Protein AF-0000000065870108 (afdb_homodimer)

Sequence (856 aa):
MSDVLSQYKGCSVRDLPTPNFVINEEKFDKNCTTMLNNVEKLSQECGVPIKFRAHVKTHKTAKGTLKQLGHGLPLAKRTTRAILVSTLKEAEELLNYQDRQCSDYIDDITYSLPCCVPEFIPLLSNLSRRVNNFQVFVDNIEHLENLKNFGRPASGKKWSVFIKVDMGTKRAGLAFDSPEFLSLLKKLTSSEIKEVIEPYGFYAHAGHSYSSTSINDTQNLLMEEVKAVNSAAKVLCSVDPQFDPSKLTLSVGATPTSNSLKLDNKSTLVKFITTQLVSTLEIHCGNYCMYDLQQVATGCVQDHELSGFVLGTVLSSYPSRGELLSNTGVMCLTREASSIKGFGICADLEHVLKSESFSREWYVARVSQEHGILRPIRNWNETTPLKLGSKIAVLPQHACITMGQFPYYFVVNSEGIVNDVWLPFQKWMSDVLSQYKGCSVRDLPTPNFVINEEKFDKNCTTMLNNVEKLSQECGVPIKFRAHVKTHKTAKGTLKQLGHGLPLAKRTTRAILVSTLKEAEELLNYQDRQCSDYIDDITYSLPCCVPEFIPLLSNLSRRVNNFQVFVDNIEHLENLKNFGRPASGKKWSVFIKVDMGTKRAGLAFDSPEFLSLLKKLTSSEIKEVIEPYGFYAHAGHSYSSTSINDTQNLLMEEVKAVNSAAKVLCSVDPQFDPSKLTLSVGATPTSNSLKLDNKSTLVKFITTQLVSTLEIHCGNYCMYDLQQVATGCVQDHELSGFVLGTVLSSYPSRGELLSNTGVMCLTREASSIKGFGICADLEHVLKSESFSREWYVARVSQEHGILRPIRNWNETTPLKLGSKIAVLPQHACITMGQFPYYFVVNSEGIVNDVWLPFQKW

Secondary structure (DSSP, 8-state):
---HHHHHTT-BGGGS-SSEEEEEHHHHHHHHHHHHHHHHHHHHHHTS-EEEEEE-TTT-BHHHHHHHTTTT-TT-S----EEEESSHHHHHHHHHHHHHTT-----EEEE-S---STTTHHHHHHHHTTSSEEEEEE-SHHHHHHHHHH-S-TTSSPEEEEEEE-SS--SSSB-TTSHHHHHHHHHHTSHHHHTTEEEEEEEE--GGGGG--SHHHHHHHHHHHHHHHHHHHHHHHHH-TT--GGG-EEEE--HHHHHGGG-S--HHHHHHHHHT--SEEEEEESGGGT--HHHHHTTSS-GGG--EEEEEEEEEEETTTTEEEES--HHHH-S---SSSSSEEEE-HHHHTSSS-----EEEEEE-SS-EEEEESS-GGGSPPPPTT-EEEEEES-HHHHHTT-S-EEEE-TTSBEEEEEPB----/---HHHHHTT-BGGGS-SSEEEEEHHHHHHHHHHHHHHHHHHHHHHTS-EEEEEE-TTT-BHHHHHHHTTTT-TT-S----EEEESSHHHHHHHHHHHHHTT-----EEEE-S---STTTHHHHHHHHTTSSEEEEEE-SHHHHHHHHHH-S-TTSSPEEEEEEE-SS--SSSB-TTSHHHHHHHHHHTSHHHHTTEEEEEEEE--GGGGG--SHHHHHHHHHHHHHHHHHHHHHHHHH-TT--GGG-EEEE--HHHHHGGG-S--HHHHHHHHHT--SEEEEEESGGGT--HHHHHTTSS-GGG--EEEEEEEEEEETTTTEEEES--HHHH-S---SSSSSEEEE-HHHHTSSS-----EEEEEE-SS-EEEEESS-GGGSPPPPTT-EEEEEES-HHHHHTT-S-EEEE-TTSBEEEEEPB----

InterPro domains:
  IPR001608 Alanine racemase, N-terminal [PF01168] (35-223)
  IPR026956 D-serine dehydratase-like domain [PF14031] (309-412)
  IPR026956 D-serine dehydratase-like domain [SM01119] (307-413)
  IPR029066 PLP-binding barrel [G3DSA:3.20.20.10] (25-289)
  IPR029066 PLP-binding barrel [SSF51419] (33-257)
  IPR042208 D-serine dehydratase-like domain superfamily [G3DSA:2.40.37.20] (16-422)
  IPR051466 D-amino acid metabolism enzyme [PTHR28004] (9-422)

Foldseek 3Di:
DPDPCVVAFQHFLQPDDPFAKAFAVVLLLVLLQVLQVLQVVLCVLLVHHAAEAEEALQQQFLVSVCSNQPHPRPNRPHGDQHYEYADLLSLVVNLVVCVVVVHRSHAHYEHDDQDLDPVCVLVQLVSCLSHPYYEYEHAALVSLVSQLVVAAGPNPAAHEYEAEDELDPPPDHYHLPDPRLLVSLLSCPDPSSVRRYDYAFYEYEDPCLLQAQALVSLCVVQVSLQVRRQSSLVSSCVSPVVDQSQNYEREYEELSNSLSSPDPDPPVVSVCCNPPRRYHYYYYYYCSSADFVSSVNNVSDDQLSGRMWTKKFFAADDLVVQKTKIQCACLQQNDDDHPDAAQWFKDDPLRSLDSDDDDGFKHFHHHDDGMTIIHTPDDSVVDDDDDGGGMITTGGRGSSVNSLSHQWYFYAYSSSGGNDITGRSHDD/DPDPCVVAFQHFLQPDDPFAKAFAVVLLLVLLQVLQVLQVVLCVLLVHHAAEEEEALQQQFLVSVCSNQPHPRPNRPHGDQHYEYADLLSLVVNLVVCVVVVHRSHAHYEHDDQDLDPVCVLVQLVSCLSHNYYEYEHAALVSLVSQLVVAAGPNPAAHEYEAEDELDPPPDHYHLPDPRLLVSLLSCPDPSSVRRYDYAFYEYEDPCLLQAQALVSLCVVQVSLQVRRQSSLVSSCVSPVPDQSQNYEREYEELSNSLSSVDPDPPVVSVCCNPPRRYHYYYYYYCSSADFVSSVNNVSDDQLSGRMWTKKFFAADDLVVQKTKIQCACLQQNDDDHPDAAQWFKDDPLRSLDSDDDDGFKHFHHHDDGMTIIHTPDDSVVDDDDDGGGMITTGGRGSSVNSLSHQWYFYAYSSSGGNDITGRSHDD

Nearest PDB structures (foldseek):
  4pb3-assembly1_B  TM=8.904E-01  e=1.081E-33  Delftia sp. HT23
  3wqc-assembly1_A  TM=8.928E-01  e=7.148E-33  Delftia sp. HT23
  3wqg-assembly1_A  TM=8.873E-01  e=5.988E-33  Delftia sp. HT23
  3awn-assembly1_A  TM=9.025E-01  e=2.068E-32  Gallus gallus
  3llx-assembly1_A-2  TM=8.933E-01  e=5.630E-30  Idiomarina loihiensis L2TR

Solvent-accessible surface area (backbone atoms only — not comparable to full-atom values): 42953 Å² total; per-residue (Å²): 128,83,53,69,44,77,75,42,55,70,36,46,64,89,72,53,75,67,58,40,40,38,31,37,45,62,43,25,51,48,34,24,30,50,52,42,36,35,44,50,50,50,17,61,74,42,72,45,81,50,48,60,32,42,26,44,63,32,70,35,27,61,71,58,45,40,39,58,27,28,50,96,38,90,82,30,80,48,70,45,36,36,36,32,30,72,43,69,47,44,54,52,51,44,51,51,49,32,57,75,64,73,50,83,66,65,39,32,43,33,42,70,54,44,45,45,30,78,87,40,42,65,57,52,20,58,53,33,55,75,32,84,37,47,33,41,26,38,60,45,60,63,29,54,49,45,45,47,73,71,42,52,33,73,52,68,46,55,42,29,28,30,37,36,35,23,86,74,60,76,81,58,49,32,37,67,85,35,70,70,36,51,53,37,48,53,51,54,68,30,73,74,36,49,72,27,38,41,79,37,28,30,34,29,58,60,68,63,39,61,73,26,66,32,41,66,53,17,37,53,49,40,49,50,34,49,50,48,32,43,50,35,53,51,51,48,35,68,76,36,73,86,56,64,52,68,68,27,38,35,35,26,37,29,40,56,28,50,50,30,54,72,50,84,82,47,62,69,58,39,48,42,57,62,72,65,51,65,45,36,44,27,43,29,38,38,47,57,40,32,41,29,43,30,46,30,46,16,51,65,40,57,75,41,58,35,11,46,33,37,37,26,36,30,41,43,69,38,75,96,75,39,34,35,33,28,51,47,5,34,60,52,34,40,80,46,66,50,88,50,73,45,33,19,40,32,31,54,62,77,44,58,54,35,84,42,86,70,73,72,49,34,22,29,67,43,65,45,66,56,32,15,35,32,31,52,70,59,57,55,92,80,46,84,79,79,56,72,51,38,71,38,29,29,37,31,22,38,43,44,66,23,50,67,44,48,82,47,32,44,27,19,44,76,86,34,32,25,74,44,61,48,59,45,55,71,64,112,129,83,53,69,44,78,75,41,52,69,35,45,64,89,72,53,77,67,59,38,42,39,32,36,45,61,44,25,50,49,33,25,30,50,54,43,37,33,46,50,50,50,18,61,76,44,72,45,80,50,46,59,31,41,25,43,64,30,70,35,27,62,71,60,45,41,39,57,28,28,49,96,38,89,81,30,79,48,68,46,37,35,34,32,31,71,45,70,47,43,53,53,51,44,51,52,48,32,57,75,64,72,50,82,64,66,40,32,42,32,42,70,54,45,45,46,31,78,85,40,42,64,58,52,19,59,54,34,55,75,31,84,38,48,34,40,28,37,62,44,60,62,29,55,50,45,45,47,73,71,43,53,35,74,53,68,46,55,44,29,28,31,36,37,35,23,84,74,61,75,80,57,50,32,38,68,86,35,70,68,35,51,52,36,49,53,51,56,69,30,73,74,36,48,71,27,39,41,80,37,29,28,34,29,57,60,69,63,40,61,73,28,66,33,42,68,54,18,36,52,50,38,49,51,36,50,50,47,33,45,50,35,52,50,51,48,36,68,75,36,73,83,56,64,52,70,68,26,37,35,36,26,38,30,39,56,27,49,51,29,53,72,50,84,83,47,61,70,59,38,50,42,56,64,70,63,51,63,46,36,44,25,44,31,37,38,46,56,41,32,41,30,43,30,45,30,45,16,52,65,42,57,77,39,58,34,10,46,31,35,36,27,35,30,40,42,70,37,75,96,75,42,36,34,33,28,50,48,5,34,60,52,33,38,81,46,65,49,88,51,75,43,34,20,39,34,31,53,61,76,45,59,54,35,83,42,86,69,72,72,49,34,24,28,67,44,65,46,65,57,33,16,34,31,32,51,70,57,56,57,92,79,44,83,77,80,55,73,49,38,69,38,29,30,38,28,21,38,42,43,67,23,50,70,44,48,83,46,31,44,27,20,44,76,84,35,31,27,75,46,59,49,59,44,54,72,64,113

Radius of gyration: 28.3 Å; Cα contacts (8 Å, |Δi|>4): 2004; chains: 2; bounding box: 58×86×63 Å

GO terms:
  GO:0008721 D-serine ammonia-lyase activity (F, IDA)
  GO:0036088 D-serine catabolic process (P, IMP)

Structure (mmCIF, N/CA/C/O backbone):
data_AF-0000000065870108-model_v1
#
loop_
_entity.id
_entity.type
_entity.pdbx_description
1 polymer 'D-serine dehydratase'
#
loop_
_atom_site.group_PDB
_atom_site.id
_atom_site.type_symbol
_atom_site.label_atom_id
_atom_site.label_alt_id
_atom_site.label_comp_id
_atom_site.label_asym_id
_atom_site.label_entity_id
_atom_site.label_seq_id
_atom_site.pdbx_PDB_ins_code
_atom_site.Cartn_x
_atom_site.Cartn_y
_atom_site.Cartn_z
_atom_site.occupancy
_atom_site.B_iso_or_equiv
_atom_site.auth_seq_id
_atom_site.auth_comp_id
_atom_site.auth_asym_id
_atom_site.auth_atom_id
_atom_site.pdbx_PDB_model_num
ATOM 1 N N . MET A 1 1 ? 3.217 14.766 -21.344 1 40.41 1 MET A N 1
ATOM 2 C CA . MET A 1 1 ? 3.924 14.227 -20.188 1 40.41 1 MET A CA 1
ATOM 3 C C . MET A 1 1 ? 5.328 13.773 -20.562 1 40.41 1 MET A C 1
ATOM 5 O O . MET A 1 1 ? 5.492 12.891 -21.422 1 40.41 1 MET A O 1
ATOM 9 N N . SER A 1 2 ? 6.266 14.633 -20.422 1 56.5 2 SER A N 1
ATOM 10 C CA . SER A 1 2 ? 7.633 14.25 -20.75 1 56.5 2 SER A CA 1
ATOM 11 C C . SER A 1 2 ? 7.969 12.875 -20.172 1 56.5 2 SER A C 1
ATOM 13 O O . SER A 1 2 ? 7.473 12.5 -19.109 1 56.5 2 SER A O 1
ATOM 15 N N . ASP A 1 3 ? 8.531 12.047 -20.938 1 86.31 3 ASP A N 1
ATOM 16 C CA . ASP A 1 3 ? 8.977 10.68 -20.703 1 86.31 3 ASP A CA 1
ATOM 17 C C . ASP A 1 3 ? 10.008 10.617 -19.578 1 86.31 3 ASP A C 1
ATOM 19 O O . ASP A 1 3 ? 11.039 11.289 -19.641 1 86.31 3 ASP A O 1
ATOM 23 N N . VAL A 1 4 ? 9.547 10.242 -18.266 1 93 4 VAL A N 1
ATOM 24 C CA . VAL A 1 4 ? 10.398 10.094 -17.094 1 93 4 VAL A CA 1
ATOM 25 C C . VAL A 1 4 ? 11.797 9.648 -17.516 1 93 4 VAL A C 1
ATOM 27 O O . VAL A 1 4 ? 12.797 10.148 -17.016 1 93 4 VAL A O 1
ATOM 30 N N . LEU A 1 5 ? 11.867 8.789 -18.5 1 94.75 5 LEU A N 1
ATOM 31 C CA . LEU A 1 5 ? 13.172 8.312 -18.938 1 94.75 5 LEU A CA 1
ATOM 32 C C . LEU A 1 5 ? 13.969 9.43 -19.609 1 94.75 5 LEU A C 1
ATOM 34 O O . LEU A 1 5 ? 15.172 9.57 -19.375 1 94.75 5 LEU A O 1
ATOM 38 N N . SER A 1 6 ? 13.312 10.195 -20.438 1 95.38 6 SER A N 1
ATOM 39 C CA . SER A 1 6 ? 14 11.281 -21.125 1 95.38 6 SER A CA 1
ATOM 40 C C . SER A 1 6 ? 14.555 12.305 -20.141 1 95.38 6 SER A C 1
ATOM 42 O O . SER A 1 6 ? 15.602 12.906 -20.391 1 95.38 6 SER A O 1
ATOM 44 N N . GLN A 1 7 ? 13.922 12.414 -19.094 1 94.94 7 GLN A N 1
ATOM 45 C CA . GLN A 1 7 ? 14.305 13.414 -18.094 1 94.94 7 GLN A CA 1
ATOM 46 C C . GLN A 1 7 ? 15.477 12.922 -17.234 1 94.94 7 GLN A C 1
ATOM 48 O O . GLN A 1 7 ? 16.312 13.719 -16.812 1 94.94 7 GLN A O 1
ATOM 53 N N . TYR A 1 8 ? 15.57 11.625 -17.031 1 97.12 8 TYR A N 1
ATOM 54 C CA . TYR A 1 8 ? 16.484 11.188 -15.977 1 97.12 8 TYR A CA 1
ATOM 55 C C . TYR A 1 8 ? 17.547 10.25 -16.531 1 97.12 8 TYR A C 1
ATOM 57 O O . TYR A 1 8 ? 18.469 9.852 -15.82 1 97.12 8 TYR A O 1
ATOM 65 N N . LYS A 1 9 ? 17.453 9.828 -17.797 1 96.94 9 LYS A N 1
ATOM 66 C CA . LYS A 1 9 ? 18.469 8.953 -18.375 1 96.94 9 LYS A CA 1
ATOM 67 C C . LYS A 1 9 ? 19.859 9.555 -18.203 1 96.94 9 LYS A C 1
ATOM 69 O O . LYS A 1 9 ? 20.078 10.734 -18.484 1 96.94 9 LYS A O 1
ATOM 74 N N . GLY A 1 10 ? 20.766 8.797 -17.766 1 97.69 10 GLY A N 1
ATOM 75 C CA . GLY A 1 10 ? 22.141 9.25 -17.609 1 97.69 10 GLY A CA 1
ATOM 76 C C . GLY A 1 10 ? 22.406 9.891 -16.25 1 97.69 10 GLY A C 1
ATOM 77 O O . GLY A 1 10 ? 23.547 10.125 -15.883 1 97.69 10 GLY A O 1
ATOM 78 N N . CYS A 1 11 ? 21.359 10.094 -15.492 1 97.62 11 CYS A N 1
ATOM 79 C CA . CYS A 1 11 ? 21.516 10.68 -14.164 1 97.62 11 CYS A CA 1
ATOM 80 C C . CYS A 1 11 ? 22.016 9.641 -13.164 1 97.62 11 CYS A C 1
ATOM 82 O O . CYS A 1 11 ? 21.75 8.445 -13.32 1 97.62 11 CYS A O 1
ATOM 84 N N . SER A 1 12 ? 22.75 10.125 -12.219 1 97.81 12 SER A N 1
ATOM 85 C CA . SER A 1 12 ? 23.172 9.273 -11.109 1 97.81 12 SER A CA 1
ATOM 86 C C . SER A 1 12 ? 22.031 9.008 -10.141 1 97.81 12 SER A C 1
ATOM 88 O O . SER A 1 12 ? 21.172 9.875 -9.93 1 97.81 12 SER A O 1
ATOM 90 N N . VAL A 1 13 ? 22.031 7.828 -9.539 1 97.75 13 VAL A N 1
ATOM 91 C CA . VAL A 1 13 ? 21.047 7.469 -8.523 1 97.75 13 VAL A CA 1
ATOM 92 C C . VAL A 1 13 ? 21.047 8.516 -7.41 1 97.75 13 VAL A C 1
ATOM 94 O O . VAL A 1 13 ? 20.016 8.805 -6.816 1 97.75 13 VAL A O 1
ATOM 97 N N . ARG A 1 14 ? 22.125 9.258 -7.125 1 96.25 14 ARG A N 1
ATOM 98 C CA . ARG A 1 14 ? 22.266 10.258 -6.074 1 96.25 14 ARG A CA 1
ATOM 99 C C . ARG A 1 14 ? 21.469 11.508 -6.391 1 96.25 14 ARG A C 1
ATOM 101 O O . ARG A 1 14 ? 21.203 12.32 -5.504 1 96.25 14 ARG A O 1
ATOM 108 N N . ASP A 1 15 ? 21.109 11.609 -7.645 1 96.56 15 ASP A N 1
ATOM 109 C CA . ASP A 1 15 ? 20.469 12.844 -8.086 1 96.56 15 ASP A CA 1
ATOM 110 C C . ASP A 1 15 ? 18.969 12.617 -8.344 1 96.56 15 ASP A C 1
ATOM 112 O O . ASP A 1 15 ? 18.266 13.531 -8.758 1 96.56 15 ASP A O 1
ATOM 116 N N . LEU A 1 16 ? 18.531 11.43 -8.125 1 97.62 16 LEU A N 1
ATOM 117 C CA . LEU A 1 16 ? 17.125 11.109 -8.375 1 97.62 16 LEU A CA 1
ATOM 118 C C . LEU A 1 16 ? 16.234 11.688 -7.281 1 97.62 16 LEU A C 1
ATOM 120 O O . LEU A 1 16 ? 16.672 11.852 -6.141 1 97.62 16 LEU A O 1
ATOM 124 N N . PRO A 1 17 ? 14.992 11.992 -7.602 1 96.31 17 PRO A N 1
ATOM 125 C CA . PRO A 1 17 ? 14.047 12.414 -6.562 1 96.31 17 PRO A CA 1
ATOM 126 C C . PRO A 1 17 ? 13.719 11.297 -5.574 1 96.31 17 PRO A C 1
ATOM 128 O O . PRO A 1 17 ? 13.867 10.117 -5.902 1 96.31 17 PRO A O 1
ATOM 131 N N . THR A 1 18 ? 13.336 11.617 -4.387 1 97.44 18 THR A N 1
ATOM 132 C CA . THR A 1 18 ? 12.945 10.656 -3.365 1 97.44 18 THR A CA 1
ATOM 133 C C . THR A 1 18 ? 11.555 10.969 -2.824 1 97.44 18 THR A C 1
ATOM 135 O O . THR A 1 18 ? 11.117 12.125 -2.852 1 97.44 18 THR A O 1
ATOM 138 N N . PRO A 1 19 ? 10.836 10.023 -2.336 1 97.56 19 PRO A N 1
ATOM 139 C CA . PRO A 1 19 ? 11.219 8.609 -2.42 1 97.56 19 PRO A CA 1
ATOM 140 C C . PRO A 1 19 ? 10.953 8.008 -3.797 1 97.56 19 PRO A C 1
ATOM 142 O O . PRO A 1 19 ? 10.055 8.469 -4.512 1 97.56 19 PRO A O 1
ATOM 145 N N . ASN A 1 20 ? 11.703 7.086 -4.184 1 97.94 20 ASN A N 1
ATOM 146 C CA . ASN A 1 20 ? 11.508 6.336 -5.422 1 97.94 20 ASN A CA 1
ATOM 147 C C . ASN A 1 20 ? 12.023 4.906 -5.293 1 97.94 20 ASN A C 1
ATOM 149 O O . ASN A 1 20 ? 12.703 4.57 -4.32 1 97.94 20 ASN A O 1
ATOM 153 N N . PHE A 1 21 ? 11.641 4.078 -6.188 1 98.5 21 PHE A N 1
ATOM 154 C CA . PHE A 1 21 ? 12.109 2.701 -6.223 1 98.5 21 PHE A CA 1
ATOM 155 C C . PHE A 1 21 ? 13.164 2.518 -7.309 1 98.5 21 PHE A C 1
ATOM 157 O O . PHE A 1 21 ? 12.977 2.963 -8.445 1 98.5 21 PHE A O 1
ATOM 164 N N . VAL A 1 22 ? 14.258 1.862 -6.961 1 98.81 22 VAL A N 1
ATOM 165 C CA . VAL A 1 22 ? 15.383 1.683 -7.871 1 98.81 22 VAL A CA 1
ATOM 166 C C . VAL A 1 22 ? 15.672 0.194 -8.047 1 98.81 22 VAL A C 1
ATOM 168 O O . VAL A 1 22 ? 15.664 -0.568 -7.082 1 98.81 22 VAL A O 1
ATOM 171 N N . ILE A 1 23 ? 15.883 -0.216 -9.273 1 98.75 23 ILE A N 1
ATOM 172 C CA . ILE A 1 23 ? 16.266 -1.584 -9.609 1 98.75 23 ILE A CA 1
ATOM 173 C C . ILE A 1 23 ? 17.688 -1.603 -10.156 1 98.75 23 ILE A C 1
ATOM 175 O O . ILE A 1 23 ? 18.016 -0.872 -11.094 1 98.75 23 ILE A O 1
ATOM 179 N N . ASN A 1 24 ? 18.547 -2.336 -9.523 1 98.5 24 ASN A N 1
ATOM 180 C CA . ASN A 1 24 ? 19.859 -2.652 -10.109 1 98.5 24 ASN A CA 1
ATOM 181 C C . ASN A 1 24 ? 19.734 -3.697 -11.219 1 98.5 24 ASN A C 1
ATOM 183 O O . ASN A 1 24 ? 19.5 -4.875 -10.938 1 98.5 24 ASN A O 1
ATOM 187 N N . GLU A 1 25 ? 19.969 -3.297 -12.398 1 98.12 25 GLU A N 1
ATOM 188 C CA . GLU A 1 25 ? 19.672 -4.148 -13.547 1 98.12 25 GLU A CA 1
ATOM 189 C C . GLU A 1 25 ? 20.562 -5.391 -13.547 1 98.12 25 GLU A C 1
ATOM 191 O O . GLU A 1 25 ? 20.109 -6.488 -13.859 1 98.12 25 GLU A O 1
ATOM 196 N N . GLU A 1 26 ? 21.797 -5.266 -13.297 1 97.62 26 GLU A N 1
ATOM 197 C CA . GLU A 1 26 ? 22.734 -6.395 -13.312 1 97.62 26 GLU A CA 1
ATOM 198 C C . GLU A 1 26 ? 22.312 -7.465 -12.312 1 97.62 26 GLU A C 1
ATOM 200 O O . GLU A 1 26 ? 22.344 -8.656 -12.617 1 97.62 26 GLU A O 1
ATOM 205 N N . LYS A 1 27 ? 22 -7.039 -11.117 1 98.06 27 LYS A N 1
ATOM 206 C CA . LYS A 1 27 ? 21.531 -7.984 -10.102 1 98.06 27 LYS A CA 1
ATOM 207 C C . LYS A 1 27 ? 20.25 -8.672 -10.531 1 98.06 27 LYS A C 1
ATOM 209 O O . LYS A 1 27 ? 20.078 -9.883 -10.336 1 98.06 27 LYS A O 1
ATOM 214 N N . PHE A 1 28 ? 19.312 -7.883 -11.078 1 98.56 28 PHE A N 1
ATOM 215 C CA . PHE A 1 28 ? 18.062 -8.43 -11.586 1 98.56 28 PHE A CA 1
ATOM 216 C C . PHE A 1 28 ? 18.328 -9.508 -12.625 1 98.56 28 PHE A C 1
ATOM 218 O O . PHE A 1 28 ? 17.766 -10.609 -12.539 1 98.56 28 PHE A O 1
ATOM 225 N N . ASP A 1 29 ? 19.172 -9.195 -13.57 1 98.5 29 ASP A N 1
ATOM 226 C CA . ASP A 1 29 ? 19.516 -10.117 -14.641 1 98.5 29 ASP A CA 1
ATOM 227 C C . ASP A 1 29 ? 20.172 -11.383 -14.086 1 98.5 29 ASP A C 1
ATOM 229 O O . ASP A 1 29 ? 19.844 -12.492 -14.516 1 98.5 29 ASP A O 1
ATOM 233 N N . LYS A 1 30 ? 21.047 -11.18 -13.188 1 97.88 30 LYS A N 1
ATOM 234 C CA . LYS A 1 30 ? 21.75 -12.305 -12.578 1 97.88 30 LYS A CA 1
ATOM 235 C C . LYS A 1 30 ? 20.781 -13.234 -11.859 1 97.88 30 LYS A C 1
ATOM 237 O O . LYS A 1 30 ? 20.875 -14.453 -11.977 1 97.88 30 LYS A O 1
ATOM 242 N N . ASN A 1 31 ? 19.875 -12.656 -11.109 1 98.19 31 ASN A N 1
ATOM 243 C CA . ASN A 1 31 ? 18.875 -13.445 -10.398 1 98.19 31 ASN A CA 1
ATOM 244 C C . ASN A 1 31 ? 18 -14.25 -11.359 1 98.19 31 ASN A C 1
ATOM 246 O O . ASN A 1 31 ? 17.75 -15.438 -11.133 1 98.19 31 ASN A O 1
ATOM 250 N N . CYS A 1 32 ? 17.547 -13.656 -12.438 1 98.69 32 CYS A N 1
ATOM 251 C CA . CYS A 1 32 ? 16.75 -14.344 -13.445 1 98.69 32 CYS A CA 1
ATOM 252 C C . CYS A 1 32 ? 17.547 -15.484 -14.078 1 98.69 32 CYS A C 1
ATOM 254 O O . CYS A 1 32 ? 17.047 -16.594 -14.195 1 98.69 32 CYS A O 1
ATOM 256 N N . THR A 1 33 ? 18.766 -15.18 -14.461 1 98.62 33 THR A N 1
ATOM 257 C CA . THR A 1 33 ? 19.625 -16.172 -15.094 1 98.62 33 THR A CA 1
ATOM 258 C C . THR A 1 33 ? 19.859 -17.359 -14.172 1 98.62 33 THR A C 1
ATOM 260 O O . THR A 1 33 ? 19.75 -18.516 -14.609 1 98.62 33 THR A O 1
ATOM 263 N N . THR A 1 34 ? 20.125 -17.047 -12.945 1 97.69 34 THR A N 1
ATOM 264 C CA . THR A 1 34 ? 20.406 -18.094 -11.961 1 97.69 34 THR A CA 1
ATOM 265 C C . THR A 1 34 ? 19.203 -19.031 -11.82 1 97.69 34 THR A C 1
ATOM 267 O O . THR A 1 34 ? 19.359 -20.25 -11.805 1 97.69 34 THR A O 1
ATOM 270 N N . MET A 1 35 ? 18 -18.531 -11.727 1 98.12 35 MET A N 1
ATOM 271 C CA . MET A 1 35 ? 16.812 -19.344 -11.562 1 98.12 35 MET A CA 1
ATOM 272 C C . MET A 1 35 ? 16.594 -20.234 -12.789 1 98.12 35 MET A C 1
ATOM 274 O O . MET A 1 35 ? 16.359 -21.438 -12.656 1 98.12 35 MET A O 1
ATOM 278 N N . LEU A 1 36 ? 16.688 -19.641 -13.953 1 98.5 36 LEU A N 1
ATOM 279 C CA . LEU A 1 36 ? 16.516 -20.391 -15.188 1 98.5 36 LEU A CA 1
ATOM 280 C C . LEU A 1 36 ? 17.547 -21.516 -15.281 1 98.5 36 LEU A C 1
ATOM 282 O O . LEU A 1 36 ? 17.203 -22.641 -15.641 1 98.5 36 LEU A O 1
ATOM 286 N N . ASN A 1 37 ? 18.797 -21.188 -14.93 1 98.44 37 ASN A N 1
ATOM 287 C CA . ASN A 1 37 ? 19.875 -22.172 -15.008 1 98.44 37 ASN A CA 1
ATOM 288 C C . ASN A 1 37 ? 19.703 -23.266 -13.969 1 98.44 37 ASN A C 1
ATOM 290 O O . ASN A 1 37 ? 20.062 -24.422 -14.219 1 98.44 37 ASN A O 1
ATOM 294 N N . ASN A 1 38 ? 19.234 -22.906 -12.766 1 97.31 38 ASN A N 1
ATOM 295 C CA . ASN A 1 38 ? 18.969 -23.906 -11.734 1 97.31 38 ASN A CA 1
ATOM 296 C C . ASN A 1 38 ? 17.906 -24.906 -12.18 1 97.31 38 ASN A C 1
ATOM 298 O O . ASN A 1 38 ? 18.047 -26.109 -11.93 1 97.31 38 ASN A O 1
ATOM 302 N N . VAL A 1 39 ? 16.844 -24.484 -12.797 1 98 39 VAL A N 1
ATOM 303 C CA . VAL A 1 39 ? 15.797 -25.359 -13.289 1 98 39 VAL A CA 1
ATOM 304 C C . VAL A 1 39 ? 16.344 -26.25 -14.391 1 98 39 VAL A C 1
ATOM 306 O O . VAL A 1 39 ? 16.062 -27.453 -14.43 1 98 39 VAL A O 1
ATOM 309 N N . GLU A 1 40 ? 17.141 -25.656 -15.281 1 97.75 40 GLU A N 1
ATOM 310 C CA . GLU A 1 40 ? 17.766 -26.438 -16.344 1 97.75 40 GLU A CA 1
ATOM 311 C C . GLU A 1 40 ? 18.672 -27.516 -15.766 1 97.75 40 GLU A C 1
ATOM 313 O O . GLU A 1 40 ? 18.641 -28.672 -16.234 1 97.75 40 GLU A O 1
ATOM 318 N N . LYS A 1 41 ? 19.469 -27.156 -14.82 1 97.12 41 LYS A N 1
ATOM 319 C CA . LYS A 1 41 ? 20.359 -28.125 -14.18 1 97.12 41 LYS A CA 1
ATOM 320 C C . LYS A 1 41 ? 19.578 -29.266 -13.555 1 97.12 41 LYS A C 1
ATOM 322 O O . LYS A 1 41 ? 19.953 -30.438 -13.688 1 97.12 41 LYS A O 1
ATOM 327 N N . LEU A 1 42 ? 18.5 -28.938 -12.852 1 96.88 42 LEU A N 1
ATOM 328 C CA . LEU A 1 42 ? 17.656 -29.969 -12.273 1 96.88 42 LEU A CA 1
ATOM 329 C C . LEU A 1 42 ? 17.109 -30.891 -13.352 1 96.88 42 LEU A C 1
ATOM 331 O O . LEU A 1 42 ? 17.062 -32.125 -13.18 1 96.88 42 LEU A O 1
ATOM 335 N N . SER A 1 43 ? 16.625 -30.344 -14.398 1 97.38 43 SER A N 1
ATOM 336 C CA . SER A 1 43 ? 16.109 -31.109 -15.531 1 97.38 43 SER A CA 1
ATOM 337 C C . SER A 1 43 ? 17.156 -32.094 -16.047 1 97.38 43 SER A C 1
ATOM 339 O O . SER A 1 43 ? 16.859 -33.25 -16.281 1 97.38 43 SER A O 1
ATOM 341 N N . GLN A 1 44 ? 18.406 -31.641 -16.203 1 96.75 44 GLN A N 1
ATOM 342 C CA . GLN A 1 44 ? 19.5 -32.469 -16.672 1 96.75 44 GLN A CA 1
ATOM 343 C C . GLN A 1 44 ? 19.828 -33.594 -15.688 1 96.75 44 GLN A C 1
ATOM 345 O O . GLN A 1 44 ? 20 -34.75 -16.078 1 96.75 44 GLN A O 1
ATOM 350 N N . GLU A 1 45 ? 19.859 -33.219 -14.484 1 96.56 45 GLU A N 1
ATOM 351 C CA . GLU A 1 45 ? 20.172 -34.188 -13.438 1 96.56 45 GLU A CA 1
ATOM 352 C C . GLU A 1 45 ? 19.125 -35.281 -13.367 1 96.56 45 GLU A C 1
ATOM 354 O O . GLU A 1 45 ? 19.438 -36.438 -13.102 1 96.56 45 GLU A O 1
ATOM 359 N N . CYS A 1 46 ? 17.891 -34.969 -13.602 1 96.69 46 CYS A N 1
ATOM 360 C CA . CYS A 1 46 ? 16.766 -35.906 -13.523 1 96.69 46 CYS A CA 1
ATOM 361 C C . CYS A 1 46 ? 16.625 -36.688 -14.828 1 96.69 46 CYS A C 1
ATOM 363 O O . CYS A 1 46 ? 15.969 -37.719 -14.859 1 96.69 46 CYS A O 1
ATOM 365 N N . GLY A 1 47 ? 17.062 -36.156 -15.922 1 96.44 47 GLY A N 1
ATOM 366 C CA . GLY A 1 47 ? 16.922 -36.781 -17.234 1 96.44 47 GLY A CA 1
ATOM 367 C C . GLY A 1 47 ? 15.531 -36.656 -17.797 1 96.44 47 GLY A C 1
ATOM 368 O O . GLY A 1 47 ? 15.133 -37.469 -18.656 1 96.44 47 GLY A O 1
ATOM 369 N N . VAL A 1 48 ? 14.766 -35.812 -17.234 1 95.75 48 VAL A N 1
ATOM 370 C CA . VAL A 1 48 ? 13.414 -35.562 -17.703 1 95.75 48 VAL A CA 1
ATOM 371 C C . VAL A 1 48 ? 13.188 -34.062 -17.797 1 95.75 48 VAL A C 1
ATOM 373 O O . VAL A 1 48 ? 13.828 -33.281 -17.078 1 95.75 48 VAL A O 1
ATOM 376 N N . PRO A 1 49 ? 12.352 -33.625 -18.656 1 95.12 49 PRO A N 1
ATOM 377 C CA . PRO A 1 49 ? 12.086 -32.188 -18.75 1 95.12 49 PRO A CA 1
ATOM 378 C C . PRO A 1 49 ? 11.398 -31.625 -17.516 1 95.12 49 PRO A C 1
ATOM 380 O O . PRO A 1 49 ? 10.453 -32.25 -17 1 95.12 49 PRO A O 1
ATOM 383 N N . ILE A 1 50 ? 11.859 -30.594 -17.016 1 97.62 50 ILE A N 1
ATOM 384 C CA . ILE A 1 50 ? 11.25 -29.812 -15.938 1 97.62 50 ILE A CA 1
ATOM 385 C C . ILE A 1 50 ? 10.93 -28.406 -16.422 1 97.62 50 ILE A C 1
ATOM 387 O O . ILE A 1 50 ? 11.797 -27.719 -16.969 1 97.62 50 ILE A O 1
ATOM 391 N N . LYS A 1 51 ? 9.688 -27.969 -16.281 1 98.19 51 LYS A N 1
ATOM 392 C CA . LYS A 1 51 ? 9.227 -26.688 -16.781 1 98.19 51 LYS A CA 1
ATOM 393 C C . LYS A 1 51 ? 9.469 -25.578 -15.75 1 98.19 51 LYS A C 1
ATOM 395 O O . LYS A 1 51 ? 9.672 -25.859 -14.57 1 98.19 51 LYS A O 1
ATOM 400 N N . PHE A 1 52 ? 9.516 -24.359 -16.281 1 98.5 52 PHE A N 1
ATOM 401 C CA . PHE A 1 52 ? 9.562 -23.172 -15.438 1 98.5 52 PHE A CA 1
ATOM 402 C C . PHE A 1 52 ? 8.484 -22.188 -15.836 1 98.5 52 PHE A C 1
ATOM 404 O O . PHE A 1 52 ? 8.281 -21.922 -17.016 1 98.5 52 PHE A O 1
ATOM 411 N N . ARG A 1 53 ? 7.773 -21.75 -14.914 1 98.62 53 ARG A N 1
ATOM 412 C CA . ARG A 1 53 ? 6.766 -20.703 -15.117 1 98.62 53 ARG A CA 1
ATOM 413 C C . ARG A 1 53 ? 7.047 -19.5 -14.242 1 98.62 53 ARG A C 1
ATOM 415 O O . ARG A 1 53 ? 6.992 -19.578 -13.016 1 98.62 53 ARG A O 1
ATOM 422 N N . ALA A 1 54 ? 7.316 -18.359 -14.836 1 98.62 54 ALA A N 1
ATOM 423 C CA . ALA A 1 54 ? 7.668 -17.141 -14.117 1 98.62 54 ALA A CA 1
ATOM 424 C C . ALA A 1 54 ? 6.422 -16.438 -13.602 1 98.62 54 ALA A C 1
ATOM 426 O O . ALA A 1 54 ? 5.531 -16.078 -14.383 1 98.62 54 ALA A O 1
ATOM 427 N N . HIS A 1 55 ? 6.297 -16.281 -12.289 1 98.38 55 HIS A N 1
ATOM 428 C CA . HIS A 1 55 ? 5.246 -15.43 -11.727 1 98.38 55 HIS A CA 1
ATOM 429 C C . HIS A 1 55 ? 5.625 -13.961 -11.797 1 98.38 55 HIS A C 1
ATOM 431 O O . HIS A 1 55 ? 6.621 -13.539 -11.203 1 98.38 55 HIS A O 1
ATOM 437 N N . VAL A 1 56 ? 4.867 -13.133 -12.438 1 98.06 56 VAL A N 1
ATOM 438 C CA . VAL A 1 56 ? 5.281 -11.773 -12.766 1 98.06 56 VAL A CA 1
ATOM 439 C C . VAL A 1 56 ? 4.699 -10.789 -11.758 1 98.06 56 VAL A C 1
ATOM 441 O O . VAL A 1 56 ? 4.77 -9.57 -11.945 1 98.06 56 VAL A O 1
ATOM 444 N N . LYS A 1 57 ? 4.223 -11.242 -10.648 1 96.31 57 LYS A N 1
ATOM 445 C CA . LYS A 1 57 ? 3.43 -10.492 -9.68 1 96.31 57 LYS A CA 1
ATOM 446 C C . LYS A 1 57 ? 4.285 -9.461 -8.953 1 96.31 57 LYS A C 1
ATOM 448 O O . LYS A 1 57 ? 3.758 -8.57 -8.289 1 96.31 57 LYS A O 1
ATOM 453 N N . THR A 1 58 ? 5.629 -9.594 -9.008 1 97.5 58 THR A N 1
ATOM 454 C CA . THR A 1 58 ? 6.488 -8.742 -8.188 1 97.5 58 THR A CA 1
ATOM 455 C C . THR A 1 58 ? 6.637 -7.359 -8.82 1 97.5 58 THR A C 1
ATOM 457 O O . THR A 1 58 ? 6.145 -6.367 -8.281 1 97.5 58 THR A O 1
ATOM 460 N N . HIS A 1 59 ? 7.172 -7.34 -10.023 1 98.06 59 HIS A N 1
ATOM 461 C CA . HIS A 1 59 ? 7.457 -6.059 -10.656 1 98.06 59 HIS A CA 1
ATOM 462 C C . HIS A 1 59 ? 6.328 -5.637 -11.586 1 98.06 59 HIS A C 1
ATOM 464 O O . HIS A 1 59 ? 6.141 -4.445 -11.844 1 98.06 59 HIS A O 1
ATOM 470 N N . LYS A 1 60 ? 5.633 -6.598 -12.164 1 97.88 60 LYS A N 1
ATOM 471 C CA . LYS A 1 60 ? 4.48 -6.363 -13.031 1 97.88 60 LYS A CA 1
ATOM 472 C C . LYS A 1 60 ? 4.848 -5.465 -14.203 1 97.88 60 LYS A C 1
ATOM 474 O O . LYS A 1 60 ? 4.105 -4.543 -14.547 1 97.88 60 LYS A O 1
ATOM 479 N N . THR A 1 61 ? 5.98 -5.637 -14.812 1 98.12 61 THR A N 1
ATOM 480 C CA . THR A 1 61 ? 6.434 -4.832 -15.938 1 98.12 61 THR A CA 1
ATOM 481 C C . THR A 1 61 ? 6.727 -5.715 -17.156 1 98.12 61 THR A C 1
ATOM 483 O O . THR A 1 61 ? 7.082 -6.887 -17 1 98.12 61 THR A O 1
ATOM 486 N N . ALA A 1 62 ? 6.586 -5.18 -18.312 1 97.94 62 ALA A N 1
ATOM 487 C CA . ALA A 1 62 ? 6.883 -5.914 -19.547 1 97.94 62 ALA A CA 1
ATOM 488 C C . ALA A 1 62 ? 8.375 -6.223 -19.641 1 97.94 62 ALA A C 1
ATOM 490 O O . ALA A 1 62 ? 8.758 -7.363 -19.922 1 97.94 62 ALA A O 1
ATOM 491 N N . LYS A 1 63 ? 9.219 -5.262 -19.359 1 97.5 63 LYS A N 1
ATOM 492 C CA . LYS A 1 63 ? 10.656 -5.414 -19.516 1 97.5 63 LYS A CA 1
ATOM 493 C C . LYS A 1 63 ? 11.219 -6.414 -18.516 1 97.5 63 LYS A C 1
ATOM 495 O O . LYS A 1 63 ? 12.086 -7.223 -18.844 1 97.5 63 LYS A O 1
ATOM 500 N N . GLY A 1 64 ? 10.695 -6.336 -17.281 1 98.38 64 GLY A N 1
ATOM 501 C CA . GLY A 1 64 ? 11.086 -7.332 -16.297 1 98.38 64 GLY A CA 1
ATOM 502 C C . GLY A 1 64 ? 10.648 -8.734 -16.672 1 98.38 64 GLY A C 1
ATOM 503 O O . GLY A 1 64 ? 11.383 -9.703 -16.453 1 98.38 64 GLY A O 1
ATOM 504 N N . THR A 1 65 ? 9.477 -8.859 -17.219 1 98.69 65 THR A N 1
ATOM 505 C CA . THR A 1 65 ? 8.945 -10.156 -17.641 1 98.69 65 THR A CA 1
ATOM 506 C C . THR A 1 65 ? 9.82 -10.773 -18.719 1 98.69 65 THR A C 1
ATOM 508 O O . THR A 1 65 ? 10.125 -11.961 -18.672 1 98.69 65 THR A O 1
ATOM 511 N N . LEU A 1 66 ? 10.258 -9.969 -19.703 1 98 66 LEU A N 1
ATOM 512 C CA . LEU A 1 66 ? 11.133 -10.445 -20.75 1 98 66 LEU A CA 1
ATOM 513 C C . LEU A 1 66 ? 12.391 -11.086 -20.172 1 98 66 LEU A C 1
ATOM 515 O O . LEU A 1 66 ? 12.805 -12.164 -20.609 1 98 66 LEU A O 1
ATOM 519 N N . LYS A 1 67 ? 12.93 -10.461 -19.203 1 98.25 67 LYS A N 1
ATOM 520 C CA . LYS A 1 67 ? 14.141 -10.977 -18.562 1 98.25 67 LYS A CA 1
ATOM 521 C C . LYS A 1 67 ? 13.852 -12.25 -17.781 1 98.25 67 LYS A C 1
ATOM 523 O O . LYS A 1 67 ? 14.641 -13.195 -17.797 1 98.25 67 LYS A O 1
ATOM 528 N N . GLN A 1 68 ? 12.719 -12.289 -17.062 1 98.75 68 GLN A N 1
ATOM 529 C CA . GLN A 1 68 ? 12.344 -13.5 -16.344 1 98.75 68 GLN A CA 1
ATOM 530 C C . GLN A 1 68 ? 12.227 -14.695 -17.281 1 98.75 68 GLN A C 1
ATOM 532 O O . GLN A 1 68 ? 12.5 -15.836 -16.891 1 98.75 68 GLN A O 1
ATOM 537 N N . LEU A 1 69 ? 11.867 -14.406 -18.516 1 98.69 69 LEU A N 1
ATOM 538 C CA . LEU A 1 69 ? 11.633 -15.461 -19.5 1 98.69 69 LEU A CA 1
ATOM 539 C C . LEU A 1 69 ? 12.922 -15.836 -20.203 1 98.69 69 LEU A C 1
ATOM 541 O O . LEU A 1 69 ? 12.938 -16.766 -21.031 1 98.69 69 LEU A O 1
ATOM 545 N N . GLY A 1 70 ? 13.992 -15.148 -19.969 1 98.44 70 GLY A N 1
ATOM 546 C CA . GLY A 1 70 ? 15.312 -15.492 -20.469 1 98.44 70 GLY A CA 1
ATOM 547 C C . GLY A 1 70 ? 15.734 -14.656 -21.656 1 98.44 70 GLY A C 1
ATOM 548 O O . GLY A 1 70 ? 16.844 -14.805 -22.156 1 98.44 70 GLY A O 1
ATOM 549 N N . HIS A 1 71 ? 14.859 -13.742 -22.062 1 97 71 HIS A N 1
ATOM 550 C CA . HIS A 1 71 ? 15.195 -12.914 -23.219 1 97 71 HIS A CA 1
ATOM 551 C C . HIS A 1 71 ? 16.188 -11.828 -22.844 1 97 71 HIS A C 1
ATOM 553 O O . HIS A 1 71 ? 16.062 -11.203 -21.797 1 97 71 HIS A O 1
ATOM 559 N N . GLY A 1 72 ? 17.141 -11.625 -23.656 1 95.19 72 GLY A N 1
ATOM 560 C CA . GLY A 1 72 ? 18.156 -10.602 -23.438 1 95.19 72 GLY A CA 1
ATOM 561 C C . GLY A 1 72 ? 19.172 -10.984 -22.391 1 95.19 72 GLY A C 1
ATOM 562 O O . GLY A 1 72 ? 19.922 -10.141 -21.891 1 95.19 72 GLY A O 1
ATOM 563 N N . LEU A 1 73 ? 19.172 -12.25 -21.969 1 98.19 73 LEU A N 1
ATOM 564 C CA . LEU A 1 73 ? 20.109 -12.75 -20.984 1 98.19 73 LEU A CA 1
ATOM 565 C C . LEU A 1 73 ? 21.047 -13.781 -21.594 1 98.19 73 LEU A C 1
ATOM 567 O O . LEU A 1 73 ? 20.734 -14.977 -21.656 1 98.19 73 LEU A O 1
ATOM 571 N N . PRO A 1 74 ? 22.203 -13.414 -21.984 1 97.31 74 PRO A N 1
ATOM 572 C CA . PRO A 1 74 ? 23.109 -14.273 -22.766 1 97.31 74 PRO A CA 1
ATOM 573 C C . PRO A 1 74 ? 23.531 -15.523 -22 1 97.31 74 PRO A C 1
ATOM 575 O O . PRO A 1 74 ? 23.844 -16.547 -22.609 1 97.31 74 PRO A O 1
ATOM 578 N N . LEU A 1 75 ? 23.516 -15.453 -20.688 1 97.69 75 LEU A N 1
ATOM 579 C CA . LEU A 1 75 ? 24.016 -16.562 -19.891 1 97.69 75 LEU A CA 1
ATOM 580 C C . LEU A 1 75 ? 22.891 -17.516 -19.5 1 97.69 75 LEU A C 1
ATOM 582 O O . LEU A 1 75 ? 23.141 -18.531 -18.844 1 97.69 75 LEU A O 1
ATOM 586 N N . ALA A 1 76 ? 21.672 -17.188 -19.797 1 98.06 76 ALA A N 1
ATOM 587 C CA . ALA A 1 76 ? 20.562 -18.078 -19.531 1 98.06 76 ALA A CA 1
ATOM 588 C C . ALA A 1 76 ? 20.609 -19.312 -20.422 1 98.06 76 ALA A C 1
ATOM 590 O O . ALA A 1 76 ? 20.766 -19.188 -21.641 1 98.06 76 ALA A O 1
ATOM 591 N N . LYS A 1 77 ? 20.438 -20.469 -19.875 1 97.69 77 LYS A N 1
ATOM 592 C CA . LYS A 1 77 ? 20.562 -21.719 -20.609 1 97.69 77 LYS A CA 1
ATOM 593 C C . LYS A 1 77 ? 19.203 -22.203 -21.109 1 97.69 77 LYS A C 1
ATOM 595 O O . LYS A 1 77 ? 19.109 -23.281 -21.719 1 97.69 77 LYS A O 1
ATOM 600 N N . ARG A 1 78 ? 18.203 -21.469 -20.812 1 96.69 78 ARG A N 1
ATOM 601 C CA . ARG A 1 78 ? 16.859 -21.766 -21.297 1 96.69 78 ARG A CA 1
ATOM 602 C C . ARG A 1 78 ? 16.016 -20.5 -21.391 1 96.69 78 ARG A C 1
ATOM 604 O O . ARG A 1 78 ? 16.328 -19.5 -20.766 1 96.69 78 ARG A O 1
ATOM 611 N N . THR A 1 79 ? 14.961 -20.516 -22.125 1 97.12 79 THR A N 1
ATOM 612 C CA . THR A 1 79 ? 13.875 -19.531 -22.141 1 97.12 79 THR A CA 1
ATOM 613 C C . THR A 1 79 ? 12.539 -20.219 -21.875 1 97.12 79 THR A C 1
ATOM 615 O O . THR A 1 79 ? 12.43 -21.438 -21.938 1 97.12 79 THR A O 1
ATOM 618 N N . THR A 1 80 ? 11.672 -19.562 -21.469 1 98 80 THR A N 1
ATOM 619 C CA . THR A 1 80 ? 10.297 -20.031 -21.297 1 98 80 THR A CA 1
ATOM 620 C C . THR A 1 80 ? 9.312 -19 -21.844 1 98 80 THR A C 1
ATOM 622 O O . THR A 1 80 ? 9.688 -17.859 -22.109 1 98 80 THR A O 1
ATOM 625 N N . ARG A 1 81 ? 8.133 -19.406 -22.141 1 98.25 81 ARG A N 1
ATOM 626 C CA . ARG A 1 81 ? 7.07 -18.531 -22.625 1 98.25 81 ARG A CA 1
ATOM 627 C C . ARG A 1 81 ? 5.867 -18.562 -21.688 1 98.25 81 ARG A C 1
ATOM 629 O O . ARG A 1 81 ? 4.789 -18.078 -22.047 1 98.25 81 ARG A O 1
ATOM 636 N N . ALA A 1 82 ? 6.055 -19.25 -20.531 1 98.69 82 ALA A N 1
ATOM 637 C CA . ALA A 1 82 ? 4.969 -19.469 -19.594 1 98.69 82 ALA A CA 1
ATOM 638 C C . ALA A 1 82 ? 5.047 -18.484 -18.422 1 98.69 82 ALA A C 1
ATOM 640 O O . ALA A 1 82 ? 6.102 -18.328 -17.797 1 98.69 82 ALA A O 1
ATOM 641 N N . ILE A 1 83 ? 3.932 -17.812 -18.156 1 98.81 83 ILE A N 1
ATOM 642 C CA . ILE A 1 83 ? 3.904 -16.891 -17.016 1 98.81 83 ILE A CA 1
ATOM 643 C C . ILE A 1 83 ? 2.707 -17.203 -16.125 1 98.81 83 ILE A C 1
ATOM 645 O O . ILE A 1 83 ? 1.735 -17.812 -16.578 1 98.81 83 ILE A O 1
ATOM 649 N N . LEU A 1 84 ? 2.906 -16.953 -14.93 1 98.38 84 LEU A N 1
ATOM 650 C CA . LEU A 1 84 ? 1.846 -16.906 -13.93 1 98.38 84 LEU A CA 1
ATOM 651 C C . LEU A 1 84 ? 1.496 -15.461 -13.57 1 98.38 84 LEU A C 1
ATOM 653 O O . LEU A 1 84 ? 2.387 -14.633 -13.398 1 98.38 84 LEU A O 1
ATOM 657 N N . VAL A 1 85 ? 0.179 -15.109 -13.562 1 97.69 85 VAL A N 1
ATOM 658 C CA . VAL A 1 85 ? -0.267 -13.766 -13.211 1 97.69 85 VAL A CA 1
ATOM 659 C C . VAL A 1 85 ? -1.234 -13.844 -12.031 1 97.69 85 VAL A C 1
ATOM 661 O O . VAL A 1 85 ? -1.913 -14.852 -11.836 1 97.69 85 VAL A O 1
ATOM 664 N N . SER A 1 86 ? -1.265 -12.727 -11.281 1 95.56 86 SER A N 1
ATOM 665 C CA . SER A 1 86 ? -2.139 -12.664 -10.109 1 95.56 86 SER A CA 1
ATOM 666 C C . SER A 1 86 ? -3.338 -11.758 -10.375 1 95.56 86 SER A C 1
ATOM 668 O O . SER A 1 86 ? -4.312 -11.773 -9.617 1 95.56 86 SER A O 1
ATOM 670 N N . THR A 1 87 ? -3.273 -10.914 -11.375 1 96.06 87 THR A N 1
ATOM 671 C CA . THR A 1 87 ? -4.391 -10.078 -11.789 1 96.06 87 THR A CA 1
ATOM 672 C C . THR A 1 87 ? -4.613 -10.18 -13.297 1 96.06 87 THR A C 1
ATOM 674 O O . THR A 1 87 ? -3.678 -10.445 -14.055 1 96.06 87 THR A O 1
ATOM 677 N N . LEU A 1 88 ? -5.844 -9.93 -13.734 1 96.38 88 LEU A N 1
ATOM 678 C CA . LEU A 1 88 ? -6.16 -9.953 -15.156 1 96.38 88 LEU A CA 1
ATOM 679 C C . LEU A 1 88 ? -5.457 -8.805 -15.883 1 96.38 88 LEU A C 1
ATOM 681 O O . LEU A 1 88 ? -5.07 -8.953 -17.047 1 96.38 88 LEU A O 1
ATOM 685 N N . LYS A 1 89 ? -5.246 -7.746 -15.195 1 95.88 89 LYS A N 1
ATOM 686 C CA . LYS A 1 89 ? -4.566 -6.59 -15.773 1 95.88 89 LYS A CA 1
ATOM 687 C C . LYS A 1 89 ? -3.143 -6.941 -16.188 1 95.88 89 LYS A C 1
ATOM 689 O O . LYS A 1 89 ? -2.67 -6.5 -17.234 1 95.88 89 LYS A O 1
ATOM 694 N N . GLU A 1 90 ? -2.443 -7.73 -15.375 1 97.38 90 GLU A N 1
ATOM 695 C CA . GLU A 1 90 ? -1.101 -8.18 -15.734 1 97.38 90 GLU A CA 1
ATOM 696 C C . GLU A 1 90 ? -1.103 -8.898 -17.078 1 97.38 90 GLU A C 1
ATOM 698 O O . GLU A 1 90 ? -0.289 -8.602 -17.953 1 97.38 90 GLU A O 1
ATOM 703 N N . ALA A 1 91 ? -2.047 -9.828 -17.203 1 97.75 91 ALA A N 1
ATOM 704 C CA . ALA A 1 91 ? -2.133 -10.617 -18.438 1 97.75 91 ALA A CA 1
ATOM 705 C C . ALA A 1 91 ? -2.471 -9.734 -19.625 1 97.75 91 ALA A C 1
ATOM 707 O O . ALA A 1 91 ? -1.78 -9.766 -20.656 1 97.75 91 ALA A O 1
ATOM 708 N N . GLU A 1 92 ? -3.5 -8.898 -19.469 1 97.31 92 GLU A N 1
ATOM 709 C CA . GLU A 1 92 ? -3.975 -8.055 -20.547 1 97.31 92 GLU A CA 1
ATOM 710 C C . GLU A 1 92 ? -2.885 -7.09 -21.016 1 97.31 92 GLU A C 1
ATOM 712 O O . GLU A 1 92 ? -2.637 -6.957 -22.219 1 97.31 92 GLU A O 1
ATOM 717 N N . GLU A 1 93 ? -2.227 -6.473 -20.062 1 97.5 93 GLU A N 1
ATOM 718 C CA . GLU A 1 93 ? -1.253 -5.438 -20.391 1 97.5 93 GLU A CA 1
ATOM 719 C C . GLU A 1 93 ? 0.022 -6.043 -20.969 1 97.5 93 GLU A C 1
ATOM 721 O O . GLU A 1 93 ? 0.656 -5.453 -21.844 1 97.5 93 GLU A O 1
ATOM 726 N N . LEU A 1 94 ? 0.407 -7.207 -20.453 1 97.94 94 LEU A N 1
ATOM 727 C CA . LEU A 1 94 ? 1.574 -7.883 -21.016 1 97.94 94 LEU A CA 1
ATOM 728 C C . LEU A 1 94 ? 1.314 -8.312 -22.453 1 97.94 94 LEU A C 1
ATOM 730 O O . LEU A 1 94 ? 2.18 -8.164 -23.312 1 97.94 94 LEU A O 1
ATOM 734 N N . LEU A 1 95 ? 0.121 -8.836 -22.734 1 97.94 95 LEU A N 1
ATOM 735 C CA . LEU A 1 95 ? -0.237 -9.25 -24.078 1 97.94 95 LEU A CA 1
ATOM 736 C C . LEU A 1 95 ? -0.358 -8.039 -25 1 97.94 95 LEU A C 1
ATOM 738 O O . LEU A 1 95 ? 0.085 -8.086 -26.156 1 97.94 95 LEU A O 1
ATOM 742 N N . ASN A 1 96 ? -0.989 -6.922 -24.484 1 97.44 96 ASN A N 1
ATOM 743 C CA . ASN A 1 96 ? -1.029 -5.691 -25.266 1 97.44 96 ASN A CA 1
ATOM 744 C C . ASN A 1 96 ? 0.373 -5.219 -25.641 1 97.44 96 ASN A C 1
ATOM 746 O O . ASN A 1 96 ? 0.602 -4.773 -26.766 1 97.44 96 ASN A O 1
ATOM 750 N N . TYR A 1 97 ? 1.214 -5.305 -24.703 1 97 97 TYR A N 1
ATOM 751 C CA . TYR A 1 97 ? 2.586 -4.871 -24.938 1 97 97 TYR A CA 1
ATOM 752 C C . TYR A 1 97 ? 3.248 -5.711 -26.031 1 97 97 TYR A C 1
ATOM 754 O O . TYR A 1 97 ? 3.871 -5.172 -26.938 1 97 97 TYR A O 1
ATOM 762 N N . GLN A 1 98 ? 3.201 -7.047 -25.906 1 95.94 98 GLN A N 1
ATOM 763 C CA . GLN A 1 98 ? 3.861 -7.895 -26.906 1 95.94 98 GLN A CA 1
ATOM 764 C C . GLN A 1 98 ? 3.24 -7.707 -28.281 1 95.94 98 GLN A C 1
ATOM 766 O O . GLN A 1 98 ? 3.939 -7.773 -29.297 1 95.94 98 GLN A O 1
ATOM 771 N N . ASP A 1 99 ? 1.91 -7.43 -28.312 1 96.25 99 ASP A N 1
ATOM 772 C CA . ASP A 1 99 ? 1.256 -7.137 -29.594 1 96.25 99 ASP A CA 1
ATOM 773 C C . ASP A 1 99 ? 1.82 -5.863 -30.219 1 96.25 99 ASP A C 1
ATOM 775 O O . ASP A 1 99 ? 2.105 -5.832 -31.422 1 96.25 99 ASP A O 1
ATOM 779 N N . ARG A 1 100 ? 1.988 -4.859 -29.375 1 95.88 100 ARG A N 1
ATOM 780 C CA . ARG A 1 100 ? 2.514 -3.586 -29.844 1 95.88 100 ARG A CA 1
ATOM 781 C C . ARG A 1 100 ? 3.947 -3.734 -30.344 1 95.88 100 ARG A C 1
ATOM 783 O O . ARG A 1 100 ? 4.371 -3.018 -31.25 1 95.88 100 ARG A O 1
ATOM 790 N N . GLN A 1 101 ? 4.621 -4.645 -29.766 1 94.56 101 GLN A N 1
ATOM 791 C CA . GLN A 1 101 ? 6.016 -4.867 -30.125 1 94.56 101 GLN A CA 1
ATOM 792 C C . GLN A 1 101 ? 6.133 -5.859 -31.281 1 94.56 101 GLN A C 1
ATOM 794 O O . GLN A 1 101 ? 7.234 -6.172 -31.734 1 94.56 101 GLN A O 1
ATOM 799 N N . CYS A 1 102 ? 5.078 -6.359 -31.734 1 94.88 102 CYS A N 1
ATOM 800 C CA . CYS A 1 102 ? 5.051 -7.391 -32.781 1 94.88 102 CYS A CA 1
ATOM 801 C C . CYS A 1 102 ? 5.934 -8.57 -32.375 1 94.88 102 CYS A C 1
ATOM 803 O O . CYS A 1 102 ? 6.73 -9.047 -33.188 1 94.88 102 CYS A O 1
ATOM 805 N N . SER A 1 103 ? 5.848 -8.891 -31.172 1 91.88 103 SER A N 1
ATOM 806 C CA . SER A 1 103 ? 6.586 -10.023 -30.609 1 91.88 103 SER A CA 1
ATOM 807 C C . SER A 1 103 ? 5.637 -11.078 -30.062 1 91.88 103 SER A C 1
ATOM 809 O O . SER A 1 103 ? 4.43 -10.852 -29.969 1 91.88 103 SER A O 1
ATOM 811 N N . ASP A 1 104 ? 6.18 -12.289 -29.844 1 92.31 104 ASP A N 1
ATOM 812 C CA . ASP A 1 104 ? 5.406 -13.398 -29.297 1 92.31 104 ASP A CA 1
ATOM 813 C C . ASP A 1 104 ? 6.227 -14.195 -28.297 1 92.31 104 ASP A C 1
ATOM 815 O O . ASP A 1 104 ? 6.551 -15.359 -28.531 1 92.31 104 ASP A O 1
ATOM 819 N N . TYR A 1 105 ? 6.418 -13.531 -27.172 1 94.62 105 TYR A N 1
ATOM 820 C CA . TYR A 1 105 ? 7.293 -14.172 -26.203 1 94.62 105 TYR A CA 1
ATOM 821 C C . TYR A 1 105 ? 6.488 -14.797 -25.078 1 94.62 105 TYR A C 1
ATOM 823 O O . TYR A 1 105 ? 7.016 -15.594 -24.297 1 94.62 105 TYR A O 1
ATOM 831 N N . ILE A 1 106 ? 5.207 -14.492 -24.922 1 98.06 106 ILE A N 1
ATOM 832 C CA . ILE A 1 106 ? 4.293 -15.133 -23.984 1 98.06 106 ILE A CA 1
ATOM 833 C C . ILE A 1 106 ? 3.209 -15.891 -24.734 1 98.06 106 ILE A C 1
ATOM 835 O O . ILE A 1 106 ? 2.496 -15.312 -25.562 1 98.06 106 ILE A O 1
ATOM 839 N N . ASP A 1 107 ? 3.059 -17.125 -24.531 1 97.12 107 ASP A N 1
ATOM 840 C CA . ASP A 1 107 ? 2.004 -17.859 -25.219 1 97.12 107 ASP A CA 1
ATOM 841 C C . ASP A 1 107 ? 1.302 -18.828 -24.281 1 97.12 107 ASP A C 1
ATOM 843 O O . ASP A 1 107 ? 0.42 -19.578 -24.688 1 97.12 107 ASP A O 1
ATOM 847 N N . ASP A 1 108 ? 1.722 -18.891 -23.031 1 98.44 108 ASP A N 1
ATOM 848 C CA . ASP A 1 108 ? 1.178 -19.734 -21.969 1 98.44 108 ASP A CA 1
ATOM 849 C C . ASP A 1 108 ? 0.976 -18.938 -20.688 1 98.44 108 ASP A C 1
ATOM 851 O O . ASP A 1 108 ? 1.945 -18.547 -20.031 1 98.44 108 ASP A O 1
ATOM 855 N N . ILE A 1 109 ? -0.28 -18.688 -20.281 1 98.69 109 ILE A N 1
ATOM 856 C CA . ILE A 1 109 ? -0.582 -17.875 -19.109 1 98.69 109 ILE A CA 1
ATOM 857 C C . ILE A 1 109 ? -1.452 -18.656 -18.141 1 98.69 109 ILE A C 1
ATOM 859 O O . ILE A 1 109 ? -2.4 -19.328 -18.547 1 98.69 109 ILE A O 1
ATOM 863 N N . THR A 1 110 ? -1.062 -18.688 -16.938 1 98.44 110 THR A N 1
ATOM 864 C CA . THR A 1 110 ? -1.897 -19.203 -15.859 1 98.44 110 THR A CA 1
ATOM 865 C C . THR A 1 110 ? -2.359 -18.078 -14.938 1 98.44 110 THR A C 1
ATOM 867 O O . THR A 1 110 ? -1.549 -17.266 -14.492 1 98.44 110 THR A O 1
ATOM 870 N N . TYR A 1 111 ? -3.623 -17.922 -14.758 1 97.62 111 TYR A N 1
ATOM 871 C CA . TYR A 1 111 ? -4.16 -17 -13.766 1 97.62 111 TYR A CA 1
ATOM 872 C C . TYR A 1 111 ? -4.316 -17.688 -12.406 1 97.62 111 TYR A C 1
ATOM 874 O O . TYR A 1 111 ? -5.105 -18.625 -12.266 1 97.62 111 TYR A O 1
ATOM 882 N N . SER A 1 112 ? -3.699 -17.141 -11.367 1 94.5 112 SER A N 1
ATOM 883 C CA . SER A 1 112 ? -3.4 -17.922 -10.18 1 94.5 112 SER A CA 1
ATOM 884 C C . SER A 1 112 ? -4.5 -17.781 -9.133 1 94.5 112 SER A C 1
ATOM 886 O O . SER A 1 112 ? -4.438 -18.406 -8.07 1 94.5 112 SER A O 1
ATOM 888 N N . LEU A 1 113 ? -5.512 -16.969 -9.273 1 95.06 113 LEU A N 1
ATOM 889 C CA . LEU A 1 113 ? -6.613 -16.844 -8.328 1 95.06 113 LEU A CA 1
ATOM 890 C C . LEU A 1 113 ? -7.773 -17.75 -8.727 1 95.06 113 LEU A C 1
ATOM 892 O O . LEU A 1 113 ? -8.188 -17.75 -9.891 1 95.06 113 LEU A O 1
ATOM 896 N N . PRO A 1 114 ? -8.273 -18.531 -7.801 1 96.19 114 PRO A N 1
ATOM 897 C CA . PRO A 1 114 ? -9.453 -19.344 -8.133 1 96.19 114 PRO A CA 1
ATOM 898 C C . PRO A 1 114 ? -10.719 -18.5 -8.25 1 96.19 114 PRO A C 1
ATOM 900 O O . PRO A 1 114 ? -11.586 -18.547 -7.371 1 96.19 114 PRO A O 1
ATOM 903 N N . CYS A 1 115 ? -10.914 -17.859 -9.383 1 95 115 CYS A N 1
ATOM 904 C CA . CYS A 1 115 ? -11.969 -16.859 -9.492 1 95 115 CYS A CA 1
ATOM 905 C C . CYS A 1 115 ? -12.969 -17.234 -10.57 1 95 115 CYS A C 1
ATOM 907 O O . CYS A 1 115 ? -13.414 -16.375 -11.344 1 95 115 CYS A O 1
ATOM 909 N N . CYS A 1 116 ? -13.25 -18.547 -10.672 1 98.12 116 CYS A N 1
ATOM 910 C CA . CYS A 1 116 ? -14.227 -18.984 -11.664 1 98.12 116 CYS A CA 1
ATOM 911 C C . CYS A 1 116 ? -15.648 -18.688 -11.195 1 98.12 116 CYS A C 1
ATOM 913 O O . CYS A 1 116 ? -16.453 -19.609 -11.023 1 98.12 116 CYS A O 1
ATOM 915 N N . VAL A 1 117 ? -15.961 -17.438 -11.023 1 98 117 VAL A N 1
ATOM 916 C CA . VAL A 1 117 ? -17.266 -16.922 -10.664 1 98 117 VAL A CA 1
ATOM 917 C C . VAL A 1 117 ? -17.797 -16.016 -11.781 1 98 117 VAL A C 1
ATOM 919 O O . VAL A 1 117 ? -17.031 -15.594 -12.656 1 98 117 VAL A O 1
ATOM 922 N N . PRO A 1 118 ? -19.062 -15.742 -11.828 1 97 118 PRO A N 1
ATOM 923 C CA . PRO A 1 118 ? -19.703 -15.07 -12.969 1 97 118 PRO A CA 1
ATOM 924 C C . PRO A 1 118 ? -19.047 -13.75 -13.328 1 97 118 PRO A C 1
ATOM 926 O O . PRO A 1 118 ? -18.938 -13.406 -14.508 1 97 118 PRO A O 1
ATOM 929 N N . GLU A 1 119 ? -18.547 -13.016 -12.43 1 96.38 119 GLU A N 1
ATOM 930 C CA . GLU A 1 119 ? -17.938 -11.719 -12.672 1 96.38 119 GLU A CA 1
ATOM 931 C C . GLU A 1 119 ? -16.703 -11.844 -13.555 1 96.38 119 GLU A C 1
ATOM 933 O O . GLU A 1 119 ? -16.453 -11 -14.414 1 96.38 119 GLU A O 1
ATOM 938 N N . PHE A 1 120 ? -15.969 -12.93 -13.414 1 97.69 120 PHE A N 1
ATOM 939 C CA . PHE A 1 120 ? -14.633 -12.977 -14 1 97.69 120 PHE A CA 1
ATOM 940 C C . PHE A 1 120 ? -14.609 -13.922 -15.195 1 97.69 120 PHE A C 1
ATOM 942 O O . PHE A 1 120 ? -13.75 -13.797 -16.078 1 97.69 120 PHE A O 1
ATOM 949 N N . ILE A 1 121 ? -15.547 -14.844 -15.305 1 98.38 121 ILE A N 1
ATOM 950 C CA . ILE A 1 121 ? -15.508 -15.898 -16.312 1 98.38 121 ILE A CA 1
ATOM 951 C C . ILE A 1 121 ? -15.484 -15.289 -17.703 1 98.38 121 ILE A C 1
ATOM 953 O O . ILE A 1 121 ? -14.703 -15.703 -18.562 1 98.38 121 ILE A O 1
ATOM 957 N N . PRO A 1 122 ? -16.344 -14.234 -18.016 1 98 122 PRO A N 1
ATOM 958 C CA . PRO A 1 122 ? -16.281 -13.648 -19.359 1 98 122 PRO A CA 1
ATOM 959 C C . PRO A 1 122 ? -14.906 -13.062 -19.672 1 98 122 PRO A C 1
ATOM 961 O O . PRO A 1 122 ? -14.445 -13.141 -20.812 1 98 122 PRO A O 1
ATOM 964 N N . LEU A 1 123 ? -14.266 -12.453 -18.688 1 97.38 123 LEU A N 1
ATOM 965 C CA . LEU A 1 123 ? -12.945 -11.867 -18.875 1 97.38 123 LEU A CA 1
ATOM 966 C C . LEU A 1 123 ? -11.898 -12.945 -19.109 1 97.38 123 LEU A C 1
ATOM 968 O O . LEU A 1 123 ? -11.039 -12.805 -19.984 1 97.38 123 LEU A O 1
ATOM 972 N N . LEU A 1 124 ? -12.023 -14.008 -18.344 1 98.19 124 LEU A N 1
ATOM 973 C CA . LEU A 1 124 ? -11.141 -15.148 -18.531 1 98.19 124 LEU A CA 1
ATOM 974 C C . LEU A 1 124 ? -11.312 -15.75 -19.922 1 98.19 124 LEU A C 1
ATOM 976 O O . LEU A 1 124 ? -10.328 -16.078 -20.594 1 98.19 124 LEU A O 1
ATOM 980 N N . SER A 1 125 ? -12.547 -15.898 -20.297 1 98.19 125 SER A N 1
ATOM 981 C CA . SER A 1 125 ? -12.883 -16.422 -21.609 1 98.19 125 SER A CA 1
ATOM 982 C C . SER A 1 125 ? -12.227 -15.609 -22.719 1 98.19 125 SER A C 1
ATOM 984 O O . SER A 1 125 ? -11.602 -16.172 -23.625 1 98.19 125 SER A O 1
ATOM 986 N N . ASN A 1 126 ? -12.305 -14.336 -22.609 1 97.31 126 ASN A N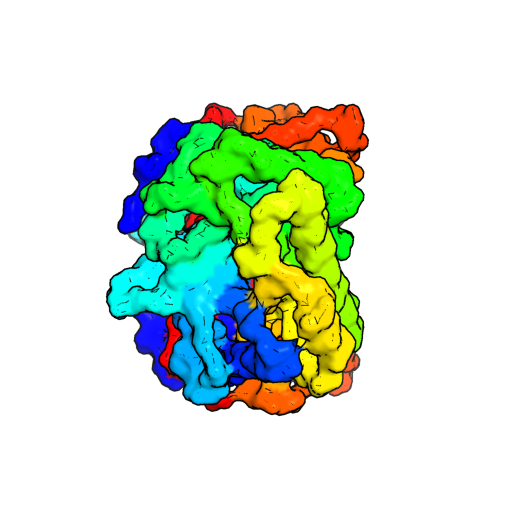 1
ATOM 987 C CA . ASN A 1 126 ? -11.742 -13.453 -23.625 1 97.31 126 ASN A CA 1
ATOM 988 C C . ASN A 1 126 ? -10.227 -13.57 -23.688 1 97.31 126 ASN A C 1
ATOM 990 O O . ASN A 1 126 ? -9.648 -13.555 -24.781 1 97.31 126 ASN A O 1
ATOM 994 N N . LEU A 1 127 ? -9.578 -13.688 -22.562 1 97.06 127 LEU A N 1
ATOM 995 C CA . LEU A 1 127 ? -8.125 -13.797 -22.5 1 97.06 127 LEU A CA 1
ATOM 996 C C . LEU A 1 127 ? -7.648 -15.102 -23.141 1 97.06 127 LEU A C 1
ATOM 998 O O . LEU A 1 127 ? -6.551 -15.164 -23.688 1 97.06 127 LEU A O 1
ATOM 1002 N N . SER A 1 128 ? -8.469 -16.125 -23.062 1 97.06 128 SER A N 1
ATOM 1003 C CA . SER A 1 128 ? -8.094 -17.453 -23.547 1 97.06 128 SER A CA 1
ATOM 1004 C C . SER A 1 128 ? -7.848 -17.438 -25.047 1 97.06 128 SER A C 1
ATOM 1006 O O . SER A 1 128 ? -7.125 -18.297 -25.578 1 97.06 128 SER A O 1
ATOM 1008 N N . ARG A 1 129 ? -8.383 -16.516 -25.797 1 96.62 129 ARG A N 1
ATOM 1009 C CA . ARG A 1 129 ? -8.242 -16.484 -27.25 1 96.62 129 ARG A CA 1
ATOM 1010 C C . ARG A 1 129 ? -6.91 -15.859 -27.656 1 96.62 129 ARG A C 1
ATOM 1012 O O . ARG A 1 129 ? -6.5 -15.961 -28.812 1 96.62 129 ARG A O 1
ATOM 1019 N N . ARG A 1 130 ? -6.234 -15.281 -26.703 1 96.56 130 ARG A N 1
ATOM 1020 C CA . ARG A 1 130 ? -5.082 -14.453 -27.062 1 96.56 130 ARG A CA 1
ATOM 1021 C C . ARG A 1 130 ? -3.781 -15.242 -26.906 1 96.56 130 ARG A C 1
ATOM 1023 O O . ARG A 1 130 ? -2.721 -14.773 -27.328 1 96.56 130 ARG A O 1
ATOM 1030 N N . VAL A 1 131 ? -3.824 -16.406 -26.297 1 97.44 131 VAL A N 1
ATOM 1031 C CA . VAL A 1 131 ? -2.625 -17.219 -26.094 1 97.44 131 VAL A CA 1
ATOM 1032 C C . VAL A 1 131 ? -2.91 -18.672 -26.469 1 97.44 131 VAL A C 1
ATOM 1034 O O . VAL A 1 131 ? -4.07 -19.094 -26.531 1 97.44 131 VAL A O 1
ATOM 1037 N N . ASN A 1 132 ? -1.878 -19.422 -26.734 1 96.75 132 ASN A N 1
ATOM 1038 C CA . ASN A 1 132 ? -2.029 -20.828 -27.062 1 96.75 132 ASN A CA 1
ATOM 1039 C C . ASN A 1 132 ? -2.576 -21.641 -25.891 1 96.75 132 ASN A C 1
ATOM 1041 O O . ASN A 1 132 ? -3.379 -22.547 -26.078 1 96.75 132 ASN A O 1
ATOM 1045 N N . ASN A 1 133 ? -2.088 -21.297 -24.734 1 97.06 133 ASN A N 1
ATOM 1046 C CA . ASN A 1 133 ? -2.512 -21.969 -23.516 1 97.06 133 ASN A CA 1
ATOM 1047 C C . ASN A 1 133 ? -2.912 -20.969 -22.422 1 97.06 133 ASN A C 1
ATOM 1049 O O . ASN A 1 133 ? -2.182 -20.016 -22.156 1 97.06 133 ASN A O 1
ATOM 1053 N N . PHE A 1 134 ? -4.066 -21.141 -21.891 1 98.25 134 PHE A N 1
ATOM 1054 C CA . PHE A 1 134 ? -4.57 -20.328 -20.797 1 98.25 134 PHE A CA 1
ATOM 1055 C C . PHE A 1 134 ? -5.215 -21.203 -19.719 1 98.25 134 PHE A C 1
ATOM 1057 O O . PHE A 1 134 ? -6.211 -21.875 -19.984 1 98.25 134 PHE A O 1
ATOM 1064 N N . GLN A 1 135 ? -4.629 -21.234 -18.562 1 98.5 135 GLN A N 1
ATOM 1065 C CA . GLN A 1 135 ? -5.156 -22.062 -17.484 1 98.5 135 GLN A CA 1
ATOM 1066 C C . GLN A 1 135 ? -5.805 -21.203 -16.391 1 98.5 135 GLN A C 1
ATOM 1068 O O . GLN A 1 135 ? -5.309 -20.125 -16.078 1 98.5 135 GLN A O 1
ATOM 1073 N N . VAL A 1 136 ? -6.887 -21.688 -15.805 1 98.38 136 VAL A N 1
ATOM 1074 C CA . VAL A 1 136 ? -7.547 -21.047 -14.672 1 98.38 136 VAL A CA 1
ATOM 1075 C C . VAL A 1 136 ? -7.512 -21.984 -13.461 1 98.38 136 VAL A C 1
ATOM 1077 O O . VAL A 1 136 ? -7.418 -23.203 -13.617 1 98.38 136 VAL A O 1
ATOM 1080 N N . PHE A 1 137 ? -7.562 -21.438 -12.289 1 98.06 137 PHE A N 1
ATOM 1081 C CA . PHE A 1 137 ? -7.516 -22.219 -11.055 1 98.06 137 PHE A CA 1
ATOM 1082 C C . PHE A 1 137 ? -8.922 -22.562 -10.586 1 98.06 137 PHE A C 1
ATOM 1084 O O . PHE A 1 137 ? -9.828 -21.734 -10.656 1 98.06 137 PHE A O 1
ATOM 1091 N N . VAL A 1 138 ? -9.07 -23.781 -10.086 1 97.88 138 VAL A N 1
ATOM 1092 C CA . VAL A 1 138 ? -10.305 -24.25 -9.469 1 97.88 138 VAL A CA 1
ATOM 1093 C C . VAL A 1 138 ? -9.992 -24.938 -8.148 1 97.88 138 VAL A C 1
ATOM 1095 O O . VAL A 1 138 ? -9.008 -25.672 -8.039 1 97.88 138 VAL A O 1
ATOM 1098 N N . ASP A 1 139 ? -10.805 -24.641 -7.125 1 97.69 139 ASP A N 1
ATOM 1099 C CA . ASP A 1 139 ? -10.664 -25.375 -5.871 1 97.69 139 ASP A CA 1
ATOM 1100 C C . ASP A 1 139 ? -12.016 -25.562 -5.184 1 97.69 139 ASP A C 1
ATOM 1102 O O . ASP A 1 139 ? -12.078 -25.734 -3.965 1 97.69 139 ASP A O 1
ATOM 1106 N N . ASN A 1 140 ? -13.07 -25.422 -5.98 1 97.62 140 ASN A N 1
ATOM 1107 C CA . ASN A 1 140 ? -14.445 -25.578 -5.516 1 97.62 140 ASN A CA 1
ATOM 1108 C C . ASN A 1 140 ? -15.336 -26.172 -6.598 1 97.62 140 ASN A C 1
ATOM 1110 O O . ASN A 1 140 ? -15.203 -25.844 -7.777 1 97.62 140 ASN A O 1
ATOM 1114 N N . ILE A 1 141 ? -16.328 -27.016 -6.184 1 97.81 141 ILE A N 1
ATOM 1115 C CA . ILE A 1 141 ? -17.219 -27.656 -7.129 1 97.81 141 ILE A CA 1
ATOM 1116 C C . ILE A 1 141 ? -18.016 -26.609 -7.891 1 97.81 141 ILE A C 1
ATOM 1118 O O . ILE A 1 141 ? -18.297 -26.766 -9.086 1 97.81 141 ILE A O 1
ATOM 1122 N N . GLU A 1 142 ? -18.344 -25.516 -7.23 1 97.88 142 GLU A N 1
ATOM 1123 C CA . GLU A 1 142 ? -19.109 -24.453 -7.867 1 97.88 142 GLU A CA 1
ATOM 1124 C C . GLU A 1 142 ? -18.312 -23.812 -9.008 1 97.88 142 GLU A C 1
ATOM 1126 O O . GLU A 1 142 ? -18.906 -23.344 -9.992 1 97.88 142 GLU A O 1
ATOM 1131 N N . HIS A 1 143 ? -17.016 -23.781 -8.93 1 98.56 143 HIS A N 1
ATOM 1132 C CA . HIS A 1 143 ? -16.188 -23.281 -10.031 1 98.56 143 HIS A CA 1
ATOM 1133 C C . HIS A 1 143 ? -16.438 -24.109 -11.297 1 98.56 143 HIS A C 1
ATOM 1135 O O . HIS A 1 143 ? -16.609 -23.547 -12.383 1 98.56 143 HIS A O 1
ATOM 1141 N N . LEU A 1 144 ? -16.438 -25.438 -11.125 1 98.62 144 LEU A N 1
ATOM 1142 C CA . LEU A 1 144 ? -16.672 -26.328 -12.25 1 98.62 144 LEU A CA 1
ATOM 1143 C C . LEU A 1 144 ? -18.062 -26.125 -12.836 1 98.62 144 LEU A C 1
ATOM 1145 O O . LEU A 1 144 ? -18.219 -26.062 -14.055 1 98.62 144 LEU A O 1
ATOM 1149 N N . GLU A 1 145 ? -19.016 -26 -11.953 1 98.38 145 GLU A N 1
ATOM 1150 C CA . GLU A 1 145 ? -20.391 -25.797 -12.391 1 98.38 145 GLU A CA 1
ATOM 1151 C C . GLU A 1 145 ? -20.531 -24.484 -13.156 1 98.38 145 GLU A C 1
ATOM 1153 O O . GLU A 1 145 ? -21.219 -24.422 -14.18 1 98.38 145 GLU A O 1
ATOM 1158 N N . ASN A 1 146 ? -19.906 -23.453 -12.625 1 98.56 146 ASN A N 1
ATOM 1159 C CA . ASN A 1 146 ? -19.953 -22.156 -13.281 1 98.56 146 ASN A CA 1
ATOM 1160 C C . ASN A 1 146 ? -19.344 -22.203 -14.68 1 98.56 146 ASN A C 1
ATOM 1162 O O . ASN A 1 146 ? -19.906 -21.641 -15.625 1 98.56 146 ASN A O 1
ATOM 1166 N N . LEU A 1 147 ? -18.219 -22.891 -14.828 1 98.62 147 LEU A N 1
ATOM 1167 C CA . LEU A 1 147 ? -17.578 -23.031 -16.125 1 98.62 147 LEU A CA 1
ATOM 1168 C C . LEU A 1 147 ? -18.453 -23.844 -17.078 1 98.62 147 LEU A C 1
ATOM 1170 O O . LEU A 1 147 ? -18.578 -23.484 -18.25 1 98.62 147 LEU A O 1
ATOM 1174 N N . LYS A 1 148 ? -19.016 -24.922 -16.547 1 98.44 148 LYS A N 1
ATOM 1175 C CA . LYS A 1 148 ? -19.922 -25.719 -17.359 1 98.44 148 LYS A CA 1
ATOM 1176 C C . LYS A 1 148 ? -21.094 -24.891 -17.875 1 98.44 148 LYS A C 1
ATOM 1178 O O . LYS A 1 148 ? -21.406 -24.922 -19.062 1 98.44 148 LYS A O 1
ATOM 1183 N N . ASN A 1 149 ? -21.672 -24.172 -16.953 1 98.25 149 ASN A N 1
ATOM 1184 C CA . ASN A 1 149 ? -22.828 -23.359 -17.312 1 98.25 149 ASN A CA 1
ATOM 1185 C C . ASN A 1 149 ? -22.469 -22.297 -18.344 1 98.25 149 ASN A C 1
ATOM 1187 O O . ASN A 1 149 ? -23.297 -21.938 -19.188 1 98.25 149 ASN A O 1
ATOM 1191 N N . PHE A 1 150 ? -21.297 -21.703 -18.281 1 97.94 150 PHE A N 1
ATOM 1192 C CA . PHE A 1 150 ? -20.828 -20.703 -19.234 1 97.94 150 PHE A CA 1
ATOM 1193 C C . PHE A 1 150 ? -20.594 -21.344 -20.594 1 97.94 150 PHE A C 1
ATOM 1195 O O . PHE A 1 150 ? -20.844 -20.734 -21.641 1 97.94 150 PHE A O 1
ATOM 1202 N N . GLY A 1 151 ? -20.062 -22.562 -20.641 1 98.25 151 GLY A N 1
ATOM 1203 C CA . GLY A 1 151 ? -19.688 -23.25 -21.859 1 98.25 151 GLY A CA 1
ATOM 1204 C C . GLY A 1 151 ? -18.219 -23.062 -22.219 1 98.25 151 GLY A C 1
ATOM 1205 O O . GLY A 1 151 ? -17.422 -22.641 -21.375 1 98.25 151 GLY A O 1
ATOM 1206 N N . ARG A 1 152 ? -17.828 -23.469 -23.344 1 97.69 152 ARG A N 1
ATOM 1207 C CA . ARG A 1 152 ? -16.438 -23.328 -23.781 1 97.69 152 ARG A CA 1
ATOM 1208 C C . ARG A 1 152 ? -16.047 -21.859 -23.859 1 97.69 152 ARG A C 1
ATOM 1210 O O . ARG A 1 152 ? -16.859 -21.016 -24.219 1 97.69 152 ARG A O 1
ATOM 1217 N N . PRO A 1 153 ? -14.82 -21.547 -23.531 1 97.88 153 PRO A N 1
ATOM 1218 C CA . PRO A 1 153 ? -14.367 -20.156 -23.656 1 97.88 153 PRO A CA 1
ATOM 1219 C C . PRO A 1 153 ? -14.234 -19.719 -25.109 1 97.88 153 PRO A C 1
ATOM 1221 O O . PRO A 1 153 ? -14.383 -20.531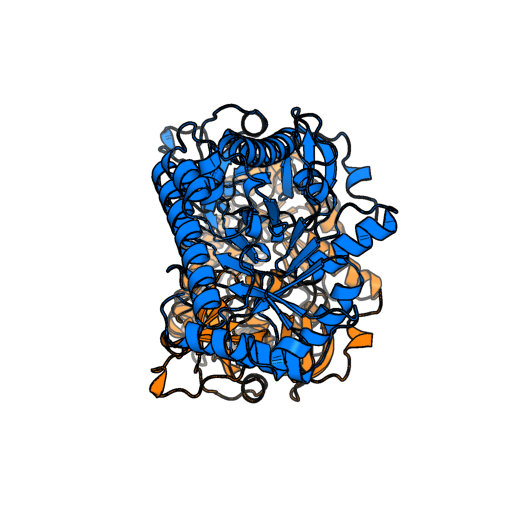 -26.031 1 97.88 153 PRO A O 1
ATOM 1224 N N . ALA A 1 154 ? -13.953 -18.438 -25.281 1 96.62 154 ALA A N 1
ATOM 1225 C CA . ALA A 1 154 ? -13.922 -17.812 -26.594 1 96.62 154 ALA A CA 1
ATOM 1226 C C . ALA A 1 154 ? -12.859 -18.438 -27.484 1 96.62 154 ALA A C 1
ATOM 1228 O O . ALA A 1 154 ? -12.961 -18.375 -28.719 1 96.62 154 ALA A O 1
ATOM 1229 N N . SER A 1 155 ? -11.867 -19.078 -26.922 1 96.38 155 SER A N 1
ATOM 1230 C CA . SER A 1 155 ? -10.82 -19.734 -27.703 1 96.38 155 SER A CA 1
ATOM 1231 C C . SER A 1 155 ? -11.383 -20.922 -28.484 1 96.38 155 SER A C 1
ATOM 1233 O O . SER A 1 155 ? -10.75 -21.391 -29.438 1 96.38 155 SER A O 1
ATOM 1235 N N . GLY A 1 156 ? -12.492 -21.469 -28.047 1 96.69 156 GLY A N 1
ATOM 1236 C CA . GLY A 1 156 ? -13.07 -22.672 -28.641 1 96.69 156 GLY A CA 1
ATOM 1237 C C . GLY A 1 156 ? -12.539 -23.953 -28.031 1 96.69 156 GLY A C 1
ATOM 1238 O O . GLY A 1 156 ? -13.148 -25.016 -28.188 1 96.69 156 GLY A O 1
ATOM 1239 N N . LYS A 1 157 ? -11.523 -23.859 -27.344 1 97.5 157 LYS A N 1
ATOM 1240 C CA . LYS A 1 157 ? -10.961 -25.016 -26.641 1 97.5 157 LYS A CA 1
ATOM 1241 C C . LYS A 1 157 ? -11.703 -25.281 -25.328 1 97.5 157 LYS A C 1
ATOM 1243 O O . LYS A 1 157 ? -12.625 -24.547 -24.969 1 97.5 157 LYS A O 1
ATOM 1248 N N . LYS A 1 158 ? -11.398 -26.328 -24.75 1 98.25 158 LYS A N 1
ATOM 1249 C CA . LYS A 1 158 ? -11.891 -26.562 -23.391 1 98.25 158 LYS A CA 1
ATOM 1250 C C . LYS A 1 158 ? -11.156 -25.688 -22.391 1 98.25 158 LYS A C 1
ATOM 1252 O O . LYS A 1 158 ? -10.016 -25.281 -22.609 1 98.25 158 LYS A O 1
ATOM 1257 N N . TRP A 1 159 ? -11.891 -25.344 -21.312 1 98.56 159 TRP A N 1
ATOM 1258 C CA . TRP A 1 159 ? -11.195 -24.703 -20.188 1 98.56 159 TRP A CA 1
ATOM 1259 C C . TRP A 1 159 ? -10.055 -25.594 -19.688 1 98.56 159 TRP A C 1
ATOM 1261 O O . TRP A 1 159 ? -10.258 -26.781 -19.422 1 98.56 159 TRP A O 1
ATOM 1271 N N . SER A 1 160 ? -8.875 -25.094 -19.688 1 98.44 160 SER A N 1
ATOM 1272 C CA . SER A 1 160 ? -7.73 -25.75 -19.062 1 98.44 160 SER A CA 1
ATOM 1273 C C . SER A 1 160 ? -7.617 -25.375 -17.594 1 98.44 160 SER A C 1
ATOM 1275 O O . SER A 1 160 ? -7.512 -24.203 -17.25 1 98.44 160 SER A O 1
ATOM 1277 N N . VAL A 1 161 ? -7.594 -26.359 -16.672 1 98.25 161 VAL A N 1
ATOM 1278 C CA . VAL A 1 161 ? -7.75 -25.984 -15.266 1 98.25 161 VAL A CA 1
ATOM 1279 C C . VAL A 1 161 ? -6.594 -26.562 -14.445 1 98.25 161 VAL A C 1
ATOM 1281 O O . VAL A 1 161 ? -6.18 -27.703 -14.656 1 98.25 161 VAL A O 1
ATOM 1284 N N . PHE A 1 162 ? -5.98 -25.703 -13.609 1 98.19 162 PHE A N 1
ATOM 1285 C CA . PHE A 1 162 ? -5.168 -26.141 -12.484 1 98.19 162 PHE A CA 1
ATOM 1286 C C . PHE A 1 162 ? -6.027 -26.344 -11.234 1 98.19 162 PHE A C 1
ATOM 1288 O O . PHE A 1 162 ? -6.863 -25.5 -10.914 1 98.19 162 PHE A O 1
ATOM 1295 N N . ILE A 1 163 ? -5.855 -27.422 -10.609 1 97.88 163 ILE A N 1
ATOM 1296 C CA . ILE A 1 163 ? -6.477 -27.625 -9.305 1 97.88 163 ILE A CA 1
ATOM 1297 C C . ILE A 1 163 ? -5.492 -27.234 -8.203 1 97.88 163 ILE A C 1
ATOM 1299 O O . ILE A 1 163 ? -4.363 -27.734 -8.172 1 97.88 163 ILE A O 1
ATOM 1303 N N . LYS A 1 164 ? -5.934 -26.344 -7.375 1 96.75 164 LYS A N 1
ATOM 1304 C CA . LYS A 1 164 ? -5.074 -25.875 -6.293 1 96.75 164 LYS A CA 1
ATOM 1305 C C . LYS A 1 164 ? -5.078 -26.844 -5.121 1 96.75 164 LYS A C 1
ATOM 1307 O O . LYS A 1 164 ? -6.137 -27.188 -4.598 1 96.75 164 LYS A O 1
ATOM 1312 N N . VAL A 1 165 ? -3.883 -27.234 -4.719 1 96.19 165 VAL A N 1
ATOM 1313 C CA . VAL A 1 165 ? -3.703 -28.188 -3.627 1 96.19 165 VAL A CA 1
ATOM 1314 C C . VAL A 1 165 ? -3.176 -27.469 -2.391 1 96.19 165 VAL A C 1
ATOM 1316 O O . VAL A 1 165 ? -2.195 -26.719 -2.473 1 96.19 165 VAL A O 1
ATOM 1319 N N . ASP A 1 166 ? -3.908 -27.609 -1.314 1 93.44 166 ASP A N 1
ATOM 1320 C CA . ASP A 1 166 ? -3.451 -27.047 -0.045 1 93.44 166 ASP A CA 1
ATOM 1321 C C . ASP A 1 166 ? -2.51 -28.016 0.671 1 93.44 166 ASP A C 1
ATOM 1323 O O . ASP A 1 166 ? -2.91 -29.125 1.032 1 93.44 166 ASP A O 1
ATOM 1327 N N . MET A 1 167 ? -1.373 -27.594 0.897 1 86.62 167 MET A N 1
ATOM 1328 C CA . MET A 1 167 ? -0.423 -28.469 1.563 1 86.62 167 MET A CA 1
ATOM 1329 C C . MET A 1 167 ? -0.136 -28 2.982 1 86.62 167 MET A C 1
ATOM 1331 O O . MET A 1 167 ? 0.974 -28.172 3.488 1 86.62 167 MET A O 1
ATOM 1335 N N . GLY A 1 168 ? -1.11 -27.281 3.49 1 82.94 168 GLY A N 1
ATOM 1336 C CA . GLY A 1 168 ? -0.999 -26.938 4.898 1 82.94 168 GLY A CA 1
ATOM 1337 C C . GLY A 1 168 ? -1.036 -25.438 5.156 1 82.94 168 GLY A C 1
ATOM 1338 O O . GLY A 1 168 ? -1.329 -25 6.273 1 82.94 168 GLY A O 1
ATOM 1339 N N . THR A 1 169 ? -0.755 -24.609 4.199 1 79.19 169 THR A N 1
ATOM 1340 C CA . THR A 1 169 ? -0.716 -23.156 4.387 1 79.19 169 THR A CA 1
ATOM 1341 C C . THR A 1 169 ? -2.123 -22.609 4.586 1 79.19 169 THR A C 1
ATOM 1343 O O . THR A 1 169 ? -2.293 -21.516 5.156 1 79.19 169 THR A O 1
ATOM 1346 N N . LYS A 1 170 ? -3.131 -23.203 4.094 1 78.06 170 LYS A N 1
ATOM 1347 C CA . LYS A 1 170 ? -4.535 -22.812 4.215 1 78.06 170 LYS A CA 1
ATOM 1348 C C . LYS A 1 170 ? -4.785 -21.453 3.596 1 78.06 170 LYS A C 1
ATOM 1350 O O . LYS A 1 170 ? -5.566 -20.656 4.125 1 78.06 170 LYS A O 1
ATOM 1355 N N . ARG A 1 171 ? -3.984 -21.078 2.629 1 79.06 171 ARG A N 1
ATOM 1356 C CA . ARG A 1 171 ? -4.211 -19.859 1.851 1 79.06 171 ARG A CA 1
ATOM 1357 C C . ARG A 1 171 ? -5.32 -20.062 0.827 1 79.06 171 ARG A C 1
ATOM 1359 O O . ARG A 1 171 ? -6.191 -19.203 0.668 1 79.06 171 ARG A O 1
ATOM 1366 N N . ALA A 1 172 ? -5.207 -21.047 0.072 1 83.38 172 ALA A N 1
ATOM 1367 C CA . ALA A 1 172 ? -6.207 -21.469 -0.908 1 83.38 172 ALA A CA 1
ATOM 1368 C C . ALA A 1 172 ? -6.008 -22.922 -1.308 1 83.38 172 ALA A C 1
ATOM 1370 O O . ALA A 1 172 ? -4.918 -23.484 -1.132 1 83.38 172 ALA A O 1
ATOM 1371 N N . GLY A 1 173 ? -7.117 -23.469 -1.749 1 92.62 173 GLY A N 1
ATOM 1372 C CA . GLY A 1 173 ? -7.023 -24.844 -2.23 1 92.62 173 GLY A CA 1
ATOM 1373 C C . GLY A 1 173 ? -7.551 -25.859 -1.238 1 92.62 173 GLY A C 1
ATOM 1374 O O . GLY A 1 173 ? -8.078 -25.5 -0.187 1 92.62 173 GLY A O 1
ATOM 1375 N N . LEU A 1 174 ? -7.469 -27.156 -1.648 1 94.12 174 LEU A N 1
ATOM 1376 C CA . LEU A 1 174 ? -7.961 -28.281 -0.859 1 94.12 174 LEU A CA 1
ATOM 1377 C C . LEU A 1 174 ? -6.844 -29.281 -0.588 1 94.12 174 LEU A C 1
ATOM 1379 O O . LEU A 1 174 ? -5.977 -29.5 -1.437 1 94.12 174 LEU A O 1
ATOM 1383 N N . ALA A 1 175 ? -6.918 -29.891 0.574 1 93.69 175 ALA A N 1
ATOM 1384 C CA . ALA A 1 175 ? -5.984 -30.969 0.847 1 93.69 175 ALA A CA 1
ATOM 1385 C C . ALA A 1 175 ? -6.281 -32.188 -0.033 1 93.69 175 ALA A C 1
ATOM 1387 O O . ALA A 1 175 ? -7.445 -32.562 -0.225 1 93.69 175 ALA A O 1
ATOM 1388 N N . PHE A 1 176 ? -5.207 -32.812 -0.513 1 93.69 176 PHE A N 1
ATOM 1389 C CA . PHE A 1 176 ? -5.383 -33.875 -1.505 1 93.69 176 PHE A CA 1
ATOM 1390 C C . PHE A 1 176 ? -6.078 -35.094 -0.89 1 93.69 176 PHE A C 1
ATOM 1392 O O . PHE A 1 176 ? -6.57 -35.969 -1.609 1 93.69 176 PHE A O 1
ATOM 1399 N N . ASP A 1 177 ? -6.043 -35.156 0.44 1 93.38 177 ASP A N 1
ATOM 1400 C CA . ASP A 1 177 ? -6.648 -36.312 1.115 1 93.38 177 ASP A CA 1
ATOM 1401 C C . ASP A 1 177 ? -7.984 -35.938 1.747 1 93.38 177 ASP A C 1
ATOM 1403 O O . ASP A 1 177 ? -8.531 -36.688 2.553 1 93.38 177 ASP A O 1
ATOM 1407 N N . SER A 1 178 ? -8.523 -34.781 1.424 1 94.81 178 SER A N 1
ATOM 1408 C CA . SER A 1 178 ? -9.781 -34.344 2.008 1 94.81 178 SER A CA 1
ATOM 1409 C C . SER A 1 178 ? -10.977 -34.875 1.212 1 94.81 178 SER A C 1
ATOM 1411 O O . SER A 1 178 ? -10.859 -35.125 0.011 1 94.81 178 SER A O 1
ATOM 1413 N N . PRO A 1 179 ? -12.156 -35.031 1.884 1 95.62 179 PRO A N 1
ATOM 1414 C CA . PRO A 1 179 ? -13.375 -35.406 1.166 1 95.62 179 PRO A CA 1
ATOM 1415 C C . PRO A 1 179 ? -13.773 -34.406 0.105 1 95.62 179 PRO A C 1
ATOM 1417 O O . PRO A 1 179 ? -14.297 -34.75 -0.95 1 95.62 179 PRO A O 1
ATOM 1420 N N . GLU A 1 180 ? -13.539 -33.125 0.413 1 95.38 180 GLU A N 1
ATOM 1421 C CA . GLU A 1 180 ? -13.867 -32.062 -0.538 1 95.38 180 GLU A CA 1
ATOM 1422 C C . GLU A 1 180 ? -13.055 -32.219 -1.82 1 95.38 180 GLU A C 1
ATOM 1424 O O . GLU A 1 180 ? -13.57 -31.984 -2.918 1 95.38 180 GLU A O 1
ATOM 1429 N N . PHE A 1 181 ? -11.836 -32.594 -1.651 1 97 181 PHE A N 1
ATOM 1430 C CA . PHE A 1 181 ? -10.953 -32.781 -2.795 1 97 181 PHE A CA 1
ATOM 1431 C C . PHE A 1 181 ? -11.438 -33.938 -3.664 1 97 181 PHE A C 1
ATOM 1433 O O . PHE A 1 181 ? -11.516 -33.812 -4.887 1 97 181 PHE A O 1
ATOM 1440 N N . LEU A 1 182 ? -11.789 -35.031 -3.037 1 97.38 182 LEU A N 1
ATOM 1441 C CA . LEU A 1 182 ? -12.297 -36.188 -3.754 1 97.38 182 LEU A CA 1
ATOM 1442 C C . LEU A 1 182 ? -13.578 -35.844 -4.504 1 97.38 182 LEU A C 1
ATOM 1444 O O . LEU A 1 182 ? -13.742 -36.219 -5.664 1 97.38 182 LEU A O 1
ATOM 1448 N N . SER A 1 183 ? -14.461 -35.125 -3.822 1 97.5 183 SER A N 1
ATOM 1449 C CA . SER A 1 183 ? -15.711 -34.719 -4.453 1 97.5 183 SER A CA 1
ATOM 1450 C C . SER A 1 183 ? -15.453 -33.844 -5.668 1 97.5 183 SER A C 1
ATOM 1452 O O . SER A 1 183 ? -16.141 -33.938 -6.684 1 97.5 183 SER A O 1
ATOM 1454 N N . LEU A 1 184 ? -14.492 -32.938 -5.516 1 97.94 184 LEU A N 1
ATOM 1455 C CA . LEU A 1 184 ? -14.125 -32.062 -6.617 1 97.94 184 LEU A CA 1
ATOM 1456 C C . LEU A 1 184 ? -13.617 -32.844 -7.812 1 97.94 184 LEU A C 1
ATOM 1458 O O . LEU A 1 184 ? -14.023 -32.594 -8.953 1 97.94 184 LEU A O 1
ATOM 1462 N N . LEU A 1 185 ? -12.742 -33.812 -7.578 1 98.19 185 LEU A N 1
ATOM 1463 C CA . LEU A 1 185 ? -12.164 -34.625 -8.656 1 98.19 185 LEU A CA 1
ATOM 1464 C C . LEU A 1 185 ? -13.234 -35.5 -9.32 1 98.19 185 LEU A C 1
ATOM 1466 O O . LEU A 1 185 ? -13.219 -35.688 -10.539 1 98.19 185 LEU A O 1
ATOM 1470 N N . LYS A 1 186 ? -14.164 -36.062 -8.516 1 98 186 LYS A N 1
ATOM 1471 C CA . LYS A 1 186 ? -15.273 -36.812 -9.078 1 98 186 LYS A CA 1
ATOM 1472 C C . LYS A 1 186 ? -16.109 -35.969 -10.023 1 98 186 LYS A C 1
ATOM 1474 O O . LYS A 1 186 ? -16.484 -36.406 -11.109 1 98 186 LYS A O 1
ATOM 1479 N N . LYS A 1 187 ? -16.391 -34.781 -9.57 1 98.19 187 LYS A N 1
ATOM 1480 C CA . LYS A 1 187 ? -17.141 -33.844 -10.43 1 98.19 187 LYS A CA 1
ATOM 1481 C C . LYS A 1 187 ? -16.344 -33.5 -11.688 1 98.19 187 LYS A C 1
ATOM 1483 O O . LYS A 1 187 ? -16.906 -33.469 -12.781 1 98.19 187 LYS A O 1
ATOM 1488 N N . LEU A 1 188 ? -15.07 -33.281 -11.531 1 97.94 188 LEU A N 1
ATOM 1489 C CA . LEU A 1 188 ? -14.18 -32.906 -12.633 1 97.94 188 LEU A CA 1
ATOM 1490 C C . LEU A 1 188 ? -14.195 -33.969 -13.711 1 97.94 188 LEU A C 1
ATOM 1492 O O . LEU A 1 188 ? -14.086 -33.688 -14.898 1 97.94 188 LEU A O 1
ATOM 1496 N N . THR A 1 189 ? -14.383 -35.25 -13.32 1 97 189 THR A N 1
ATOM 1497 C CA . THR A 1 189 ? -14.281 -36.375 -14.25 1 97 189 THR A CA 1
ATOM 1498 C C . THR A 1 189 ? -15.664 -36.781 -14.758 1 97 189 THR A C 1
ATOM 1500 O O . THR A 1 189 ? -15.797 -37.75 -15.484 1 97 189 THR A O 1
ATOM 1503 N N . SER A 1 190 ? -16.656 -36.062 -14.359 1 97.06 190 SER A N 1
ATOM 1504 C CA . SER A 1 190 ? -17.984 -36.344 -14.867 1 97.06 190 SER A CA 1
ATOM 1505 C C . SER A 1 190 ? -18.109 -36 -16.344 1 97.06 190 SER A C 1
ATOM 1507 O O . SER A 1 190 ? -17.406 -35.125 -16.828 1 97.06 190 SER A O 1
ATOM 1509 N N . SER A 1 191 ? -19.016 -36.625 -17.109 1 96.38 191 SER A N 1
ATOM 1510 C CA . SER A 1 191 ? -19.156 -36.469 -18.547 1 96.38 191 SER A CA 1
ATOM 1511 C C . SER A 1 191 ? -19.531 -35.062 -18.922 1 96.38 191 SER A C 1
ATOM 1513 O O . SER A 1 191 ? -19.016 -34.5 -19.906 1 96.38 191 SER A O 1
ATOM 1515 N N . GLU A 1 192 ? -20.375 -34.469 -18.156 1 97 192 GLU A N 1
ATOM 1516 C CA . GLU A 1 192 ? -20.828 -33.125 -18.469 1 97 192 GLU A CA 1
ATOM 1517 C C . GLU A 1 192 ? -19.688 -32.125 -18.344 1 97 192 GLU A C 1
ATOM 1519 O O . GLU A 1 192 ? -19.578 -31.188 -19.156 1 97 192 GLU A O 1
ATOM 1524 N N . ILE A 1 193 ? -18.891 -32.281 -17.328 1 97.88 193 ILE A N 1
ATOM 1525 C CA . ILE A 1 193 ? -17.781 -31.359 -17.094 1 97.88 193 ILE A CA 1
ATOM 1526 C C . ILE A 1 193 ? -16.688 -31.594 -18.141 1 97.88 193 ILE A C 1
ATOM 1528 O O . ILE A 1 193 ? -16.125 -30.625 -18.688 1 97.88 193 ILE A O 1
ATOM 1532 N N . LYS A 1 194 ? -16.422 -32.812 -18.484 1 96.62 194 LYS A N 1
ATOM 1533 C CA . LYS A 1 194 ? -15.375 -33.188 -19.438 1 96.62 194 LYS A CA 1
ATOM 1534 C C . LYS A 1 194 ? -15.648 -32.594 -20.812 1 96.62 194 LYS A C 1
ATOM 1536 O O . LYS A 1 194 ? -14.734 -32.469 -21.625 1 96.62 194 LYS A O 1
ATOM 1541 N N . GLU A 1 195 ? -16.844 -32.219 -21.062 1 97.12 195 GLU A N 1
ATOM 1542 C CA . GLU A 1 195 ? -17.219 -31.641 -22.359 1 97.12 195 GLU A CA 1
ATOM 1543 C C . GLU A 1 195 ? -16.609 -30.25 -22.531 1 97.12 195 GLU A C 1
ATOM 1545 O O . GLU A 1 195 ? -16.312 -29.828 -23.641 1 97.12 195 GLU A O 1
ATOM 1550 N N . VAL A 1 196 ? -16.391 -29.562 -21.359 1 98 196 VAL A N 1
ATOM 1551 C CA . VAL A 1 196 ? -15.992 -28.156 -21.484 1 98 196 VAL A CA 1
ATOM 1552 C C . VAL A 1 196 ? -14.695 -27.906 -20.734 1 98 196 VAL A C 1
ATOM 1554 O O . VAL A 1 196 ? -14.07 -26.859 -20.875 1 98 196 VAL A O 1
ATOM 1557 N N . ILE A 1 197 ? -14.25 -28.844 -19.922 1 98.19 197 ILE A N 1
ATOM 1558 C CA . ILE A 1 197 ? -13.086 -28.641 -19.078 1 98.19 197 ILE A CA 1
ATOM 1559 C C . ILE A 1 197 ? -12.086 -29.766 -19.281 1 98.19 197 ILE A C 1
ATOM 1561 O O . ILE A 1 197 ? -12.477 -30.938 -19.422 1 98.19 197 ILE A O 1
ATOM 1565 N N . GLU A 1 198 ? -10.875 -29.5 -19.359 1 97 198 GLU A N 1
ATOM 1566 C CA . GLU A 1 198 ? -9.766 -30.453 -19.359 1 97 198 GLU A CA 1
ATOM 1567 C C . GLU A 1 198 ? -8.789 -30.156 -18.234 1 97 198 GLU A C 1
ATOM 1569 O O . GLU A 1 198 ? -8.305 -29.016 -18.094 1 97 198 GLU A O 1
ATOM 1574 N N . PRO A 1 199 ? -8.516 -31.125 -17.391 1 97.38 199 PRO A N 1
ATOM 1575 C CA . PRO A 1 199 ? -7.516 -30.906 -16.344 1 97.38 199 PRO A CA 1
ATOM 1576 C C . PRO A 1 199 ? -6.113 -30.672 -16.906 1 97.38 199 PRO A C 1
ATOM 1578 O O . PRO A 1 199 ? -5.641 -31.469 -17.719 1 97.38 199 PRO A O 1
ATOM 1581 N N . TYR A 1 200 ? -5.492 -29.609 -16.516 1 97.81 200 TYR A N 1
ATOM 1582 C CA . TYR A 1 200 ? -4.125 -29.297 -16.922 1 97.81 200 TYR A CA 1
ATOM 1583 C C . TYR A 1 200 ? -3.123 -29.812 -15.906 1 97.81 200 TYR A C 1
ATOM 1585 O O . TYR A 1 200 ? -2.037 -30.281 -16.266 1 97.81 200 TYR A O 1
ATOM 1593 N N . GLY A 1 201 ? -3.527 -29.656 -14.633 1 98.25 201 GLY A N 1
ATOM 1594 C CA . GLY A 1 201 ? -2.605 -30.156 -13.625 1 98.25 201 GLY A CA 1
ATOM 1595 C C . GLY A 1 201 ? -2.977 -29.734 -12.219 1 98.25 201 GLY A C 1
ATOM 1596 O O . GLY A 1 201 ? -4.129 -29.375 -11.953 1 98.25 201 GLY A O 1
ATOM 1597 N N . PHE A 1 202 ? -2.008 -29.938 -11.289 1 98.25 202 PHE A N 1
ATOM 1598 C CA . PHE A 1 202 ? -2.15 -29.594 -9.883 1 98.25 202 PHE A CA 1
ATOM 1599 C C . PHE A 1 202 ? -1.105 -28.562 -9.477 1 98.25 202 PHE A C 1
ATOM 1601 O O . PHE A 1 202 ? 0.011 -28.562 -10 1 98.25 202 PHE A O 1
ATOM 1608 N N . TYR A 1 203 ? -1.505 -27.672 -8.625 1 97.75 203 TYR A N 1
ATOM 1609 C CA . TYR A 1 203 ? -0.675 -26.547 -8.219 1 97.75 203 TYR A CA 1
ATOM 1610 C C . TYR A 1 203 ? -0.57 -26.453 -6.699 1 97.75 203 TYR A C 1
ATOM 1612 O O . TYR A 1 203 ? -1.585 -26.453 -6 1 97.75 203 TYR A O 1
ATOM 1620 N N . ALA A 1 204 ? 0.616 -26.422 -6.258 1 95.88 204 ALA A N 1
ATOM 1621 C CA . ALA A 1 204 ? 0.854 -26.234 -4.828 1 95.88 204 ALA A CA 1
ATOM 1622 C C . ALA A 1 204 ? 1.83 -25.094 -4.578 1 95.88 204 ALA A C 1
ATOM 1624 O O . ALA A 1 204 ? 2.768 -24.875 -5.352 1 95.88 204 ALA A O 1
ATOM 1625 N N . HIS A 1 205 ? 1.571 -24.344 -3.57 1 91.81 205 HIS A N 1
ATOM 1626 C CA . HIS A 1 205 ? 2.395 -23.219 -3.117 1 91.81 205 HIS A CA 1
ATOM 1627 C C . HIS A 1 205 ? 2.598 -23.266 -1.605 1 91.81 205 HIS A C 1
ATOM 1629 O O . HIS A 1 205 ? 1.631 -23.203 -0.843 1 91.81 205 HIS A O 1
ATOM 1635 N N . ALA A 1 206 ? 3.848 -23.375 -1.21 1 85.5 206 ALA A N 1
ATOM 1636 C CA . ALA A 1 206 ? 4.148 -23.406 0.219 1 85.5 206 ALA A CA 1
ATOM 1637 C C . ALA A 1 206 ? 4.359 -22 0.777 1 85.5 206 ALA A C 1
ATOM 1639 O O . ALA A 1 206 ? 5.492 -21.609 1.077 1 85.5 206 ALA A O 1
ATOM 1640 N N . GLY A 1 207 ? 3.324 -21.344 1.063 1 82.56 207 GLY A N 1
ATOM 1641 C CA . GLY A 1 207 ? 3.4 -20 1.593 1 82.56 207 GLY A CA 1
ATOM 1642 C C . GLY A 1 207 ? 4.141 -19.906 2.914 1 82.56 207 GLY A C 1
ATOM 1643 O O . GLY A 1 207 ? 4.773 -18.906 3.217 1 82.56 207 GLY A O 1
ATOM 1644 N N . HIS A 1 208 ? 4.137 -20.969 3.729 1 82.62 208 HIS A N 1
ATOM 1645 C CA . HIS A 1 208 ? 4.781 -21 5.039 1 82.62 208 HIS A CA 1
ATOM 1646 C C . HIS A 1 208 ? 6.297 -21.109 4.902 1 82.62 208 HIS A C 1
ATOM 1648 O O . HIS A 1 208 ? 7.023 -20.953 5.891 1 82.62 208 HIS A O 1
ATOM 1654 N N . SER A 1 209 ? 6.695 -21.281 3.695 1 83.69 209 SER A N 1
ATOM 1655 C CA . SER A 1 209 ? 8.133 -21.359 3.465 1 83.69 209 SER A CA 1
ATOM 1656 C C . SER A 1 209 ? 8.812 -20.031 3.758 1 83.69 209 SER A C 1
ATOM 1658 O O . SER A 1 209 ? 10.031 -19.969 3.941 1 83.69 209 SER A O 1
ATOM 1660 N N . TYR A 1 210 ? 8.102 -19.031 3.83 1 83.75 210 TYR A N 1
ATOM 1661 C CA . TYR A 1 210 ? 8.641 -17.703 4.129 1 83.75 210 TYR A CA 1
ATOM 1662 C C . TYR A 1 210 ? 9.133 -17.625 5.57 1 83.75 210 TYR A C 1
ATOM 1664 O O . TYR A 1 210 ? 9.891 -16.719 5.93 1 83.75 210 TYR A O 1
ATOM 1672 N N . SER A 1 211 ? 8.734 -18.516 6.355 1 83.88 211 SER A N 1
ATOM 1673 C CA . SER A 1 211 ? 9.141 -18.531 7.758 1 83.88 211 SER A CA 1
ATOM 1674 C C . SER A 1 211 ? 10.32 -19.469 7.973 1 83.88 211 SER A C 1
ATOM 1676 O O . SER A 1 211 ? 10.797 -19.625 9.102 1 83.88 211 SER A O 1
ATOM 1678 N N . SER A 1 212 ? 10.758 -20.062 6.855 1 86.25 212 SER A N 1
ATOM 1679 C CA . SER A 1 212 ? 11.922 -20.938 6.961 1 86.25 212 SER A CA 1
ATOM 1680 C C . SER A 1 212 ? 13.164 -20.156 7.367 1 86.25 212 SER A C 1
ATOM 1682 O O . SER A 1 212 ? 13.219 -18.938 7.199 1 86.25 212 SER A O 1
ATOM 1684 N N . THR A 1 213 ? 14.156 -20.938 7.922 1 87.12 213 THR A N 1
ATOM 1685 C CA . THR A 1 213 ? 15.336 -20.234 8.406 1 87.12 213 THR A CA 1
ATOM 1686 C C . THR A 1 213 ? 16.609 -20.812 7.781 1 87.12 213 THR A C 1
ATOM 1688 O O . THR A 1 213 ? 17.703 -20.312 8.031 1 87.12 213 THR A O 1
ATOM 1691 N N . SER A 1 214 ? 16.375 -21.859 6.988 1 88.62 214 SER A N 1
ATOM 1692 C CA . SER A 1 214 ? 17.547 -22.422 6.328 1 88.62 214 SER A CA 1
ATOM 1693 C C . SER A 1 214 ? 17.188 -22.953 4.941 1 88.62 214 SER A C 1
ATOM 1695 O O . SER A 1 214 ? 16.031 -23.266 4.664 1 88.62 214 SER A O 1
ATOM 1697 N N . ILE A 1 215 ? 18.203 -23.078 4.18 1 87.31 215 ILE A N 1
ATOM 1698 C CA . ILE A 1 215 ? 18.016 -23.578 2.818 1 87.31 215 ILE A CA 1
ATOM 1699 C C . ILE A 1 215 ? 17.578 -25.031 2.854 1 87.31 215 ILE A C 1
ATOM 1701 O O . ILE A 1 215 ? 16.797 -25.484 2.002 1 87.31 215 ILE A O 1
ATOM 1705 N N . ASN A 1 216 ? 18 -25.797 3.828 1 88.38 216 ASN A N 1
ATOM 1706 C CA . ASN A 1 216 ? 17.578 -27.188 3.973 1 88.38 216 ASN A CA 1
ATOM 1707 C C . ASN A 1 216 ? 16.094 -27.297 4.297 1 88.38 216 ASN A C 1
ATOM 1709 O O . ASN A 1 216 ? 15.398 -28.172 3.787 1 88.38 216 ASN A O 1
ATOM 1713 N N . ASP A 1 217 ? 15.688 -26.344 5.117 1 90.06 217 ASP A N 1
ATOM 1714 C CA . ASP A 1 217 ? 14.266 -26.281 5.43 1 90.06 217 ASP A CA 1
ATOM 1715 C C . ASP A 1 217 ? 13.438 -26.016 4.172 1 90.06 217 ASP A C 1
ATOM 1717 O O . ASP A 1 217 ? 12.398 -26.641 3.971 1 90.06 217 ASP A O 1
ATOM 1721 N N . THR A 1 218 ? 13.922 -25.156 3.371 1 90.81 218 THR A N 1
ATOM 1722 C CA . THR A 1 218 ? 13.18 -24.797 2.17 1 90.81 218 THR A CA 1
ATOM 1723 C C . THR A 1 218 ? 13.195 -25.938 1.155 1 90.81 218 THR A C 1
ATOM 1725 O O . THR A 1 218 ? 12.227 -26.141 0.42 1 90.81 218 THR A O 1
ATOM 1728 N N . GLN A 1 219 ? 14.242 -26.703 1.108 1 90.88 219 GLN A N 1
ATOM 1729 C CA . GLN A 1 219 ? 14.297 -27.875 0.23 1 90.88 219 GLN A CA 1
ATOM 1730 C C . GLN A 1 219 ? 13.273 -28.922 0.65 1 90.88 219 GLN A C 1
ATOM 1732 O O . GLN A 1 219 ? 12.617 -29.531 -0.197 1 90.88 219 GLN A O 1
ATOM 1737 N N . ASN A 1 220 ? 13.219 -29.141 1.948 1 92.06 220 ASN A N 1
ATOM 1738 C CA . ASN A 1 220 ? 12.227 -30.078 2.467 1 92.06 220 ASN A CA 1
ATOM 1739 C C . ASN A 1 220 ? 10.805 -29.641 2.107 1 92.06 220 ASN A C 1
ATOM 1741 O O . ASN A 1 220 ? 9.961 -30.484 1.781 1 92.06 220 ASN A O 1
ATOM 1745 N N . LEU A 1 221 ? 10.625 -28.391 2.184 1 92.25 221 LEU A N 1
ATOM 1746 C CA . LEU A 1 221 ? 9.305 -27.875 1.849 1 92.25 221 LEU A CA 1
ATOM 1747 C C . LEU A 1 221 ? 9.016 -28.047 0.361 1 92.25 221 LEU A C 1
ATOM 1749 O O . LEU A 1 221 ? 7.883 -28.312 -0.028 1 92.25 221 LEU A O 1
ATOM 1753 N N . LEU A 1 222 ? 10.016 -27.812 -0.466 1 94 222 LEU A N 1
ATOM 1754 C CA . LEU A 1 222 ? 9.852 -28.078 -1.89 1 94 222 LEU A CA 1
ATOM 1755 C C . LEU A 1 222 ? 9.477 -29.547 -2.127 1 94 222 LEU A C 1
ATOM 1757 O O . LEU A 1 222 ? 8.57 -29.844 -2.912 1 94 222 LEU A O 1
ATOM 1761 N N . MET A 1 223 ? 10.156 -30.438 -1.435 1 94.12 223 MET A N 1
ATOM 1762 C CA . MET A 1 223 ? 9.867 -31.859 -1.534 1 94.12 223 MET A CA 1
ATOM 1763 C C . MET A 1 223 ? 8.422 -32.156 -1.138 1 94.12 223 MET A C 1
ATOM 1765 O O . MET A 1 223 ? 7.746 -32.938 -1.795 1 94.12 223 MET A O 1
ATOM 1769 N N . GLU A 1 224 ? 8.016 -31.516 -0.097 1 94.12 224 GLU A N 1
ATOM 1770 C CA . GLU A 1 224 ? 6.637 -31.703 0.36 1 94.12 224 GLU A CA 1
ATOM 1771 C C . GLU A 1 224 ? 5.641 -31.219 -0.688 1 94.12 224 GLU A C 1
ATOM 1773 O O . GLU A 1 224 ? 4.59 -31.828 -0.886 1 94.12 224 GLU A O 1
ATOM 1778 N N . GLU A 1 225 ? 5.969 -30.109 -1.311 1 95.25 225 GLU A N 1
ATOM 1779 C CA . GLU A 1 225 ? 5.129 -29.625 -2.396 1 95.25 225 GLU A CA 1
ATOM 1780 C C . GLU A 1 225 ? 5.02 -30.641 -3.523 1 95.25 225 GLU A C 1
ATOM 1782 O O . GLU A 1 225 ? 3.924 -30.922 -4.008 1 95.25 225 GLU A O 1
ATOM 1787 N N . VAL A 1 226 ? 6.129 -31.172 -3.904 1 96.62 226 VAL A N 1
ATOM 1788 C CA . VAL A 1 226 ? 6.184 -32.125 -5.004 1 96.62 226 VAL A CA 1
ATOM 1789 C C . VAL A 1 226 ? 5.371 -33.375 -4.648 1 96.62 226 VAL A C 1
ATOM 1791 O O . VAL A 1 226 ? 4.586 -33.844 -5.461 1 96.62 226 VAL A O 1
ATOM 1794 N N . LYS A 1 227 ? 5.555 -33.844 -3.438 1 96.56 227 LYS A N 1
ATOM 1795 C CA . LYS A 1 227 ? 4.824 -35 -2.99 1 96.56 227 LYS A CA 1
ATOM 1796 C C . LYS A 1 227 ? 3.32 -34.75 -2.984 1 96.56 227 LYS A C 1
ATOM 1798 O O . LYS A 1 227 ? 2.537 -35.625 -3.363 1 96.56 227 LYS A O 1
ATOM 1803 N N . ALA A 1 228 ? 2.941 -33.594 -2.561 1 96.12 228 ALA A N 1
ATOM 1804 C CA . ALA A 1 228 ? 1.523 -33.25 -2.455 1 96.12 228 ALA A CA 1
ATOM 1805 C C . ALA A 1 228 ? 0.853 -33.25 -3.826 1 96.12 228 ALA A C 1
ATOM 1807 O O . ALA A 1 228 ? -0.21 -33.875 -3.998 1 96.12 228 ALA A O 1
ATOM 1808 N N . VAL A 1 229 ? 1.443 -32.625 -4.766 1 97.62 229 VAL A N 1
ATOM 1809 C CA . VAL A 1 229 ? 0.832 -32.562 -6.09 1 97.62 229 VAL A CA 1
ATOM 1810 C C . VAL A 1 229 ? 0.901 -33.906 -6.762 1 97.62 229 VAL A C 1
ATOM 1812 O O . VAL A 1 229 ? 0.004 -34.281 -7.52 1 97.62 229 VAL A O 1
ATOM 1815 N N . ASN A 1 230 ? 2 -34.625 -6.512 1 97.88 230 ASN A N 1
ATOM 1816 C CA . ASN A 1 230 ? 2.084 -35.969 -7.031 1 97.88 230 ASN A CA 1
ATOM 1817 C C . ASN A 1 230 ? 0.973 -36.875 -6.477 1 97.88 230 ASN A C 1
ATOM 1819 O O . ASN A 1 230 ? 0.364 -37.656 -7.211 1 97.88 230 ASN A O 1
ATOM 1823 N N . SER A 1 231 ? 0.738 -36.781 -5.203 1 97.44 231 SER A N 1
ATOM 1824 C CA . SER A 1 231 ? -0.351 -37.531 -4.578 1 97.44 231 SER A CA 1
ATOM 1825 C C . SER A 1 231 ? -1.702 -37.125 -5.156 1 97.44 231 SER A C 1
ATOM 1827 O O . SER A 1 231 ? -2.566 -37.969 -5.387 1 97.44 231 SER A O 1
ATOM 1829 N N . ALA A 1 232 ? -1.866 -35.875 -5.348 1 97.75 232 ALA A N 1
ATOM 1830 C CA . ALA A 1 232 ? -3.1 -35.375 -5.957 1 97.75 232 ALA A CA 1
ATOM 1831 C C . ALA A 1 232 ? -3.322 -36 -7.332 1 97.75 232 ALA A C 1
ATOM 1833 O O . ALA A 1 232 ? -4.438 -36.406 -7.66 1 97.75 232 ALA A O 1
ATOM 1834 N N . ALA A 1 233 ? -2.275 -36.031 -8.125 1 97.81 233 ALA A N 1
ATOM 1835 C CA . ALA A 1 233 ? -2.357 -36.656 -9.445 1 97.81 233 ALA A CA 1
ATOM 1836 C C . ALA A 1 233 ? -2.764 -38.125 -9.344 1 97.81 233 ALA A C 1
ATOM 1838 O O . ALA A 1 233 ? -3.582 -38.625 -10.133 1 97.81 233 ALA A O 1
ATOM 1839 N N . LYS A 1 234 ? -2.232 -38.812 -8.367 1 97.31 234 LYS A N 1
ATOM 1840 C CA . LYS A 1 234 ? -2.564 -40.219 -8.164 1 97.31 234 LYS A CA 1
ATOM 1841 C C . LYS A 1 234 ? -4.031 -40.375 -7.777 1 97.31 234 LYS A C 1
ATOM 1843 O O . LYS A 1 234 ? -4.68 -41.344 -8.195 1 97.31 234 LYS A O 1
ATOM 1848 N N . VAL A 1 235 ? -4.52 -39.5 -6.949 1 97.44 235 VAL A N 1
ATOM 1849 C CA . VAL A 1 235 ? -5.93 -39.531 -6.582 1 97.44 235 VAL A CA 1
ATOM 1850 C C . VAL A 1 235 ? -6.797 -39.375 -7.828 1 97.44 235 VAL A C 1
ATOM 1852 O O . VAL A 1 235 ? -7.797 -40.094 -7.992 1 97.44 235 VAL A O 1
ATOM 1855 N N . LEU A 1 236 ? -6.449 -38.438 -8.68 1 97.62 236 LEU A N 1
ATOM 1856 C CA . LEU A 1 236 ? -7.191 -38.25 -9.922 1 97.62 236 LEU A CA 1
ATOM 1857 C C . LEU A 1 236 ? -7.223 -39.531 -10.742 1 97.62 236 LEU A C 1
ATOM 1859 O O . LEU A 1 236 ? -8.266 -39.938 -11.273 1 97.62 236 LEU A O 1
ATOM 1863 N N . CYS A 1 237 ? -6.082 -40.219 -10.852 1 96.12 237 CYS A N 1
ATOM 1864 C CA . CYS A 1 237 ? -5.98 -41.469 -11.609 1 96.12 237 CYS A CA 1
ATOM 1865 C C . CYS A 1 237 ? -6.84 -42.562 -10.984 1 96.12 237 CYS A C 1
ATOM 1867 O O . CYS A 1 237 ? -7.34 -43.438 -11.688 1 96.12 237 CYS A O 1
ATOM 1869 N N . SER A 1 238 ? -6.992 -42.469 -9.711 1 96.19 238 SER A N 1
ATOM 1870 C CA . SER A 1 238 ? -7.848 -43.438 -9.023 1 96.19 238 SER A CA 1
ATOM 1871 C C . SER A 1 238 ? -9.32 -43.188 -9.32 1 96.19 238 SER A C 1
ATOM 1873 O O . SER A 1 238 ? -10.117 -44.125 -9.43 1 96.19 238 SER A O 1
ATOM 1875 N N . VAL A 1 239 ? -9.727 -41.969 -9.391 1 96.38 239 VAL A N 1
ATOM 1876 C CA . VAL A 1 239 ? -11.102 -41.562 -9.656 1 96.38 239 VAL A CA 1
ATOM 1877 C C . VAL A 1 239 ? -11.438 -41.812 -11.125 1 96.38 239 VAL A C 1
ATOM 1879 O O . VAL A 1 239 ? -12.555 -42.219 -11.453 1 96.38 239 VAL A O 1
ATOM 1882 N N . ASP A 1 240 ? -10.492 -41.562 -11.969 1 95.81 240 ASP A N 1
ATOM 1883 C CA . ASP A 1 240 ? -10.609 -41.781 -13.406 1 95.81 240 ASP A CA 1
ATOM 1884 C C . ASP A 1 240 ? -9.461 -42.656 -13.922 1 95.81 240 ASP A C 1
ATOM 1886 O O . ASP A 1 240 ? -8.484 -42.125 -14.461 1 95.81 240 ASP A O 1
ATOM 1890 N N . PRO A 1 241 ? -9.617 -43.906 -13.992 1 93.38 241 PRO A N 1
ATOM 1891 C CA . PRO A 1 241 ? -8.531 -44.844 -14.344 1 93.38 241 PRO A CA 1
ATOM 1892 C C . PRO A 1 241 ? -8.078 -44.688 -15.797 1 93.38 241 PRO A C 1
ATOM 1894 O O . PRO A 1 241 ? -6.992 -45.156 -16.156 1 93.38 241 PRO A O 1
ATOM 1897 N N . GLN A 1 242 ? -8.891 -44.094 -16.609 1 93 242 GLN A N 1
ATOM 1898 C CA . GLN A 1 242 ? -8.547 -43.969 -18.016 1 93 242 GLN A CA 1
ATOM 1899 C C . GLN A 1 242 ? -7.734 -42.688 -18.266 1 93 242 GLN A C 1
ATOM 1901 O O . GLN A 1 242 ? -7.219 -42.469 -19.359 1 93 242 GLN A O 1
ATOM 1906 N N . PHE A 1 243 ? -7.609 -41.906 -17.203 1 93.25 243 PHE A N 1
ATOM 1907 C CA . PHE A 1 243 ? -6.871 -40.656 -17.375 1 93.25 243 PHE A CA 1
ATOM 1908 C C . PHE A 1 243 ? -5.379 -40.938 -17.531 1 93.25 243 PHE A C 1
ATOM 1910 O O . PHE A 1 243 ? -4.809 -41.75 -16.781 1 93.25 243 PHE A O 1
ATOM 1917 N N . ASP A 1 244 ? -4.73 -40.312 -18.5 1 94.56 244 ASP A N 1
ATOM 1918 C CA . ASP A 1 244 ? -3.289 -40.375 -18.703 1 94.56 244 ASP A CA 1
ATOM 1919 C C . ASP A 1 244 ? -2.559 -39.344 -17.875 1 94.56 244 ASP A C 1
ATOM 1921 O O . ASP A 1 244 ? -2.547 -38.156 -18.219 1 94.56 244 ASP A O 1
ATOM 1925 N N . PRO A 1 245 ? -1.887 -39.719 -16.844 1 94.12 245 PRO A N 1
ATOM 1926 C CA . PRO A 1 245 ? -1.243 -38.75 -15.938 1 94.12 245 PRO A CA 1
ATOM 1927 C C . PRO A 1 245 ? -0.1 -38 -16.594 1 94.12 245 PRO A C 1
ATOM 1929 O O . PRO A 1 245 ? 0.3 -36.938 -16.125 1 94.12 245 PRO A O 1
ATOM 1932 N N . SER A 1 246 ? 0.462 -38.5 -17.625 1 93.19 246 SER A N 1
ATOM 1933 C CA . SER A 1 246 ? 1.575 -37.844 -18.297 1 93.19 246 SER A CA 1
ATOM 1934 C C . SER A 1 246 ? 1.137 -36.531 -18.922 1 93.19 246 SER A C 1
ATOM 1936 O O . SER A 1 246 ? 1.973 -35.719 -19.297 1 93.19 246 SER A O 1
ATOM 1938 N N . LYS A 1 247 ? -0.126 -36.344 -19.016 1 94.19 247 LYS A N 1
ATOM 1939 C CA . LYS A 1 247 ? -0.68 -35.125 -19.609 1 94.19 247 LYS A CA 1
ATOM 1940 C C . LYS A 1 247 ? -0.789 -34 -18.578 1 94.19 247 LYS A C 1
ATOM 1942 O O . LYS A 1 247 ? -1.056 -32.844 -18.922 1 94.19 247 LYS A O 1
ATOM 1947 N N . LEU A 1 248 ? -0.502 -34.344 -17.344 1 97.56 248 LEU A N 1
ATOM 1948 C CA . LEU A 1 248 ? -0.651 -33.375 -16.266 1 97.56 248 LEU A CA 1
ATOM 1949 C C . LEU A 1 248 ? 0.651 -32.594 -16.031 1 97.56 248 LEU A C 1
ATOM 1951 O O . LEU A 1 248 ? 1.736 -33.125 -16.297 1 97.56 248 LEU A O 1
ATOM 1955 N N . THR A 1 249 ? 0.505 -31.422 -15.641 1 98.38 249 THR A N 1
ATOM 1956 C CA . THR A 1 249 ? 1.603 -30.609 -15.117 1 98.38 249 THR A CA 1
ATOM 1957 C C . THR A 1 249 ? 1.479 -30.438 -13.602 1 98.38 249 THR A C 1
ATOM 1959 O O . THR A 1 249 ? 0.438 -30 -13.109 1 98.38 249 THR A O 1
ATOM 1962 N N . LEU A 1 250 ? 2.457 -30.844 -12.898 1 98.44 250 LEU A N 1
ATOM 1963 C CA . LEU A 1 250 ? 2.525 -30.641 -11.453 1 98.44 250 LEU A CA 1
ATOM 1964 C C . LEU A 1 250 ? 3.385 -29.422 -11.117 1 98.44 250 LEU A C 1
ATOM 1966 O O . LEU A 1 250 ? 4.617 -29.5 -11.141 1 98.44 250 LEU A O 1
ATOM 1970 N N . SER A 1 251 ? 2.73 -28.328 -10.805 1 98.38 251 SER A N 1
ATOM 1971 C CA . SER A 1 251 ? 3.41 -27.062 -10.609 1 98.38 251 SER A CA 1
ATOM 1972 C C . SER A 1 251 ? 3.637 -26.781 -9.125 1 98.38 251 SER A C 1
ATOM 1974 O O . SER A 1 251 ? 2.689 -26.766 -8.336 1 98.38 251 SER A O 1
ATOM 1976 N N . VAL A 1 252 ? 4.891 -26.578 -8.781 1 97.38 252 VAL A N 1
ATOM 1977 C CA . VAL A 1 252 ? 5.254 -26.344 -7.391 1 97.38 252 VAL A CA 1
ATOM 1978 C C . VAL A 1 252 ? 6.219 -25.156 -7.305 1 97.38 252 VAL A C 1
ATOM 1980 O O . VAL A 1 252 ? 6.879 -24.812 -8.289 1 97.38 252 VAL A O 1
ATOM 1983 N N . GLY A 1 253 ? 6.094 -24.516 -6.168 1 93.31 253 GLY A N 1
ATOM 1984 C CA . GLY A 1 253 ? 7.141 -23.531 -5.965 1 93.31 253 GLY A CA 1
ATOM 1985 C C . GLY A 1 253 ? 6.656 -22.281 -5.234 1 93.31 253 GLY A C 1
ATOM 1986 O O . GLY A 1 253 ? 5.457 -22 -5.223 1 93.31 253 GLY A O 1
ATOM 1987 N N . ALA A 1 254 ? 7.477 -21.625 -4.598 1 89.31 254 ALA A N 1
ATOM 1988 C CA . ALA A 1 254 ? 7.602 -20.297 -4.02 1 89.31 254 ALA A CA 1
ATOM 1989 C C . ALA A 1 254 ? 9.039 -19.781 -4.109 1 89.31 254 ALA A C 1
ATOM 1991 O O . ALA A 1 254 ? 9.969 -20.562 -4.355 1 89.31 254 ALA A O 1
ATOM 1992 N N . THR A 1 255 ? 9.195 -18.531 -3.986 1 90.38 255 THR A N 1
ATOM 1993 C CA . THR A 1 255 ? 10.57 -18.047 -4.109 1 90.38 255 THR A CA 1
ATOM 1994 C C . THR A 1 255 ? 11.484 -18.734 -3.102 1 90.38 255 THR A C 1
ATOM 1996 O O . THR A 1 255 ? 12.531 -19.266 -3.469 1 90.38 255 THR A O 1
ATOM 1999 N N . PRO A 1 256 ? 11.086 -18.891 -1.842 1 87.5 256 PRO A N 1
ATOM 2000 C CA . PRO A 1 256 ? 11.984 -19.562 -0.906 1 87.5 256 PRO A CA 1
ATOM 2001 C C . PRO A 1 256 ? 12.266 -21.016 -1.304 1 87.5 256 PRO A C 1
ATOM 2003 O O . PRO A 1 256 ? 13.422 -21.438 -1.336 1 87.5 256 PRO A O 1
ATOM 2006 N N . THR A 1 257 ? 11.273 -21.797 -1.67 1 87.56 257 THR A N 1
ATOM 2007 C CA . THR A 1 257 ? 11.469 -23.203 -1.978 1 87.56 257 THR A CA 1
ATOM 2008 C C . THR A 1 257 ? 12.211 -23.375 -3.301 1 87.56 257 THR A C 1
ATOM 2010 O O . THR A 1 257 ? 13.07 -24.25 -3.43 1 87.56 257 THR A O 1
ATOM 2013 N N . SER A 1 258 ? 11.961 -22.5 -4.188 1 88.5 258 SER A N 1
ATOM 2014 C CA . SER A 1 258 ? 12.625 -22.562 -5.48 1 88.5 258 SER A CA 1
ATOM 2015 C C . SER A 1 258 ? 14.102 -22.188 -5.359 1 88.5 258 SER A C 1
ATOM 2017 O O . SER A 1 258 ? 14.938 -22.688 -6.125 1 88.5 258 SER A O 1
ATOM 2019 N N . ASN A 1 259 ? 14.383 -21.375 -4.418 1 90.19 259 ASN A N 1
ATOM 2020 C CA . ASN A 1 259 ? 15.773 -21 -4.184 1 90.19 259 ASN A CA 1
ATOM 2021 C C . ASN A 1 259 ? 16.594 -22.188 -3.695 1 90.19 259 ASN A C 1
ATOM 2023 O O . ASN A 1 259 ? 17.828 -22.188 -3.779 1 90.19 259 ASN A O 1
ATOM 2027 N N . SER A 1 260 ? 15.977 -23.219 -3.174 1 89.12 260 SER A N 1
ATOM 2028 C CA . SER A 1 260 ? 16.688 -24.406 -2.707 1 89.12 260 SER A CA 1
ATOM 2029 C C . SER A 1 260 ? 17.328 -25.172 -3.867 1 89.12 260 SER A C 1
ATOM 2031 O O . SER A 1 260 ? 18.188 -26.016 -3.658 1 89.12 260 SER A O 1
ATOM 2033 N N . LEU A 1 261 ? 16.969 -24.859 -5.074 1 90.06 261 LEU A N 1
ATOM 2034 C CA . LEU A 1 261 ? 17.547 -25.484 -6.258 1 90.06 261 LEU A CA 1
ATOM 2035 C C . LEU A 1 261 ? 19.016 -25.094 -6.426 1 90.06 261 LEU A C 1
ATOM 2037 O O . LEU A 1 261 ? 19.734 -25.703 -7.219 1 90.06 261 LEU A O 1
ATOM 2041 N N . LYS A 1 262 ? 19.406 -24.094 -5.66 1 88.75 262 LYS A N 1
ATOM 2042 C CA . LYS A 1 262 ? 20.797 -23.656 -5.691 1 88.75 262 LYS A CA 1
ATOM 2043 C C . LYS A 1 262 ? 21.703 -24.672 -5.02 1 88.75 262 LYS A C 1
ATOM 2045 O O . LYS A 1 262 ? 22.922 -24.656 -5.219 1 88.75 262 LYS A O 1
ATOM 2050 N N . LEU A 1 263 ? 21.125 -25.547 -4.195 1 86.75 263 LEU A N 1
ATOM 2051 C CA . LEU A 1 263 ? 21.922 -26.531 -3.461 1 86.75 263 LEU A CA 1
ATOM 2052 C C . LEU A 1 263 ? 22.547 -27.531 -4.414 1 86.75 263 LEU A C 1
ATOM 2054 O O . LEU A 1 263 ? 21.922 -27.953 -5.387 1 86.75 263 LEU A O 1
ATOM 2058 N N . ASP A 1 264 ? 23.656 -27.906 -4.031 1 81.5 264 ASP A N 1
ATOM 2059 C CA . ASP A 1 264 ? 24.375 -28.875 -4.84 1 81.5 264 ASP A CA 1
ATOM 2060 C C . ASP A 1 264 ? 23.797 -30.281 -4.66 1 81.5 264 ASP A C 1
ATOM 2062 O O . ASP A 1 264 ? 23.609 -31.016 -5.637 1 81.5 264 ASP A O 1
ATOM 2066 N N . ASN A 1 265 ? 23.531 -30.625 -3.445 1 83.12 265 ASN A N 1
ATOM 2067 C CA . ASN A 1 265 ? 22.984 -31.938 -3.184 1 83.12 265 ASN A CA 1
ATOM 2068 C C . ASN A 1 265 ? 21.453 -31.938 -3.248 1 83.12 265 ASN A C 1
ATOM 2070 O O . ASN A 1 265 ? 20.797 -31.5 -2.309 1 83.12 265 ASN A O 1
ATOM 2074 N N . LYS A 1 266 ? 20.922 -32.438 -4.293 1 86.94 266 LYS A N 1
ATOM 2075 C CA . LYS A 1 266 ? 19.484 -32.594 -4.496 1 86.94 266 LYS A CA 1
ATOM 2076 C C . LYS A 1 266 ? 19.109 -34.031 -4.77 1 86.94 266 LYS A C 1
ATOM 2078 O O . LYS A 1 266 ? 18.156 -34.312 -5.516 1 86.94 266 LYS A O 1
ATOM 2083 N N . SER A 1 267 ? 19.875 -34.938 -4.164 1 90.06 267 SER A N 1
ATOM 2084 C CA . SER A 1 267 ? 19.75 -36.344 -4.484 1 90.06 267 SER A CA 1
ATOM 2085 C C . SER A 1 267 ? 18.359 -36.875 -4.18 1 90.06 267 SER A C 1
ATOM 2087 O O . SER A 1 267 ? 17.781 -37.594 -4.98 1 90.06 267 SER A O 1
ATOM 2089 N N . THR A 1 268 ? 17.859 -36.469 -3.045 1 92.19 268 THR A N 1
ATOM 2090 C CA . THR A 1 268 ? 16.531 -36.938 -2.646 1 92.19 268 THR A CA 1
ATOM 2091 C C . THR A 1 268 ? 15.469 -36.438 -3.604 1 92.19 268 THR A C 1
ATOM 2093 O O . THR A 1 268 ? 14.562 -37.188 -3.994 1 92.19 268 THR A O 1
ATOM 2096 N N . LEU A 1 269 ? 15.555 -35.188 -3.955 1 93.94 269 LEU A N 1
ATOM 2097 C CA . LEU A 1 269 ? 14.609 -34.562 -4.891 1 93.94 269 LEU A CA 1
ATOM 2098 C C . LEU A 1 269 ? 14.719 -35.219 -6.266 1 93.94 269 LEU A C 1
ATOM 2100 O O . LEU A 1 269 ? 13.703 -35.594 -6.867 1 93.94 269 LEU A O 1
ATOM 2104 N N . VAL A 1 270 ? 15.953 -35.406 -6.738 1 95.69 270 VAL A N 1
ATOM 2105 C CA . VAL A 1 270 ? 16.219 -36 -8.039 1 95.69 270 VAL A CA 1
ATOM 2106 C C . VAL A 1 270 ? 15.672 -37.438 -8.07 1 95.69 270 VAL A C 1
ATOM 2108 O O . VAL A 1 270 ? 15 -37.844 -9.023 1 95.69 270 VAL A O 1
ATOM 2111 N N . LYS A 1 271 ? 15.953 -38.125 -6.996 1 95.81 271 LYS A N 1
ATOM 2112 C CA . LYS A 1 271 ? 15.469 -39.5 -6.906 1 95.81 271 LYS A CA 1
ATOM 2113 C C . LYS A 1 271 ? 13.945 -39.562 -6.957 1 95.81 271 LYS A C 1
ATOM 2115 O O . LYS A 1 271 ? 13.375 -40.406 -7.645 1 95.81 271 LYS A O 1
ATOM 2120 N N . PHE A 1 272 ? 13.344 -38.719 -6.234 1 96.06 272 PHE A N 1
ATOM 2121 C CA . PHE A 1 272 ? 11.883 -38.719 -6.215 1 96.06 272 PHE A CA 1
ATOM 2122 C C . PHE A 1 272 ? 11.32 -38.406 -7.594 1 96.06 272 PHE A C 1
ATOM 2124 O O . PHE A 1 272 ? 10.391 -39.062 -8.062 1 96.06 272 PHE A O 1
ATOM 2131 N N . ILE A 1 273 ? 11.859 -37.375 -8.266 1 95.31 273 ILE A N 1
ATOM 2132 C CA . ILE A 1 273 ? 11.391 -36.938 -9.578 1 95.31 273 ILE A CA 1
ATOM 2133 C C . ILE A 1 273 ? 11.547 -38.062 -10.594 1 95.31 273 ILE A C 1
ATOM 2135 O O . ILE A 1 273 ? 10.664 -38.312 -11.414 1 95.31 273 ILE A O 1
ATOM 2139 N N . THR A 1 274 ? 12.609 -38.875 -10.453 1 95.75 274 THR A N 1
ATOM 2140 C CA . THR A 1 274 ? 12.938 -39.844 -11.469 1 95.75 274 THR A CA 1
ATOM 2141 C C . THR A 1 274 ? 12.203 -41.156 -11.203 1 95.75 274 THR A C 1
ATOM 2143 O O . THR A 1 274 ? 11.906 -41.906 -12.133 1 95.75 274 THR A O 1
ATOM 2146 N N . THR A 1 275 ? 11.781 -41.375 -9.914 1 95.88 275 THR A N 1
ATOM 2147 C CA . THR A 1 275 ? 11.281 -42.688 -9.609 1 95.88 275 THR A CA 1
ATOM 2148 C C . THR A 1 275 ? 9.805 -42.656 -9.227 1 95.88 275 THR A C 1
ATOM 2150 O O . THR A 1 275 ? 9.094 -43.656 -9.359 1 95.88 275 THR A O 1
ATOM 2153 N N . GLN A 1 276 ? 9.383 -41.562 -8.773 1 95.25 276 GLN A N 1
ATOM 2154 C CA . GLN A 1 276 ? 8.062 -41.562 -8.156 1 95.25 276 GLN A CA 1
ATOM 2155 C C . GLN A 1 276 ? 7.113 -40.625 -8.883 1 95.25 276 GLN A C 1
ATOM 2157 O O . GLN A 1 276 ? 5.895 -40.812 -8.852 1 95.25 276 GLN A O 1
ATOM 2162 N N . LEU A 1 277 ? 7.621 -39.625 -9.508 1 96.12 277 LEU A N 1
ATOM 2163 C CA . LEU A 1 277 ? 6.785 -38.625 -10.133 1 96.12 277 LEU A CA 1
ATOM 2164 C C . LEU A 1 277 ? 6.02 -39.188 -11.32 1 96.12 277 LEU A C 1
ATOM 2166 O O . LEU A 1 277 ? 6.609 -39.844 -12.188 1 96.12 277 LEU A O 1
ATOM 2170 N N . VAL A 1 278 ? 4.719 -38.906 -11.414 1 95.38 278 VAL A N 1
ATOM 2171 C CA . VAL A 1 278 ? 3.883 -39.562 -12.406 1 95.38 278 VAL A CA 1
ATOM 2172 C C . VAL A 1 278 ? 3.607 -38.625 -13.57 1 95.38 278 VAL A C 1
ATOM 2174 O O . VAL A 1 278 ? 3.055 -39.031 -14.594 1 95.38 278 VAL A O 1
ATOM 2177 N N . SER A 1 279 ? 3.914 -37.344 -13.414 1 96.62 279 SER A N 1
ATOM 2178 C CA . SER A 1 279 ? 3.609 -36.312 -14.391 1 96.62 279 SER A CA 1
ATOM 2179 C C . SER A 1 279 ? 4.789 -35.344 -14.57 1 96.62 279 SER A C 1
ATOM 2181 O O . SER A 1 279 ? 5.852 -35.562 -13.977 1 96.62 279 SER A O 1
ATOM 2183 N N . THR A 1 280 ? 4.637 -34.312 -15.414 1 97.12 280 THR A N 1
ATOM 2184 C CA . THR A 1 280 ? 5.676 -33.344 -15.648 1 97.12 280 THR A CA 1
ATOM 2185 C C . THR A 1 280 ? 5.734 -32.312 -14.508 1 97.12 280 THR A C 1
ATOM 2187 O O . THR A 1 280 ? 4.699 -31.812 -14.07 1 97.12 280 THR A O 1
ATOM 2190 N N . LEU A 1 281 ? 6.938 -32.094 -14.047 1 98.12 281 LEU A N 1
ATOM 2191 C CA . LEU A 1 281 ? 7.133 -31.141 -12.969 1 98.12 281 LEU A CA 1
ATOM 2192 C C . LEU A 1 281 ? 7.344 -29.734 -13.531 1 98.12 281 LEU A C 1
ATOM 2194 O O . LEU A 1 281 ? 8.039 -29.562 -14.531 1 98.12 281 LEU A O 1
ATOM 2198 N N . GLU A 1 282 ? 6.758 -28.766 -12.938 1 98.56 282 GLU A N 1
ATOM 2199 C CA . GLU A 1 282 ? 6.961 -27.344 -13.227 1 98.56 282 GLU A CA 1
ATOM 2200 C C . GLU A 1 282 ? 7.32 -26.578 -11.961 1 98.56 282 GLU A C 1
ATOM 2202 O O . GLU A 1 282 ? 6.672 -26.734 -10.922 1 98.56 282 GLU A O 1
ATOM 2207 N N . ILE A 1 283 ? 8.375 -25.781 -12.055 1 98.12 283 ILE A N 1
ATOM 2208 C CA . ILE A 1 283 ? 8.773 -24.891 -10.969 1 98.12 283 ILE A CA 1
ATOM 2209 C C . ILE A 1 283 ? 8.258 -23.484 -11.242 1 98.12 283 ILE A C 1
ATOM 2211 O O . ILE A 1 283 ? 8.359 -22.984 -12.367 1 98.12 283 ILE A O 1
ATOM 2215 N N . HIS A 1 284 ? 7.641 -22.922 -10.242 1 98 284 HIS A N 1
ATOM 2216 C CA . HIS A 1 284 ? 7.211 -21.531 -10.383 1 98 284 HIS A CA 1
ATOM 2217 C C . HIS A 1 284 ? 7.711 -20.688 -9.227 1 98 284 HIS A C 1
ATOM 2219 O O . HIS A 1 284 ? 7.918 -21.188 -8.117 1 98 284 HIS A O 1
ATOM 2225 N N . CYS A 1 285 ? 7.973 -19.453 -9.445 1 96.81 285 CYS A N 1
ATOM 2226 C CA . CYS A 1 285 ? 8.281 -18.469 -8.414 1 96.81 285 CYS A CA 1
ATOM 2227 C C . CYS A 1 285 ? 8.227 -17.062 -8.977 1 96.81 285 CYS A C 1
ATOM 2229 O O . CYS A 1 285 ? 8.281 -16.859 -10.188 1 96.81 285 CYS A O 1
ATOM 2231 N N . GLY A 1 286 ? 8.078 -16.078 -8.062 1 96.19 286 GLY A N 1
ATOM 2232 C CA . GLY A 1 286 ? 7.848 -14.719 -8.523 1 96.19 286 GLY A CA 1
ATOM 2233 C C . GLY A 1 286 ? 8.875 -13.734 -8.016 1 96.19 286 GLY A C 1
ATOM 2234 O O . GLY A 1 286 ? 9.516 -13.031 -8.797 1 96.19 286 GLY A O 1
ATOM 2235 N N . ASN A 1 287 ? 9.227 -13.711 -6.781 1 97.69 287 ASN A N 1
ATOM 2236 C CA . ASN A 1 287 ? 10.031 -12.68 -6.129 1 97.69 287 ASN A CA 1
ATOM 2237 C C . ASN A 1 287 ? 11.523 -12.906 -6.367 1 97.69 287 ASN A C 1
ATOM 2239 O O . ASN A 1 287 ? 12.352 -12.062 -6.004 1 97.69 287 ASN A O 1
ATOM 2243 N N . TYR A 1 288 ? 11.938 -13.953 -7.07 1 97.94 288 TYR A N 1
ATOM 2244 C CA . TYR A 1 288 ? 13.328 -14.383 -7.215 1 97.94 288 TYR A CA 1
ATOM 2245 C C . TYR A 1 288 ? 14.133 -13.352 -7.988 1 97.94 288 TYR A C 1
ATOM 2247 O O . TYR A 1 288 ? 15.359 -13.305 -7.871 1 97.94 288 TYR A O 1
ATOM 2255 N N . CYS A 1 289 ? 13.461 -12.578 -8.844 1 98.5 289 CYS A N 1
ATOM 2256 C CA . CYS A 1 289 ? 14.164 -11.602 -9.672 1 98.5 289 CYS A CA 1
ATOM 2257 C C . CYS A 1 289 ? 14.57 -10.383 -8.844 1 98.5 289 CYS A C 1
ATOM 2259 O O . CYS A 1 289 ? 15.508 -9.664 -9.211 1 98.5 289 CYS A O 1
ATOM 2261 N N . MET A 1 290 ? 13.914 -10.172 -7.754 1 98.44 290 MET A N 1
ATOM 2262 C CA . MET A 1 290 ? 14.102 -8.977 -6.941 1 98.44 290 MET A CA 1
ATOM 2263 C C . MET A 1 290 ? 14.734 -9.328 -5.598 1 98.44 290 MET A C 1
ATOM 2265 O O . MET A 1 290 ? 15.719 -8.703 -5.188 1 98.44 290 MET A O 1
ATOM 2269 N N . TYR A 1 291 ? 14.203 -10.344 -5 1 98.06 291 TYR A N 1
ATOM 2270 C CA . TYR A 1 291 ? 14.469 -10.703 -3.613 1 98.06 291 TYR A CA 1
ATOM 2271 C C . TYR A 1 291 ? 14.156 -9.547 -2.674 1 98.06 291 TYR A C 1
ATOM 2273 O O . TYR A 1 291 ? 13.773 -8.469 -3.119 1 98.06 291 TYR A O 1
ATOM 2281 N N . ASP A 1 292 ? 14.156 -9.75 -1.434 1 98.12 292 ASP A N 1
ATOM 2282 C CA . ASP A 1 292 ? 13.875 -8.789 -0.375 1 98.12 292 ASP A CA 1
ATOM 2283 C C . ASP A 1 292 ? 14.297 -9.328 0.988 1 98.12 292 ASP A C 1
ATOM 2285 O O . ASP A 1 292 ? 14.938 -10.383 1.072 1 98.12 292 ASP A O 1
ATOM 2289 N N . LEU A 1 293 ? 13.977 -8.641 2.035 1 97.62 293 LEU A N 1
ATOM 2290 C CA . LEU A 1 293 ? 14.453 -9.031 3.357 1 97.62 293 LEU A CA 1
ATOM 2291 C C . LEU A 1 293 ? 13.734 -10.281 3.846 1 97.62 293 LEU A C 1
ATOM 2293 O O . LEU A 1 293 ? 14.305 -11.07 4.609 1 97.62 293 LEU A O 1
ATOM 2297 N N . GLN A 1 294 ? 12.516 -10.492 3.455 1 96.75 294 GLN A N 1
ATOM 2298 C CA . GLN A 1 294 ? 11.844 -11.75 3.777 1 96.75 294 GLN A CA 1
ATOM 2299 C C . GLN A 1 294 ? 12.602 -12.938 3.201 1 96.75 294 GLN A C 1
ATOM 2301 O O . GLN A 1 294 ? 12.719 -13.984 3.852 1 96.75 294 GLN A O 1
ATOM 2306 N N . GLN A 1 295 ? 13.062 -12.789 1.974 1 96.56 295 GLN A N 1
ATOM 2307 C CA . GLN A 1 295 ? 13.859 -13.844 1.355 1 96.56 295 GLN A CA 1
ATOM 2308 C C . GLN A 1 295 ? 15.195 -14.016 2.072 1 96.56 295 GLN A C 1
ATOM 2310 O O . GLN A 1 295 ? 15.656 -15.148 2.266 1 96.56 295 GLN A O 1
ATOM 2315 N N . VAL A 1 296 ? 15.82 -12.898 2.441 1 96.06 296 VAL A N 1
ATOM 2316 C CA . VAL A 1 296 ? 17.078 -12.961 3.195 1 96.06 296 VAL A CA 1
ATOM 2317 C C . VAL A 1 296 ? 16.844 -13.711 4.508 1 96.06 296 VAL A C 1
ATOM 2319 O O . VAL A 1 296 ? 17.672 -14.531 4.914 1 96.06 296 VAL A O 1
ATOM 2322 N N . ALA A 1 297 ? 15.758 -13.461 5.125 1 95.06 297 ALA A N 1
ATOM 2323 C CA . ALA A 1 297 ? 15.43 -14.047 6.422 1 95.06 297 ALA A CA 1
ATOM 2324 C C . ALA A 1 297 ? 15.32 -15.562 6.324 1 95.06 297 ALA A C 1
ATOM 2326 O O . ALA A 1 297 ? 15.453 -16.266 7.332 1 95.06 297 ALA A O 1
ATOM 2327 N N . THR A 1 298 ? 15.016 -16.109 5.141 1 93.19 298 THR A N 1
ATOM 2328 C CA . THR A 1 298 ? 14.891 -17.547 4.961 1 93.19 298 THR A CA 1
ATOM 2329 C C . THR A 1 298 ? 16.25 -18.219 5.012 1 93.19 298 THR A C 1
ATOM 2331 O O . THR A 1 298 ? 16.344 -19.438 5.145 1 93.19 298 THR A O 1
ATOM 2334 N N . GLY A 1 299 ? 17.328 -17.391 4.844 1 90.81 299 GLY A N 1
ATOM 2335 C CA . GLY A 1 299 ? 18.672 -17.938 4.82 1 90.81 299 GLY A CA 1
ATOM 2336 C C . GLY A 1 299 ? 19.094 -18.422 3.447 1 90.81 299 GLY A C 1
ATOM 2337 O O . GLY A 1 299 ? 20.219 -18.891 3.27 1 90.81 299 GLY A O 1
ATOM 2338 N N . CYS A 1 300 ? 18.281 -18.25 2.428 1 91.31 300 CYS A N 1
ATOM 2339 C CA . CYS A 1 300 ? 18.562 -18.781 1.093 1 91.31 300 CYS A CA 1
ATOM 2340 C C . CYS A 1 300 ? 19.203 -17.703 0.214 1 91.31 300 CYS A C 1
ATOM 2342 O O . CYS A 1 300 ? 19.766 -18 -0.842 1 91.31 300 CYS A O 1
ATOM 2344 N N . VAL A 1 301 ? 19.078 -16.469 0.633 1 93.94 301 VAL A N 1
ATOM 2345 C CA . VAL A 1 301 ? 19.484 -15.305 -0.159 1 93.94 301 VAL A CA 1
ATOM 2346 C C . VAL A 1 301 ? 20.344 -14.367 0.692 1 93.94 301 VAL A C 1
ATOM 2348 O O . VAL A 1 301 ? 20.094 -14.203 1.887 1 93.94 301 VAL A O 1
ATOM 2351 N N . GLN A 1 302 ? 21.328 -13.82 0.106 1 94.19 302 GLN A N 1
ATOM 2352 C CA . GLN A 1 302 ? 22.125 -12.789 0.775 1 94.19 302 GLN A CA 1
ATOM 2353 C C . GLN A 1 302 ? 21.625 -11.391 0.417 1 94.19 302 GLN A C 1
ATOM 2355 O O . GLN A 1 302 ? 21.031 -11.195 -0.645 1 94.19 302 GLN A O 1
ATOM 2360 N N . ASP A 1 303 ? 21.906 -10.43 1.307 1 94.19 303 ASP A N 1
ATOM 2361 C CA . ASP A 1 303 ? 21.359 -9.086 1.131 1 94.19 303 ASP A CA 1
ATOM 2362 C C . ASP A 1 303 ? 21.875 -8.445 -0.15 1 94.19 303 ASP A C 1
ATOM 2364 O O . ASP A 1 303 ? 21.172 -7.68 -0.803 1 94.19 303 ASP A O 1
ATOM 2368 N N . HIS A 1 304 ? 23.15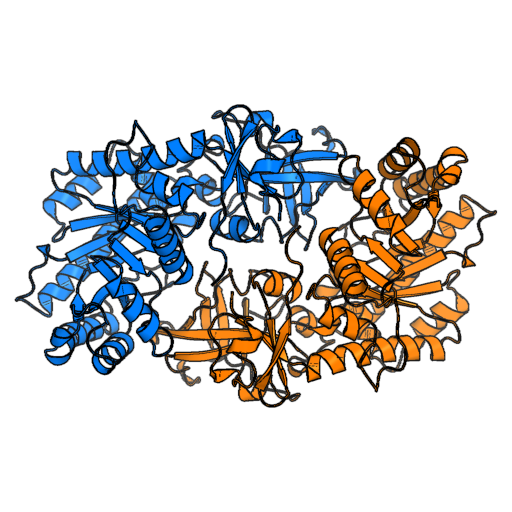6 -8.82 -0.567 1 95.31 304 HIS A N 1
ATOM 2369 C CA . HIS A 1 304 ? 23.734 -8.172 -1.737 1 95.31 304 HIS A CA 1
ATOM 2370 C C . HIS A 1 304 ? 23.141 -8.727 -3.027 1 95.31 304 HIS A C 1
ATOM 2372 O O . HIS A 1 304 ? 23.438 -8.227 -4.117 1 95.31 304 HIS A O 1
ATOM 2378 N N . GLU A 1 305 ? 22.281 -9.75 -2.926 1 96.5 305 GLU A N 1
ATOM 2379 C CA . GLU A 1 305 ? 21.578 -10.297 -4.082 1 96.5 305 GLU A CA 1
ATOM 2380 C C . GLU A 1 305 ? 20.297 -9.531 -4.359 1 96.5 305 GLU A C 1
ATOM 2382 O O . GLU A 1 305 ? 19.688 -9.695 -5.418 1 96.5 305 GLU A O 1
ATOM 2387 N N . LEU A 1 306 ? 19.859 -8.703 -3.4 1 97.94 306 LEU A N 1
ATOM 2388 C CA . LEU A 1 306 ? 18.656 -7.898 -3.619 1 97.94 306 LEU A CA 1
ATOM 2389 C C . LEU A 1 306 ? 18.844 -6.934 -4.781 1 97.94 306 LEU A C 1
ATOM 2391 O O . LEU A 1 306 ? 19.828 -6.184 -4.816 1 97.94 306 LEU A O 1
ATOM 2395 N N . SER A 1 307 ? 17.922 -6.953 -5.699 1 98.25 307 SER A N 1
ATOM 2396 C CA . SER A 1 307 ? 18.094 -6.137 -6.895 1 98.25 307 SER A CA 1
ATOM 2397 C C . SER A 1 307 ? 17.312 -4.832 -6.797 1 98.25 307 SER A C 1
ATOM 2399 O O . SER A 1 307 ? 17.438 -3.963 -7.664 1 98.25 307 SER A O 1
ATOM 2401 N N . GLY A 1 308 ? 16.516 -4.668 -5.816 1 98.19 308 GLY A N 1
ATOM 2402 C CA . GLY A 1 308 ? 15.703 -3.467 -5.695 1 98.19 308 GLY A CA 1
ATOM 2403 C C . GLY A 1 308 ? 15.766 -2.844 -4.312 1 98.19 308 GLY A C 1
ATOM 2404 O O . GLY A 1 308 ? 15.961 -3.545 -3.318 1 98.19 308 GLY A O 1
ATOM 2405 N N . PHE A 1 309 ? 15.594 -1.542 -4.227 1 98.62 309 PHE A N 1
ATOM 2406 C CA . PHE A 1 309 ? 15.531 -0.832 -2.953 1 98.62 309 PHE A CA 1
ATOM 2407 C C . PHE A 1 309 ? 14.758 0.472 -3.1 1 98.62 309 PHE A C 1
ATOM 2409 O O . PHE A 1 309 ? 14.539 0.949 -4.215 1 98.62 309 PHE A O 1
ATOM 2416 N N . VAL A 1 310 ? 14.281 1.027 -2.014 1 98.75 310 VAL A N 1
ATOM 2417 C CA . VAL A 1 310 ? 13.656 2.344 -1.956 1 98.75 310 VAL A CA 1
ATOM 2418 C C . VAL A 1 310 ? 14.711 3.408 -1.673 1 98.75 310 VAL A C 1
ATOM 2420 O O . VAL A 1 310 ? 15.5 3.277 -0.731 1 98.75 310 VAL A O 1
ATOM 2423 N N . LEU A 1 311 ? 14.766 4.348 -2.547 1 98.75 311 LEU A N 1
ATOM 2424 C CA . LEU A 1 311 ? 15.609 5.52 -2.316 1 98.75 311 LEU A CA 1
ATOM 2425 C C . LEU A 1 311 ? 14.883 6.551 -1.459 1 98.75 311 LEU A C 1
ATOM 2427 O O . LEU A 1 311 ? 13.773 6.965 -1.785 1 98.75 311 LEU A O 1
ATOM 2431 N N . GLY A 1 312 ? 15.453 6.914 -0.316 1 98 312 GLY A N 1
ATOM 2432 C CA . GLY A 1 312 ? 14.867 7.902 0.576 1 98 312 GLY A CA 1
ATOM 2433 C C . GLY A 1 312 ? 15.836 9 0.973 1 98 312 GLY A C 1
ATOM 2434 O O . GLY A 1 312 ? 17 8.969 0.585 1 98 312 GLY A O 1
ATOM 2435 N N . THR A 1 313 ? 15.359 9.977 1.721 1 98.25 313 THR A N 1
ATOM 2436 C CA . THR A 1 313 ? 16.172 11.086 2.205 1 98.25 313 THR A CA 1
ATOM 2437 C C . THR A 1 313 ? 15.984 11.281 3.707 1 98.25 313 THR A C 1
ATOM 2439 O O . THR A 1 313 ? 14.859 11.203 4.215 1 98.25 313 THR A O 1
ATOM 2442 N N . VAL A 1 314 ? 17.078 11.508 4.41 1 98.19 314 VAL A N 1
ATOM 2443 C CA . VAL A 1 314 ? 17.031 11.859 5.824 1 98.19 314 VAL A CA 1
ATOM 2444 C C . VAL A 1 314 ? 16.562 13.297 5.988 1 98.19 314 VAL A C 1
ATOM 2446 O O . VAL A 1 314 ? 17.141 14.219 5.406 1 98.19 314 VAL A O 1
ATOM 2449 N N . LEU A 1 315 ? 15.516 13.508 6.777 1 98.25 315 LEU A N 1
ATOM 2450 C CA . LEU A 1 315 ? 14.867 14.82 6.812 1 98.25 315 LEU A CA 1
ATOM 2451 C C . LEU A 1 315 ? 15.148 15.531 8.133 1 98.25 315 LEU A C 1
ATOM 2453 O O . LEU A 1 315 ? 15.141 16.766 8.195 1 98.25 315 LEU A O 1
ATOM 2457 N N . SER A 1 316 ? 15.281 14.82 9.18 1 98.06 316 SER A N 1
ATOM 2458 C CA . SER A 1 316 ? 15.516 15.406 10.5 1 98.06 316 SER A CA 1
ATOM 2459 C C . SER A 1 316 ? 16.25 14.43 11.414 1 98.06 316 SER A C 1
ATOM 2461 O O . SER A 1 316 ? 16.531 13.297 11.016 1 98.06 316 SER A O 1
ATOM 2463 N N . SER A 1 317 ? 16.703 14.914 12.57 1 96.81 317 SER A N 1
ATOM 2464 C CA . SER A 1 317 ? 17.484 14.133 13.531 1 96.81 317 SER A CA 1
ATOM 2465 C C . SER A 1 317 ? 17.078 14.461 14.961 1 96.81 317 SER A C 1
ATOM 2467 O O . SER A 1 317 ? 16.828 15.625 15.289 1 96.81 317 SER A O 1
ATOM 2469 N N . TYR A 1 318 ? 16.922 13.461 15.75 1 95.5 318 TYR A N 1
ATOM 2470 C CA . TYR A 1 318 ? 16.594 13.57 17.156 1 95.5 318 TYR A CA 1
ATOM 2471 C C . TYR A 1 318 ? 17.594 12.812 18.031 1 95.5 318 TYR A C 1
ATOM 2473 O O . TYR A 1 318 ? 17.281 11.742 18.547 1 95.5 318 TYR A O 1
ATOM 2481 N N . PRO A 1 319 ? 18.672 13.438 18.297 1 93.62 319 PRO A N 1
ATOM 2482 C CA . PRO A 1 319 ? 19.766 12.758 19.016 1 93.62 319 PRO A CA 1
ATOM 2483 C C . PRO A 1 319 ? 19.344 12.281 20.406 1 93.62 319 PRO A C 1
ATOM 2485 O O . PRO A 1 319 ? 19.734 11.188 20.828 1 93.62 319 PRO A O 1
ATOM 2488 N N . SER A 1 320 ? 18.547 13.039 21.109 1 91.31 320 SER A N 1
ATOM 2489 C CA . SER A 1 320 ? 18.125 12.672 22.453 1 91.31 320 SER A CA 1
ATOM 2490 C C . SER A 1 320 ? 17.344 11.375 22.469 1 91.31 320 SER A C 1
ATOM 2492 O O . SER A 1 320 ? 17.344 10.641 23.453 1 91.31 320 SER A O 1
ATOM 2494 N N . ARG A 1 321 ? 16.75 11.055 21.312 1 91.88 321 ARG A N 1
ATOM 2495 C CA . ARG A 1 321 ? 15.969 9.836 21.188 1 91.88 321 ARG A CA 1
ATOM 2496 C C . ARG A 1 321 ? 16.75 8.766 20.406 1 91.88 321 ARG A C 1
ATOM 2498 O O . ARG A 1 321 ? 16.359 7.598 20.391 1 91.88 321 ARG A O 1
ATOM 2505 N N . GLY A 1 322 ? 17.844 9.195 19.828 1 94.56 322 GLY A N 1
ATOM 2506 C CA . GLY A 1 322 ? 18.594 8.289 18.969 1 94.56 322 GLY A CA 1
ATOM 2507 C C . GLY A 1 322 ? 17.844 7.902 17.703 1 94.56 322 GLY A C 1
ATOM 2508 O O . GLY A 1 322 ? 17.812 6.73 17.328 1 94.56 322 GLY A O 1
ATOM 2509 N N . GLU A 1 323 ? 17.188 8.844 17.078 1 96.62 323 GLU A N 1
ATOM 2510 C CA . GLU A 1 323 ? 16.328 8.562 15.93 1 96.62 323 GLU A CA 1
ATOM 2511 C C . GLU A 1 323 ? 16.562 9.578 14.805 1 96.62 323 GLU A C 1
ATOM 2513 O O . GLU A 1 323 ? 17 10.695 15.055 1 96.62 323 GLU A O 1
ATOM 2518 N N . LEU A 1 324 ? 16.391 9.172 13.617 1 97.5 324 LEU A N 1
ATOM 2519 C CA . LEU A 1 324 ? 16.344 10.039 12.445 1 97.5 324 LEU A CA 1
ATOM 2520 C C . LEU A 1 324 ? 14.969 9.953 11.773 1 97.5 324 LEU A C 1
ATOM 2522 O O . LEU A 1 324 ? 14.25 8.969 11.945 1 97.5 324 LEU A O 1
ATOM 2526 N N . LEU A 1 325 ? 14.609 10.992 11.102 1 97.88 325 LEU A N 1
ATOM 2527 C CA . LEU A 1 325 ? 13.375 11.031 10.312 1 97.88 325 LEU A CA 1
ATOM 2528 C C . LEU A 1 325 ? 13.688 10.977 8.82 1 97.88 325 LEU A C 1
ATOM 2530 O O . LEU A 1 325 ? 14.578 11.68 8.336 1 97.88 325 LEU A O 1
ATOM 2534 N N . SER A 1 326 ? 13.047 10.086 8.094 1 97.94 326 SER A N 1
ATOM 2535 C CA . SER A 1 326 ? 13.188 9.984 6.645 1 97.94 326 SER A CA 1
ATOM 2536 C C . SER A 1 326 ? 11.836 10.078 5.945 1 97.94 326 SER A C 1
ATOM 2538 O O . SER A 1 326 ? 10.789 9.969 6.594 1 97.94 326 SER A O 1
ATOM 2540 N N . ASN A 1 327 ? 11.844 10.352 4.645 1 97.88 327 ASN A N 1
ATOM 2541 C CA . ASN A 1 327 ? 10.594 10.414 3.887 1 97.88 327 ASN A CA 1
ATOM 2542 C C . ASN A 1 327 ? 10.156 9.039 3.406 1 97.88 327 ASN A C 1
ATOM 2544 O O . ASN A 1 327 ? 9.523 8.914 2.357 1 97.88 327 ASN A O 1
ATOM 2548 N N . THR A 1 328 ? 10.508 8.016 4.125 1 97.31 328 THR A N 1
ATOM 2549 C CA . THR A 1 328 ? 10.156 6.645 3.785 1 97.31 328 THR A CA 1
ATOM 2550 C C . THR A 1 328 ? 9.141 6.082 4.777 1 97.31 328 THR A C 1
ATOM 2552 O O . THR A 1 328 ? 9.508 5.387 5.727 1 97.31 328 THR A O 1
ATOM 2555 N N . GLY A 1 329 ? 7.883 6.383 4.559 1 96.94 329 GLY A N 1
ATOM 2556 C CA . GLY A 1 329 ? 6.793 5.871 5.379 1 96.94 329 GLY A CA 1
ATOM 2557 C C . GLY A 1 329 ? 6.129 4.645 4.789 1 96.94 329 GLY A C 1
ATOM 2558 O O . GLY A 1 329 ? 6.699 3.977 3.926 1 96.94 329 GLY A O 1
ATOM 2559 N N . VAL A 1 330 ? 4.957 4.305 5.281 1 97.19 330 VAL A N 1
ATOM 2560 C CA . VAL A 1 330 ? 4.242 3.094 4.898 1 97.19 330 VAL A CA 1
ATOM 2561 C C . VAL A 1 330 ? 3.811 3.189 3.436 1 97.19 330 VAL A C 1
ATOM 2563 O O . VAL A 1 330 ? 3.723 2.176 2.738 1 97.19 330 VAL A O 1
ATOM 2566 N N . MET A 1 331 ? 3.654 4.383 2.904 1 96.69 331 MET A N 1
ATOM 2567 C CA . MET A 1 331 ? 3.242 4.57 1.517 1 96.69 331 MET A CA 1
ATOM 2568 C C . MET A 1 331 ? 4.398 4.285 0.562 1 96.69 331 MET A C 1
ATOM 2570 O O . MET A 1 331 ? 4.211 4.266 -0.655 1 96.69 331 MET A O 1
ATOM 2574 N N . CYS A 1 332 ? 5.605 3.959 1.159 1 96.44 332 CYS A N 1
ATOM 2575 C CA . CYS A 1 332 ? 6.738 3.594 0.32 1 96.44 332 CYS A CA 1
ATOM 2576 C C . CYS A 1 332 ? 7.301 2.234 0.722 1 96.44 332 CYS A C 1
ATOM 2578 O O . CYS A 1 332 ? 7.855 1.518 -0.111 1 96.44 332 CYS A O 1
ATOM 2580 N N . LEU A 1 333 ? 7.188 1.882 1.98 1 97.62 333 LEU A N 1
ATOM 2581 C CA . LEU A 1 333 ? 7.848 0.678 2.473 1 97.62 333 LEU A CA 1
ATOM 2582 C C . LEU A 1 333 ? 6.828 -0.397 2.828 1 97.62 333 LEU A C 1
ATOM 2584 O O . LEU A 1 333 ? 7.176 -1.574 2.943 1 97.62 333 LEU A O 1
ATOM 2588 N N . THR A 1 334 ? 5.594 0.012 3.105 1 96.56 334 THR A N 1
ATOM 2589 C CA . THR A 1 334 ? 4.52 -0.88 3.527 1 96.56 334 THR A CA 1
ATOM 2590 C C . THR A 1 334 ? 4.766 -1.394 4.945 1 96.56 334 THR A C 1
ATOM 2592 O O . THR A 1 334 ? 5.625 -0.87 5.656 1 96.56 334 THR A O 1
ATOM 2595 N N . ARG A 1 335 ? 3.967 -2.344 5.441 1 97 335 ARG A N 1
ATOM 2596 C CA . ARG A 1 335 ? 4.07 -2.803 6.82 1 97 335 ARG A CA 1
ATOM 2597 C C . ARG A 1 335 ? 4.426 -4.285 6.879 1 97 335 ARG A C 1
ATOM 2599 O O . ARG A 1 335 ? 4.145 -4.957 7.875 1 97 335 ARG A O 1
ATOM 2606 N N . GLU A 1 336 ? 4.973 -4.77 5.762 1 95.12 336 GLU A N 1
ATOM 2607 C CA . GLU A 1 336 ? 5.422 -6.16 5.758 1 95.12 336 GLU A CA 1
ATOM 2608 C C . GLU A 1 336 ? 6.574 -6.367 6.734 1 95.12 336 GLU A C 1
ATOM 2610 O O . GLU A 1 336 ? 7.359 -5.453 6.984 1 95.12 336 GLU A O 1
ATOM 2615 N N . ALA A 1 337 ? 6.652 -7.559 7.266 1 91.94 337 ALA A N 1
ATOM 2616 C CA . ALA A 1 337 ? 7.672 -7.855 8.266 1 91.94 337 ALA A CA 1
ATOM 2617 C C . ALA A 1 337 ? 8.305 -9.219 8.016 1 91.94 337 ALA A C 1
ATOM 2619 O O . ALA A 1 337 ? 7.793 -10.016 7.219 1 91.94 337 ALA A O 1
ATOM 2620 N N . SER A 1 338 ? 9.375 -9.469 8.516 1 93.88 338 SER A N 1
ATOM 2621 C CA . SER A 1 338 ? 10.07 -10.75 8.609 1 93.88 338 SER A CA 1
ATOM 2622 C C . SER A 1 338 ? 10.805 -10.883 9.945 1 93.88 338 SER A C 1
ATOM 2624 O O . SER A 1 338 ? 10.508 -10.148 10.891 1 93.88 338 SER A O 1
ATOM 2626 N N . SER A 1 339 ? 11.664 -11.938 10.062 1 93.94 339 SER A N 1
ATOM 2627 C CA . SER A 1 339 ? 12.461 -12.078 11.273 1 93.94 339 SER A CA 1
ATOM 2628 C C . SER A 1 339 ? 13.516 -10.984 11.367 1 93.94 339 SER A C 1
ATOM 2630 O O . SER A 1 339 ? 14.102 -10.773 12.43 1 93.94 339 SER A O 1
ATOM 2632 N N . ILE A 1 340 ? 13.773 -10.32 10.273 1 94.69 340 ILE A N 1
ATOM 2633 C CA . ILE A 1 340 ? 14.672 -9.172 10.289 1 94.69 340 ILE A CA 1
ATOM 2634 C C . ILE A 1 340 ? 13.93 -7.941 10.812 1 94.69 340 ILE A C 1
ATOM 2636 O O . ILE A 1 340 ? 12.883 -7.566 10.289 1 94.69 340 ILE A O 1
ATOM 2640 N N . LYS A 1 341 ? 14.484 -7.359 11.75 1 95 341 LYS A N 1
ATOM 2641 C CA . LYS A 1 341 ? 13.852 -6.285 12.508 1 95 341 LYS A CA 1
ATOM 2642 C C . LYS A 1 341 ? 13.586 -5.07 11.617 1 95 341 LYS A C 1
ATOM 2644 O O . LYS A 1 341 ? 14.422 -4.699 10.797 1 95 341 LYS A O 1
ATOM 2649 N N . GLY A 1 342 ? 12.359 -4.414 11.898 1 97.12 342 GLY A N 1
ATOM 2650 C CA . GLY A 1 342 ? 12.055 -3.145 11.266 1 97.12 342 GLY A CA 1
ATOM 2651 C C . GLY A 1 342 ? 11.25 -3.297 9.984 1 97.12 342 GLY A C 1
ATOM 2652 O O . GLY A 1 342 ? 10.883 -4.41 9.609 1 97.12 342 GLY A O 1
ATOM 2653 N N . PHE A 1 343 ? 10.977 -2.201 9.328 1 98.19 343 PHE A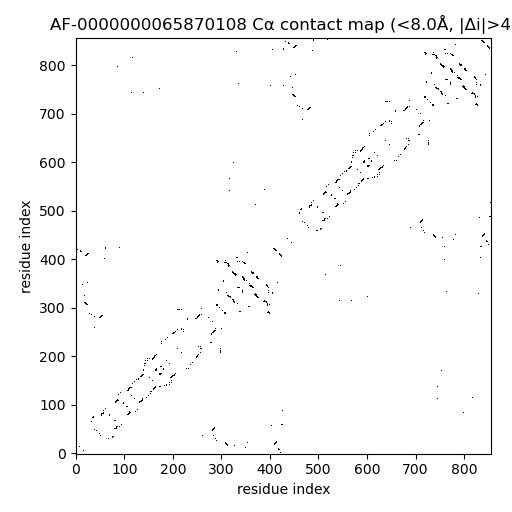 N 1
ATOM 2654 C CA . PHE A 1 343 ? 10.18 -2.166 8.109 1 98.19 343 PHE A CA 1
ATOM 2655 C C . PHE A 1 343 ? 11.07 -2.016 6.887 1 98.19 343 PHE A C 1
ATOM 2657 O O . PHE A 1 343 ? 10.57 -1.884 5.766 1 98.19 343 PHE A O 1
ATOM 2664 N N . GLY A 1 344 ? 12.375 -2.045 7.086 1 98.06 344 GLY A N 1
ATOM 2665 C CA . GLY A 1 344 ? 13.43 -1.963 6.09 1 98.06 344 GLY A CA 1
ATOM 2666 C C . GLY A 1 344 ? 14.805 -1.763 6.691 1 98.06 344 GLY A C 1
ATOM 2667 O O . GLY A 1 344 ? 14.93 -1.287 7.824 1 98.06 344 GLY A O 1
ATOM 2668 N N . ILE A 1 345 ? 15.828 -2.121 5.988 1 97.88 345 ILE A N 1
ATOM 2669 C CA . ILE A 1 345 ? 17.219 -1.94 6.406 1 97.88 345 ILE A CA 1
ATOM 2670 C C . ILE A 1 345 ? 17.891 -0.9 5.516 1 97.88 345 ILE A C 1
ATOM 2672 O O . ILE A 1 345 ? 17.75 -0.944 4.289 1 97.88 345 ILE A O 1
ATOM 2676 N N . CYS A 1 346 ? 18.562 -0.002 6.156 1 96.44 346 CYS A N 1
ATOM 2677 C CA . CYS A 1 346 ? 19.234 1.052 5.41 1 96.44 346 CYS A CA 1
ATOM 2678 C C . CYS A 1 346 ? 20.656 0.627 5.035 1 96.44 346 CYS A C 1
ATOM 2680 O O . CYS A 1 346 ? 21.375 0.047 5.855 1 96.44 346 CYS A O 1
ATOM 2682 N N . ALA A 1 347 ? 20.984 0.88 3.803 1 94.31 347 ALA A N 1
ATOM 2683 C CA . ALA A 1 347 ? 22.344 0.636 3.297 1 94.31 347 ALA A CA 1
ATOM 2684 C C . ALA A 1 347 ? 22.875 1.866 2.578 1 94.31 347 ALA A C 1
ATOM 2686 O O . ALA A 1 347 ? 22.109 2.699 2.088 1 94.31 347 ALA A O 1
ATOM 2687 N N . ASP A 1 348 ? 24.203 1.934 2.594 1 93.25 348 ASP A N 1
ATOM 2688 C CA . ASP A 1 348 ? 24.875 2.979 1.824 1 93.25 348 ASP A CA 1
ATOM 2689 C C . ASP A 1 348 ? 24.656 2.779 0.325 1 93.25 348 ASP A C 1
ATOM 2691 O O . ASP A 1 348 ? 24.703 1.653 -0.172 1 93.25 348 ASP A O 1
ATOM 2695 N N . LEU A 1 349 ? 24.469 3.85 -0.404 1 92.44 349 LEU A N 1
ATOM 2696 C CA . LEU A 1 349 ? 24.141 3.795 -1.823 1 92.44 349 LEU A CA 1
ATOM 2697 C C . LEU A 1 349 ? 25.281 3.166 -2.623 1 92.44 349 LEU A C 1
ATOM 2699 O O . LEU A 1 349 ? 25.031 2.428 -3.58 1 92.44 349 LEU A O 1
ATOM 2703 N N . GLU A 1 350 ? 26.484 3.428 -2.184 1 89.75 350 GLU A N 1
ATOM 2704 C CA . GLU A 1 350 ? 27.641 2.881 -2.898 1 89.75 350 GLU A CA 1
ATOM 2705 C C . GLU A 1 350 ? 27.766 1.379 -2.664 1 89.75 350 GLU A C 1
ATOM 2707 O O . GLU A 1 350 ? 28.172 0.637 -3.566 1 89.75 350 GLU A O 1
ATOM 2712 N N . HIS A 1 351 ? 27.359 0.996 -1.533 1 92.5 351 HIS A N 1
ATOM 2713 C CA . HIS A 1 351 ? 27.531 -0.404 -1.159 1 92.5 351 HIS A CA 1
ATOM 2714 C C . HIS A 1 351 ? 26.406 -1.263 -1.736 1 92.5 351 HIS A C 1
ATOM 2716 O O . HIS A 1 351 ? 26.656 -2.371 -2.219 1 92.5 351 HIS A O 1
ATOM 2722 N N . VAL A 1 352 ? 25.234 -0.731 -1.731 1 94 352 VAL A N 1
ATOM 2723 C CA . VAL A 1 352 ? 24.062 -1.525 -2.121 1 94 352 VAL A CA 1
ATOM 2724 C C . VAL A 1 352 ? 24.125 -1.833 -3.615 1 94 352 VAL A C 1
ATOM 2726 O O . VAL A 1 352 ? 23.562 -2.822 -4.074 1 94 352 VAL A O 1
ATOM 2729 N N . LEU A 1 353 ? 24.828 -1.035 -4.371 1 94.25 353 LEU A N 1
ATOM 2730 C CA . LEU A 1 353 ? 24.906 -1.201 -5.82 1 94.25 353 LEU A CA 1
ATOM 2731 C C . LEU A 1 353 ? 25.922 -2.283 -6.184 1 94.25 353 LEU A C 1
ATOM 2733 O O . LEU A 1 353 ? 25.938 -2.77 -7.316 1 94.25 353 LEU A O 1
ATOM 2737 N N . LYS A 1 354 ? 26.75 -2.635 -5.234 1 91.88 354 LYS A N 1
ATOM 2738 C CA . LYS A 1 354 ? 27.766 -3.656 -5.465 1 91.88 354 LYS A CA 1
ATOM 2739 C C . LYS A 1 354 ? 27.266 -5.035 -5.059 1 91.88 354 LYS A C 1
ATOM 2741 O O . LYS A 1 354 ? 26.328 -5.152 -4.262 1 91.88 354 LYS A O 1
ATOM 2746 N N . SER A 1 355 ? 27.75 -6.008 -5.668 1 90.38 355 SER A N 1
ATOM 2747 C CA . SER A 1 355 ? 27.391 -7.387 -5.363 1 90.38 355 SER A CA 1
ATOM 2748 C C . SER A 1 355 ? 28.297 -7.977 -4.289 1 90.38 355 SER A C 1
ATOM 2750 O O . SER A 1 355 ? 28.859 -9.055 -4.473 1 90.38 355 SER A O 1
ATOM 2752 N N . GLU A 1 356 ? 28.453 -7.215 -3.26 1 92.31 356 GLU A N 1
ATOM 2753 C CA . GLU A 1 356 ? 29.25 -7.629 -2.117 1 92.31 356 GLU A CA 1
ATOM 2754 C C . GLU A 1 356 ? 28.547 -7.32 -0.8 1 92.31 356 GLU A C 1
ATOM 2756 O O . GLU A 1 356 ? 27.656 -6.48 -0.754 1 92.31 356 GLU A O 1
ATOM 2761 N N . SER A 1 357 ? 28.969 -8.016 0.156 1 90.69 357 SER A N 1
ATOM 2762 C CA . SER A 1 357 ? 28.375 -7.809 1.477 1 90.69 357 SER A CA 1
ATOM 2763 C C . SER A 1 357 ? 28.609 -6.387 1.971 1 90.69 357 SER A C 1
ATOM 2765 O O . SER A 1 357 ? 29.641 -5.785 1.672 1 90.69 357 SER A O 1
ATOM 2767 N N . PHE A 1 358 ? 27.656 -5.863 2.656 1 90.31 358 PHE A N 1
ATOM 2768 C CA . PHE A 1 358 ? 27.781 -4.531 3.234 1 90.31 358 PHE A CA 1
ATOM 2769 C C . PHE A 1 358 ? 27.203 -4.492 4.641 1 90.31 358 PHE A C 1
ATOM 2771 O O . PHE A 1 358 ? 26.516 -5.43 5.059 1 90.31 358 PHE A O 1
ATOM 2778 N N . SER A 1 359 ? 27.516 -3.398 5.305 1 86.06 359 SER A N 1
ATOM 2779 C CA . SER A 1 359 ? 27.047 -3.229 6.676 1 86.06 359 SER A CA 1
ATOM 2780 C C . SER A 1 359 ? 25.609 -2.727 6.719 1 86.06 359 SER A C 1
ATOM 2782 O O . SER A 1 359 ? 25.219 -1.87 5.918 1 86.06 359 SER A O 1
ATOM 2784 N N . ARG A 1 360 ? 24.906 -3.33 7.668 1 88.88 360 ARG A N 1
ATOM 2785 C CA . ARG A 1 360 ? 23.562 -2.865 8.023 1 88.88 360 ARG A CA 1
ATOM 2786 C C . ARG A 1 360 ? 23.609 -1.984 9.273 1 88.88 360 ARG A C 1
ATOM 2788 O O . ARG A 1 360 ? 23.781 -2.482 10.383 1 88.88 360 ARG A O 1
ATOM 2795 N N . GLU A 1 361 ? 23.469 -0.686 9.133 1 89.81 361 GLU A N 1
ATOM 2796 C CA . GLU A 1 361 ? 23.719 0.175 10.281 1 89.81 361 GLU A CA 1
ATOM 2797 C C . GLU A 1 361 ? 22.406 0.763 10.812 1 89.81 361 GLU A C 1
ATOM 2799 O O . GLU A 1 361 ? 22.297 1.073 12 1 89.81 361 GLU A O 1
ATOM 2804 N N . TRP A 1 362 ? 21.516 1.014 9.992 1 96.56 362 TRP A N 1
ATOM 2805 C CA . TRP A 1 362 ? 20.234 1.616 10.367 1 96.56 362 TRP A CA 1
ATOM 2806 C C . TRP A 1 362 ? 19.062 0.756 9.906 1 96.56 362 TRP A C 1
ATOM 2808 O O . TRP A 1 362 ? 19.203 -0.037 8.969 1 96.56 362 TRP A O 1
ATOM 2818 N N . TYR A 1 363 ? 17.969 0.74 10.562 1 97.56 363 TYR A N 1
ATOM 2819 C CA . TYR A 1 363 ? 16.703 0.139 10.117 1 97.56 363 TYR A CA 1
ATOM 2820 C C . TYR A 1 363 ? 15.539 1.083 10.352 1 97.56 363 TYR A C 1
ATOM 2822 O O . TYR A 1 363 ? 15.641 2.025 11.141 1 97.56 363 TYR A O 1
ATOM 2830 N N . VAL A 1 364 ? 14.523 0.943 9.617 1 98.25 364 VAL A N 1
ATOM 2831 C CA . VAL A 1 364 ? 13.297 1.72 9.805 1 98.25 364 VAL A CA 1
ATOM 2832 C C . VAL A 1 364 ? 12.477 1.119 10.945 1 98.25 364 VAL A C 1
ATOM 2834 O O . VAL A 1 364 ? 11.82 0.09 10.766 1 98.25 364 VAL A O 1
ATOM 2837 N N . ALA A 1 365 ? 12.398 1.801 12.023 1 97.44 365 ALA A N 1
ATOM 2838 C CA . ALA A 1 365 ? 11.828 1.266 13.258 1 97.44 365 ALA A CA 1
ATOM 2839 C C . ALA A 1 365 ? 10.312 1.448 13.289 1 97.44 365 ALA A C 1
ATOM 2841 O O . ALA A 1 365 ? 9.594 0.617 13.844 1 97.44 365 ALA A O 1
ATOM 2842 N N . ARG A 1 366 ? 9.875 2.533 12.805 1 96.5 366 ARG A N 1
ATOM 2843 C CA . ARG A 1 366 ? 8.453 2.875 12.766 1 96.5 366 ARG A CA 1
ATOM 2844 C C . ARG A 1 366 ? 8.102 3.58 11.461 1 96.5 366 ARG A C 1
ATOM 2846 O O . ARG A 1 366 ? 8.945 4.238 10.852 1 96.5 366 ARG A O 1
ATOM 2853 N N . VAL A 1 367 ? 6.891 3.365 11.109 1 96.25 367 VAL A N 1
ATOM 2854 C CA . VAL A 1 367 ? 6.434 4.031 9.898 1 96.25 367 VAL A CA 1
ATOM 2855 C C . VAL A 1 367 ? 5.109 4.746 10.164 1 96.25 367 VAL A C 1
ATOM 2857 O O . VAL A 1 367 ? 4.258 4.23 10.891 1 96.25 367 VAL A O 1
ATOM 2860 N N . SER A 1 368 ? 4.977 5.977 9.719 1 95 368 SER A N 1
ATOM 2861 C CA . SER A 1 368 ? 3.73 6.703 9.5 1 95 368 SER A CA 1
ATOM 2862 C C . SER A 1 368 ? 3.365 6.73 8.016 1 95 368 SER A C 1
ATOM 2864 O O . SER A 1 368 ? 3.883 5.934 7.227 1 95 368 SER A O 1
ATOM 2866 N N . GLN A 1 369 ? 2.445 7.523 7.648 1 95.12 369 GLN A N 1
ATOM 2867 C CA . GLN A 1 369 ? 1.961 7.492 6.273 1 95.12 369 GLN A CA 1
ATOM 2868 C C . GLN A 1 369 ? 3.068 7.871 5.293 1 95.12 369 GLN A C 1
ATOM 2870 O O . GLN A 1 369 ? 3.389 7.102 4.387 1 95.12 369 GLN A O 1
ATOM 2875 N N . GLU A 1 370 ? 3.791 9.078 5.543 1 96.31 370 GLU A N 1
ATOM 2876 C CA . GLU A 1 370 ? 4.773 9.547 4.57 1 96.31 370 GLU A CA 1
ATOM 2877 C C . GLU A 1 370 ? 6.188 9.461 5.129 1 96.31 370 GLU A C 1
ATOM 2879 O O . GLU A 1 370 ? 7.164 9.578 4.383 1 96.31 370 GLU A O 1
ATOM 2884 N N . HIS A 1 371 ? 6.355 9.266 6.391 1 96.56 371 HIS A N 1
ATOM 2885 C CA . HIS A 1 371 ? 7.707 9.305 6.934 1 96.56 371 HIS A CA 1
ATOM 2886 C C . HIS A 1 371 ? 8.008 8.062 7.77 1 96.56 371 HIS A C 1
ATOM 2888 O O . HIS A 1 371 ? 7.086 7.391 8.234 1 96.56 371 HIS A O 1
ATOM 2894 N N . GLY A 1 372 ? 9.273 7.75 7.832 1 97.19 372 GLY A N 1
ATOM 2895 C CA . GLY A 1 372 ? 9.805 6.672 8.648 1 97.19 372 GLY A CA 1
ATOM 2896 C C . GLY A 1 372 ? 10.781 7.148 9.703 1 97.19 372 GLY A C 1
ATOM 2897 O O . GLY A 1 372 ? 11.445 8.172 9.523 1 97.19 372 GLY A O 1
ATOM 2898 N N . ILE A 1 373 ? 10.82 6.473 10.828 1 97.81 373 ILE A N 1
ATOM 2899 C CA . ILE A 1 373 ? 11.789 6.719 11.891 1 97.81 373 ILE A CA 1
ATOM 2900 C C . ILE A 1 373 ? 12.906 5.672 11.828 1 97.81 373 ILE A C 1
ATOM 2902 O O . ILE A 1 373 ? 12.641 4.469 11.891 1 97.81 373 ILE A O 1
ATOM 2906 N N . LEU A 1 374 ? 14.109 6.141 11.672 1 97.69 374 LEU A N 1
ATOM 2907 C CA . LEU A 1 374 ? 15.273 5.27 11.625 1 97.69 374 LEU A CA 1
ATOM 2908 C C . LEU A 1 374 ? 15.93 5.156 12.992 1 97.69 374 LEU A C 1
ATOM 2910 O O . LEU A 1 374 ? 16.016 6.141 13.734 1 97.69 374 LEU A O 1
ATOM 2914 N N . ARG A 1 375 ? 16.406 4.016 13.297 1 97.5 375 ARG A N 1
ATOM 2915 C CA . ARG A 1 375 ? 17.234 3.752 14.469 1 97.5 375 ARG A CA 1
ATOM 2916 C C . ARG A 1 375 ? 18.484 2.961 14.086 1 97.5 375 ARG A C 1
ATOM 2918 O O . ARG A 1 375 ? 18.453 2.148 13.164 1 97.5 375 ARG A O 1
ATOM 2925 N N . PRO A 1 376 ? 19.531 3.256 14.773 1 96.44 376 PRO A N 1
ATOM 2926 C CA . PRO A 1 376 ? 20.719 2.439 14.516 1 96.44 376 PRO A CA 1
ATOM 2927 C C . PRO A 1 376 ? 20.594 1.021 15.07 1 96.44 376 PRO A C 1
ATOM 2929 O O . PRO A 1 376 ? 19.906 0.805 16.078 1 96.44 376 PRO A O 1
ATOM 2932 N N . ILE A 1 377 ? 21.172 0.141 14.305 1 93.25 377 ILE A N 1
ATOM 2933 C CA . ILE A 1 377 ? 21.219 -1.232 14.797 1 93.25 377 ILE A CA 1
ATOM 2934 C C . ILE A 1 377 ? 22.062 -1.301 16.062 1 93.25 377 ILE A C 1
ATOM 2936 O O . ILE A 1 377 ? 21.688 -1.967 17.031 1 93.25 377 ILE A O 1
ATOM 2940 N N . ARG A 1 378 ? 23.219 -0.59 16.062 1 90.88 378 ARG A N 1
ATOM 2941 C CA . ARG A 1 378 ? 24.031 -0.437 17.266 1 90.88 378 ARG A CA 1
ATOM 2942 C C . ARG A 1 378 ? 23.578 0.752 18.094 1 90.88 378 ARG A C 1
ATOM 2944 O O . ARG A 1 378 ? 22.625 1.439 17.734 1 90.88 378 ARG A O 1
ATOM 2951 N N . ASN A 1 379 ? 24.219 1.021 19.156 1 91.81 379 ASN A N 1
ATOM 2952 C CA . ASN A 1 379 ? 23.875 2.162 20 1 91.81 379 ASN A CA 1
ATOM 2953 C C . ASN A 1 379 ? 24.125 3.484 19.281 1 91.81 379 ASN A C 1
ATOM 2955 O O . ASN A 1 379 ? 25.078 3.605 18.516 1 91.81 379 ASN A O 1
ATOM 2959 N N . TRP A 1 380 ? 23.266 4.457 19.594 1 92.12 380 TRP A N 1
ATOM 2960 C CA . TRP A 1 380 ? 23.344 5.773 18.969 1 92.12 380 TRP A CA 1
ATOM 2961 C C . TRP A 1 380 ? 24.75 6.363 19.141 1 92.12 380 TRP A C 1
ATOM 2963 O O . TRP A 1 380 ? 25.312 6.91 18.188 1 92.12 380 TRP A O 1
ATOM 2973 N N . ASN A 1 381 ? 25.312 6.172 20.312 1 91.19 381 ASN A N 1
ATOM 2974 C CA . ASN A 1 381 ? 26.609 6.777 20.641 1 91.19 381 ASN A CA 1
ATOM 2975 C C . ASN A 1 381 ? 27.734 6.117 19.859 1 91.19 381 ASN A C 1
ATOM 2977 O O . ASN A 1 381 ? 28.844 6.672 19.766 1 91.19 381 ASN A O 1
ATOM 2981 N N . GLU A 1 382 ? 27.469 4.996 19.328 1 91.19 382 GLU A N 1
ATOM 2982 C CA . GLU A 1 382 ? 28.484 4.238 18.594 1 91.19 382 GLU A CA 1
ATOM 2983 C C . GLU A 1 382 ? 28.297 4.367 17.094 1 91.19 382 GLU A C 1
ATOM 2985 O O . GLU A 1 382 ? 29.016 3.748 16.312 1 91.19 382 GLU A O 1
ATOM 2990 N N . THR A 1 383 ? 27.312 5.102 16.734 1 91.12 383 THR A N 1
ATOM 2991 C CA . THR A 1 383 ? 26.953 5.203 15.328 1 91.12 383 THR A CA 1
ATOM 2992 C C . THR A 1 383 ? 27.062 6.645 14.844 1 91.12 383 THR A C 1
ATOM 2994 O O . THR A 1 383 ? 26.719 7.578 15.562 1 91.12 383 THR A O 1
ATOM 2997 N N . THR A 1 384 ? 27.688 6.809 13.727 1 89.12 384 THR A N 1
ATOM 2998 C CA . THR A 1 384 ? 27.688 8.125 13.109 1 89.12 384 THR A CA 1
ATOM 2999 C C . THR A 1 384 ? 26.328 8.422 12.461 1 89.12 384 THR A C 1
ATOM 3001 O O . THR A 1 384 ? 25.906 7.699 11.555 1 89.12 384 THR A O 1
ATOM 3004 N N . PRO A 1 385 ? 25.672 9.461 12.961 1 89.81 385 PRO A N 1
ATOM 3005 C CA . PRO A 1 385 ? 24.375 9.742 12.352 1 89.81 385 PRO A CA 1
ATOM 3006 C C . PRO A 1 385 ? 24.5 10.172 10.891 1 89.81 385 PRO A C 1
ATOM 3008 O O . PRO A 1 385 ? 25.484 10.812 10.508 1 89.81 385 PRO A O 1
ATOM 3011 N N . LEU A 1 386 ? 23.5 9.828 10.18 1 93.25 386 LEU A N 1
ATOM 3012 C CA . LEU A 1 386 ? 23.406 10.289 8.797 1 93.25 386 LEU A CA 1
ATOM 3013 C C . LEU A 1 386 ? 23.094 11.773 8.734 1 93.25 386 LEU A C 1
ATOM 3015 O O . LEU A 1 386 ? 22.312 12.281 9.547 1 93.25 386 LEU A O 1
ATOM 3019 N N . LYS A 1 387 ? 23.672 12.422 7.816 1 94.69 387 LYS A N 1
ATOM 3020 C CA . LYS A 1 387 ? 23.469 13.859 7.676 1 94.69 387 LYS A CA 1
ATOM 3021 C C . LYS A 1 387 ? 22.078 14.164 7.109 1 94.69 387 LYS A C 1
ATOM 3023 O O . LYS A 1 387 ? 21.578 13.422 6.266 1 94.69 387 LYS A O 1
ATOM 3028 N N . LEU A 1 388 ? 21.469 15.305 7.562 1 97.38 388 LEU A N 1
ATOM 3029 C CA . LEU A 1 388 ? 20.234 15.766 6.949 1 97.38 388 LEU A CA 1
ATOM 3030 C C . LEU A 1 388 ? 20.422 16 5.453 1 97.38 388 LEU A C 1
ATOM 3032 O O . LEU A 1 388 ? 21.422 16.594 5.035 1 97.38 388 LEU A O 1
ATOM 3036 N N . GLY A 1 389 ? 19.453 15.445 4.68 1 97.44 389 GLY A N 1
ATOM 3037 C CA . GLY A 1 389 ? 19.531 15.617 3.238 1 97.44 389 GLY A CA 1
ATOM 3038 C C . GLY A 1 389 ? 20.219 14.469 2.533 1 97.44 389 GLY A C 1
ATOM 3039 O O . GLY A 1 389 ? 20.141 14.336 1.311 1 97.44 389 GLY A O 1
ATOM 3040 N N . SER A 1 390 ? 20.906 13.656 3.324 1 96.12 390 SER A N 1
ATOM 3041 C CA . SER A 1 390 ? 21.562 12.516 2.689 1 96.12 390 SER A CA 1
ATOM 3042 C C . SER A 1 390 ? 20.547 11.5 2.189 1 96.12 390 SER A C 1
ATOM 3044 O O . SER A 1 390 ? 19.484 11.336 2.785 1 96.12 390 SER A O 1
ATOM 3046 N N . LYS A 1 391 ? 20.953 10.891 1.102 1 97 391 LYS A N 1
ATOM 3047 C CA . LYS A 1 391 ? 20.109 9.828 0.545 1 97 391 LYS A CA 1
ATOM 3048 C C . LYS A 1 391 ? 20.516 8.461 1.093 1 97 391 LYS A C 1
ATOM 3050 O O . LYS A 1 391 ? 21.688 8.227 1.375 1 97 391 LYS A O 1
ATOM 3055 N N . ILE A 1 392 ? 19.516 7.641 1.234 1 96.5 392 ILE A N 1
ATOM 3056 C CA . ILE A 1 392 ? 19.75 6.301 1.761 1 96.5 392 ILE A CA 1
ATOM 3057 C C . ILE A 1 392 ? 19.016 5.277 0.9 1 96.5 392 ILE A C 1
ATOM 3059 O O . ILE A 1 392 ? 17.984 5.582 0.308 1 96.5 392 ILE A O 1
ATOM 3063 N N . ALA A 1 393 ? 19.594 4.094 0.77 1 97.94 393 ALA A N 1
ATOM 3064 C CA . ALA A 1 393 ? 18.906 2.939 0.189 1 97.94 393 ALA A CA 1
ATOM 3065 C C . ALA A 1 393 ? 18.234 2.104 1.269 1 97.94 393 ALA A C 1
ATOM 3067 O O . ALA A 1 393 ? 18.891 1.636 2.203 1 97.94 393 ALA A O 1
ATOM 3068 N N . VAL A 1 394 ? 16.953 1.956 1.167 1 98.44 394 VAL A N 1
ATOM 3069 C CA . VAL A 1 394 ? 16.219 1.141 2.127 1 98.44 394 VAL A CA 1
ATOM 3070 C C . VAL A 1 394 ? 15.812 -0.177 1.478 1 98.44 394 VAL A C 1
ATOM 3072 O O . VAL A 1 394 ? 14.984 -0.192 0.562 1 98.44 394 VAL A O 1
ATOM 3075 N N . LEU A 1 395 ? 16.406 -1.298 1.952 1 98.5 395 LEU A N 1
ATOM 3076 C CA . LEU A 1 395 ? 16.016 -2.635 1.521 1 98.5 395 LEU A CA 1
ATOM 3077 C C . LEU A 1 395 ? 14.648 -3 2.074 1 98.5 395 LEU A C 1
ATOM 3079 O O . LEU A 1 395 ? 14.438 -2.992 3.291 1 98.5 395 LEU A O 1
ATOM 3083 N N . PRO A 1 396 ? 13.75 -3.289 1.221 1 98.5 396 PRO A N 1
ATOM 3084 C CA . PRO A 1 396 ? 12.383 -3.514 1.71 1 98.5 396 PRO A CA 1
ATOM 3085 C C . PRO A 1 396 ? 12.195 -4.906 2.309 1 98.5 396 PRO A C 1
ATOM 3087 O O . PRO A 1 396 ? 12.898 -5.844 1.933 1 98.5 396 PRO A O 1
ATOM 3090 N N . GLN A 1 397 ? 11.211 -5.035 3.232 1 98.12 397 GLN A N 1
ATOM 3091 C CA . GLN A 1 397 ? 10.828 -6.324 3.799 1 98.12 397 GLN A CA 1
ATOM 3092 C C . GLN A 1 397 ? 10.188 -7.223 2.744 1 98.12 397 GLN A C 1
ATOM 3094 O O . GLN A 1 397 ? 10.445 -8.43 2.713 1 98.12 397 GLN A O 1
ATOM 3099 N N . HIS A 1 398 ? 9.422 -6.652 1.894 1 98.06 398 HIS A N 1
ATOM 3100 C CA . HIS A 1 398 ? 8.703 -7.383 0.856 1 98.06 398 HIS A CA 1
ATOM 3101 C C . HIS A 1 398 ? 8.633 -6.574 -0.436 1 98.06 398 HIS A C 1
ATOM 3103 O O . HIS A 1 398 ? 7.785 -5.688 -0.57 1 98.06 398 HIS A O 1
ATOM 3109 N N . ALA A 1 399 ? 9.328 -6.992 -1.39 1 98.12 399 ALA A N 1
ATOM 3110 C CA . ALA A 1 399 ? 9.508 -6.234 -2.627 1 98.12 399 ALA A CA 1
ATOM 3111 C C . ALA A 1 399 ? 8.195 -6.129 -3.396 1 98.12 399 ALA A C 1
ATOM 3113 O O . ALA A 1 399 ? 7.848 -5.059 -3.906 1 98.12 399 ALA A O 1
ATOM 3114 N N . CYS A 1 400 ? 7.414 -7.234 -3.465 1 97.12 400 CYS A N 1
ATOM 3115 C CA . CYS A 1 400 ? 6.191 -7.262 -4.262 1 97.12 400 CYS A CA 1
ATOM 3116 C C . CYS A 1 400 ? 5.223 -6.176 -3.814 1 97.12 400 CYS A C 1
ATOM 3118 O O . CYS A 1 400 ? 4.621 -5.492 -4.645 1 97.12 400 CYS A O 1
ATOM 3120 N N . ILE A 1 401 ? 5.043 -6.035 -2.514 1 97.44 401 ILE A N 1
ATOM 3121 C CA . ILE A 1 401 ? 4.078 -5.09 -1.964 1 97.44 401 ILE A CA 1
ATOM 3122 C C . ILE A 1 401 ? 4.637 -3.672 -2.051 1 97.44 401 ILE A C 1
ATOM 3124 O O . ILE A 1 401 ? 3.926 -2.738 -2.43 1 97.44 401 ILE A O 1
ATOM 3128 N N . THR A 1 402 ? 5.922 -3.521 -1.74 1 97.94 402 THR A N 1
ATOM 3129 C CA . THR A 1 402 ? 6.582 -2.223 -1.777 1 97.94 402 THR A CA 1
ATOM 3130 C C . THR A 1 402 ? 6.547 -1.636 -3.186 1 97.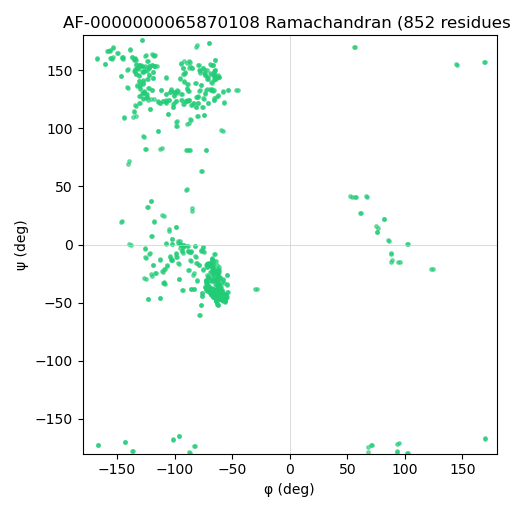94 402 THR A C 1
ATOM 3132 O O . THR A 1 402 ? 6.23 -0.458 -3.365 1 97.94 402 THR A O 1
ATOM 3135 N N . MET A 1 403 ? 6.848 -2.422 -4.18 1 97.69 403 MET A N 1
ATOM 3136 C CA . MET A 1 403 ? 6.902 -1.944 -5.559 1 97.69 403 MET A CA 1
ATOM 3137 C C . MET A 1 403 ? 5.535 -1.448 -6.016 1 97.69 403 MET A C 1
ATOM 3139 O O . MET A 1 403 ? 5.441 -0.549 -6.855 1 97.69 403 MET A O 1
ATOM 3143 N N . GLY A 1 404 ? 4.457 -1.996 -5.426 1 95.94 404 GLY A N 1
ATOM 3144 C CA . GLY A 1 404 ? 3.109 -1.556 -5.746 1 95.94 404 GLY A CA 1
ATOM 3145 C C . GLY A 1 404 ? 2.836 -0.122 -5.336 1 95.94 404 GLY A C 1
ATOM 3146 O O . GLY A 1 404 ? 1.84 0.471 -5.754 1 95.94 404 GLY A O 1
ATOM 3147 N N . GLN A 1 405 ? 3.762 0.504 -4.598 1 96.38 405 GLN A N 1
ATOM 3148 C CA . GLN A 1 405 ? 3.566 1.854 -4.078 1 96.38 405 GLN A CA 1
ATOM 3149 C C . GLN A 1 405 ? 4.137 2.898 -5.031 1 96.38 405 GLN A C 1
ATOM 3151 O O . GLN A 1 405 ? 4.012 4.102 -4.793 1 96.38 405 GLN A O 1
ATOM 3156 N N . PHE A 1 406 ? 4.75 2.52 -6.145 1 96.44 406 PHE A N 1
ATOM 3157 C CA . PHE A 1 406 ? 5.43 3.451 -7.035 1 96.44 406 PHE A CA 1
ATOM 3158 C C . PHE A 1 406 ? 4.863 3.359 -8.445 1 96.44 406 PHE A C 1
ATOM 3160 O O . PHE A 1 406 ? 4.562 2.266 -8.93 1 96.44 406 PHE A O 1
ATOM 3167 N N . PRO A 1 407 ? 4.75 4.496 -9.133 1 94.19 407 PRO A N 1
ATOM 3168 C CA . PRO A 1 407 ? 4.184 4.496 -10.477 1 94.19 407 PRO A CA 1
ATOM 3169 C C . PRO A 1 407 ? 5.176 4.023 -11.539 1 94.19 407 PRO A C 1
ATOM 3171 O O . PRO A 1 407 ? 4.785 3.711 -12.664 1 94.19 407 PRO A O 1
ATOM 3174 N N . TYR A 1 408 ? 6.426 4.027 -11.211 1 96.44 408 TYR A N 1
ATOM 3175 C CA . TYR A 1 408 ? 7.5 3.576 -12.086 1 96.44 408 TYR A CA 1
ATOM 3176 C C . TYR A 1 408 ? 8.742 3.205 -11.281 1 96.44 408 TYR A C 1
ATOM 3178 O O . TYR A 1 408 ? 8.828 3.512 -10.086 1 96.44 408 TYR A O 1
ATOM 3186 N N . TYR A 1 409 ? 9.68 2.543 -11.883 1 98.19 409 TYR A N 1
ATOM 3187 C CA . TYR A 1 409 ? 10.938 2.143 -11.266 1 98.19 409 TYR A CA 1
ATOM 3188 C C . TYR A 1 409 ? 12.125 2.664 -12.062 1 98.19 409 TYR A C 1
ATOM 3190 O O . TYR A 1 409 ? 12.211 2.447 -13.273 1 98.19 409 TYR A O 1
ATOM 3198 N N . PHE A 1 410 ? 13.016 3.338 -11.43 1 98.69 410 PHE A N 1
ATOM 3199 C CA . PHE A 1 410 ? 14.281 3.646 -12.086 1 98.69 410 PHE A CA 1
ATOM 3200 C C . PHE A 1 410 ? 15.156 2.404 -12.18 1 98.69 410 PHE A C 1
ATOM 3202 O O . PHE A 1 410 ? 15.328 1.679 -11.203 1 98.69 410 PHE A O 1
ATOM 3209 N N . VAL A 1 411 ? 15.656 2.121 -13.352 1 98.69 411 VAL A N 1
ATOM 3210 C CA . VAL A 1 411 ? 16.594 1.029 -13.562 1 98.69 411 VAL A CA 1
ATOM 3211 C C . VAL A 1 411 ? 18 1.592 -13.75 1 98.69 411 VAL A C 1
ATOM 3213 O O . VAL A 1 411 ? 18.234 2.434 -14.625 1 98.69 411 VAL A O 1
ATOM 3216 N N . VAL A 1 412 ? 18.922 1.119 -12.914 1 98.5 412 VAL A N 1
ATOM 3217 C CA . VAL A 1 412 ? 20.266 1.672 -12.969 1 98.5 412 VAL A CA 1
ATOM 3218 C C . VAL A 1 412 ? 21.266 0.569 -13.305 1 98.5 412 VAL A C 1
ATOM 3220 O O . VAL A 1 412 ? 21.016 -0.609 -13.047 1 98.5 412 VAL A O 1
ATOM 3223 N N . ASN A 1 413 ? 22.406 0.952 -13.898 1 96.88 413 ASN A N 1
ATOM 3224 C CA . ASN A 1 413 ? 23.5 0.02 -14.117 1 96.88 413 ASN A CA 1
ATOM 3225 C C . ASN A 1 413 ? 24.359 -0.126 -12.867 1 96.88 413 ASN A C 1
ATOM 3227 O O . ASN A 1 413 ? 24.016 0.385 -11.805 1 96.88 413 ASN A O 1
ATOM 3231 N N . SER A 1 414 ? 25.469 -0.836 -12.938 1 92.44 414 SER A N 1
ATOM 3232 C CA . SER A 1 414 ? 26.297 -1.164 -11.789 1 92.44 414 SER A CA 1
ATOM 3233 C C . SER A 1 414 ? 26.953 0.084 -11.211 1 92.44 414 SER A C 1
ATOM 3235 O O . SER A 1 414 ? 27.406 0.081 -10.062 1 92.44 414 SER A O 1
ATOM 3237 N N . GLU A 1 415 ? 27 1.147 -12.047 1 95.25 415 GLU A N 1
ATOM 3238 C CA . GLU A 1 415 ? 27.609 2.391 -11.594 1 95.25 415 GLU A CA 1
ATOM 3239 C C . GLU A 1 415 ? 26.578 3.324 -10.977 1 95.25 415 GLU A C 1
ATOM 3241 O O . GLU A 1 415 ? 26.906 4.422 -10.523 1 95.25 415 GLU A O 1
ATOM 3246 N N . GLY A 1 416 ? 25.359 2.92 -10.945 1 97.31 416 GLY A N 1
ATOM 3247 C CA . GLY A 1 416 ? 24.312 3.736 -10.359 1 97.31 416 GLY A CA 1
ATOM 3248 C C . GLY A 1 416 ? 23.781 4.797 -11.305 1 97.31 416 GLY A C 1
ATOM 3249 O O . GLY A 1 416 ? 23.266 5.832 -10.867 1 97.31 416 GLY A O 1
ATOM 3250 N N . ILE A 1 417 ? 23.984 4.566 -12.617 1 98.38 417 ILE A N 1
ATOM 3251 C CA . ILE A 1 417 ? 23.531 5.508 -13.625 1 98.38 417 ILE A CA 1
ATOM 3252 C C . ILE A 1 417 ? 22.219 5 -14.242 1 98.38 417 ILE A C 1
ATOM 3254 O O . ILE A 1 417 ? 22.125 3.842 -14.656 1 98.38 417 ILE A O 1
ATOM 3258 N N . VAL A 1 418 ? 21.234 5.875 -14.328 1 98.5 418 VAL A N 1
ATOM 3259 C CA . VAL A 1 418 ? 19.922 5.512 -14.867 1 98.5 418 VAL A CA 1
ATOM 3260 C C . VAL A 1 418 ? 20.047 5.168 -16.344 1 98.5 418 VAL A C 1
ATOM 3262 O O . VAL A 1 418 ? 20.516 5.988 -17.141 1 98.5 418 VAL A O 1
ATOM 3265 N N . ASN A 1 419 ? 19.641 4.031 -16.75 1 97.62 419 ASN A N 1
ATOM 3266 C CA . ASN A 1 419 ? 19.672 3.656 -18.156 1 97.62 419 ASN A CA 1
ATOM 3267 C C . ASN A 1 419 ? 18.266 3.367 -18.688 1 97.62 419 ASN A C 1
ATOM 3269 O O . ASN A 1 419 ? 18.062 3.301 -19.891 1 97.62 419 ASN A O 1
ATOM 3273 N N . ASP A 1 420 ? 17.312 3.129 -17.719 1 98 420 ASP A N 1
ATOM 3274 C CA . ASP A 1 420 ? 15.945 2.855 -18.156 1 98 420 ASP A CA 1
ATOM 3275 C C . ASP A 1 420 ? 14.938 3.195 -17.062 1 98 420 ASP A C 1
ATOM 3277 O O . ASP A 1 420 ? 15.32 3.541 -15.945 1 98 420 ASP A O 1
ATOM 3281 N N . VAL A 1 421 ? 13.672 3.256 -17.375 1 98.19 421 VAL A N 1
ATOM 3282 C CA . VAL A 1 421 ? 12.531 3.369 -16.484 1 98.19 421 VAL A CA 1
ATOM 3283 C C . VAL A 1 421 ? 11.484 2.318 -16.844 1 98.19 421 VAL A C 1
ATOM 3285 O O . VAL A 1 421 ? 11.094 2.195 -18.016 1 98.19 421 VAL A O 1
ATOM 3288 N N . TRP A 1 422 ? 11.156 1.463 -15.844 1 98.25 422 TRP A N 1
ATOM 3289 C CA . TRP A 1 422 ? 10.125 0.456 -16.078 1 98.25 422 TRP A CA 1
ATOM 3290 C C . TRP A 1 422 ? 8.773 0.924 -15.539 1 98.25 422 TRP A C 1
ATOM 3292 O O . TRP A 1 422 ? 8.688 1.458 -14.438 1 98.25 422 TRP A O 1
ATOM 3302 N N . LEU A 1 423 ? 7.75 0.784 -16.328 1 96.5 423 LEU A N 1
ATOM 3303 C CA . LEU A 1 423 ? 6.387 1.129 -15.953 1 96.5 423 LEU A CA 1
ATOM 3304 C C . LEU A 1 423 ? 5.59 -0.12 -15.586 1 96.5 423 LEU A C 1
ATOM 3306 O O . LEU A 1 423 ? 5.398 -1.006 -16.422 1 96.5 423 LEU A O 1
ATOM 3310 N N . PRO A 1 424 ? 5.117 -0.209 -14.367 1 96.62 424 PRO A N 1
ATOM 3311 C CA . PRO A 1 424 ? 4.375 -1.401 -13.953 1 96.62 424 PRO A CA 1
ATOM 3312 C C . PRO A 1 424 ? 2.895 -1.331 -14.32 1 96.62 424 PRO A C 1
ATOM 3314 O O . PRO A 1 424 ? 2.336 -0.238 -14.438 1 96.62 424 PRO A O 1
ATOM 3317 N N . PHE A 1 425 ? 2.314 -2.482 -14.516 1 93.69 425 PHE A N 1
ATOM 3318 C CA . PHE A 1 425 ? 0.869 -2.648 -14.609 1 93.69 425 PHE A CA 1
ATOM 3319 C C . PHE A 1 425 ? 0.252 -2.83 -13.234 1 93.69 425 PHE A C 1
ATOM 3321 O O . PHE A 1 425 ? -0.099 -3.947 -12.844 1 93.69 425 PHE A O 1
ATOM 3328 N N . GLN A 1 426 ? 0.059 -1.684 -12.578 1 84.81 426 GLN A N 1
ATOM 3329 C CA . GLN A 1 426 ? -0.263 -1.73 -11.156 1 84.81 426 GLN A CA 1
ATOM 3330 C C . GLN A 1 426 ? -1.77 -1.829 -10.93 1 84.81 426 GLN A C 1
ATOM 3332 O O . GLN A 1 426 ? -2.557 -1.427 -11.797 1 84.81 426 GLN A O 1
ATOM 3337 N N . LYS A 1 427 ? -2.049 -2.348 -9.789 1 80.94 427 LYS A N 1
ATOM 3338 C CA . LYS A 1 427 ? -3.41 -2.398 -9.266 1 80.94 427 LYS A CA 1
ATOM 3339 C C . LYS A 1 427 ? -4.285 -3.34 -10.086 1 80.94 427 LYS A C 1
ATOM 3341 O O . LYS A 1 427 ? -3.791 -4.324 -10.648 1 80.94 427 LYS A O 1
ATOM 3346 N N . TRP A 1 428 ? -5.453 -3.42 -9.867 1 80.31 428 TRP A N 1
ATOM 3347 C CA . TRP A 1 428 ? -6.367 -4.406 -10.438 1 80.31 428 TRP A CA 1
ATOM 3348 C C . TRP A 1 428 ? -7 -3.887 -11.719 1 80.31 428 TRP A C 1
ATOM 3350 O O . TRP A 1 428 ? -7.152 -2.676 -11.898 1 80.31 428 TRP A O 1
ATOM 3360 N N . MET B 1 1 ? -8.469 6.84 -23.891 1 40 1 MET B N 1
ATOM 3361 C CA . MET B 1 1 ? -8.867 6.168 -22.656 1 40 1 MET B CA 1
ATOM 3362 C C . MET B 1 1 ? -10.25 6.633 -22.203 1 40 1 MET B C 1
ATOM 3364 O O . MET B 1 1 ? -10.461 7.824 -21.969 1 40 1 MET B O 1
ATOM 3368 N N . SER B 1 2 ? -11.234 5.918 -22.578 1 55.66 2 SER B N 1
ATOM 3369 C CA . SER B 1 2 ? -12.586 6.309 -22.172 1 55.66 2 SER B CA 1
ATOM 3370 C C . SER B 1 2 ? -12.648 6.656 -20.688 1 55.66 2 SER B C 1
ATOM 3372 O O . SER B 1 2 ? -11.922 6.074 -19.875 1 55.66 2 SER B O 1
ATOM 3374 N N . ASP B 1 3 ? -13.234 7.719 -20.344 1 85.81 3 ASP B N 1
ATOM 3375 C CA . ASP B 1 3 ? -13.477 8.344 -19.047 1 85.81 3 ASP B CA 1
ATOM 3376 C C . ASP B 1 3 ? -14.258 7.406 -18.125 1 85.81 3 ASP B C 1
ATOM 3378 O O . ASP B 1 3 ? -15.336 6.934 -18.484 1 85.81 3 ASP B O 1
ATOM 3382 N N . VAL B 1 4 ? -13.516 6.629 -17.156 1 92.81 4 VAL B N 1
ATOM 3383 C CA . VAL B 1 4 ? -14.102 5.723 -16.172 1 92.81 4 VAL B CA 1
ATOM 3384 C C . VAL B 1 4 ? -15.508 6.195 -15.812 1 92.81 4 VAL B C 1
ATOM 3386 O O . VAL B 1 4 ? -16.438 5.387 -15.703 1 92.81 4 VAL B O 1
ATOM 3389 N N . LEU B 1 5 ? -15.703 7.473 -15.711 1 94.62 5 LEU B N 1
ATOM 3390 C CA . LEU B 1 5 ? -17.016 7.988 -15.352 1 94.62 5 LEU B CA 1
ATOM 3391 C C . LEU B 1 5 ? -18.031 7.742 -16.469 1 94.62 5 LEU B C 1
ATOM 3393 O O . LEU B 1 5 ? -19.172 7.355 -16.203 1 94.62 5 LEU B O 1
ATOM 3397 N N . SER B 1 6 ? -17.625 7.98 -17.688 1 95.31 6 SER B N 1
ATOM 3398 C CA . SER B 1 6 ? -18.531 7.781 -18.812 1 95.31 6 SER B CA 1
ATOM 3399 C C . SER B 1 6 ? -18.969 6.324 -18.922 1 95.31 6 SER B C 1
ATOM 3401 O O . SER B 1 6 ? -20.094 6.039 -19.328 1 95.31 6 SER B O 1
ATOM 3403 N N . GLN B 1 7 ? -18.156 5.488 -18.5 1 94.88 7 GLN B N 1
ATOM 3404 C CA . GLN B 1 7 ? -18.422 4.059 -18.609 1 94.88 7 GLN B CA 1
ATOM 3405 C C . GLN B 1 7 ? -19.344 3.584 -17.5 1 94.88 7 GLN B C 1
ATOM 3407 O O . GLN B 1 7 ? -20.156 2.674 -17.688 1 94.88 7 GLN B O 1
ATOM 3412 N N . TYR B 1 8 ? -19.281 4.207 -16.328 1 97.06 8 TYR B N 1
ATOM 3413 C CA . TYR B 1 8 ? -19.906 3.566 -15.188 1 97.06 8 TYR B CA 1
ATOM 3414 C C . TYR B 1 8 ? -20.969 4.477 -14.57 1 97.06 8 TYR B C 1
ATOM 3416 O O . TYR B 1 8 ? -21.688 4.07 -13.656 1 97.06 8 TYR B O 1
ATOM 3424 N N . LYS B 1 9 ? -21.078 5.738 -15.008 1 96.94 9 LYS B N 1
ATOM 3425 C CA . LYS B 1 9 ? -22.109 6.617 -14.461 1 96.94 9 LYS B CA 1
ATOM 3426 C C . LYS B 1 9 ? -23.484 5.98 -14.562 1 96.94 9 LYS B C 1
ATOM 3428 O O . LYS B 1 9 ? -23.859 5.445 -15.609 1 96.94 9 LYS B O 1
ATOM 3433 N N . GLY B 1 10 ? -24.203 6.016 -13.531 1 97.62 10 GLY B N 1
ATOM 3434 C CA . GLY B 1 10 ? -25.562 5.469 -13.508 1 97.62 10 GLY B CA 1
ATOM 3435 C C . GLY B 1 10 ? -25.594 3.996 -13.156 1 97.62 10 GLY B C 1
ATOM 3436 O O . GLY B 1 10 ? -26.672 3.447 -12.875 1 97.62 10 GLY B O 1
ATOM 3437 N N . CYS B 1 11 ? -24.453 3.377 -13.07 1 97.62 11 CYS B N 1
ATOM 3438 C CA . CYS B 1 11 ? -24.391 1.966 -12.703 1 97.62 11 CYS B CA 1
ATOM 3439 C C . CYS B 1 11 ? -24.578 1.778 -11.203 1 97.62 11 CYS B C 1
ATOM 3441 O O . CYS B 1 11 ? -24.25 2.66 -10.414 1 97.62 11 CYS B O 1
ATOM 3443 N N . SER B 1 12 ? -25.172 0.678 -10.867 1 97.81 12 SER B N 1
ATOM 3444 C CA . SER B 1 12 ? -25.281 0.3 -9.469 1 97.81 12 SER B CA 1
ATOM 3445 C C . SER B 1 12 ? -23.938 -0.185 -8.914 1 97.81 12 SER B C 1
ATOM 3447 O O . SER B 1 12 ? -23.156 -0.808 -9.633 1 97.81 12 SER B O 1
ATOM 3449 N N . VAL B 1 13 ? -23.703 0.074 -7.645 1 97.69 13 VAL B N 1
ATOM 3450 C CA . VAL B 1 13 ? -22.516 -0.405 -6.953 1 97.69 13 VAL B CA 1
ATOM 3451 C C . VAL B 1 13 ? -22.406 -1.919 -7.109 1 97.69 13 VAL B C 1
ATOM 3453 O O . VAL B 1 13 ? -21.297 -2.459 -7.191 1 97.69 13 VAL B O 1
ATOM 3456 N N . ARG B 1 14 ? -23.469 -2.697 -7.312 1 96.12 14 ARG B N 1
ATOM 3457 C CA . ARG B 1 14 ? -23.5 -4.152 -7.438 1 96.12 14 ARG B CA 1
ATOM 3458 C C . ARG B 1 14 ? -22.906 -4.598 -8.766 1 96.12 14 ARG B C 1
ATOM 3460 O O . ARG B 1 14 ? -22.531 -5.762 -8.93 1 96.12 14 ARG B O 1
ATOM 3467 N N . ASP B 1 15 ? -22.812 -3.65 -9.656 1 96.5 15 ASP B N 1
ATOM 3468 C CA . ASP B 1 15 ? -22.391 -4.004 -11.008 1 96.5 15 ASP B CA 1
ATOM 3469 C C . ASP B 1 15 ? -20.969 -3.514 -11.281 1 96.5 15 ASP B C 1
ATOM 3471 O O . ASP B 1 15 ? -20.469 -3.672 -12.391 1 96.5 15 ASP B O 1
ATOM 3475 N N . LEU B 1 16 ? -20.375 -2.916 -10.312 1 97.62 16 LEU B N 1
ATOM 3476 C CA . LEU B 1 16 ? -19.031 -2.385 -10.492 1 97.62 16 LEU B CA 1
ATOM 3477 C C . LEU B 1 16 ? -18 -3.504 -10.477 1 97.62 16 LEU B C 1
ATOM 3479 O O . LEU B 1 16 ? -18.219 -4.547 -9.852 1 97.62 16 LEU B O 1
ATOM 3483 N N . PRO B 1 17 ? -16.875 -3.326 -11.148 1 96.31 17 PRO B N 1
ATOM 3484 C CA . PRO B 1 17 ? -15.789 -4.301 -11.047 1 96.31 17 PRO B CA 1
ATOM 3485 C C . PRO B 1 17 ? -15.164 -4.352 -9.656 1 96.31 17 PRO B C 1
ATOM 3487 O O . PRO B 1 17 ? -15.258 -3.381 -8.898 1 96.31 17 PRO B O 1
ATOM 3490 N N . THR B 1 18 ? -14.578 -5.441 -9.281 1 97.38 18 THR B N 1
ATOM 3491 C CA . THR B 1 18 ? -13.906 -5.605 -8 1 97.38 18 THR B CA 1
ATOM 3492 C C . THR B 1 18 ? -12.477 -6.094 -8.203 1 97.38 18 THR B C 1
ATOM 3494 O O . THR B 1 18 ? -12.164 -6.738 -9.211 1 97.38 18 THR B O 1
ATOM 3497 N N . PRO B 1 19 ? -11.586 -5.801 -7.312 1 97.5 19 PRO B N 1
ATOM 3498 C CA . PRO B 1 19 ? -11.844 -4.902 -6.184 1 97.5 19 PRO B CA 1
ATOM 3499 C C . PRO B 1 19 ? -11.789 -3.43 -6.582 1 97.5 19 PRO B C 1
ATOM 3501 O O . PRO B 1 19 ? -11.102 -3.066 -7.535 1 97.5 19 PRO B O 1
ATOM 3504 N N . ASN B 1 20 ? -12.508 -2.635 -5.941 1 97.94 20 ASN B N 1
ATOM 3505 C CA . ASN B 1 20 ? -12.492 -1.187 -6.125 1 97.94 20 ASN B CA 1
ATOM 3506 C C . ASN B 1 20 ? -12.836 -0.454 -4.832 1 97.94 20 ASN B C 1
ATOM 3508 O O . ASN B 1 20 ? -13.266 -1.073 -3.857 1 97.94 20 ASN B O 1
ATOM 3512 N N . PHE B 1 21 ? -12.555 0.79 -4.805 1 98.5 21 PHE B N 1
ATOM 3513 C CA . PHE B 1 21 ? -12.891 1.621 -3.656 1 98.5 21 PHE B CA 1
ATOM 3514 C C . PHE B 1 21 ? -14.117 2.477 -3.949 1 98.5 21 PHE B C 1
ATOM 3516 O O . PHE B 1 21 ? -14.203 3.105 -5.008 1 98.5 21 PHE B O 1
ATOM 3523 N N . VAL B 1 22 ? -15.047 2.508 -3 1 98.81 22 VAL B N 1
ATOM 3524 C CA . VAL B 1 22 ? -16.312 3.223 -3.178 1 98.81 22 VAL B CA 1
ATOM 3525 C C . VAL B 1 22 ? -16.484 4.254 -2.062 1 98.81 22 VAL B C 1
ATOM 3527 O O . VAL B 1 22 ? -16.203 3.967 -0.896 1 98.81 22 VAL B O 1
ATOM 3530 N N . ILE B 1 23 ? -16.891 5.438 -2.43 1 98.75 23 ILE B N 1
ATOM 3531 C CA . ILE B 1 23 ? -17.203 6.504 -1.486 1 98.75 23 ILE B CA 1
ATOM 3532 C C . ILE B 1 23 ? -18.688 6.801 -1.514 1 98.75 23 ILE B C 1
ATOM 3534 O O . ILE B 1 23 ? -19.266 7.051 -2.578 1 98.75 23 ILE B O 1
ATOM 3538 N N . ASN B 1 24 ? -19.344 6.684 -0.396 1 98.5 24 ASN B N 1
ATOM 3539 C CA . ASN B 1 24 ? -20.703 7.207 -0.239 1 98.5 24 ASN B CA 1
ATOM 3540 C C . ASN B 1 24 ? -20.703 8.727 -0.103 1 98.5 24 ASN B C 1
ATOM 3542 O O . ASN B 1 24 ? -20.297 9.258 0.934 1 98.5 24 ASN B O 1
ATOM 3546 N N . GLU B 1 25 ? -21.203 9.375 -1.068 1 98.12 25 GLU B N 1
ATOM 3547 C CA . GLU B 1 25 ? -21.062 10.828 -1.141 1 98.12 25 GLU B CA 1
ATOM 3548 C C . GLU B 1 25 ? -21.812 11.508 -0 1 98.12 25 GLU B C 1
ATOM 3550 O O . GLU B 1 25 ? -21.312 12.477 0.584 1 98.12 25 GLU B O 1
ATOM 3555 N N . GLU B 1 26 ? -22.984 11.109 0.298 1 97.62 26 GLU B N 1
ATOM 3556 C CA . GLU B 1 26 ? -23.781 11.727 1.354 1 97.62 26 GLU B CA 1
ATOM 3557 C C . GLU B 1 26 ? -23.062 11.648 2.701 1 97.62 26 GLU B C 1
ATOM 3559 O O . GLU B 1 26 ? -23.047 12.617 3.455 1 97.62 26 GLU B O 1
ATOM 3564 N N . LYS B 1 27 ? -22.562 10.484 3.02 1 98.06 27 LYS B N 1
ATOM 3565 C CA . LYS B 1 27 ? -21.828 10.32 4.27 1 98.06 27 LYS B CA 1
ATOM 3566 C C . LYS B 1 27 ? -20.578 11.211 4.297 1 98.06 27 LYS B C 1
ATOM 3568 O O . LYS B 1 27 ? -20.266 11.812 5.32 1 98.06 27 LYS B O 1
ATOM 3573 N N . PHE B 1 28 ? -19.859 11.242 3.164 1 98.56 28 PHE B N 1
ATOM 3574 C CA . PHE B 1 28 ? -18.688 12.094 3.039 1 98.56 28 PHE B CA 1
ATOM 3575 C C . PHE B 1 28 ? -19.047 13.555 3.32 1 98.56 28 PHE B C 1
ATOM 3577 O O . PHE B 1 28 ? -18.391 14.211 4.121 1 98.56 28 PHE B O 1
ATOM 3584 N N . ASP B 1 29 ? -20.094 14 2.686 1 98.5 29 ASP B N 1
ATOM 3585 C CA . ASP B 1 29 ? -20.562 15.375 2.84 1 98.5 29 ASP B CA 1
ATOM 3586 C C . ASP B 1 29 ? -20.953 15.664 4.285 1 98.5 29 ASP B C 1
ATOM 3588 O O . ASP B 1 29 ? -20.609 16.719 4.836 1 98.5 29 ASP B O 1
ATOM 3592 N N . LYS B 1 30 ? -21.656 14.742 4.832 1 97.88 30 LYS B N 1
ATOM 3593 C CA . LYS B 1 30 ? -22.109 14.898 6.211 1 97.88 30 LYS B CA 1
ATOM 3594 C C . LYS B 1 30 ? -20.922 15.008 7.168 1 97.88 30 LYS B C 1
ATOM 3596 O O . LYS B 1 30 ? -20.922 15.844 8.078 1 97.88 30 LYS B O 1
ATOM 3601 N N . ASN B 1 31 ? -19.953 14.156 6.988 1 98.25 31 ASN B N 1
ATOM 3602 C CA . ASN B 1 31 ? -18.766 14.18 7.828 1 98.25 31 ASN B CA 1
ATOM 3603 C C . ASN B 1 31 ? -18.031 15.516 7.715 1 98.25 31 ASN B C 1
ATOM 3605 O O . ASN B 1 31 ? -17.625 16.094 8.727 1 98.25 31 ASN B O 1
ATOM 3609 N N . CYS B 1 32 ? -17.859 16.031 6.52 1 98.69 32 CYS B N 1
ATOM 3610 C CA . CYS B 1 32 ? -17.203 17.312 6.301 1 98.69 32 CYS B CA 1
ATOM 3611 C C . CYS B 1 32 ? -17.984 18.438 6.973 1 98.69 32 CYS B C 1
ATOM 3613 O O . CYS B 1 32 ? -17.422 19.266 7.68 1 98.69 32 CYS B O 1
ATOM 3615 N N . THR B 1 33 ? -19.281 18.438 6.758 1 98.62 33 THR B N 1
ATOM 3616 C CA . THR B 1 33 ? -20.156 19.453 7.324 1 98.62 33 THR B CA 1
ATOM 3617 C C . THR B 1 33 ? -20.078 19.453 8.852 1 98.62 33 THR B C 1
ATOM 3619 O O . THR B 1 33 ? -19.953 20.5 9.469 1 98.62 33 THR B O 1
ATOM 3622 N N . THR B 1 34 ? -20.125 18.266 9.383 1 97.75 34 THR B N 1
ATOM 3623 C CA . THR B 1 34 ? -20.109 18.109 10.836 1 97.75 34 THR B CA 1
ATOM 3624 C C . THR B 1 34 ? -18.828 18.703 11.422 1 97.75 34 THR B C 1
ATOM 3626 O O . THR B 1 34 ? -18.859 19.422 12.414 1 97.75 34 THR B O 1
ATOM 3629 N N . MET B 1 35 ? -17.688 18.422 10.836 1 98.12 35 MET B N 1
ATOM 3630 C CA . MET B 1 35 ? -16.406 18.922 11.344 1 98.12 35 MET B CA 1
ATOM 3631 C C . MET B 1 35 ? -16.344 20.438 11.266 1 98.12 35 MET B C 1
ATOM 3633 O O . MET B 1 35 ? -15.977 21.109 12.234 1 98.12 35 MET B O 1
ATOM 3637 N N . LEU B 1 36 ? -16.719 20.984 10.141 1 98.5 36 LEU B N 1
ATOM 3638 C CA . LEU B 1 36 ? -16.734 22.438 9.961 1 98.5 36 LEU B CA 1
ATOM 3639 C C . LEU B 1 36 ? -17.656 23.094 10.984 1 98.5 36 LEU B C 1
ATOM 3641 O O . LEU B 1 36 ? -17.281 24.109 11.594 1 98.5 36 LEU B O 1
ATOM 3645 N N . ASN B 1 37 ? -18.828 22.5 11.195 1 98.44 37 ASN B N 1
ATOM 3646 C CA . ASN B 1 37 ? -19.797 23.062 12.125 1 98.44 37 ASN B CA 1
ATOM 3647 C C . ASN B 1 37 ? -19.328 22.938 13.57 1 98.44 37 ASN B C 1
ATOM 3649 O O . ASN B 1 37 ? -19.609 23.812 14.391 1 98.44 37 ASN B O 1
ATOM 3653 N N . ASN B 1 38 ? -18.656 21.828 13.898 1 97.38 38 ASN B N 1
ATOM 3654 C CA . ASN B 1 38 ? -18.109 21.656 15.234 1 97.38 38 ASN B CA 1
ATOM 3655 C C . ASN B 1 38 ? -17.062 22.734 15.547 1 97.38 38 ASN B C 1
ATOM 3657 O O . ASN B 1 38 ? -17.016 23.266 16.656 1 97.38 38 ASN B O 1
ATOM 3661 N N . VAL B 1 39 ? -16.188 23.047 14.625 1 98 39 VAL B N 1
ATOM 3662 C CA . VAL B 1 39 ? -15.172 24.078 14.812 1 98 39 VAL B CA 1
ATOM 3663 C C . VAL B 1 39 ? -15.844 25.438 14.969 1 98 39 VAL B C 1
ATOM 3665 O O . VAL B 1 39 ? -15.453 26.234 15.828 1 98 39 VAL B O 1
ATOM 3668 N N . GLU B 1 40 ? -16.844 25.688 14.141 1 97.75 40 GLU B N 1
ATOM 3669 C CA . GLU B 1 40 ? -17.594 26.938 14.242 1 97.75 40 GLU B CA 1
ATOM 3670 C C . GLU B 1 40 ? -18.25 27.078 15.609 1 97.75 40 GLU B C 1
ATOM 3672 O O . GLU B 1 40 ? -18.203 28.141 16.234 1 97.75 40 GLU B O 1
ATOM 3677 N N . LYS B 1 41 ? -18.891 26.031 16.047 1 97.12 41 LYS B N 1
ATOM 3678 C CA . LYS B 1 41 ? -19.531 26.031 17.344 1 97.12 41 LYS B CA 1
ATOM 3679 C C . LYS B 1 41 ? -18.531 26.328 18.453 1 97.12 41 LYS B C 1
ATOM 3681 O O . LYS B 1 41 ? -18.812 27.109 19.359 1 97.12 41 LYS B O 1
ATOM 3686 N N . LEU B 1 42 ? -17.375 25.688 18.406 1 96.94 42 LEU B N 1
ATOM 3687 C CA . LEU B 1 42 ? -16.328 25.953 19.391 1 96.94 42 LEU B CA 1
ATOM 3688 C C . LEU B 1 42 ? -15.922 27.422 19.359 1 96.94 42 LEU B C 1
ATOM 3690 O O . LEU B 1 42 ? -15.734 28.031 20.422 1 96.94 42 LEU B O 1
ATOM 3694 N N . SER B 1 43 ? -15.719 27.938 18.203 1 97.38 43 SER B N 1
ATOM 3695 C CA . SER B 1 43 ? -15.367 29.344 18.047 1 97.38 43 SER B CA 1
ATOM 3696 C C . SER B 1 43 ? -16.391 30.25 18.719 1 97.38 43 SER B C 1
ATOM 3698 O O . SER B 1 43 ? -16.031 31.203 19.422 1 97.38 43 SER B O 1
ATOM 3700 N N . GLN B 1 44 ? -17.688 29.984 18.531 1 96.75 44 GLN B N 1
ATOM 3701 C CA . GLN B 1 44 ? -18.766 30.75 19.109 1 96.75 44 GLN B CA 1
ATOM 3702 C C . GLN B 1 44 ? -18.781 30.641 20.625 1 96.75 44 GLN B C 1
ATOM 3704 O O . GLN B 1 44 ? -18.922 31.641 21.328 1 96.75 44 GLN B O 1
ATOM 3709 N N . GLU B 1 45 ? -18.625 29.469 21.047 1 96.56 45 GLU B N 1
ATOM 3710 C CA . GLU B 1 45 ? -18.609 29.219 22.484 1 96.56 45 GLU B CA 1
ATOM 3711 C C . GLU B 1 45 ? -17.469 29.953 23.172 1 96.56 45 GLU B C 1
ATOM 3713 O O . GLU B 1 45 ? -17.609 30.422 24.312 1 96.56 45 GLU B O 1
ATOM 3718 N N . CYS B 1 46 ? -16.344 30.047 22.547 1 96.62 46 CYS B N 1
ATOM 3719 C CA . CYS B 1 46 ? -15.156 30.672 23.109 1 96.62 46 CYS B CA 1
ATOM 3720 C C . CYS B 1 46 ? -15.188 32.188 22.922 1 96.62 46 CYS B C 1
ATOM 3722 O O . CYS B 1 46 ? -14.469 32.938 23.594 1 96.62 46 CYS B O 1
ATOM 3724 N N . GLY B 1 47 ? -15.891 32.688 21.969 1 96.5 47 GLY B N 1
ATOM 3725 C CA . GLY B 1 47 ? -15.953 34.094 21.641 1 96.5 47 GLY B CA 1
ATOM 3726 C C . GLY B 1 47 ? -14.719 34.594 20.938 1 96.5 47 GLY B C 1
ATOM 3727 O O . GLY B 1 47 ? -14.422 35.812 20.969 1 96.5 47 GLY B O 1
ATOM 3728 N N . VAL B 1 48 ? -13.938 33.719 20.453 1 95.81 48 VAL B N 1
ATOM 3729 C CA . VAL B 1 48 ? -12.742 34.062 19.703 1 95.81 48 VAL B CA 1
ATOM 3730 C C . VAL B 1 48 ? -12.68 33.219 18.422 1 95.81 48 VAL B C 1
ATOM 3732 O O . VAL B 1 48 ? -13.242 32.125 18.375 1 95.81 48 VAL B O 1
ATOM 3735 N N . PRO B 1 49 ? -12.078 33.719 17.422 1 95.19 49 PRO B N 1
ATOM 3736 C CA . PRO B 1 49 ? -11.977 32.938 16.188 1 95.19 49 PRO B CA 1
ATOM 3737 C C . PRO B 1 49 ? -11.117 31.672 16.359 1 95.19 49 PRO B C 1
ATOM 3739 O O . PRO B 1 49 ? -10.039 31.734 16.953 1 95.19 49 PRO B O 1
ATOM 3742 N N . ILE B 1 50 ? -11.562 30.609 15.914 1 97.69 50 ILE B N 1
ATOM 3743 C CA . ILE B 1 50 ? -10.828 29.344 15.828 1 97.69 50 ILE B CA 1
ATOM 3744 C C . ILE B 1 50 ? -10.75 28.891 14.375 1 97.69 50 ILE B C 1
ATOM 3746 O O . ILE B 1 50 ? -11.766 28.812 13.688 1 97.69 50 ILE B O 1
ATOM 3750 N N . LYS B 1 51 ? -9.547 28.641 13.875 1 98.19 51 LYS B N 1
ATOM 3751 C CA . LYS B 1 51 ? -9.32 28.281 12.477 1 98.19 51 LYS B CA 1
ATOM 3752 C C . LYS B 1 51 ? -9.461 26.766 12.273 1 98.19 51 LYS B C 1
ATOM 3754 O O . LYS B 1 51 ? -9.406 26 13.227 1 98.19 51 LYS B O 1
ATOM 3759 N N . PHE B 1 52 ? -9.742 26.438 11.016 1 98.5 52 PHE B N 1
ATOM 3760 C CA . PHE B 1 52 ? -9.734 25.031 10.602 1 98.5 52 PHE B CA 1
ATOM 3761 C C . PHE B 1 52 ? -8.852 24.828 9.375 1 98.5 52 PHE B C 1
ATOM 3763 O O . PHE B 1 52 ? -8.914 25.625 8.43 1 98.5 52 PHE B O 1
ATOM 3770 N N . ARG B 1 53 ? -8.023 23.906 9.438 1 98.62 53 ARG B N 1
ATOM 3771 C CA . ARG B 1 53 ? -7.176 23.531 8.312 1 98.62 53 ARG B CA 1
ATOM 3772 C C . ARG B 1 53 ? -7.398 22.062 7.938 1 98.62 53 ARG B C 1
ATOM 3774 O O . ARG B 1 53 ? -7.094 21.156 8.727 1 98.62 53 ARG B O 1
ATOM 3781 N N . ALA B 1 54 ? -7.887 21.797 6.754 1 98.62 54 ALA B N 1
ATOM 3782 C CA . ALA B 1 54 ? -8.203 20.453 6.301 1 98.62 54 ALA B CA 1
ATOM 3783 C C . ALA B 1 54 ? -6.957 19.734 5.801 1 98.62 54 ALA B C 1
ATOM 3785 O O . ALA B 1 54 ? -6.273 20.219 4.895 1 98.62 54 ALA B O 1
ATOM 3786 N N . HIS B 1 55 ? -6.586 18.625 6.434 1 98.38 55 HIS B N 1
ATOM 3787 C CA . HIS B 1 55 ? -5.535 17.766 5.898 1 98.38 55 HIS B CA 1
ATOM 3788 C C . HIS B 1 55 ? -6.066 16.875 4.781 1 98.38 55 HIS B C 1
ATOM 3790 O O . HIS B 1 55 ? -6.965 16.062 5.004 1 98.38 55 HIS B O 1
ATOM 3796 N N . VAL B 1 56 ? -5.531 16.938 3.604 1 98.06 56 VAL B N 1
ATOM 3797 C CA . VAL B 1 56 ? -6.137 16.328 2.43 1 98.06 56 VAL B CA 1
ATOM 3798 C C . VAL B 1 56 ? -5.465 14.984 2.15 1 98.06 56 VAL B C 1
ATOM 3800 O O . VAL B 1 56 ? -5.699 14.367 1.105 1 98.06 56 VAL B O 1
ATOM 3803 N N . LYS B 1 57 ? -4.734 14.445 3.061 1 96.44 57 LYS B N 1
ATOM 3804 C CA . LYS B 1 57 ? -3.842 13.297 2.893 1 96.44 57 LYS B CA 1
ATOM 3805 C C . LYS B 1 57 ? -4.637 12.016 2.682 1 96.44 57 LYS B C 1
ATOM 3807 O O . LYS B 1 57 ? -4.074 10.992 2.275 1 96.44 57 LYS B O 1
ATOM 3812 N N . THR B 1 58 ? -5.934 12.008 3.025 1 97.56 58 THR B N 1
ATOM 3813 C CA . THR B 1 58 ? -6.695 10.766 3.014 1 97.56 58 THR B CA 1
ATOM 3814 C C . THR B 1 58 ? -7.098 10.391 1.589 1 97.56 58 THR B C 1
ATOM 3816 O O . THR B 1 58 ? -6.617 9.398 1.045 1 97.56 58 THR B O 1
ATOM 3819 N N . HIS B 1 59 ? -7.859 11.266 0.972 1 98.06 59 HIS B N 1
ATOM 3820 C CA . HIS B 1 59 ? -8.391 10.938 -0.347 1 98.06 59 HIS B CA 1
ATOM 3821 C C . HIS B 1 59 ? -7.512 11.523 -1.452 1 98.06 59 HIS B C 1
ATOM 3823 O O . HIS B 1 59 ? -7.496 11.008 -2.572 1 98.06 59 HIS B O 1
ATOM 3829 N N . LYS B 1 60 ? -6.863 12.633 -1.176 1 97.88 60 LYS B N 1
ATOM 3830 C CA . LYS B 1 60 ? -5.93 13.281 -2.098 1 97.88 60 LYS B CA 1
ATOM 3831 C C . LYS B 1 60 ? -6.609 13.609 -3.424 1 97.88 60 LYS B C 1
ATOM 3833 O O . LYS B 1 60 ? -6.039 13.383 -4.492 1 97.88 60 LYS B O 1
ATOM 3838 N N . THR B 1 61 ? -7.816 14.07 -3.426 1 98.06 61 THR B N 1
ATOM 3839 C CA . THR B 1 61 ? -8.555 14.414 -4.633 1 98.06 61 THR B CA 1
ATOM 3840 C C . THR B 1 61 ? -8.992 15.875 -4.609 1 98.06 61 THR B C 1
ATOM 3842 O O . THR B 1 61 ? -9.195 16.453 -3.535 1 98.06 61 THR B O 1
ATOM 3845 N N . ALA B 1 62 ? -9.133 16.453 -5.746 1 97.88 62 ALA B N 1
ATOM 3846 C CA . ALA B 1 62 ? -9.594 17.844 -5.84 1 97.88 62 ALA B CA 1
ATOM 3847 C C . ALA B 1 62 ? -11.039 17.969 -5.367 1 97.88 62 ALA B C 1
ATOM 3849 O O . ALA B 1 62 ? -11.367 18.844 -4.57 1 97.88 62 ALA B O 1
ATOM 3850 N N . LYS B 1 63 ? -11.898 17.078 -5.789 1 97.44 63 LYS B N 1
ATOM 3851 C CA . LYS B 1 63 ? -13.32 17.141 -5.48 1 97.44 63 LYS B CA 1
ATOM 3852 C C . LYS B 1 63 ? -13.578 16.922 -3.994 1 97.44 63 LYS B C 1
ATOM 3854 O O . LYS B 1 63 ? -14.414 17.594 -3.391 1 97.44 63 LYS B O 1
ATOM 3859 N N . GLY B 1 64 ? -12.828 15.969 -3.424 1 98.38 64 GLY B N 1
ATOM 3860 C CA . GLY B 1 64 ? -12.922 15.781 -1.985 1 98.38 64 GLY B CA 1
ATOM 3861 C C . GLY B 1 64 ? -12.43 16.984 -1.193 1 98.38 64 GLY B C 1
ATOM 3862 O O . GLY B 1 64 ? -13.016 17.328 -0.171 1 98.38 64 GLY B O 1
ATOM 3863 N N . THR B 1 65 ? -11.391 17.594 -1.651 1 98.62 65 THR B N 1
ATOM 3864 C CA . THR B 1 65 ? -10.836 18.766 -0.989 1 98.62 65 THR B CA 1
ATOM 3865 C C . THR B 1 65 ? -11.836 19.922 -0.98 1 98.62 65 THR B C 1
ATOM 3867 O O . THR B 1 65 ? -12.008 20.594 0.037 1 98.62 65 THR B O 1
ATOM 3870 N N . LEU B 1 66 ? -12.531 20.125 -2.104 1 98 66 LEU B N 1
ATOM 3871 C CA . LEU B 1 66 ? -13.555 21.172 -2.188 1 98 66 LEU B CA 1
ATOM 3872 C C . LEU B 1 66 ? -14.594 20.984 -1.088 1 98 66 LEU B C 1
ATOM 3874 O O . LEU B 1 66 ? -14.977 21.953 -0.428 1 98 66 LEU B O 1
ATOM 3878 N N . LYS B 1 67 ? -14.992 19.797 -0.895 1 98.25 67 LYS B N 1
ATOM 3879 C CA . LYS B 1 67 ? -16 19.5 0.12 1 98.25 67 LYS B CA 1
ATOM 3880 C C . LYS B 1 67 ? -15.438 19.688 1.525 1 98.25 67 LYS B C 1
ATOM 3882 O O . LYS B 1 67 ? -16.125 20.219 2.404 1 98.25 67 LYS B O 1
ATOM 3887 N N . GLN B 1 68 ? -14.195 19.266 1.76 1 98.75 68 GLN B N 1
ATOM 3888 C CA . GLN B 1 68 ? -13.562 19.484 3.059 1 98.75 68 GLN B CA 1
ATOM 3889 C C . GLN B 1 68 ? -13.523 20.969 3.412 1 98.75 68 GLN B C 1
ATOM 3891 O O . GLN B 1 68 ? -13.594 21.328 4.59 1 98.75 68 GLN B O 1
ATOM 3896 N N . LEU B 1 69 ? -13.445 21.781 2.391 1 98.69 69 LEU B N 1
ATOM 3897 C CA . LEU B 1 69 ? -13.305 23.219 2.586 1 98.69 69 LEU B CA 1
ATOM 3898 C C . LEU B 1 69 ? -14.672 23.891 2.711 1 98.69 69 LEU B C 1
ATOM 3900 O O . LEU B 1 69 ? -14.75 25.094 2.939 1 98.69 69 LEU B O 1
ATOM 3904 N N . GLY B 1 70 ? -15.727 23.172 2.529 1 98.44 70 GLY B N 1
ATOM 3905 C CA . GLY B 1 70 ? -17.078 23.641 2.762 1 98.44 70 GLY B CA 1
ATOM 3906 C C . GLY B 1 70 ? -17.812 24.016 1.484 1 98.44 70 GLY B C 1
ATOM 3907 O O . GLY B 1 70 ? -18.984 24.422 1.521 1 98.44 70 GLY B O 1
ATOM 3908 N N . HIS B 1 71 ? -17.125 23.859 0.354 1 97.06 71 HIS B N 1
ATOM 3909 C CA . HIS B 1 71 ? -17.766 24.219 -0.908 1 97.06 71 HIS B CA 1
ATOM 3910 C C . HIS B 1 71 ? -18.766 23.156 -1.345 1 97.06 71 HIS B C 1
ATOM 3912 O O . HIS B 1 71 ? -18.5 21.969 -1.233 1 97.06 71 HIS B O 1
ATOM 3918 N N . GLY B 1 72 ? -19.891 23.594 -1.801 1 95.25 72 GLY B N 1
ATOM 3919 C CA . GLY B 1 72 ? -20.922 22.688 -2.27 1 95.25 72 GLY B CA 1
ATOM 3920 C C . GLY B 1 72 ? -21.672 22 -1.142 1 95.25 72 GLY B C 1
ATOM 3921 O O . GLY B 1 72 ? -22.375 21.016 -1.364 1 95.25 72 GLY B O 1
ATOM 3922 N N . LEU B 1 73 ? -21.469 22.453 0.091 1 98.19 73 LEU B N 1
ATOM 3923 C CA . LEU B 1 73 ? -22.141 21.891 1.26 1 98.19 73 LEU B CA 1
ATOM 3924 C C . LEU B 1 73 ? -23.078 22.922 1.886 1 98.19 73 LEU B C 1
ATOM 3926 O O . LEU B 1 73 ? -22.656 23.734 2.719 1 98.19 73 LEU B O 1
ATOM 3930 N N . PRO B 1 74 ? -24.328 22.875 1.599 1 97.25 74 PRO B N 1
ATOM 3931 C CA . PRO B 1 74 ? -25.266 23.938 1.993 1 97.25 74 PRO B CA 1
ATOM 3932 C C . PRO B 1 74 ? -25.406 24.062 3.508 1 97.25 74 PRO B C 1
ATOM 3934 O O . PRO B 1 74 ? -25.734 25.141 4.016 1 97.25 74 PRO B O 1
ATOM 3937 N N . LEU B 1 75 ? -25.141 23 4.223 1 97.62 75 LEU B N 1
ATOM 3938 C CA . LEU B 1 75 ? -25.359 23 5.664 1 97.62 75 LEU B CA 1
ATOM 3939 C C . LEU B 1 75 ? -24.094 23.406 6.414 1 97.62 75 LEU B C 1
ATOM 3941 O O . LEU B 1 75 ? -24.094 23.5 7.641 1 97.62 75 LEU B O 1
ATOM 3945 N N . ALA B 1 76 ? -23 23.547 5.742 1 98.06 76 ALA B N 1
ATOM 3946 C CA . ALA B 1 76 ? -21.75 24 6.375 1 98.06 76 ALA B CA 1
ATOM 3947 C C . ALA B 1 76 ? -21.859 25.453 6.816 1 98.06 76 ALA B C 1
ATOM 3949 O O . ALA B 1 76 ? -22.266 26.328 6.031 1 98.06 76 ALA B O 1
ATOM 3950 N N . LYS B 1 77 ? -21.469 25.766 8.016 1 97.62 77 LYS B N 1
ATOM 3951 C CA . LYS B 1 77 ? -21.625 27.094 8.578 1 97.62 77 LYS B CA 1
ATOM 3952 C C . LYS B 1 77 ? -20.359 27.922 8.391 1 97.62 77 LYS B C 1
ATOM 3954 O O . LYS B 1 77 ? -20.281 29.062 8.852 1 97.62 77 LYS B O 1
ATOM 3959 N N . ARG B 1 78 ? -19.391 27.344 7.777 1 96.62 78 ARG B N 1
ATOM 3960 C CA . ARG B 1 78 ? -18.141 28.031 7.457 1 96.62 78 ARG B CA 1
ATOM 3961 C C . ARG B 1 78 ? -17.453 27.406 6.254 1 96.62 78 ARG B C 1
ATOM 3963 O O . ARG B 1 78 ? -17.75 26.266 5.898 1 96.62 78 ARG B O 1
ATOM 3970 N N . THR B 1 79 ? -16.578 28.094 5.609 1 97.19 79 THR B N 1
ATOM 3971 C CA . THR B 1 79 ? -15.617 27.594 4.625 1 97.19 79 THR B CA 1
ATOM 3972 C C . THR B 1 79 ? -14.188 27.938 5.047 1 97.19 79 THR B C 1
ATOM 3974 O O . THR B 1 79 ? -13.984 28.75 5.957 1 97.19 79 THR B O 1
ATOM 3977 N N . THR B 1 80 ? -13.32 27.312 4.617 1 98 80 THR B N 1
ATOM 3978 C CA . THR B 1 80 ? -11.906 27.609 4.805 1 98 80 THR B CA 1
ATOM 3979 C C . THR B 1 80 ? -11.148 27.469 3.488 1 98 80 THR B C 1
ATOM 3981 O O . THR B 1 80 ? -11.68 26.953 2.508 1 98 80 THR B O 1
ATOM 3984 N N . ARG B 1 81 ? -10.016 28.078 3.398 1 98.31 81 ARG B N 1
ATOM 3985 C CA . ARG B 1 81 ? -9.156 28.016 2.221 1 98.31 81 ARG B CA 1
ATOM 3986 C C . ARG B 1 81 ? -7.797 27.422 2.57 1 98.31 81 ARG B C 1
ATOM 3988 O O . ARG B 1 81 ? -6.859 27.5 1.771 1 98.31 81 ARG B O 1
ATOM 3995 N N . ALA B 1 82 ? -7.691 26.922 3.822 1 98.69 82 ALA B N 1
ATOM 3996 C CA . ALA B 1 82 ? -6.422 26.422 4.348 1 98.69 82 ALA B CA 1
ATOM 3997 C C . ALA B 1 82 ? -6.363 24.906 4.281 1 98.69 82 ALA B C 1
ATOM 3999 O O . ALA B 1 82 ? -7.289 24.219 4.734 1 98.69 82 ALA B O 1
ATOM 4000 N N . ILE B 1 83 ? -5.293 24.391 3.689 1 98.81 83 ILE B N 1
ATOM 4001 C CA . ILE B 1 83 ? -5.133 22.938 3.631 1 98.81 83 ILE B CA 1
ATOM 4002 C C . ILE B 1 83 ? -3.756 22.547 4.168 1 98.81 83 ILE B C 1
ATOM 4004 O O . ILE B 1 83 ? -2.834 23.375 4.188 1 98.81 83 ILE B O 1
ATOM 4008 N N . LEU B 1 84 ? -3.736 21.438 4.719 1 98.44 84 LEU B N 1
ATOM 4009 C CA . LEU B 1 84 ? -2.508 20.734 5.066 1 98.44 84 LEU B CA 1
ATOM 4010 C C . LEU B 1 84 ? -2.24 19.594 4.086 1 98.44 84 LEU B C 1
ATOM 4012 O O . LEU B 1 84 ? -3.158 18.859 3.713 1 98.44 84 LEU B O 1
ATOM 4016 N N . VAL B 1 85 ? -0.987 19.5 3.555 1 97.75 85 VAL B N 1
ATOM 4017 C CA . VAL B 1 85 ? -0.616 18.438 2.627 1 97.75 85 VAL B CA 1
ATOM 4018 C C . VAL B 1 85 ? 0.567 17.641 3.188 1 97.75 85 VAL B C 1
ATOM 4020 O O . VAL B 1 85 ? 1.366 18.172 3.959 1 97.75 85 VAL B O 1
ATOM 4023 N N . SER B 1 86 ? 0.635 16.375 2.756 1 95.75 86 SER B N 1
ATOM 4024 C CA . SER B 1 86 ? 1.711 15.508 3.221 1 95.75 86 SER B CA 1
ATOM 4025 C C . SER B 1 86 ? 2.748 15.281 2.125 1 95.75 86 SER B C 1
ATOM 4027 O O . SER B 1 86 ? 3.85 14.797 2.396 1 95.75 86 SER B O 1
ATOM 4029 N N . THR B 1 87 ? 2.4 15.539 0.883 1 96.25 87 THR B N 1
ATOM 4030 C CA . THR B 1 87 ? 3.33 15.461 -0.239 1 96.25 87 THR B CA 1
ATOM 4031 C C . THR B 1 87 ? 3.256 16.719 -1.092 1 96.25 87 THR B C 1
ATOM 4033 O O . THR B 1 87 ? 2.217 17.375 -1.146 1 96.25 87 THR B O 1
ATOM 4036 N N . LEU B 1 88 ? 4.348 17.031 -1.785 1 96.5 88 LEU B N 1
ATOM 4037 C CA . LEU B 1 88 ? 4.367 18.188 -2.672 1 96.5 88 LEU B CA 1
ATOM 4038 C C . LEU B 1 88 ? 3.434 17.984 -3.859 1 96.5 88 LEU B C 1
ATOM 4040 O O . LEU B 1 88 ? 2.836 18.938 -4.359 1 96.5 88 LEU B O 1
ATOM 4044 N N . LYS B 1 89 ? 3.268 16.766 -4.242 1 95.94 89 LYS B N 1
ATOM 4045 C CA . LYS B 1 89 ? 2.383 16.438 -5.355 1 95.94 89 LYS B CA 1
ATOM 4046 C C . LYS B 1 89 ? 0.941 16.828 -5.047 1 95.94 89 LYS B C 1
ATOM 4048 O O . LYS B 1 89 ? 0.228 17.328 -5.918 1 95.94 89 LYS B O 1
ATOM 4053 N N . GLU B 1 90 ? 0.502 16.609 -3.809 1 97.38 90 GLU B N 1
ATOM 4054 C CA . GLU B 1 90 ? -0.836 17.031 -3.406 1 97.38 90 GLU B CA 1
ATOM 4055 C C . GLU B 1 90 ? -1.035 18.531 -3.637 1 97.38 90 GLU B C 1
ATOM 4057 O O . GLU B 1 90 ? -2.033 18.938 -4.23 1 97.38 90 GLU B O 1
ATOM 4062 N N . ALA B 1 91 ? -0.052 19.297 -3.176 1 97.81 91 ALA B N 1
ATOM 4063 C CA . ALA B 1 91 ? -0.138 20.75 -3.305 1 97.81 91 ALA B CA 1
ATOM 4064 C C . ALA B 1 91 ? -0.132 21.172 -4.77 1 97.81 91 ALA B C 1
ATOM 4066 O O . ALA B 1 91 ? -1.006 21.922 -5.211 1 97.81 91 ALA B O 1
ATOM 4067 N N . GLU B 1 92 ? 0.824 20.625 -5.527 1 97.38 92 GLU B N 1
ATOM 4068 C CA . GLU B 1 92 ? 0.991 21 -6.93 1 97.38 92 GLU B CA 1
ATOM 4069 C C . GLU B 1 92 ? -0.255 20.656 -7.742 1 97.38 92 GLU B C 1
ATOM 4071 O O . GLU B 1 92 ? -0.75 21.5 -8.508 1 97.38 92 GLU B O 1
ATOM 4076 N N . GLU B 1 93 ? -0.769 19.469 -7.527 1 97.5 93 GLU B N 1
ATOM 4077 C CA . GLU B 1 93 ? -1.883 19 -8.344 1 97.5 93 GLU B CA 1
ATOM 4078 C C . GLU B 1 93 ? -3.184 19.703 -7.961 1 97.5 93 GLU B C 1
ATOM 4080 O O . GLU B 1 93 ? -4.031 19.953 -8.82 1 97.5 93 GLU B O 1
ATOM 4085 N N . LEU B 1 94 ? -3.346 19.969 -6.668 1 98 94 LEU B N 1
ATOM 4086 C CA . LEU B 1 94 ? -4.531 20.719 -6.242 1 98 94 LEU B CA 1
ATOM 4087 C C . LEU B 1 94 ? -4.523 22.125 -6.805 1 98 94 LEU B C 1
ATOM 4089 O O . LEU B 1 94 ? -5.551 22.625 -7.27 1 98 94 LEU B O 1
ATOM 4093 N N . LEU B 1 95 ? -3.365 22.781 -6.789 1 98 95 LEU B N 1
ATOM 4094 C CA . LEU B 1 95 ? -3.248 24.125 -7.34 1 98 95 LEU B CA 1
ATOM 4095 C C . LEU B 1 95 ? -3.426 24.109 -8.852 1 98 95 LEU B C 1
ATOM 4097 O O . LEU B 1 95 ? -4.078 25 -9.414 1 98 95 LEU B O 1
ATOM 4101 N N . ASN B 1 96 ? -2.814 23.078 -9.547 1 97.44 96 ASN B N 1
ATOM 4102 C CA . ASN B 1 96 ? -3.049 22.922 -10.977 1 97.44 96 ASN B CA 1
ATOM 4103 C C . ASN B 1 96 ? -4.535 22.781 -11.289 1 97.44 96 ASN B C 1
ATOM 4105 O O . ASN B 1 96 ? -5.023 23.375 -12.266 1 97.44 96 ASN B O 1
ATOM 4109 N N . TYR B 1 97 ? -5.168 22.047 -10.516 1 96.94 97 TYR B N 1
ATOM 4110 C CA . TYR B 1 97 ? -6.594 21.828 -10.711 1 96.94 97 TYR B CA 1
ATOM 4111 C C . TYR B 1 97 ? -7.371 23.125 -10.57 1 96.94 97 TYR B C 1
ATOM 4113 O O . TYR B 1 97 ? -8.211 23.453 -11.406 1 96.94 97 TYR B O 1
ATOM 4121 N N . GLN B 1 98 ? -7.168 23.859 -9.453 1 95.94 98 GLN B N 1
ATOM 4122 C CA . GLN B 1 98 ? -7.922 25.094 -9.25 1 95.94 98 GLN B CA 1
ATOM 4123 C C . GLN B 1 98 ? -7.609 26.109 -10.336 1 95.94 98 GLN B C 1
ATOM 4125 O O . GLN B 1 98 ? -8.484 26.875 -10.75 1 95.94 98 GLN B O 1
ATOM 4130 N N . ASP B 1 99 ? -6.352 26.109 -10.844 1 96.31 99 ASP B N 1
ATOM 4131 C CA . ASP B 1 99 ? -5.996 26.984 -11.961 1 96.31 99 ASP B CA 1
ATOM 4132 C C . ASP B 1 99 ? -6.793 26.625 -13.211 1 96.31 99 ASP B C 1
ATOM 4134 O O . ASP B 1 99 ? -7.312 27.516 -13.891 1 96.31 99 ASP B O 1
ATOM 4138 N N . ARG B 1 100 ? -6.891 25.328 -13.477 1 95.81 100 ARG B N 1
ATOM 4139 C CA . ARG B 1 100 ? -7.621 24.875 -14.648 1 95.81 100 ARG B CA 1
ATOM 4140 C C . ARG B 1 100 ? -9.102 25.203 -14.539 1 95.81 100 ARG B C 1
ATOM 4142 O O . ARG B 1 100 ? -9.766 25.438 -15.555 1 95.81 100 ARG B O 1
ATOM 4149 N N . GLN B 1 101 ? -9.555 25.25 -13.344 1 94.56 101 GLN B N 1
ATOM 4150 C CA . GLN B 1 101 ? -10.969 25.531 -13.117 1 94.56 101 GLN B CA 1
ATOM 4151 C C . GLN B 1 101 ? -11.219 27.031 -13 1 94.56 101 GLN B C 1
ATOM 4153 O O . GLN B 1 101 ? -12.352 27.469 -12.812 1 94.56 101 GLN B O 1
ATOM 4158 N N . CYS B 1 102 ? -10.227 27.797 -13.086 1 94.94 102 CYS B N 1
ATOM 4159 C CA . CYS B 1 102 ? -10.312 29.234 -12.898 1 94.94 102 CYS B CA 1
ATOM 4160 C C . CYS B 1 102 ? -10.992 29.578 -11.578 1 94.94 102 CYS B C 1
ATOM 4162 O O . CYS B 1 102 ? -11.891 30.422 -11.531 1 94.94 102 CYS B O 1
ATOM 4164 N N . SER B 1 103 ? -10.625 28.844 -10.609 1 92.06 103 SER B N 1
ATOM 4165 C CA . SER B 1 103 ? -11.133 29.031 -9.258 1 92.06 103 SER B CA 1
ATOM 4166 C C . SER B 1 103 ? -9.992 29.344 -8.281 1 92.06 103 SER B C 1
ATOM 4168 O O . SER B 1 103 ? -8.82 29.266 -8.648 1 92.06 103 SER B O 1
ATOM 4170 N N . ASP B 1 104 ? -10.359 29.859 -7.109 1 92.31 104 ASP B N 1
ATOM 4171 C CA . ASP B 1 104 ? -9.391 30.219 -6.078 1 92.31 104 ASP B CA 1
ATOM 4172 C C . ASP B 1 104 ? -9.906 29.844 -4.691 1 92.31 104 ASP B C 1
ATOM 4174 O O . ASP B 1 104 ? -10.125 30.719 -3.848 1 92.31 104 ASP B O 1
ATOM 4178 N N . TYR B 1 105 ? -9.953 28.547 -4.52 1 94.56 105 TYR B N 1
ATOM 4179 C CA . TYR B 1 105 ? -10.555 28.094 -3.266 1 94.56 105 TYR B CA 1
ATOM 4180 C C . TYR B 1 105 ? -9.477 27.672 -2.27 1 94.56 105 TYR B C 1
ATOM 4182 O O . TYR B 1 105 ? -9.758 27.5 -1.079 1 94.56 105 TYR B O 1
ATOM 4190 N N . ILE B 1 106 ? -8.219 27.484 -2.668 1 98.12 106 ILE B N 1
ATOM 4191 C CA . ILE B 1 106 ? -7.082 27.234 -1.792 1 98.12 106 ILE B CA 1
ATOM 4192 C C . ILE B 1 106 ? -6.102 28.406 -1.86 1 98.12 106 ILE B C 1
ATOM 4194 O O . ILE B 1 106 ? -5.633 28.766 -2.941 1 98.12 106 ILE B O 1
ATOM 4198 N N . ASP B 1 107 ? -5.789 29 -0.783 1 97.25 107 ASP B N 1
ATOM 4199 C CA . ASP B 1 107 ? -4.84 30.109 -0.818 1 97.25 107 ASP B CA 1
ATOM 4200 C C . ASP B 1 107 ? -3.875 30.047 0.363 1 97.25 107 ASP B C 1
ATOM 4202 O O . ASP B 1 107 ? -3.057 30.938 0.551 1 97.25 107 ASP B O 1
ATOM 4206 N N . ASP B 1 108 ? -4 29.062 1.204 1 98.5 108 ASP B N 1
ATOM 4207 C CA . ASP B 1 108 ? -3.178 28.812 2.383 1 98.5 108 ASP B CA 1
ATOM 4208 C C . ASP B 1 108 ? -2.801 27.328 2.49 1 98.5 108 ASP B C 1
ATOM 4210 O O . ASP B 1 108 ? -3.652 26.484 2.768 1 98.5 108 ASP B O 1
ATOM 4214 N N . ILE B 1 109 ? -1.522 26.984 2.273 1 98.69 109 ILE B N 1
ATOM 4215 C CA . ILE B 1 109 ? -1.077 25.594 2.268 1 98.69 109 ILE B CA 1
ATOM 4216 C C . ILE B 1 109 ? 0.041 25.406 3.289 1 98.69 109 ILE B C 1
ATOM 4218 O O . ILE B 1 109 ? 0.95 26.234 3.385 1 98.69 109 ILE B O 1
ATOM 4222 N N . THR B 1 110 ? -0.098 24.453 4.094 1 98.44 110 THR B N 1
ATOM 4223 C CA . THR B 1 110 ? 0.98 24.016 4.973 1 98.44 110 THR B CA 1
ATOM 4224 C C . THR B 1 110 ? 1.504 22.641 4.543 1 98.44 110 THR B C 1
ATOM 4226 O O . THR B 1 110 ? 0.724 21.719 4.332 1 98.44 110 THR B O 1
ATOM 4229 N N . TYR B 1 111 ? 2.754 22.531 4.285 1 97.69 111 TYR B N 1
ATOM 4230 C CA . TYR B 1 111 ? 3.389 21.234 4.043 1 97.69 111 TYR B CA 1
ATOM 4231 C C . TYR B 1 111 ? 3.879 20.625 5.344 1 97.69 111 TYR B C 1
ATOM 4233 O O . TYR B 1 111 ? 4.766 21.172 6.004 1 97.69 111 TYR B O 1
ATOM 4241 N N . SER B 1 112 ? 3.438 19.406 5.656 1 94.69 112 SER B N 1
ATOM 4242 C CA . SER B 1 112 ? 3.461 18.938 7.035 1 94.69 112 SER B CA 1
ATOM 4243 C C . SER B 1 112 ? 4.723 18.125 7.32 1 94.69 112 SER B C 1
ATOM 4245 O O . SER B 1 112 ? 4.922 17.656 8.445 1 94.69 112 SER B O 1
ATOM 4247 N N . LEU B 1 113 ? 5.602 17.859 6.398 1 95.25 113 LEU B N 1
ATOM 4248 C CA . LEU B 1 113 ? 6.852 17.141 6.641 1 95.25 113 LEU B CA 1
ATOM 4249 C C . LEU B 1 113 ? 7.996 18.125 6.887 1 95.25 113 LEU B C 1
ATOM 4251 O O . LEU B 1 113 ? 8.172 19.078 6.129 1 95.25 113 LEU B O 1
ATOM 4255 N N . PRO B 1 114 ? 8.742 17.922 7.965 1 96.31 114 PRO B N 1
ATOM 4256 C CA . PRO B 1 114 ? 9.906 18.797 8.164 1 96.31 114 PRO B CA 1
ATOM 4257 C C . PRO B 1 114 ? 11.039 18.484 7.188 1 96.31 114 PRO B C 1
ATOM 4259 O O . PRO B 1 114 ? 12.062 17.922 7.578 1 96.31 114 PRO B O 1
ATOM 4262 N N . CYS B 1 115 ? 10.938 19 5.977 1 95.12 115 CYS B N 1
ATOM 4263 C CA . CYS B 1 115 ? 11.844 18.578 4.918 1 95.12 115 CYS B CA 1
ATOM 4264 C C . CYS B 1 115 ? 12.641 19.75 4.371 1 95.12 115 CYS B C 1
ATOM 4266 O O . CYS B 1 115 ? 12.836 19.875 3.16 1 95.12 115 CYS B O 1
ATOM 4268 N N . CYS B 1 116 ? 13.023 20.672 5.281 1 98.19 116 CYS B N 1
ATOM 4269 C CA . CYS B 1 116 ? 13.82 21.812 4.836 1 98.19 116 CYS B CA 1
ATOM 4270 C C . CYS B 1 116 ? 15.273 21.406 4.605 1 98.19 116 CYS B C 1
ATOM 4272 O O . CYS B 1 116 ? 16.172 21.922 5.258 1 98.19 116 CYS B O 1
ATOM 4274 N N . VAL B 1 117 ? 15.484 20.531 3.668 1 98.06 117 VAL B N 1
ATOM 4275 C CA . VAL B 1 117 ? 16.781 20.047 3.211 1 98.06 117 VAL B CA 1
ATOM 4276 C C . VAL B 1 117 ? 16.984 20.438 1.745 1 98.06 117 VAL B C 1
ATOM 4278 O O . VAL B 1 117 ? 16.031 20.781 1.048 1 98.06 117 VAL B O 1
ATOM 4281 N N . PRO B 1 118 ? 18.203 20.406 1.24 1 97.06 118 PRO B N 1
ATOM 4282 C CA . PRO B 1 118 ? 18.531 20.938 -0.081 1 97.06 118 PRO B CA 1
ATOM 4283 C C . PRO B 1 118 ? 17.672 20.344 -1.195 1 97.06 118 PRO B C 1
ATOM 4285 O O . PRO B 1 118 ? 17.312 21.031 -2.145 1 97.06 118 PRO B O 1
ATOM 4288 N N . GLU B 1 119 ? 17.297 19.141 -1.129 1 96.44 119 GLU B N 1
ATOM 4289 C CA . GLU B 1 119 ? 16.516 18.469 -2.164 1 96.44 119 GLU B CA 1
ATOM 4290 C C . GLU B 1 119 ? 15.156 19.125 -2.342 1 96.44 119 GLU B C 1
ATOM 4292 O O . GLU B 1 119 ? 14.664 19.25 -3.465 1 96.44 119 GLU B O 1
ATOM 4297 N N . PHE B 1 120 ? 14.578 19.609 -1.267 1 97.75 120 PHE B N 1
ATOM 4298 C CA . PHE B 1 120 ? 13.164 19.969 -1.307 1 97.75 120 PHE B CA 1
ATOM 4299 C C . PHE B 1 120 ? 13 21.484 -1.283 1 97.75 120 PHE B C 1
ATOM 4301 O O . PHE B 1 120 ? 11.977 22.016 -1.733 1 97.75 120 PHE B O 1
ATOM 4308 N N . ILE B 1 121 ? 13.984 22.234 -0.817 1 98.38 121 ILE B N 1
ATOM 4309 C CA . ILE B 1 121 ? 13.852 23.656 -0.576 1 98.38 121 ILE B CA 1
ATOM 4310 C C . ILE B 1 121 ? 13.5 24.375 -1.88 1 98.38 121 ILE B C 1
ATOM 4312 O O . ILE B 1 121 ? 12.602 25.219 -1.908 1 98.38 121 ILE B O 1
ATOM 4316 N N . PRO B 1 122 ? 14.164 24.047 -3.061 1 98 122 PRO B N 1
ATOM 4317 C CA . PRO B 1 122 ? 13.781 24.719 -4.301 1 98 122 PRO B CA 1
ATOM 4318 C C . PRO B 1 122 ? 12.32 24.469 -4.676 1 98 122 PRO B C 1
ATOM 4320 O O . PRO B 1 122 ? 11.648 25.375 -5.195 1 98 122 PRO B O 1
ATOM 4323 N N . LEU B 1 123 ? 11.836 23.266 -4.43 1 97.44 123 LEU B N 1
ATOM 4324 C CA . LEU B 1 123 ? 10.453 22.922 -4.742 1 97.44 123 LEU B CA 1
ATOM 4325 C C . LEU B 1 123 ? 9.484 23.688 -3.834 1 97.44 123 LEU B C 1
ATOM 4327 O O . LEU B 1 123 ? 8.461 24.188 -4.297 1 97.44 123 LEU B O 1
ATOM 4331 N N . LEU B 1 124 ? 9.867 23.734 -2.564 1 98.25 124 LEU B N 1
ATOM 4332 C CA . LEU B 1 124 ? 9.078 24.516 -1.61 1 98.25 124 LEU B CA 1
ATOM 4333 C C . LEU B 1 124 ? 9.031 25.984 -2.006 1 98.25 124 LEU B C 1
ATOM 4335 O O . LEU B 1 124 ? 7.973 26.609 -1.958 1 98.25 124 LEU B O 1
ATOM 4339 N N . SER B 1 125 ? 10.18 26.469 -2.365 1 98.25 125 SER B N 1
ATOM 4340 C CA . SER B 1 125 ? 10.289 27.859 -2.799 1 98.25 125 SER B CA 1
ATOM 4341 C C . SER B 1 125 ? 9.352 28.156 -3.965 1 98.25 125 SER B C 1
ATOM 4343 O O . SER B 1 125 ? 8.617 29.141 -3.945 1 98.25 125 SER B O 1
ATOM 4345 N N . ASN B 1 126 ? 9.336 27.297 -4.918 1 97.44 126 ASN B N 1
ATOM 4346 C CA . ASN B 1 126 ? 8.5 27.484 -6.098 1 97.44 126 ASN B CA 1
ATOM 4347 C C . ASN B 1 126 ? 7.016 27.469 -5.746 1 97.44 126 ASN B C 1
ATOM 4349 O O . ASN B 1 126 ? 6.23 28.25 -6.297 1 97.44 126 ASN B O 1
ATOM 4353 N N . LEU B 1 127 ? 6.613 26.594 -4.859 1 97.12 127 LEU B N 1
ATOM 4354 C CA . LEU B 1 127 ? 5.219 26.469 -4.449 1 97.12 127 LEU B CA 1
ATOM 4355 C C . LEU B 1 127 ? 4.754 27.719 -3.705 1 97.12 127 LEU B C 1
ATOM 4357 O O . LEU B 1 127 ? 3.576 28.078 -3.766 1 97.12 127 LEU B O 1
ATOM 4361 N N . SER B 1 128 ? 5.664 28.375 -3.023 1 97.19 128 SER B N 1
ATOM 4362 C CA . SER B 1 128 ? 5.336 29.531 -2.199 1 97.19 128 SER B CA 1
ATOM 4363 C C . SER B 1 128 ? 4.789 30.688 -3.045 1 97.19 128 SER B C 1
ATOM 4365 O O . SER B 1 128 ? 4.066 31.547 -2.541 1 97.19 128 SER B O 1
ATOM 4367 N N . ARG B 1 129 ? 5.066 30.734 -4.324 1 96.69 129 ARG B N 1
ATOM 4368 C CA . ARG B 1 129 ? 4.633 31.828 -5.18 1 96.69 129 ARG B CA 1
ATOM 4369 C C . ARG B 1 129 ? 3.191 31.641 -5.637 1 96.69 129 ARG B C 1
ATOM 4371 O O . ARG B 1 129 ? 2.568 32.562 -6.16 1 96.69 129 ARG B O 1
ATOM 4378 N N . ARG B 1 130 ? 2.658 30.484 -5.375 1 96.69 130 ARG B N 1
ATOM 4379 C CA . ARG B 1 130 ? 1.386 30.125 -6 1 96.69 130 ARG B CA 1
ATOM 4380 C C . ARG B 1 130 ? 0.222 30.375 -5.043 1 96.69 130 ARG B C 1
ATOM 4382 O O . ARG B 1 130 ? -0.941 30.328 -5.445 1 96.69 130 ARG B O 1
ATOM 4389 N N . VAL B 1 131 ? 0.51 30.641 -3.771 1 97.5 131 VAL B N 1
ATOM 4390 C CA . VAL B 1 131 ? -0.539 30.859 -2.783 1 97.5 131 VAL B CA 1
ATOM 4391 C C . VAL B 1 131 ? -0.187 32.094 -1.93 1 97.5 131 VAL B C 1
ATOM 4393 O O . VAL B 1 131 ? 0.974 32.5 -1.876 1 97.5 131 VAL B O 1
ATOM 4396 N N . ASN B 1 132 ? -1.173 32.656 -1.283 1 96.88 132 ASN B N 1
ATOM 4397 C CA . ASN B 1 132 ? -0.944 33.812 -0.415 1 96.88 132 ASN B CA 1
ATOM 4398 C C . ASN B 1 132 ? -0.104 33.438 0.803 1 96.88 132 ASN B C 1
ATOM 4400 O O . ASN B 1 132 ? 0.733 34.219 1.25 1 96.88 132 ASN B O 1
ATOM 4404 N N . ASN B 1 133 ? -0.39 32.25 1.314 1 97.19 133 ASN B N 1
ATOM 4405 C CA . ASN B 1 133 ? 0.331 31.766 2.48 1 97.19 133 ASN B CA 1
ATOM 4406 C C . ASN B 1 133 ? 0.84 30.344 2.26 1 97.19 133 ASN B C 1
ATOM 4408 O O . ASN B 1 133 ? 0.087 29.469 1.821 1 97.19 133 ASN B O 1
ATOM 4412 N N . PHE B 1 134 ? 2.086 30.141 2.473 1 98.31 134 PHE B N 1
ATOM 4413 C CA . PHE B 1 134 ? 2.713 28.828 2.387 1 98.31 134 PHE B CA 1
ATOM 4414 C C . PHE B 1 134 ? 3.639 28.594 3.572 1 98.31 134 PHE B C 1
ATOM 4416 O O . PHE B 1 134 ? 4.629 29.297 3.746 1 98.31 134 PHE B O 1
ATOM 4423 N N . GLN B 1 135 ? 3.311 27.641 4.414 1 98.56 135 GLN B N 1
ATOM 4424 C CA . GLN B 1 135 ? 4.121 27.359 5.594 1 98.56 135 GLN B CA 1
ATOM 4425 C C . GLN B 1 135 ? 4.887 26.047 5.434 1 98.56 135 GLN B C 1
ATOM 4427 O O . GLN B 1 135 ? 4.359 25.078 4.887 1 98.56 135 GLN B O 1
ATOM 4432 N N . VAL B 1 136 ? 6.098 25.984 5.945 1 98.44 136 VAL B N 1
ATOM 4433 C CA . VAL B 1 136 ? 6.906 24.781 5.992 1 98.44 136 VAL B CA 1
ATOM 4434 C C . VAL B 1 136 ? 7.203 24.406 7.445 1 98.44 136 VAL B C 1
ATOM 4436 O O . VAL B 1 136 ? 7.199 25.281 8.328 1 98.44 136 VAL B O 1
ATOM 4439 N N . PHE B 1 137 ? 7.438 23.156 7.695 1 98.12 137 PHE B N 1
ATOM 4440 C CA . PHE B 1 137 ? 7.711 22.656 9.039 1 98.12 137 PHE B CA 1
ATOM 4441 C C . PHE B 1 137 ? 9.211 22.656 9.32 1 98.12 137 PHE B C 1
ATOM 4443 O O . PHE B 1 137 ? 10 22.297 8.445 1 98.12 137 PHE B O 1
ATOM 4450 N N . VAL B 1 138 ? 9.57 23.031 10.539 1 97.94 138 VAL B N 1
ATOM 4451 C CA . VAL B 1 138 ? 10.945 22.953 11.023 1 97.94 138 VAL B CA 1
ATOM 4452 C C . VAL B 1 138 ? 10.977 22.312 12.414 1 97.94 138 VAL B C 1
ATOM 4454 O O . VAL B 1 138 ? 10.094 22.578 13.242 1 97.94 138 VAL B O 1
ATOM 4457 N N . ASP B 1 139 ? 11.93 21.406 12.625 1 97.81 139 ASP B N 1
ATOM 4458 C CA . ASP B 1 139 ? 12.109 20.875 13.969 1 97.81 139 ASP B CA 1
ATOM 4459 C C . ASP B 1 139 ? 13.586 20.578 14.25 1 97.81 139 ASP B C 1
ATOM 4461 O O . ASP B 1 139 ? 13.906 19.734 15.086 1 97.81 139 ASP B O 1
ATOM 4465 N N . ASN B 1 140 ? 14.445 21.219 13.453 1 97.75 140 ASN B N 1
ATOM 4466 C CA . ASN B 1 140 ? 15.891 21.094 13.586 1 97.75 140 ASN B CA 1
ATOM 4467 C C . ASN B 1 140 ? 16.609 22.391 13.227 1 97.75 140 ASN B C 1
ATOM 4469 O O . ASN B 1 140 ? 16.203 23.094 12.289 1 97.75 140 ASN B O 1
ATOM 4473 N N . ILE B 1 141 ? 17.734 22.688 13.93 1 97.88 141 ILE B N 1
ATOM 4474 C CA . ILE B 1 141 ? 18.484 23.922 13.695 1 97.88 141 ILE B CA 1
ATOM 4475 C C . ILE B 1 141 ? 19 23.938 12.266 1 97.88 141 ILE B C 1
ATOM 4477 O O . ILE B 1 141 ? 19.062 25 11.625 1 97.88 141 ILE B O 1
ATOM 4481 N N . GLU B 1 142 ? 19.344 22.781 11.742 1 97.94 142 GLU B N 1
ATOM 4482 C CA . GLU B 1 142 ? 19.875 22.688 10.375 1 97.94 142 GLU B CA 1
ATOM 4483 C C . GLU B 1 142 ? 18.812 23.125 9.359 1 97.94 142 GLU B C 1
ATOM 4485 O O . GLU B 1 142 ? 19.141 23.656 8.297 1 97.94 142 GLU B O 1
ATOM 4490 N N . HIS B 1 143 ? 17.547 22.906 9.633 1 98.62 143 HIS B N 1
ATOM 4491 C CA . HIS B 1 143 ? 16.484 23.375 8.766 1 98.62 143 HIS B CA 1
ATOM 4492 C C . HIS B 1 143 ? 16.531 24.891 8.609 1 98.62 143 HIS B C 1
ATOM 4494 O O . HIS B 1 143 ? 16.438 25.406 7.496 1 98.62 143 HIS B O 1
ATOM 4500 N N . LEU B 1 144 ? 16.703 25.578 9.75 1 98.62 144 LEU B N 1
ATOM 4501 C CA . LEU B 1 144 ? 16.797 27.031 9.734 1 98.62 144 LEU B CA 1
ATOM 4502 C C . LEU B 1 144 ? 18.016 27.5 8.953 1 98.62 144 LEU B C 1
ATOM 4504 O O . LEU B 1 144 ? 17.922 28.438 8.148 1 98.62 144 LEU B O 1
ATOM 4508 N N . GLU B 1 145 ? 19.109 26.828 9.188 1 98.44 145 GLU B N 1
ATOM 4509 C CA . GLU B 1 145 ? 20.344 27.172 8.492 1 98.44 145 GLU B CA 1
ATOM 4510 C C . GLU B 1 145 ? 20.203 26.969 6.988 1 98.44 145 GLU B C 1
ATOM 4512 O O . GLU B 1 145 ? 20.672 27.797 6.199 1 98.44 145 GLU B O 1
ATOM 4517 N N . ASN B 1 146 ? 19.594 25.859 6.617 1 98.56 146 ASN B N 1
ATOM 4518 C CA . ASN B 1 146 ? 19.391 25.578 5.203 1 98.56 146 ASN B CA 1
ATOM 4519 C C . ASN B 1 146 ? 18.516 26.656 4.539 1 98.56 146 ASN B C 1
ATOM 4521 O O . ASN B 1 146 ? 18.812 27.078 3.424 1 98.56 146 ASN B O 1
ATOM 4525 N N . LEU B 1 147 ? 17.469 27.078 5.219 1 98.69 147 LEU B N 1
ATOM 4526 C CA . LEU B 1 147 ? 16.594 28.109 4.688 1 98.69 147 LEU B CA 1
ATOM 4527 C C . LEU B 1 147 ? 17.328 29.453 4.574 1 98.69 147 LEU B C 1
ATOM 4529 O O . LEU B 1 147 ? 17.188 30.156 3.572 1 98.69 147 LEU B O 1
ATOM 4533 N N . LYS B 1 148 ? 18.078 29.75 5.617 1 98.5 148 LYS B N 1
ATOM 4534 C CA . LYS B 1 148 ? 18.875 30.969 5.59 1 98.5 148 LYS B CA 1
ATOM 4535 C C . LYS B 1 148 ? 19.844 30.969 4.402 1 98.5 148 LYS B C 1
ATOM 4537 O O . LYS B 1 148 ? 19.922 31.953 3.666 1 98.5 148 LYS B O 1
ATOM 4542 N N . ASN B 1 149 ? 20.531 29.859 4.27 1 98.31 149 ASN B N 1
ATOM 4543 C CA . ASN B 1 149 ? 21.5 29.75 3.193 1 98.31 149 ASN B CA 1
ATOM 4544 C C . ASN B 1 149 ? 20.844 29.859 1.821 1 98.31 149 ASN B C 1
ATOM 4546 O O . ASN B 1 149 ? 21.453 30.391 0.881 1 98.31 149 ASN B O 1
ATOM 4550 N N . PHE B 1 150 ? 19.656 29.344 1.629 1 98 150 PHE B N 1
ATOM 4551 C CA . PHE B 1 150 ? 18.922 29.438 0.378 1 98 150 PHE B CA 1
ATOM 4552 C C . PHE B 1 150 ? 18.469 30.875 0.118 1 98 150 PHE B C 1
ATOM 4554 O O . PHE B 1 150 ? 18.453 31.328 -1.029 1 98 150 PHE B O 1
ATOM 4561 N N . GLY B 1 151 ? 18.078 31.594 1.153 1 98.25 151 GLY B N 1
ATOM 4562 C CA . GLY B 1 151 ? 17.516 32.938 1.031 1 98.25 151 GLY B CA 1
ATOM 4563 C C . GLY B 1 151 ? 16 32.938 0.963 1 98.25 151 GLY B C 1
ATOM 4564 O O . GLY B 1 151 ? 15.352 31.953 1.271 1 98.25 151 GLY B O 1
ATOM 4565 N N . ARG B 1 152 ? 15.445 34.062 0.697 1 97.75 152 ARG B N 1
ATOM 4566 C CA . ARG B 1 152 ? 13.992 34.156 0.607 1 97.75 152 ARG B CA 1
ATOM 4567 C C . ARG B 1 152 ? 13.445 33.281 -0.515 1 97.75 152 ARG B C 1
ATOM 4569 O O . ARG B 1 152 ? 14.094 33.125 -1.55 1 97.75 152 ARG B O 1
ATOM 4576 N N . PRO B 1 153 ? 12.281 32.719 -0.324 1 97.94 153 PRO B N 1
ATOM 4577 C CA . PRO B 1 153 ? 11.68 31.906 -1.395 1 97.94 153 PRO B CA 1
ATOM 4578 C C . PRO B 1 153 ? 11.219 32.75 -2.576 1 97.94 153 PRO B C 1
ATOM 4580 O O . PRO B 1 153 ? 11.266 34 -2.512 1 97.94 153 PRO B O 1
ATOM 4583 N N . ALA B 1 154 ? 10.797 32.094 -3.611 1 96.69 154 ALA B N 1
ATOM 4584 C CA . ALA B 1 154 ? 10.453 32.719 -4.883 1 96.69 154 ALA B CA 1
ATOM 4585 C C . ALA B 1 154 ? 9.297 33.688 -4.707 1 96.69 154 ALA B C 1
ATOM 4587 O O . ALA B 1 154 ? 9.148 34.625 -5.492 1 96.69 154 ALA B O 1
ATOM 4588 N N . SER B 1 155 ? 8.5 33.562 -3.672 1 96.44 155 SER B N 1
ATOM 4589 C CA . SER B 1 155 ? 7.391 34.469 -3.408 1 96.44 155 SER B CA 1
ATOM 4590 C C . SER B 1 155 ? 7.895 35.844 -3.068 1 96.44 155 SER B C 1
ATOM 4592 O O . SER B 1 155 ? 7.137 36.844 -3.127 1 96.44 155 SER B O 1
ATOM 4594 N N . GLY B 1 156 ? 9.117 35.969 -2.58 1 96.81 156 GLY B N 1
ATOM 4595 C CA . GLY B 1 156 ? 9.68 37.219 -2.113 1 96.81 156 GLY B CA 1
ATOM 4596 C C . GLY B 1 156 ? 9.406 37.5 -0.646 1 96.81 156 GLY B C 1
ATOM 4597 O O . GLY B 1 156 ? 10.078 38.312 -0.026 1 96.81 156 GLY B O 1
ATOM 4598 N N . LYS B 1 157 ? 8.539 36.781 -0.117 1 97.56 157 LYS B N 1
ATOM 4599 C CA . LYS B 1 157 ? 8.234 36.875 1.308 1 97.56 157 LYS B CA 1
ATOM 4600 C C . LYS B 1 157 ? 9.242 36.094 2.143 1 97.56 157 LYS B C 1
ATOM 4602 O O . LYS B 1 157 ? 10.141 35.469 1.597 1 97.56 157 LYS B O 1
ATOM 4607 N N . LYS B 1 158 ? 9.164 36.281 3.381 1 98.31 158 LYS B N 1
ATOM 4608 C CA . LYS B 1 158 ? 9.938 35.406 4.27 1 98.31 158 LYS B CA 1
ATOM 4609 C C . LYS B 1 158 ? 9.336 34 4.316 1 98.31 158 LYS B C 1
ATOM 4611 O O . LYS B 1 158 ? 8.141 33.844 4.098 1 98.31 158 LYS B O 1
ATOM 4616 N N . TRP B 1 159 ? 10.234 33.031 4.547 1 98.56 159 TRP B N 1
ATOM 4617 C CA . TRP B 1 159 ? 9.719 31.703 4.848 1 98.56 159 TRP B CA 1
ATOM 4618 C C . TRP B 1 159 ? 8.789 31.734 6.062 1 98.56 159 TRP B C 1
ATOM 4620 O O . TRP B 1 159 ? 9.156 32.281 7.109 1 98.56 159 TRP B O 1
ATOM 4630 N N . SER B 1 160 ? 7.586 31.312 5.906 1 98.5 160 SER B N 1
ATOM 4631 C CA . SER B 1 160 ? 6.66 31.125 7.016 1 98.5 160 SER B CA 1
ATOM 4632 C C . SER B 1 160 ? 6.809 29.734 7.625 1 98.5 160 SER B C 1
ATOM 4634 O O . SER B 1 160 ? 6.66 28.734 6.93 1 98.5 160 SER B O 1
ATOM 4636 N N . VAL B 1 161 ? 7.066 29.609 8.945 1 98.31 161 VAL B N 1
ATOM 4637 C CA . VAL B 1 161 ? 7.465 28.312 9.461 1 98.31 161 VAL B CA 1
ATOM 4638 C C . VAL B 1 161 ? 6.555 27.906 10.617 1 98.31 161 VAL B C 1
ATOM 4640 O O . VAL B 1 161 ? 6.219 28.734 11.461 1 98.31 161 VAL B O 1
ATOM 4643 N N . PHE B 1 162 ? 6.039 26.656 10.562 1 98.25 162 PHE B N 1
ATOM 4644 C CA . PHE B 1 162 ? 5.516 25.969 11.742 1 98.25 162 PHE B CA 1
ATOM 4645 C C . PHE B 1 162 ? 6.621 25.219 12.461 1 98.25 162 PHE B C 1
ATOM 4647 O O . PHE B 1 162 ? 7.41 24.516 11.828 1 98.25 162 PHE B O 1
ATOM 4654 N N . ILE B 1 163 ? 6.691 25.391 13.719 1 97.94 163 ILE B N 1
ATOM 4655 C CA . ILE B 1 163 ? 7.578 24.547 14.516 1 97.94 163 ILE B CA 1
ATOM 4656 C C . ILE B 1 163 ? 6.805 23.344 15.062 1 97.94 163 ILE B C 1
ATOM 4658 O O . ILE B 1 163 ? 5.762 23.516 15.703 1 97.94 163 ILE B O 1
ATOM 4662 N N . LYS B 1 164 ? 7.316 22.188 14.766 1 96.94 164 LYS B N 1
ATOM 4663 C CA . LYS B 1 164 ? 6.652 20.969 15.203 1 96.94 164 LYS B CA 1
ATOM 4664 C C . LYS B 1 164 ? 6.977 20.656 16.656 1 96.94 164 LYS B C 1
ATOM 4666 O O . LYS B 1 164 ? 8.148 20.562 17.031 1 96.94 164 LYS B O 1
ATOM 4671 N N . VAL B 1 165 ? 5.934 20.469 17.438 1 96.44 165 VAL B N 1
ATOM 4672 C CA . VAL B 1 165 ? 6.066 20.188 18.875 1 96.44 165 VAL B CA 1
ATOM 4673 C C . VAL B 1 165 ? 5.727 18.719 19.141 1 96.44 165 VAL B C 1
ATOM 4675 O O . VAL B 1 165 ? 4.684 18.219 18.703 1 96.44 165 VAL B O 1
ATOM 4678 N N . ASP B 1 166 ? 6.66 18.031 19.75 1 93.69 166 ASP B N 1
ATOM 4679 C CA . ASP B 1 166 ? 6.414 16.656 20.156 1 93.69 166 ASP B CA 1
ATOM 4680 C C . ASP B 1 166 ? 5.73 16.609 21.531 1 93.69 166 ASP B C 1
ATOM 4682 O O . ASP B 1 166 ? 6.297 17.047 22.531 1 93.69 166 ASP B O 1
ATOM 4686 N N . MET B 1 167 ? 4.629 16.062 21.547 1 87.06 167 MET B N 1
ATOM 4687 C CA . MET B 1 167 ? 3.916 16 22.828 1 87.06 167 MET B CA 1
ATOM 4688 C C . MET B 1 167 ? 3.861 14.562 23.344 1 87.06 167 MET B C 1
ATOM 4690 O O . MET B 1 167 ? 2.895 14.18 24 1 87.06 167 MET B O 1
ATOM 4694 N N . GLY B 1 168 ? 4.828 13.812 22.891 1 83.12 168 GLY B N 1
ATOM 4695 C CA . GLY B 1 168 ? 4.957 12.492 23.484 1 83.12 168 GLY B CA 1
ATOM 4696 C C . GLY B 1 168 ? 4.914 11.375 22.469 1 83.12 168 GLY B C 1
ATOM 4697 O O . GLY B 1 168 ? 5.371 10.258 22.734 1 83.12 168 GLY B O 1
ATOM 4698 N N . THR B 1 169 ? 4.387 11.57 21.297 1 79.31 169 THR B N 1
ATOM 4699 C CA . THR B 1 169 ? 4.25 10.523 20.297 1 79.31 169 THR B CA 1
ATOM 4700 C C . THR B 1 169 ? 5.605 10.164 19.703 1 79.31 169 THR B C 1
ATOM 4702 O O . THR B 1 169 ? 5.781 9.07 19.156 1 79.31 169 THR B O 1
ATOM 4705 N N . LYS B 1 170 ? 6.551 11.031 19.688 1 78.81 170 LYS B N 1
ATOM 4706 C CA . LYS B 1 170 ? 7.906 10.836 19.172 1 78.81 170 LYS B CA 1
ATOM 4707 C C . LYS B 1 170 ? 7.891 10.508 17.688 1 78.81 170 LYS B C 1
ATOM 4709 O O . LYS B 1 170 ? 8.68 9.68 17.219 1 78.81 170 LYS B O 1
ATOM 4714 N N . ARG B 1 171 ? 6.883 10.953 16.984 1 80.12 171 ARG B N 1
ATOM 4715 C CA . ARG B 1 171 ? 6.824 10.828 15.539 1 80.12 171 ARG B CA 1
ATOM 4716 C C . ARG B 1 171 ? 7.723 11.867 14.867 1 80.12 171 ARG B C 1
ATOM 4718 O O . ARG B 1 171 ? 8.438 11.547 13.914 1 80.12 171 ARG B O 1
ATOM 4725 N N . ALA B 1 172 ? 7.566 13.039 15.211 1 83.56 172 ALA B N 1
ATOM 4726 C CA . ALA B 1 172 ? 8.391 14.164 14.75 1 83.56 172 ALA B CA 1
ATOM 4727 C C . ALA B 1 172 ? 8.258 15.359 15.688 1 83.56 172 ALA B C 1
ATOM 4729 O O . ALA B 1 172 ? 7.285 15.461 16.453 1 83.56 172 ALA B O 1
ATOM 4730 N N . GLY B 1 173 ? 9.297 16.141 15.625 1 93.06 173 GLY B N 1
ATOM 4731 C CA . GLY B 1 173 ? 9.25 17.344 16.422 1 93.06 173 GLY B CA 1
ATOM 4732 C C . GLY B 1 173 ? 10.055 17.25 17.703 1 93.06 173 GLY B C 1
ATOM 4733 O O . GLY B 1 173 ? 10.742 16.25 17.938 1 93.06 173 GLY B O 1
ATOM 4734 N N . LEU B 1 174 ? 10.031 18.359 18.484 1 94.62 174 LEU B N 1
ATOM 4735 C CA . LEU B 1 174 ? 10.773 18.484 19.734 1 94.62 174 LEU B CA 1
ATOM 4736 C C . LEU B 1 174 ? 9.836 18.797 20.906 1 94.62 174 LEU B C 1
ATOM 4738 O O . LEU B 1 174 ? 8.844 19.5 20.734 1 94.62 174 LEU B O 1
ATOM 4742 N N . ALA B 1 175 ? 10.188 18.266 22.047 1 94.12 175 ALA B N 1
ATOM 4743 C CA . ALA B 1 175 ? 9.438 18.641 23.25 1 94.12 175 ALA B CA 1
ATOM 4744 C C . ALA B 1 175 ? 9.672 20.109 23.625 1 94.12 175 ALA B C 1
ATOM 4746 O O . ALA B 1 175 ? 10.805 20.594 23.547 1 94.12 175 ALA B O 1
ATOM 4747 N N . PHE B 1 176 ? 8.578 20.766 24.031 1 94.12 176 PHE B N 1
ATOM 4748 C CA . PHE B 1 176 ? 8.656 22.203 24.234 1 94.12 176 PHE B CA 1
ATOM 4749 C C . PHE B 1 176 ? 9.578 22.547 25.406 1 94.12 176 PHE B C 1
ATOM 4751 O O . PHE B 1 176 ? 10 23.688 25.562 1 94.12 176 PHE B O 1
ATOM 4758 N N . ASP B 1 177 ? 9.82 21.547 26.266 1 93.75 177 ASP B N 1
ATOM 4759 C CA . ASP B 1 177 ? 10.656 21.797 27.453 1 93.75 177 ASP B CA 1
ATOM 4760 C C . ASP B 1 177 ? 12.047 21.188 27.266 1 93.75 177 ASP B C 1
ATOM 4762 O O . ASP B 1 177 ? 12.812 21.078 28.219 1 93.75 177 ASP B O 1
ATOM 4766 N N . SER B 1 178 ? 12.391 20.797 26.078 1 95 178 SER B N 1
ATOM 4767 C CA . SER B 1 178 ? 13.695 20.188 25.812 1 95 178 SER B CA 1
ATOM 4768 C C . SER B 1 178 ? 14.75 21.234 25.516 1 95 178 SER B C 1
ATOM 4770 O O . SER B 1 178 ? 14.43 22.328 25.016 1 95 178 SER B O 1
ATOM 4772 N N . PRO B 1 179 ? 16.062 20.938 25.812 1 95.81 179 PRO B N 1
ATOM 4773 C CA . PRO B 1 179 ? 17.141 21.844 25.438 1 95.81 179 PRO B CA 1
ATOM 4774 C C . PRO B 1 179 ? 17.219 22.094 23.938 1 95.81 179 PRO B C 1
ATOM 4776 O O . PRO B 1 179 ? 17.562 23.188 23.484 1 95.81 179 PRO B O 1
ATOM 4779 N N . GLU B 1 180 ? 16.938 21.047 23.172 1 95.62 180 GLU B N 1
ATOM 4780 C CA . GLU B 1 180 ? 16.969 21.156 21.719 1 95.62 180 GLU B CA 1
ATOM 4781 C C . GLU B 1 180 ? 15.93 22.172 21.219 1 95.62 180 GLU B C 1
ATOM 4783 O O . GLU B 1 180 ? 16.188 22.938 20.297 1 95.62 180 GLU B O 1
ATOM 4788 N N . PHE B 1 181 ? 14.812 22.156 21.875 1 97.19 181 PHE B N 1
ATOM 4789 C CA . PHE B 1 181 ? 13.742 23.078 21.516 1 97.19 181 PHE B CA 1
ATOM 4790 C C . PHE B 1 181 ? 14.148 24.516 21.812 1 97.19 181 PHE B C 1
ATOM 4792 O O . PHE B 1 181 ? 13.969 25.406 20.969 1 97.19 181 PHE B O 1
ATOM 4799 N N . LEU B 1 182 ? 14.711 24.734 22.953 1 97.5 182 LEU B N 1
ATOM 4800 C CA . LEU B 1 182 ? 15.18 26.062 23.344 1 97.5 182 LEU B CA 1
ATOM 4801 C C . LEU B 1 182 ? 16.25 26.562 22.375 1 97.5 182 LEU B C 1
ATOM 4803 O O . LEU B 1 182 ? 16.219 27.734 21.953 1 97.5 182 LEU B O 1
ATOM 4807 N N . SER B 1 183 ? 17.172 25.688 22.031 1 97.56 183 SER B N 1
ATOM 4808 C CA . SER B 1 183 ? 18.234 26.031 21.094 1 97.56 183 SER B CA 1
ATOM 4809 C C . SER B 1 183 ? 17.656 26.422 19.734 1 97.56 183 SER B C 1
ATOM 4811 O O . SER B 1 183 ? 18.141 27.344 19.094 1 97.56 183 SER B O 1
ATOM 4813 N N . LEU B 1 184 ? 16.656 25.656 19.312 1 98.06 184 LEU B N 1
ATOM 4814 C CA . LEU B 1 184 ? 16 25.922 18.047 1 98.06 184 LEU B CA 1
ATOM 4815 C C . LEU B 1 184 ? 15.344 27.312 18.062 1 98.06 184 LEU B C 1
ATOM 4817 O O . LEU B 1 184 ? 15.484 28.078 17.109 1 98.06 184 LEU B O 1
ATOM 4821 N N . LEU B 1 185 ? 14.633 27.641 19.141 1 98.25 185 LEU B N 1
ATOM 4822 C CA . LEU B 1 185 ? 13.938 28.922 19.234 1 98.25 185 LEU B CA 1
ATOM 4823 C C . LEU B 1 185 ? 14.93 30.062 19.312 1 98.25 185 LEU B C 1
ATOM 4825 O O . LEU B 1 185 ? 14.695 31.141 18.734 1 98.25 185 LEU B O 1
ATOM 4829 N N . LYS B 1 186 ? 16.047 29.875 20.031 1 98.12 186 LYS B N 1
ATOM 4830 C CA . LYS B 1 186 ? 17.094 30.906 20.078 1 98.12 186 LYS B CA 1
ATOM 4831 C C . LYS B 1 186 ? 17.641 31.188 18.672 1 98.12 186 LYS B C 1
ATOM 4833 O O . LYS B 1 186 ? 17.828 32.344 18.312 1 98.12 186 LYS B O 1
ATOM 4838 N N . LYS B 1 187 ? 17.875 30.125 17.969 1 98.25 187 LYS B N 1
ATOM 4839 C CA . LYS B 1 187 ? 18.344 30.312 16.594 1 98.25 187 LYS B CA 1
ATOM 4840 C C . LYS B 1 187 ? 17.297 31 15.734 1 98.25 187 LYS B C 1
ATOM 4842 O O . LYS B 1 187 ? 17.609 31.891 14.945 1 98.25 187 LYS B O 1
ATOM 4847 N N . LEU B 1 188 ? 16.062 30.609 15.891 1 98 188 LEU B N 1
ATOM 4848 C CA . LEU B 1 188 ? 14.945 31.156 15.141 1 98 188 LEU B CA 1
ATOM 4849 C C . LEU B 1 188 ? 14.852 32.656 15.336 1 98 188 LEU B C 1
ATOM 4851 O O . LEU B 1 188 ? 14.477 33.375 14.406 1 98 188 LEU B O 1
ATOM 4855 N N . THR B 1 189 ? 15.227 33.156 16.531 1 97.06 189 THR B N 1
ATOM 4856 C CA . THR B 1 189 ? 15.062 34.562 16.875 1 97.06 189 THR B CA 1
ATOM 4857 C C . THR B 1 189 ? 16.344 35.344 16.609 1 97.06 189 THR B C 1
ATOM 4859 O O . THR B 1 189 ? 16.422 36.531 16.922 1 97.06 189 THR B O 1
ATOM 4862 N N . SER B 1 190 ? 17.312 34.688 16.094 1 97.12 190 SER B N 1
ATOM 4863 C CA . SER B 1 190 ? 18.547 35.406 15.75 1 97.12 190 SER B CA 1
ATOM 4864 C C . SER B 1 190 ? 18.328 36.344 14.578 1 97.12 190 SER B C 1
ATOM 4866 O O . SER B 1 190 ? 17.469 36.094 13.727 1 97.12 190 SER B O 1
ATOM 4868 N N . SER B 1 191 ? 19.125 37.406 14.43 1 96.5 191 SER B N 1
ATOM 4869 C CA . SER B 1 191 ? 18.969 38.469 13.43 1 96.5 191 SER B CA 1
ATOM 4870 C C . SER B 1 191 ? 19.109 37.906 12.016 1 96.5 191 SER B C 1
ATOM 4872 O O . SER B 1 191 ? 18.359 38.281 11.109 1 96.5 191 SER B O 1
ATOM 4874 N N . GLU B 1 192 ? 20.016 37.031 11.844 1 97.06 192 GLU B N 1
ATOM 4875 C CA . GLU B 1 192 ? 20.266 36.469 10.516 1 97.06 192 GLU B CA 1
ATOM 4876 C C . GLU B 1 192 ? 19.078 35.656 10.031 1 97.06 192 GLU B C 1
ATOM 4878 O O . GLU B 1 192 ? 18.734 35.688 8.844 1 97.06 192 GLU B O 1
ATOM 4883 N N . ILE B 1 193 ? 18.531 34.875 10.922 1 97.88 193 ILE B N 1
ATOM 4884 C CA . ILE B 1 193 ? 17.391 34.031 10.57 1 97.88 193 ILE B CA 1
ATOM 4885 C C . ILE B 1 193 ? 16.156 34.875 10.344 1 97.88 193 ILE B C 1
ATOM 4887 O O . ILE B 1 193 ? 15.398 34.656 9.391 1 97.88 193 ILE B O 1
ATOM 4891 N N . LYS B 1 194 ? 15.945 35.906 11.156 1 96.62 194 LYS B N 1
ATOM 4892 C CA . LYS B 1 194 ? 14.773 36.75 11.094 1 96.62 194 LYS B CA 1
ATOM 4893 C C . LYS B 1 194 ? 14.703 37.5 9.758 1 96.62 194 LYS B C 1
ATOM 4895 O O . LYS B 1 194 ? 13.641 37.969 9.352 1 96.62 194 LYS B O 1
ATOM 4900 N N . GLU B 1 195 ? 15.781 37.562 9.07 1 97.19 195 GLU B N 1
ATOM 4901 C CA . GLU B 1 195 ? 15.828 38.25 7.781 1 97.19 195 GLU B CA 1
ATOM 4902 C C . GLU B 1 195 ? 15.07 37.469 6.715 1 97.19 195 GLU B C 1
ATOM 4904 O O . GLU B 1 195 ? 14.516 38.062 5.785 1 97.19 195 GLU B O 1
ATOM 4909 N N . VAL B 1 196 ? 15.023 36.094 6.914 1 98.06 196 VAL B N 1
ATOM 4910 C CA . VAL B 1 196 ? 14.477 35.312 5.824 1 98.06 196 VAL B CA 1
ATOM 4911 C C . VAL B 1 196 ? 13.336 34.438 6.34 1 98.06 196 VAL B C 1
ATOM 4913 O O . VAL B 1 196 ? 12.594 33.844 5.551 1 98.06 196 VAL B O 1
ATOM 4916 N N . ILE B 1 197 ? 13.164 34.344 7.641 1 98.25 197 ILE B N 1
ATOM 4917 C CA . ILE B 1 197 ? 12.164 33.438 8.211 1 98.25 197 ILE B CA 1
ATOM 4918 C C . ILE B 1 197 ? 11.266 34.219 9.172 1 98.25 197 ILE B C 1
ATOM 4920 O O . ILE B 1 197 ? 11.727 35.062 9.914 1 98.25 197 ILE B O 1
ATOM 4924 N N . GLU B 1 198 ? 10.047 33.969 9.148 1 97.06 198 GLU B N 1
ATOM 4925 C CA . GLU B 1 198 ? 9.062 34.469 10.117 1 97.06 198 GLU B CA 1
ATOM 4926 C C . GLU B 1 198 ? 8.297 33.281 10.742 1 97.06 198 GLU B C 1
ATOM 4928 O O . GLU B 1 198 ? 7.746 32.438 10.031 1 97.06 198 GLU B O 1
ATOM 4933 N N . PRO B 1 199 ? 8.297 33.219 12.062 1 97.44 199 PRO B N 1
ATOM 4934 C CA . PRO B 1 199 ? 7.512 32.156 12.703 1 97.44 199 PRO B CA 1
ATOM 4935 C C . PRO B 1 199 ? 6.008 32.312 12.477 1 97.44 199 PRO B C 1
ATOM 4937 O O . PRO B 1 199 ? 5.457 33.406 12.719 1 97.44 199 PRO B O 1
ATOM 4940 N N . TYR B 1 200 ? 5.379 31.297 11.984 1 97.88 200 TYR B N 1
ATOM 4941 C CA . TYR B 1 200 ? 3.936 31.297 11.781 1 97.88 200 TYR B CA 1
ATOM 4942 C C . TYR B 1 200 ? 3.215 30.719 12.992 1 97.88 200 TYR B C 1
ATOM 4944 O O . TYR B 1 200 ? 2.131 31.188 13.359 1 97.88 200 TYR B O 1
ATOM 4952 N N . GLY B 1 201 ? 3.836 29.672 13.539 1 98.25 201 GLY B N 1
ATOM 4953 C CA . GLY B 1 201 ? 3.188 29.109 14.711 1 98.25 201 GLY B CA 1
ATOM 4954 C C . GLY B 1 201 ? 3.791 27.781 15.133 1 98.25 201 GLY B C 1
ATOM 4955 O O . GLY B 1 201 ? 4.934 27.469 14.789 1 98.25 201 GLY B O 1
ATOM 4956 N N . PHE B 1 202 ? 3.049 27.094 16.031 1 98.31 202 PHE B N 1
ATOM 4957 C CA . PHE B 1 202 ? 3.434 25.781 16.578 1 98.31 202 PHE B CA 1
ATOM 4958 C C . PHE B 1 202 ? 2.398 24.734 16.219 1 98.31 202 PHE B C 1
ATOM 4960 O O . PHE B 1 202 ? 1.205 25.031 16.125 1 98.31 202 PHE B O 1
ATOM 4967 N N . TYR B 1 203 ? 2.873 23.547 15.945 1 97.75 203 TYR B N 1
ATOM 4968 C CA . TYR B 1 203 ? 2.035 22.453 15.469 1 97.75 203 TYR B CA 1
ATOM 4969 C C . TYR B 1 203 ? 2.227 21.203 16.312 1 97.75 203 TYR B C 1
ATOM 4971 O O . TYR B 1 203 ? 3.357 20.75 16.531 1 97.75 203 TYR B O 1
ATOM 4979 N N . ALA B 1 204 ? 1.159 20.719 16.797 1 96 204 ALA B N 1
ATOM 4980 C CA . ALA B 1 204 ? 1.193 19.469 17.547 1 96 204 ALA B CA 1
ATOM 4981 C C . ALA B 1 204 ? 0.178 18.469 16.984 1 96 204 ALA B C 1
ATOM 4983 O O . ALA B 1 204 ? -0.91 18.859 16.562 1 96 204 ALA B O 1
ATOM 4984 N N . HIS B 1 205 ? 0.553 17.25 16.953 1 91.88 205 HIS B N 1
ATOM 4985 C CA . HIS B 1 205 ? -0.272 16.125 16.516 1 91.88 205 HIS B CA 1
ATOM 4986 C C . HIS B 1 205 ? -0.172 14.953 17.484 1 91.88 205 HIS B C 1
ATOM 4988 O O . HIS B 1 205 ? 0.914 14.406 17.688 1 91.88 205 HIS B O 1
ATOM 4994 N N . ALA B 1 206 ? -1.304 14.586 18.031 1 85.31 206 ALA B N 1
ATOM 4995 C CA . ALA B 1 206 ? -1.317 13.477 18.969 1 85.31 206 ALA B CA 1
ATOM 4996 C C . ALA B 1 206 ? -1.545 12.148 18.25 1 85.31 206 ALA B C 1
ATOM 4998 O O . ALA B 1 206 ? -2.623 11.555 18.344 1 85.31 206 ALA B O 1
ATOM 4999 N N . GLY B 1 207 ? -0.545 11.617 17.703 1 82.31 207 GLY B N 1
ATOM 5000 C CA . GLY B 1 207 ? -0.642 10.359 16.984 1 82.31 207 GLY B CA 1
ATOM 5001 C C . GLY B 1 207 ? -1.103 9.203 17.859 1 82.31 207 GLY B C 1
ATOM 5002 O O . GLY B 1 207 ? -1.745 8.273 17.359 1 82.31 207 GLY B O 1
ATOM 5003 N N . HIS B 1 208 ? -0.835 9.234 19.156 1 82.5 208 HIS B N 1
ATOM 5004 C CA . HIS B 1 208 ? -1.201 8.164 20.078 1 82.5 208 HIS B CA 1
ATOM 5005 C C . HIS B 1 208 ? -2.695 8.188 20.391 1 82.5 208 HIS B C 1
ATOM 5007 O O . HIS B 1 208 ? -3.223 7.258 21 1 82.5 208 HIS B O 1
ATOM 5013 N N . SER B 1 209 ? -3.307 9.195 19.891 1 83.62 209 SER B N 1
ATOM 5014 C CA . SER B 1 209 ? -4.75 9.281 20.094 1 83.62 209 SER B CA 1
ATOM 5015 C C . SER B 1 209 ? -5.48 8.156 19.359 1 83.62 209 SER B C 1
ATOM 5017 O O . SER B 1 209 ? -6.637 7.863 19.672 1 83.62 209 SER B O 1
ATOM 5019 N N . TYR B 1 210 ? -4.867 7.562 18.484 1 83.81 210 TYR B N 1
ATOM 5020 C CA . TYR B 1 210 ? -5.465 6.465 17.734 1 83.81 210 TYR B CA 1
ATOM 5021 C C . TYR B 1 210 ? -5.66 5.242 18.625 1 83.81 210 TYR B C 1
ATOM 5023 O O . TYR B 1 210 ? -6.414 4.328 18.281 1 83.81 210 TYR B O 1
ATOM 5031 N N . SER B 1 211 ? -5.027 5.207 19.703 1 83.69 211 SER B N 1
ATOM 5032 C CA . SER B 1 211 ? -5.141 4.09 20.641 1 83.69 211 SER B CA 1
ATOM 5033 C C . SER B 1 211 ? -6.164 4.379 21.734 1 83.69 211 SER B C 1
ATOM 5035 O O . SER B 1 211 ? -6.391 3.553 22.609 1 83.69 211 SER B O 1
ATOM 5037 N N . SER B 1 212 ? -6.754 5.578 21.609 1 86 212 SER B N 1
ATOM 5038 C CA . SER B 1 212 ? -7.785 5.918 22.578 1 86 212 SER B CA 1
ATOM 5039 C C . SER B 1 212 ? -8.992 4.992 22.453 1 86 212 SER B C 1
ATOM 5041 O O . SER B 1 212 ? -9.188 4.363 21.422 1 86 212 SER B O 1
ATOM 5043 N N . THR B 1 213 ? -9.773 4.957 23.594 1 86.94 213 THR B N 1
ATOM 5044 C CA . THR B 1 213 ? -10.898 4.027 23.562 1 86.94 213 THR B CA 1
ATOM 5045 C C . THR B 1 213 ? -12.203 4.742 23.891 1 86.94 213 THR B C 1
ATOM 5047 O O . THR B 1 213 ? -13.273 4.133 23.859 1 86.94 213 THR B O 1
ATOM 5050 N N . SER B 1 214 ? -12.039 6.035 24.219 1 88.5 214 SER B N 1
ATOM 5051 C CA . SER B 1 214 ? -13.258 6.789 24.5 1 88.5 214 SER B CA 1
ATOM 5052 C C . SER B 1 214 ? -13.133 8.234 24.016 1 88.5 214 SER B C 1
ATOM 5054 O O . SER B 1 214 ? -12.031 8.75 23.859 1 88.5 214 SER B O 1
ATOM 5056 N N . ILE B 1 215 ? -14.266 8.805 23.859 1 87.19 215 ILE B N 1
ATOM 5057 C CA . ILE B 1 215 ? -14.305 10.188 23.406 1 87.19 215 ILE B CA 1
ATOM 5058 C C . ILE B 1 215 ? -13.727 11.102 24.484 1 87.19 215 ILE B C 1
ATOM 5060 O O . ILE B 1 215 ? -13.094 12.117 24.172 1 87.19 215 ILE B O 1
ATOM 5064 N N . ASN B 1 216 ? -13.867 10.773 25.75 1 88.25 216 ASN B N 1
ATOM 5065 C CA . ASN B 1 216 ? -13.281 11.562 26.828 1 88.25 216 ASN B CA 1
ATOM 5066 C C . ASN B 1 216 ? -11.758 11.508 26.797 1 88.25 216 ASN B C 1
ATOM 5068 O O . ASN B 1 216 ? -11.094 12.523 27.047 1 88.25 216 ASN B O 1
ATOM 5072 N N . ASP B 1 217 ? -11.297 10.328 26.469 1 89.88 217 ASP B N 1
ATOM 5073 C CA . ASP B 1 217 ? -9.852 10.18 26.312 1 89.88 217 ASP B CA 1
ATOM 5074 C C . ASP B 1 217 ? -9.32 11.078 25.203 1 89.88 217 ASP B C 1
ATOM 5076 O O . ASP B 1 217 ? -8.281 11.727 25.359 1 89.88 217 ASP B O 1
ATOM 5080 N N . THR B 1 218 ? -10.039 11.133 24.156 1 90.69 218 THR B N 1
ATOM 5081 C CA . THR B 1 218 ? -9.586 11.914 23.016 1 90.69 218 THR B CA 1
ATOM 5082 C C . THR B 1 218 ? -9.695 13.406 23.297 1 90.69 218 THR B C 1
ATOM 5084 O O . THR B 1 218 ? -8.875 14.203 22.828 1 90.69 218 THR B O 1
ATOM 5087 N N . GLN B 1 219 ? -10.656 13.82 24.078 1 90.81 219 GLN B N 1
ATOM 5088 C CA . GLN B 1 219 ? -10.773 15.219 24.469 1 90.81 219 GLN B CA 1
ATOM 5089 C C . GLN B 1 219 ? -9.594 15.641 25.344 1 90.81 219 GLN B C 1
ATOM 5091 O O . GLN B 1 219 ? -9.062 16.75 25.188 1 90.81 219 GLN B O 1
ATOM 5096 N N . ASN B 1 220 ? -9.258 14.766 26.266 1 92.06 220 ASN B N 1
ATOM 5097 C CA . ASN B 1 220 ? -8.102 15.039 27.109 1 92.06 220 ASN B CA 1
ATOM 5098 C C . ASN B 1 220 ? -6.828 15.188 26.281 1 92.06 220 ASN B C 1
ATOM 5100 O O . ASN B 1 220 ? -5.988 16.047 26.578 1 92.06 220 ASN B O 1
ATOM 5104 N N . LEU B 1 221 ? -6.754 14.375 25.312 1 92.19 221 LEU B N 1
ATOM 5105 C CA . LEU B 1 221 ? -5.582 14.445 24.453 1 92.19 221 LEU B CA 1
ATOM 5106 C C . LEU B 1 221 ? -5.578 15.742 23.641 1 92.19 221 LEU B C 1
ATOM 5108 O O . LEU B 1 221 ? -4.52 16.328 23.406 1 92.19 221 LEU B O 1
ATOM 5112 N N . LEU B 1 222 ? -6.742 16.156 23.172 1 94 222 LEU B N 1
ATOM 5113 C CA . LEU B 1 222 ? -6.832 17.438 22.5 1 94 222 LEU B CA 1
ATOM 5114 C C . LEU B 1 222 ? -6.375 18.562 23.438 1 94 222 LEU B C 1
ATOM 5116 O O . LEU B 1 222 ? -5.621 19.453 23.016 1 94 222 LEU B O 1
ATOM 5120 N N . MET B 1 223 ? -6.816 18.5 24.672 1 94.19 223 MET B N 1
ATOM 5121 C CA . MET B 1 223 ? -6.418 19.5 25.672 1 94.19 223 MET B CA 1
ATOM 5122 C C . MET B 1 223 ? -4.902 19.5 25.844 1 94.19 223 MET B C 1
ATOM 5124 O O . MET B 1 223 ? -4.293 20.578 25.938 1 94.19 223 MET B O 1
ATOM 5128 N N . GLU B 1 224 ? -4.352 18.328 25.891 1 94.19 224 GLU B N 1
ATOM 5129 C CA . GLU B 1 224 ? -2.9 18.219 26.016 1 94.19 224 GLU B CA 1
ATOM 5130 C C . GLU B 1 224 ? -2.186 18.844 24.828 1 94.19 224 GLU B C 1
ATOM 5132 O O . GLU B 1 224 ? -1.141 19.469 24.984 1 94.19 224 GLU B O 1
ATOM 5137 N N . GLU B 1 225 ? -2.734 18.625 23.672 1 95.38 225 GLU B N 1
ATOM 5138 C CA . GLU B 1 225 ? -2.178 19.25 22.469 1 95.38 225 GLU B CA 1
ATOM 5139 C C . GLU B 1 225 ? -2.197 20.766 22.578 1 95.38 225 GLU B C 1
ATOM 5141 O O . GLU B 1 225 ? -1.195 21.438 22.297 1 95.38 225 GLU B O 1
ATOM 5146 N N . VAL B 1 226 ? -3.309 21.281 22.984 1 96.69 226 VAL B N 1
ATOM 5147 C CA . VAL B 1 226 ? -3.486 22.719 23.094 1 96.69 226 VAL B CA 1
ATOM 5148 C C . VAL B 1 226 ? -2.506 23.297 24.109 1 96.69 226 VAL B C 1
ATOM 5150 O O . VAL B 1 226 ? -1.853 24.312 23.859 1 96.69 226 VAL B O 1
ATOM 5153 N N . LYS B 1 227 ? -2.396 22.609 25.219 1 96.62 227 LYS B N 1
ATOM 5154 C CA . LYS B 1 227 ? -1.481 23.062 26.266 1 96.62 227 LYS B CA 1
ATOM 5155 C C . LYS B 1 227 ? -0.037 23.047 25.781 1 96.62 227 LYS B C 1
ATOM 5157 O O . LYS B 1 227 ? 0.735 23.969 26.078 1 96.62 227 LYS B O 1
ATOM 5162 N N . ALA B 1 228 ? 0.311 22.031 25.031 1 96.25 228 ALA B N 1
ATOM 5163 C CA . ALA B 1 228 ? 1.681 21.875 24.562 1 96.25 228 ALA B CA 1
ATOM 5164 C C . ALA B 1 228 ? 2.064 23.016 23.625 1 96.25 228 ALA B C 1
ATOM 5166 O O . ALA B 1 228 ? 3.125 23.625 23.781 1 96.25 228 ALA B O 1
ATOM 5167 N N . VAL B 1 229 ? 1.24 23.297 22.688 1 97.69 229 VAL B N 1
ATOM 5168 C CA . VAL B 1 229 ? 1.567 24.359 21.734 1 97.69 229 VAL B CA 1
ATOM 5169 C C . VAL B 1 229 ? 1.499 25.719 22.406 1 97.69 229 VAL B C 1
ATOM 5171 O O . VAL B 1 229 ? 2.26 26.625 22.078 1 97.69 229 VAL B O 1
ATOM 5174 N N . ASN B 1 230 ? 0.542 25.859 23.328 1 97.94 230 ASN B N 1
ATOM 5175 C CA . ASN B 1 230 ? 0.487 27.094 24.094 1 97.94 230 ASN B CA 1
ATOM 5176 C C . ASN B 1 230 ? 1.767 27.312 24.891 1 97.94 230 ASN B C 1
ATOM 5178 O O . ASN B 1 230 ? 2.287 28.422 24.953 1 97.94 230 ASN B O 1
ATOM 5182 N N . SER B 1 231 ? 2.238 26.297 25.547 1 97.56 231 SER B N 1
ATOM 5183 C CA . SER B 1 231 ? 3.498 26.359 26.281 1 97.56 231 SER B CA 1
ATOM 5184 C C . SER B 1 231 ? 4.66 26.688 25.359 1 97.56 231 SER B C 1
ATOM 5186 O O . SER B 1 231 ? 5.543 27.484 25.703 1 97.56 231 SER B O 1
ATOM 5188 N N . ALA B 1 232 ? 4.664 26.078 24.219 1 97.88 232 ALA B N 1
ATOM 5189 C CA . ALA B 1 232 ? 5.695 26.375 23.219 1 97.88 232 ALA B CA 1
ATOM 5190 C C . ALA B 1 232 ? 5.703 27.844 22.859 1 97.88 232 ALA B C 1
ATOM 5192 O O . ALA B 1 232 ? 6.77 28.469 22.75 1 97.88 232 ALA B O 1
ATOM 5193 N N . ALA B 1 233 ? 4.535 28.406 22.625 1 97.94 233 ALA B N 1
ATOM 5194 C CA . ALA B 1 233 ? 4.414 29.828 22.312 1 97.94 233 ALA B CA 1
ATOM 5195 C C . ALA B 1 233 ? 4.977 30.688 23.438 1 97.94 233 ALA B C 1
ATOM 5197 O O . ALA B 1 233 ? 5.664 31.688 23.188 1 97.94 233 ALA B O 1
ATOM 5198 N N . LYS B 1 234 ? 4.715 30.297 24.656 1 97.44 234 LYS B N 1
ATOM 5199 C CA . LYS B 1 234 ? 5.215 31.031 25.797 1 97.44 234 LYS B CA 1
ATOM 5200 C C . LYS B 1 234 ? 6.738 30.984 25.875 1 97.44 234 LYS B C 1
ATOM 5202 O O . LYS B 1 234 ? 7.383 31.969 26.25 1 97.44 234 LYS B O 1
ATOM 5207 N N . VAL B 1 235 ? 7.293 29.828 25.562 1 97.56 235 VAL B N 1
ATOM 5208 C CA . VAL B 1 235 ? 8.75 29.719 25.547 1 97.56 235 VAL B CA 1
ATOM 5209 C C . VAL B 1 235 ? 9.328 30.672 24.5 1 97.56 235 VAL B C 1
ATOM 5211 O O . VAL B 1 235 ? 10.344 31.328 24.766 1 97.56 235 VAL B O 1
ATOM 5214 N N . LEU B 1 236 ? 8.727 30.734 23.344 1 97.69 236 LEU B N 1
ATOM 5215 C CA . LEU B 1 236 ? 9.195 31.656 22.312 1 97.69 236 LEU B CA 1
ATOM 5216 C C . LEU B 1 236 ? 9.188 33.094 22.828 1 97.69 236 LEU B C 1
ATOM 5218 O O . LEU B 1 236 ? 10.141 33.844 22.609 1 97.69 236 LEU B O 1
ATOM 5222 N N . CYS B 1 237 ? 8.125 33.469 23.516 1 96.25 237 CYS B N 1
ATOM 5223 C CA . CYS B 1 237 ? 7.996 34.812 24.062 1 96.25 237 CYS B CA 1
ATOM 5224 C C . CYS B 1 237 ? 9.062 35.094 25.109 1 96.25 237 CYS B C 1
ATOM 5226 O O . CYS B 1 237 ? 9.5 36.25 25.297 1 96.25 237 CYS B O 1
ATOM 5228 N N . SER B 1 238 ? 9.453 34.062 25.781 1 96.31 238 SER B N 1
ATOM 5229 C CA . SER B 1 238 ? 10.516 34.219 26.766 1 96.31 238 SER B CA 1
ATOM 5230 C C . SER B 1 238 ? 11.867 34.438 26.094 1 96.31 238 SER B C 1
ATOM 5232 O O . SER B 1 238 ? 12.719 35.156 26.609 1 96.31 238 SER B O 1
ATOM 5234 N N . VAL B 1 239 ? 12.133 33.781 25.016 1 96.56 239 VAL B N 1
ATOM 5235 C CA . VAL B 1 239 ? 13.375 33.875 24.266 1 96.56 239 VAL B CA 1
ATOM 5236 C C . VAL B 1 239 ? 13.43 35.188 23.531 1 96.56 239 VAL B C 1
ATOM 5238 O O . VAL B 1 239 ? 14.5 35.812 23.422 1 96.56 239 VAL B O 1
ATOM 5241 N N . ASP B 1 240 ? 12.32 35.625 23.031 1 96 240 ASP B N 1
ATOM 5242 C CA . ASP B 1 240 ? 12.172 36.906 22.344 1 96 240 ASP B CA 1
ATOM 5243 C C . ASP B 1 240 ? 11.031 37.719 22.938 1 96 240 ASP B C 1
ATOM 5245 O O . ASP B 1 240 ? 9.922 37.719 22.422 1 96 240 ASP B O 1
ATOM 5249 N N . PRO B 1 241 ? 11.297 38.562 23.844 1 93.56 241 PRO B N 1
ATOM 5250 C CA . PRO B 1 241 ? 10.258 39.281 24.578 1 93.56 241 PRO B CA 1
ATOM 5251 C C . PRO B 1 241 ? 9.516 40.281 23.703 1 93.56 241 PRO B C 1
ATOM 5253 O O . PRO B 1 241 ? 8.422 40.75 24.078 1 93.56 241 PRO B O 1
ATOM 5256 N N . GLN B 1 242 ? 10.086 40.656 22.594 1 93.12 242 GLN B N 1
ATOM 5257 C CA . GLN B 1 242 ? 9.445 41.625 21.719 1 93.12 242 GLN B CA 1
ATOM 5258 C C . GLN B 1 242 ? 8.477 40.969 20.75 1 93.12 242 GLN B C 1
ATOM 5260 O O . GLN B 1 242 ? 7.734 41.625 20.047 1 93.12 242 GLN B O 1
ATOM 5265 N N . PHE B 1 243 ? 8.484 39.656 20.797 1 93.38 243 PHE B N 1
ATOM 5266 C CA . PHE B 1 243 ? 7.613 38.938 19.875 1 93.38 243 PHE B CA 1
ATOM 5267 C C . PHE B 1 243 ? 6.156 39.062 20.297 1 93.38 243 PHE B C 1
ATOM 5269 O O . PHE B 1 243 ? 5.828 38.938 21.469 1 93.38 243 PHE B O 1
ATOM 5276 N N . ASP B 1 244 ? 5.266 39.375 19.344 1 94.75 244 ASP B N 1
ATOM 5277 C CA . ASP B 1 244 ? 3.826 39.438 19.578 1 94.75 244 ASP B CA 1
ATOM 5278 C C . ASP B 1 244 ? 3.182 38.062 19.391 1 94.75 244 ASP B C 1
ATOM 5280 O O . ASP B 1 244 ? 2.986 37.625 18.266 1 94.75 244 ASP B O 1
ATOM 5284 N N . PRO B 1 245 ? 2.777 37.438 20.438 1 94.38 245 PRO B N 1
ATOM 5285 C CA . PRO B 1 245 ? 2.24 36.062 20.344 1 94.38 245 PRO B CA 1
ATOM 5286 C C . PRO B 1 245 ? 0.915 36 19.578 1 94.38 245 PRO B C 1
ATOM 5288 O O . PRO B 1 245 ? 0.515 34.938 19.109 1 94.38 245 PRO B O 1
ATOM 5291 N N . SER B 1 246 ? 0.209 37.062 19.5 1 93.44 246 SER B N 1
ATOM 5292 C CA . SER B 1 246 ? -1.076 37.094 18.812 1 93.44 246 SER B CA 1
ATOM 5293 C C . SER B 1 246 ? -0.906 36.812 17.328 1 93.44 246 SER B C 1
ATOM 5295 O O . SER B 1 246 ? -1.876 36.5 16.625 1 93.44 246 SER B O 1
ATOM 5297 N N . LYS B 1 247 ? 0.287 36.875 16.859 1 94.38 247 LYS B N 1
ATOM 5298 C CA . LYS B 1 247 ? 0.586 36.656 15.445 1 94.38 247 LYS B CA 1
ATOM 5299 C C . LYS B 1 247 ? 0.788 35.156 15.164 1 94.38 247 LYS B C 1
ATOM 5301 O O . LYS B 1 247 ? 0.852 34.75 14 1 94.38 247 LYS B O 1
ATOM 5306 N N . LEU B 1 248 ? 0.795 34.375 16.188 1 97.62 248 LEU B N 1
ATOM 5307 C CA . LEU B 1 248 ? 1.062 32.969 16.047 1 97.62 248 LEU B CA 1
ATOM 5308 C C . LEU B 1 248 ? -0.235 32.188 15.844 1 97.62 248 LEU B C 1
ATOM 5310 O O . LEU B 1 248 ? -1.292 32.594 16.328 1 97.62 248 LEU B O 1
ATOM 5314 N N . THR B 1 249 ? -0.126 31.156 15.117 1 98.38 249 THR B N 1
ATOM 5315 C CA . THR B 1 249 ? -1.168 30.141 15.016 1 98.38 249 THR B CA 1
ATOM 5316 C C . THR B 1 249 ? -0.758 28.859 15.758 1 98.38 249 THR B C 1
ATOM 5318 O O . THR B 1 249 ? 0.314 28.312 15.5 1 98.38 249 THR B O 1
ATOM 5321 N N . LEU B 1 250 ? -1.539 28.469 16.672 1 98.5 250 LEU B N 1
ATOM 5322 C CA . LEU B 1 250 ? -1.337 27.203 17.391 1 98.5 250 LEU B CA 1
ATOM 5323 C C . LEU B 1 250 ? -2.225 26.109 16.812 1 98.5 250 LEU B C 1
ATOM 5325 O O . LEU B 1 250 ? -3.42 26.047 17.109 1 98.5 250 LEU B O 1
ATOM 5329 N N . SER B 1 251 ? -1.636 25.25 16.016 1 98.38 251 SER B N 1
ATOM 5330 C CA . SER B 1 251 ? -2.385 24.25 15.266 1 98.38 251 SER B CA 1
ATOM 5331 C C . SER B 1 251 ? -2.336 22.891 15.977 1 98.38 251 SER B C 1
ATOM 5333 O O . SER B 1 251 ? -1.256 22.375 16.25 1 98.38 251 SER B O 1
ATOM 5335 N N . VAL B 1 252 ? -3.504 22.375 16.266 1 97.44 252 VAL B N 1
ATOM 5336 C CA . VAL B 1 252 ? -3.605 21.109 16.984 1 97.44 252 VAL B CA 1
ATOM 5337 C C . VAL B 1 252 ? -4.648 20.219 16.297 1 97.44 252 VAL B C 1
ATOM 5339 O O . VAL B 1 252 ? -5.516 20.719 15.578 1 97.44 252 VAL B O 1
ATOM 5342 N N . GLY B 1 253 ? -4.375 18.938 16.453 1 93.44 253 GLY B N 1
ATOM 5343 C CA . GLY B 1 253 ? -5.453 18.078 16.016 1 93.44 253 GLY B CA 1
ATOM 5344 C C . GLY B 1 253 ? -4.953 16.781 15.375 1 93.44 253 GLY B C 1
ATOM 5345 O O . GLY B 1 253 ? -3.814 16.719 14.906 1 93.44 253 GLY B O 1
ATOM 5346 N N . ALA B 1 254 ? -5.695 15.812 15.391 1 89.81 254 ALA B N 1
ATOM 5347 C CA . ALA B 1 254 ? -5.832 14.531 14.711 1 89.81 254 ALA B CA 1
ATOM 5348 C C . ALA B 1 254 ? -7.301 14.148 14.547 1 89.81 254 ALA B C 1
ATOM 5350 O O . ALA B 1 254 ? -8.172 14.727 15.195 1 89.81 254 ALA B O 1
ATOM 5351 N N . THR B 1 255 ? -7.551 13.258 13.672 1 90.62 255 THR B N 1
ATOM 5352 C CA . THR B 1 255 ? -8.953 12.914 13.492 1 90.62 255 THR B CA 1
ATOM 5353 C C . THR B 1 255 ? -9.578 12.469 14.805 1 90.62 255 THR B C 1
ATOM 5355 O O . THR B 1 255 ? -10.633 12.977 15.203 1 90.62 255 THR B O 1
ATOM 5358 N N . PRO B 1 256 ? -8.93 11.625 15.586 1 87.75 256 PRO B N 1
ATOM 5359 C CA . PRO B 1 256 ? -9.555 11.227 16.844 1 87.75 256 PRO B CA 1
ATOM 5360 C C . PRO B 1 256 ? -9.766 12.398 17.797 1 87.75 256 PRO B C 1
ATOM 5362 O O . PRO B 1 256 ? -10.859 12.57 18.344 1 87.75 256 PRO B O 1
ATOM 5365 N N . THR B 1 257 ? -8.805 13.266 18 1 87.81 257 THR B N 1
ATOM 5366 C CA . THR B 1 257 ? -8.914 14.352 18.969 1 87.81 257 THR B CA 1
ATOM 5367 C C . THR B 1 257 ? -9.883 15.422 18.453 1 87.81 257 THR B C 1
ATOM 5369 O O . THR B 1 257 ? -10.664 15.977 19.234 1 87.81 257 THR B O 1
ATOM 5372 N N . SER B 1 258 ? -9.883 15.594 17.203 1 88.81 258 SER B N 1
ATOM 5373 C CA . SER B 1 258 ? -10.789 16.578 16.609 1 88.81 258 SER B CA 1
ATOM 5374 C C . SER B 1 258 ? -12.242 16.109 16.688 1 88.81 258 SER B C 1
ATOM 5376 O O . SER B 1 258 ? -13.156 16.938 16.797 1 88.81 258 SER B O 1
ATOM 5378 N N . ASN B 1 259 ? -12.406 14.852 16.656 1 90.31 259 ASN B N 1
ATOM 5379 C CA . ASN B 1 259 ? -13.75 14.297 16.781 1 90.31 259 ASN B CA 1
ATOM 5380 C C . ASN B 1 259 ? -14.344 14.562 18.156 1 90.31 259 ASN B C 1
ATOM 5382 O O . ASN B 1 259 ? -15.555 14.508 18.344 1 90.31 259 ASN B O 1
ATOM 5386 N N . SER B 1 260 ? -13.539 14.852 19.156 1 89.19 260 SER B N 1
ATOM 5387 C CA . SER B 1 260 ? -14.023 15.141 20.5 1 89.19 260 SER B CA 1
ATOM 5388 C C . SER B 1 260 ? -14.805 16.453 20.531 1 89.19 260 SER B C 1
ATOM 5390 O O . SER B 1 260 ? -15.523 16.734 21.5 1 89.19 260 SER B O 1
ATOM 5392 N N . LEU B 1 261 ? -14.734 17.25 19.531 1 90.12 261 LEU B N 1
ATOM 5393 C CA . LEU B 1 261 ? -15.469 18.5 19.438 1 90.12 261 LEU B CA 1
ATOM 5394 C C . LEU B 1 261 ? -16.969 18.25 19.312 1 90.12 261 LEU B C 1
ATOM 5396 O O . LEU B 1 261 ? -17.766 19.172 19.469 1 90.12 261 LEU B O 1
ATOM 5400 N N . LYS B 1 262 ? -17.297 17 19.062 1 88.81 262 LYS B N 1
ATOM 5401 C CA . LYS B 1 262 ? -18.703 16.625 18.969 1 88.81 262 LYS B CA 1
ATOM 5402 C C . LYS B 1 262 ? -19.359 16.641 20.359 1 88.81 262 LYS B C 1
ATOM 5404 O O . LYS B 1 262 ? -20.594 16.672 20.469 1 88.81 262 LYS B O 1
ATOM 5409 N N . LEU B 1 263 ? -18.547 16.578 21.406 1 86.81 263 LEU B N 1
ATOM 5410 C CA . LEU B 1 263 ? -19.078 16.547 22.766 1 86.81 263 LEU B CA 1
ATOM 5411 C C . LEU B 1 263 ? -19.781 17.844 23.109 1 86.81 263 LEU B C 1
ATOM 5413 O O . LEU B 1 263 ? -19.328 18.922 22.734 1 86.81 263 LEU B O 1
ATOM 5417 N N . ASP B 1 264 ? -20.75 17.672 23.844 1 81.69 264 ASP B N 1
ATOM 5418 C CA . ASP B 1 264 ? -21.516 18.844 24.266 1 81.69 264 ASP B CA 1
ATOM 5419 C C . ASP B 1 264 ? -20.766 19.609 25.359 1 81.69 264 ASP B C 1
ATOM 5421 O O . ASP B 1 264 ? -20.703 20.844 25.312 1 81.69 264 ASP B O 1
ATOM 5425 N N . ASN B 1 265 ? -20.25 18.891 26.297 1 83.19 265 ASN B N 1
ATOM 5426 C CA . ASN B 1 265 ? -19.531 19.562 27.375 1 83.19 265 ASN B CA 1
ATOM 5427 C C . ASN B 1 265 ? -18.062 19.766 27.031 1 83.19 265 ASN B C 1
ATOM 5429 O O . ASN B 1 265 ? -17.266 18.828 27.125 1 83.19 265 ASN B O 1
ATOM 5433 N N . LYS B 1 266 ? -17.688 20.938 26.703 1 87.12 266 LYS B N 1
ATOM 5434 C CA . LYS B 1 266 ? -16.312 21.312 26.406 1 87.12 266 LYS B CA 1
ATOM 5435 C C . LYS B 1 266 ? -15.859 22.469 27.297 1 87.12 266 LYS B C 1
ATOM 5437 O O . LYS B 1 266 ? -15.062 23.312 26.891 1 87.12 266 LYS B O 1
ATOM 5442 N N . SER B 1 267 ? -16.406 22.453 28.5 1 90.12 267 SER B N 1
ATOM 5443 C CA . SER B 1 267 ? -16.219 23.594 29.391 1 90.12 267 SER B CA 1
ATOM 5444 C C . SER B 1 267 ? -14.75 23.812 29.719 1 90.12 267 SER B C 1
ATOM 5446 O O . SER B 1 267 ? -14.266 24.953 29.703 1 90.12 267 SER B O 1
ATOM 5448 N N . THR B 1 268 ? -14.07 22.734 29.969 1 92.25 268 THR B N 1
ATOM 5449 C CA . THR B 1 268 ? -12.656 22.844 30.312 1 92.25 268 THR B CA 1
ATOM 5450 C C . THR B 1 268 ? -11.852 23.375 29.141 1 92.25 268 THR B C 1
ATOM 5452 O O . THR B 1 268 ? -10.977 24.219 29.312 1 92.25 268 THR B O 1
ATOM 5455 N N . LEU B 1 269 ? -12.133 22.859 27.969 1 94.12 269 LEU B N 1
ATOM 5456 C CA . LEU B 1 269 ? -11.453 23.312 26.75 1 94.12 269 LEU B CA 1
ATOM 5457 C C . LEU B 1 269 ? -11.766 24.781 26.469 1 94.12 269 LEU B C 1
ATOM 5459 O O . LEU B 1 269 ? -10.859 25.578 26.203 1 94.12 269 LEU B O 1
ATOM 5463 N N . VAL B 1 270 ? -13.039 25.141 26.578 1 95.81 270 VAL B N 1
ATOM 5464 C CA . VAL B 1 270 ? -13.492 26.5 26.328 1 95.81 270 VAL B CA 1
ATOM 5465 C C . VAL B 1 270 ? -12.828 27.453 27.312 1 95.81 270 VAL B C 1
ATOM 5467 O O . VAL B 1 270 ? -12.336 28.516 26.938 1 95.81 270 VAL B O 1
ATOM 5470 N N . LYS B 1 271 ? -12.82 27.016 28.547 1 95.88 271 LYS B N 1
ATOM 5471 C CA . LYS B 1 271 ? -12.203 27.844 29.578 1 95.88 271 LYS B CA 1
ATOM 5472 C C . LYS B 1 271 ? -10.719 28.062 29.281 1 95.88 271 LYS B C 1
ATOM 5474 O O . LYS B 1 271 ? -10.219 29.188 29.422 1 95.88 271 LYS B O 1
ATOM 5479 N N . PHE B 1 272 ? -10.07 27.047 28.953 1 96.12 272 PHE B N 1
ATOM 5480 C CA . PHE B 1 272 ? -8.641 27.172 28.656 1 96.12 272 PHE B CA 1
ATOM 5481 C C . PHE B 1 272 ? -8.398 28.109 27.484 1 96.12 272 PHE B C 1
ATOM 5483 O O . PHE B 1 272 ? -7.523 28.969 27.547 1 96.12 272 PHE B O 1
ATOM 5490 N N . ILE B 1 273 ? -9.156 27.969 26.406 1 95.5 273 ILE B N 1
ATOM 5491 C CA . ILE B 1 273 ? -9 28.766 25.188 1 95.5 273 ILE B CA 1
ATOM 5492 C C . ILE B 1 273 ? -9.25 30.234 25.516 1 95.5 273 ILE B C 1
ATOM 5494 O O . ILE B 1 273 ? -8.531 31.109 25.031 1 95.5 273 ILE B O 1
ATOM 5498 N N . THR B 1 274 ? -10.18 30.516 26.422 1 95.81 274 THR B N 1
ATOM 5499 C CA . THR B 1 274 ? -10.609 31.891 26.656 1 95.81 274 THR B CA 1
ATOM 5500 C C . THR B 1 274 ? -9.711 32.562 27.688 1 95.81 274 THR B C 1
ATOM 5502 O O . THR B 1 274 ? -9.531 33.781 27.656 1 95.81 274 THR B O 1
ATOM 5505 N N . THR B 1 275 ? -9.023 31.719 28.516 1 95.94 275 THR B N 1
ATOM 5506 C CA . THR B 1 275 ? -8.344 32.344 29.641 1 95.94 275 THR B CA 1
ATOM 5507 C C . THR B 1 275 ? -6.836 32.156 29.547 1 95.94 275 THR B C 1
ATOM 5509 O O . THR B 1 275 ? -6.066 32.938 30.094 1 95.94 275 THR B O 1
ATOM 5512 N N . GLN B 1 276 ? -6.445 31.172 28.875 1 95.44 276 GLN B N 1
ATOM 5513 C CA . GLN B 1 276 ? -5.035 30.828 28.984 1 95.44 276 GLN B CA 1
ATOM 5514 C C . GLN B 1 276 ? -4.344 30.891 27.625 1 95.44 276 GLN B C 1
ATOM 5516 O O . GLN B 1 276 ? -3.129 31.094 27.547 1 95.44 276 GLN B O 1
ATOM 5521 N N . LEU B 1 277 ? -5.055 30.734 26.578 1 96.19 277 LEU B N 1
ATOM 5522 C CA . LEU B 1 277 ? -4.461 30.672 25.25 1 96.19 277 LEU B CA 1
ATOM 5523 C C . LEU B 1 277 ? -3.895 32.031 24.844 1 96.19 277 LEU B C 1
ATOM 5525 O O . LEU B 1 277 ? -4.582 33.062 24.953 1 96.19 277 LEU B O 1
ATOM 5529 N N . VAL B 1 278 ? -2.666 32.062 24.312 1 95.5 278 VAL B N 1
ATOM 5530 C CA . VAL B 1 278 ? -1.983 33.312 24.078 1 95.5 278 VAL B CA 1
ATOM 5531 C C . VAL B 1 278 ? -2.037 33.688 22.594 1 95.5 278 VAL B C 1
ATOM 5533 O O . VAL B 1 278 ? -1.66 34.781 22.203 1 95.5 278 VAL B O 1
ATOM 5536 N N . SER B 1 279 ? -2.439 32.719 21.75 1 96.62 279 SER B N 1
ATOM 5537 C CA . SER B 1 279 ? -2.438 32.875 20.297 1 96.62 279 SER B CA 1
ATOM 5538 C C . SER B 1 279 ? -3.717 32.344 19.672 1 96.62 279 SER B C 1
ATOM 5540 O O . SER B 1 279 ? -4.617 31.891 20.391 1 96.62 279 SER B O 1
ATOM 5542 N N . THR B 1 280 ? -3.834 32.375 18.344 1 97.12 280 THR B N 1
ATOM 5543 C CA . THR B 1 280 ? -4.992 31.844 17.641 1 97.12 280 THR B CA 1
ATOM 5544 C C . THR B 1 280 ? -4.918 30.312 17.547 1 97.12 280 THR B C 1
ATOM 5546 O O . THR B 1 280 ? -3.875 29.766 17.188 1 97.12 280 THR B O 1
ATOM 5549 N N . LEU B 1 281 ? -6.023 29.703 17.875 1 98.12 281 LEU B N 1
ATOM 5550 C CA . LEU B 1 281 ? -6.09 28.25 17.797 1 98.12 281 LEU B CA 1
ATOM 5551 C C . LEU B 1 281 ? -6.539 27.797 16.422 1 98.12 281 LEU B C 1
ATOM 5553 O O . LEU B 1 281 ? -7.434 28.406 15.82 1 98.12 281 LEU B O 1
ATOM 5557 N N . GLU B 1 282 ? -5.953 26.797 15.891 1 98.62 282 GLU B N 1
ATOM 5558 C CA . GLU B 1 282 ? -6.344 26.125 14.656 1 98.62 282 GLU B CA 1
ATOM 5559 C C . GLU B 1 282 ? -6.52 24.625 14.875 1 98.62 282 GLU B C 1
ATOM 5561 O O . GLU B 1 282 ? -5.664 23.969 15.477 1 98.62 282 GLU B O 1
ATOM 5566 N N . ILE B 1 283 ? -7.645 24.109 14.414 1 98.19 283 ILE B N 1
ATOM 5567 C CA . ILE B 1 283 ? -7.906 22.672 14.438 1 98.19 283 ILE B CA 1
ATOM 5568 C C . ILE B 1 283 ? -7.59 22.062 13.078 1 98.19 283 ILE B C 1
ATOM 5570 O O . ILE B 1 283 ? -7.969 22.625 12.039 1 98.19 283 ILE B O 1
ATOM 5574 N N . HIS B 1 284 ? -6.836 21 13.102 1 98.06 284 HIS B N 1
ATOM 5575 C CA . HIS B 1 284 ? -6.586 20.297 11.844 1 98.06 284 HIS B CA 1
ATOM 5576 C C . HIS B 1 284 ? -6.93 18.828 11.961 1 98.06 284 HIS B C 1
ATOM 5578 O O . HIS B 1 284 ? -6.871 18.25 13.055 1 98.06 284 HIS B O 1
ATOM 5584 N N . CYS B 1 285 ? -7.344 18.203 10.922 1 96.94 285 CYS B N 1
ATOM 5585 C CA . CYS B 1 285 ? -7.547 16.766 10.828 1 96.94 285 CYS B CA 1
ATOM 5586 C C . CYS B 1 285 ? -7.734 16.328 9.383 1 96.94 285 CYS B C 1
ATOM 5588 O O . CYS B 1 285 ? -8.031 17.156 8.516 1 96.94 285 CYS B O 1
ATOM 5590 N N . GLY B 1 286 ? -7.508 15.039 9.133 1 96.31 286 GLY B N 1
ATOM 5591 C CA . GLY B 1 286 ? -7.504 14.586 7.75 1 96.31 286 GLY B CA 1
ATOM 5592 C C . GLY B 1 286 ? -8.508 13.469 7.484 1 96.31 286 GLY B C 1
ATOM 5593 O O . GLY B 1 286 ? -9.352 13.594 6.598 1 96.31 286 GLY B O 1
ATOM 5594 N N . ASN B 1 287 ? -8.609 12.461 8.266 1 97.69 287 ASN B N 1
ATOM 5595 C CA . ASN B 1 287 ? -9.367 11.242 8.016 1 97.69 287 ASN B CA 1
ATOM 5596 C C . ASN B 1 287 ? -10.852 11.422 8.344 1 97.69 287 ASN B C 1
ATOM 5598 O O . ASN B 1 287 ? -11.664 10.531 8.07 1 97.69 287 ASN B O 1
ATOM 5602 N N . TYR B 1 288 ? -11.289 12.578 8.82 1 97.94 288 TYR B N 1
ATOM 5603 C CA . TYR B 1 288 ? -12.625 12.82 9.352 1 97.94 288 TYR B CA 1
ATOM 5604 C C . TYR B 1 288 ? -13.672 12.711 8.25 1 97.94 288 TYR B C 1
ATOM 5606 O O . TYR B 1 288 ? -14.852 12.461 8.523 1 97.94 288 TYR B O 1
ATOM 5614 N N . CYS B 1 289 ? -13.258 12.969 7 1 98.5 289 CYS B N 1
ATOM 5615 C CA . CYS B 1 289 ? -14.203 12.938 5.891 1 98.5 289 CYS B CA 1
ATOM 5616 C C . CYS B 1 289 ? -14.555 11.508 5.508 1 98.5 289 CYS B C 1
ATOM 5618 O O . CYS B 1 289 ? -15.602 11.258 4.914 1 98.5 289 CYS B O 1
ATOM 5620 N N . MET B 1 290 ? -13.719 10.586 5.859 1 98.44 290 MET B N 1
ATOM 5621 C CA . MET B 1 290 ? -13.859 9.195 5.445 1 98.44 290 MET B CA 1
ATOM 5622 C C . MET B 1 290 ? -14.172 8.297 6.637 1 98.44 290 MET B C 1
ATOM 5624 O O . MET B 1 290 ? -15.117 7.5 6.59 1 98.44 290 MET B O 1
ATOM 5628 N N . TYR B 1 291 ? -13.43 8.508 7.676 1 98.06 291 TYR B N 1
ATOM 5629 C CA . TYR B 1 291 ? -13.383 7.629 8.836 1 98.06 291 TYR B CA 1
ATOM 5630 C C . TYR B 1 291 ? -13 6.207 8.43 1 98.06 291 TYR B C 1
ATOM 5632 O O . TYR B 1 291 ? -12.82 5.926 7.242 1 98.06 291 TYR B O 1
ATOM 5640 N N . ASP B 1 292 ? -12.727 5.367 9.32 1 98.12 292 ASP B N 1
ATOM 5641 C CA . ASP B 1 292 ? -12.336 3.969 9.141 1 98.12 292 ASP B CA 1
ATOM 5642 C C . ASP B 1 292 ? -12.422 3.201 10.461 1 98.12 292 ASP B C 1
ATOM 5644 O O . ASP B 1 292 ? -12.93 3.725 11.453 1 98.12 292 ASP B O 1
ATOM 5648 N N . LEU B 1 293 ? -11.969 1.994 10.477 1 97.62 293 LEU B N 1
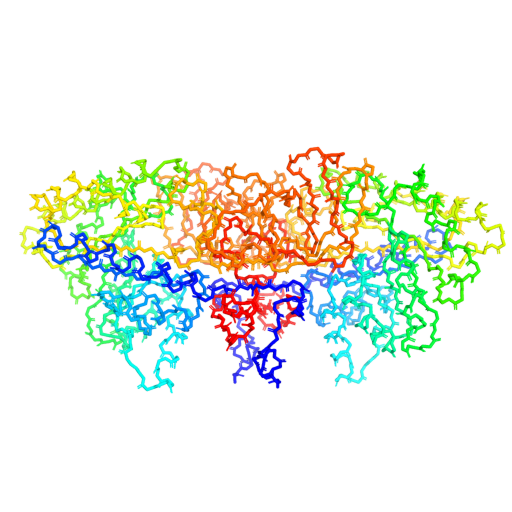ATOM 5649 C CA . LEU B 1 293 ? -12.133 1.154 11.664 1 97.62 293 LEU B CA 1
ATOM 5650 C C . LEU B 1 293 ? -11.211 1.617 12.789 1 97.62 293 LEU B C 1
ATOM 5652 O O . LEU B 1 293 ? -11.531 1.446 13.961 1 97.62 293 LEU B O 1
ATOM 5656 N N . GLN B 1 294 ? -10.078 2.17 12.477 1 96.69 294 GLN B N 1
ATOM 5657 C CA . GLN B 1 294 ? -9.234 2.758 13.516 1 96.69 294 GLN B CA 1
ATOM 5658 C C . GLN B 1 294 ? -9.977 3.869 14.258 1 96.69 294 GLN B C 1
ATOM 5660 O O . GLN B 1 294 ? -9.859 3.988 15.477 1 96.69 294 GLN B O 1
ATOM 5665 N N . GLN B 1 295 ? -10.688 4.684 13.5 1 96.56 295 GLN B N 1
ATOM 5666 C CA . GLN B 1 295 ? -11.477 5.742 14.117 1 96.56 295 GLN B CA 1
ATOM 5667 C C . GLN B 1 295 ? -12.625 5.16 14.945 1 96.56 295 GLN B C 1
ATOM 5669 O O . GLN B 1 295 ? -12.93 5.664 16.031 1 96.56 295 GLN B O 1
ATOM 5674 N N . VAL B 1 296 ? -13.273 4.121 14.406 1 96.06 296 VAL B N 1
ATOM 5675 C CA . VAL B 1 296 ? -14.336 3.451 15.156 1 96.06 296 VAL B CA 1
ATOM 5676 C C . VAL B 1 296 ? -13.781 2.914 16.469 1 96.06 296 VAL B C 1
ATOM 5678 O O . VAL B 1 296 ? -14.43 3.02 17.516 1 96.06 296 VAL B O 1
ATOM 5681 N N . ALA B 1 297 ? -12.617 2.381 16.422 1 95.06 297 ALA B N 1
ATOM 5682 C CA . ALA B 1 297 ? -11.984 1.761 17.578 1 95.06 297 ALA B CA 1
ATOM 5683 C C . ALA B 1 297 ? -11.742 2.783 18.688 1 95.06 297 ALA B C 1
ATOM 5685 O O . ALA B 1 297 ? -11.602 2.418 19.859 1 95.06 297 ALA B O 1
ATOM 5686 N N . THR B 1 298 ? -11.641 4.066 18.344 1 93.19 298 THR B N 1
ATOM 5687 C CA . THR B 1 298 ? -11.406 5.113 19.328 1 93.19 298 THR B CA 1
ATOM 5688 C C . THR B 1 298 ? -12.656 5.355 20.172 1 93.19 298 THR B C 1
ATOM 5690 O O . THR B 1 298 ? -12.594 6 21.219 1 93.19 298 THR B O 1
ATOM 5693 N N . GLY B 1 299 ? -13.828 4.867 19.625 1 90.81 299 GLY B N 1
ATOM 5694 C CA . GLY B 1 299 ? -15.086 5.09 20.312 1 90.81 299 GLY B CA 1
ATOM 5695 C C . GLY B 1 299 ? -15.734 6.418 19.969 1 90.81 299 GLY B C 1
ATOM 5696 O O . GLY B 1 299 ? -16.828 6.734 20.453 1 90.81 299 GLY B O 1
ATOM 5697 N N . CYS B 1 300 ? -15.164 7.195 19.078 1 91.31 300 CYS B N 1
ATOM 5698 C CA . CYS B 1 300 ? -15.656 8.531 18.75 1 91.31 300 CYS B CA 1
ATOM 5699 C C . CYS B 1 300 ? -16.547 8.492 17.5 1 91.31 300 CYS B C 1
ATOM 5701 O O . CYS B 1 300 ? -17.266 9.445 17.234 1 91.31 300 CYS B O 1
ATOM 5703 N N . VAL B 1 301 ? -16.469 7.414 16.766 1 93.94 301 VAL B N 1
ATOM 5704 C CA . VAL B 1 301 ? -17.125 7.277 15.461 1 93.94 301 VAL B CA 1
ATOM 5705 C C . VAL B 1 301 ? -17.891 5.953 15.406 1 93.94 301 VAL B C 1
ATOM 5707 O O . VAL B 1 301 ? -17.422 4.938 15.93 1 93.94 301 VAL B O 1
ATOM 5710 N N . GLN B 1 302 ? -19.016 5.973 14.836 1 94.19 302 GLN B N 1
ATOM 5711 C CA . GLN B 1 302 ? -19.75 4.742 14.586 1 94.19 302 GLN B CA 1
ATOM 5712 C C . GLN B 1 302 ? -19.484 4.207 13.18 1 94.19 302 GLN B C 1
ATOM 5714 O O . GLN B 1 302 ? -19.125 4.969 12.281 1 94.19 302 GLN B O 1
ATOM 5719 N N . ASP B 1 303 ? -19.688 2.885 13.008 1 94.12 303 ASP B N 1
ATOM 5720 C CA . ASP B 1 303 ? -19.312 2.246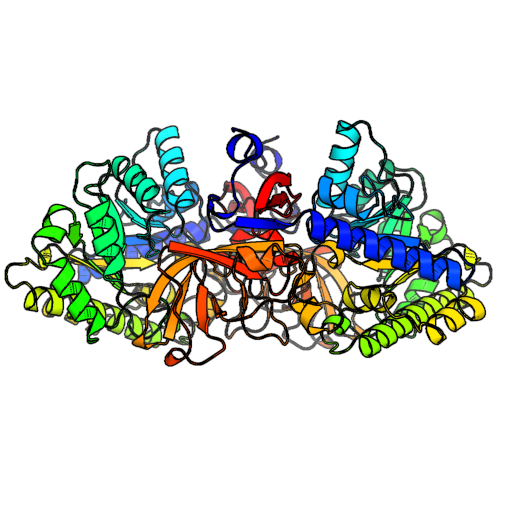 11.75 1 94.12 303 ASP B CA 1
ATOM 5721 C C . ASP B 1 303 ? -20.141 2.803 10.586 1 94.12 303 ASP B C 1
ATOM 5723 O O . ASP B 1 303 ? -19.641 2.912 9.469 1 94.12 303 ASP B O 1
ATOM 5727 N N . HIS B 1 304 ? -21.422 3.24 10.883 1 95.31 304 HIS B N 1
ATOM 5728 C CA . HIS B 1 304 ? -22.281 3.699 9.805 1 95.31 304 HIS B CA 1
ATOM 5729 C C . HIS B 1 304 ? -21.891 5.102 9.352 1 95.31 304 HIS B C 1
ATOM 5731 O O . HIS B 1 304 ? -22.453 5.617 8.375 1 95.31 304 HIS B O 1
ATOM 5737 N N . GLU B 1 305 ? -20.953 5.746 10.039 1 96.44 305 GLU B N 1
ATOM 5738 C CA . GLU B 1 305 ? -20.438 7.055 9.641 1 96.44 305 GLU B CA 1
ATOM 5739 C C . GLU B 1 305 ? -19.312 6.918 8.625 1 96.44 305 GLU B C 1
ATOM 5741 O O . GLU B 1 305 ? -18.906 7.902 8.008 1 96.44 305 GLU B O 1
ATOM 5746 N N . LEU B 1 306 ? -18.766 5.695 8.461 1 97.94 306 LEU B N 1
ATOM 5747 C CA . LEU B 1 306 ? -17.719 5.484 7.465 1 97.94 306 LEU B CA 1
ATOM 5748 C C . LEU B 1 306 ? -18.234 5.773 6.059 1 97.94 306 LEU B C 1
ATOM 5750 O O . LEU B 1 306 ? -19.266 5.234 5.648 1 97.94 306 LEU B O 1
ATOM 5754 N N . SER B 1 307 ? -17.516 6.602 5.359 1 98.25 307 SER B N 1
ATOM 5755 C CA . SER B 1 307 ? -18.016 7.016 4.051 1 98.25 307 SER B CA 1
ATOM 5756 C C . SER B 1 307 ? -17.359 6.207 2.93 1 98.25 307 SER B C 1
ATOM 5758 O O . SER B 1 307 ? -17.75 6.332 1.766 1 98.25 307 SER B O 1
ATOM 5760 N N . GLY B 1 308 ? -16.391 5.422 3.221 1 98.12 308 GLY B N 1
ATOM 5761 C CA . GLY B 1 308 ? -15.703 4.66 2.191 1 98.12 308 GLY B CA 1
ATOM 5762 C C . GLY B 1 308 ? -15.547 3.193 2.539 1 98.12 308 GLY B C 1
ATOM 5763 O O . GLY B 1 308 ? -15.461 2.834 3.715 1 98.12 308 GLY B O 1
ATOM 5764 N N . PHE B 1 309 ? -15.477 2.338 1.545 1 98.56 309 PHE B N 1
ATOM 5765 C CA . PHE B 1 309 ? -15.227 0.914 1.732 1 98.56 309 PHE B CA 1
ATOM 5766 C C . PHE B 1 309 ? -14.633 0.3 0.474 1 98.56 309 PHE B C 1
ATOM 5768 O O . PHE B 1 309 ? -14.688 0.898 -0.603 1 98.56 309 PHE B O 1
ATOM 5775 N N . VAL B 1 310 ? -14.008 -0.844 0.597 1 98.75 310 VAL B N 1
ATOM 5776 C CA . VAL B 1 310 ? -13.508 -1.64 -0.521 1 98.75 310 VAL B CA 1
ATOM 5777 C C . VAL B 1 310 ? -14.586 -2.621 -0.975 1 98.75 310 VAL B C 1
ATOM 5779 O O . VAL B 1 310 ? -15.156 -3.352 -0.158 1 98.75 310 VAL B O 1
ATOM 5782 N N . LEU B 1 311 ? -14.914 -2.52 -2.223 1 98.75 311 LEU B N 1
ATOM 5783 C CA . LEU B 1 311 ? -15.805 -3.502 -2.832 1 98.75 311 LEU B CA 1
ATOM 5784 C C . LEU B 1 311 ? -15.023 -4.738 -3.271 1 98.75 311 LEU B C 1
ATOM 5786 O O . LEU B 1 311 ? -14.047 -4.633 -4.012 1 98.75 311 LEU B O 1
ATOM 5790 N N . GLY B 1 312 ? -15.383 -5.91 -2.762 1 98 312 GLY B N 1
ATOM 5791 C CA . GLY B 1 312 ? -14.734 -7.16 -3.121 1 98 312 GLY B CA 1
ATOM 5792 C C . GLY B 1 312 ? -15.711 -8.242 -3.547 1 98 312 GLY B C 1
ATOM 5793 O O . GLY B 1 312 ? -16.922 -8.031 -3.514 1 98 312 GLY B O 1
ATOM 5794 N N . THR B 1 313 ? -15.195 -9.383 -3.963 1 98.25 313 THR B N 1
ATOM 5795 C CA . THR B 1 313 ? -15.992 -10.523 -4.387 1 98.25 313 THR B CA 1
ATOM 5796 C C . THR B 1 313 ? -15.531 -11.797 -3.68 1 98.25 313 THR B C 1
ATOM 5798 O O . THR B 1 313 ? -14.328 -12.039 -3.541 1 98.25 313 THR B O 1
ATOM 5801 N N . VAL B 1 314 ? -16.484 -12.602 -3.227 1 98.19 314 VAL B N 1
ATOM 5802 C CA . VAL B 1 314 ? -16.188 -13.914 -2.67 1 98.19 314 VAL B CA 1
ATOM 5803 C C . VAL B 1 314 ? -15.844 -14.883 -3.795 1 98.19 314 VAL B C 1
ATOM 5805 O O . VAL B 1 314 ? -16.625 -15.055 -4.742 1 98.19 314 VAL B O 1
ATOM 5808 N N . LEU B 1 315 ? -14.688 -15.539 -3.693 1 98.19 315 LEU B N 1
ATOM 5809 C CA . LEU B 1 315 ? -14.18 -16.312 -4.824 1 98.19 315 LEU B CA 1
ATOM 5810 C C . LEU B 1 315 ? -14.266 -17.797 -4.543 1 98.19 315 LEU B C 1
ATOM 5812 O O . LEU B 1 315 ? -14.367 -18.609 -5.469 1 98.19 315 LEU B O 1
ATOM 5816 N N . SER B 1 316 ? -14.109 -18.203 -3.35 1 98 316 SER B N 1
ATOM 5817 C CA . SER B 1 316 ? -14.133 -19.609 -2.979 1 98 316 SER B CA 1
ATOM 5818 C C . SER B 1 316 ? -14.562 -19.797 -1.527 1 98 316 SER B C 1
ATOM 5820 O O . SER B 1 316 ? -14.82 -18.812 -0.823 1 98 316 SER B O 1
ATOM 5822 N N . SER B 1 317 ? -14.836 -21.047 -1.133 1 96.75 317 SER B N 1
ATOM 5823 C CA . SER B 1 317 ? -15.32 -21.391 0.2 1 96.75 317 SER B CA 1
ATOM 5824 C C . SER B 1 317 ? -14.688 -22.672 0.708 1 96.75 317 SER B C 1
ATOM 5826 O O . SER B 1 317 ? -14.484 -23.625 -0.057 1 96.75 317 SER B O 1
ATOM 5828 N N . TYR B 1 318 ? -14.266 -22.656 1.922 1 95.38 318 TYR B N 1
ATOM 5829 C CA . TYR B 1 318 ? -13.672 -23.781 2.605 1 95.38 318 TYR B CA 1
ATOM 5830 C C . TYR B 1 318 ? -14.406 -24.094 3.906 1 95.38 318 TYR B C 1
ATOM 5832 O O . TYR B 1 318 ? -13.891 -23.812 4.996 1 95.38 318 TYR B O 1
ATOM 5840 N N . PRO B 1 319 ? -15.469 -24.797 3.805 1 93.44 319 PRO B N 1
ATOM 5841 C CA . PRO B 1 319 ? -16.312 -25.047 4.977 1 93.44 319 PRO B CA 1
ATOM 5842 C C . PRO B 1 319 ? -15.578 -25.797 6.086 1 93.44 319 PRO B C 1
ATOM 5844 O O . PRO B 1 319 ? -15.766 -25.5 7.27 1 93.44 319 PRO B O 1
ATOM 5847 N N . SER B 1 320 ? -14.742 -26.734 5.75 1 91.19 320 SER B N 1
ATOM 5848 C CA . SER B 1 320 ? -14.031 -27.531 6.754 1 91.19 320 SER B CA 1
ATOM 5849 C C . SER B 1 320 ? -13.133 -26.656 7.617 1 91.19 320 SER B C 1
ATOM 5851 O O . SER B 1 320 ? -12.867 -26.969 8.773 1 91.19 320 SER B O 1
ATOM 5853 N N . ARG B 1 321 ? -12.758 -25.5 7.062 1 91.88 321 ARG B N 1
ATOM 5854 C CA . ARG B 1 321 ? -11.898 -24.562 7.785 1 91.88 321 ARG B CA 1
ATOM 5855 C C . ARG B 1 321 ? -12.703 -23.375 8.312 1 91.88 321 ARG B C 1
ATOM 5857 O O . ARG B 1 321 ? -12.211 -22.609 9.133 1 91.88 321 ARG B O 1
ATOM 5864 N N . GLY B 1 322 ? -13.922 -23.281 7.852 1 94.5 322 GLY B N 1
ATOM 5865 C CA . GLY B 1 322 ? -14.742 -22.141 8.203 1 94.5 322 GLY B CA 1
ATOM 5866 C C . GLY B 1 322 ? -14.234 -20.844 7.605 1 94.5 322 GLY B C 1
ATOM 5867 O O . GLY B 1 322 ? -14.156 -19.812 8.297 1 94.5 322 GLY B O 1
ATOM 5868 N N . GLU B 1 323 ? -13.797 -20.859 6.367 1 96.56 323 GLU B N 1
ATOM 5869 C CA . GLU B 1 323 ? -13.164 -19.703 5.734 1 96.56 323 GLU B CA 1
ATOM 5870 C C . GLU B 1 323 ? -13.719 -19.484 4.332 1 96.56 323 GLU B C 1
ATOM 5872 O O . GLU B 1 323 ? -14.203 -20.406 3.689 1 96.56 323 GLU B O 1
ATOM 5877 N N . LEU B 1 324 ? -13.766 -18.281 3.91 1 97.5 324 LEU B N 1
ATOM 5878 C CA . LEU B 1 324 ? -14.023 -17.891 2.529 1 97.5 324 LEU B CA 1
ATOM 5879 C C . LEU B 1 324 ? -12.812 -17.188 1.929 1 97.5 324 LEU B C 1
ATOM 5881 O O . LEU B 1 324 ? -11.977 -16.656 2.658 1 97.5 324 LEU B O 1
ATOM 5885 N N . LEU B 1 325 ? -12.695 -17.266 0.642 1 97.81 325 LEU B N 1
ATOM 5886 C CA . LEU B 1 325 ? -11.656 -16.562 -0.104 1 97.81 325 LEU B CA 1
ATOM 5887 C C . LEU B 1 325 ? -12.25 -15.391 -0.876 1 97.81 325 LEU B C 1
ATOM 5889 O O . LEU B 1 325 ? -13.289 -15.531 -1.533 1 97.81 325 LEU B O 1
ATOM 5893 N N . SER B 1 326 ? -11.68 -14.203 -0.743 1 97.94 326 SER B N 1
ATOM 5894 C CA . SER B 1 326 ? -12.102 -13.023 -1.492 1 97.94 326 SER B CA 1
ATOM 5895 C C . SER B 1 326 ? -10.93 -12.398 -2.238 1 97.94 326 SER B C 1
ATOM 5897 O O . SER B 1 326 ? -9.773 -12.719 -1.97 1 97.94 326 SER B O 1
ATOM 5899 N N . ASN B 1 327 ? -11.227 -11.562 -3.23 1 97.81 327 ASN B N 1
ATOM 5900 C CA . ASN B 1 327 ? -10.164 -10.891 -3.979 1 97.81 327 ASN B CA 1
ATOM 5901 C C . ASN B 1 327 ? -9.711 -9.617 -3.273 1 97.81 327 ASN B C 1
ATOM 5903 O O . ASN B 1 327 ? -9.32 -8.648 -3.926 1 97.81 327 ASN B O 1
ATOM 5907 N N . THR B 1 328 ? -9.781 -9.594 -1.979 1 97.25 328 THR B N 1
ATOM 5908 C CA . THR B 1 328 ? -9.383 -8.445 -1.173 1 97.25 328 THR B CA 1
ATOM 5909 C C . THR B 1 328 ? -8.141 -8.773 -0.35 1 97.25 328 THR B C 1
ATOM 5911 O O . THR B 1 328 ? -8.242 -9.109 0.83 1 97.25 328 THR B O 1
ATOM 5914 N N . GLY B 1 329 ? -6.984 -8.664 -0.969 1 96.88 329 GLY B N 1
ATOM 5915 C CA . GLY B 1 329 ? -5.711 -8.883 -0.302 1 96.88 329 GLY B CA 1
ATOM 5916 C C . GLY B 1 329 ? -5.062 -7.598 0.178 1 96.88 329 GLY B C 1
ATOM 5917 O O . GLY B 1 329 ? -5.727 -6.566 0.299 1 96.88 329 GLY B O 1
ATOM 5918 N N . VAL B 1 330 ? -3.791 -7.66 0.503 1 97.19 330 VAL B N 1
ATOM 5919 C CA . VAL B 1 330 ? -3.055 -6.543 1.083 1 97.19 330 VAL B CA 1
ATOM 5920 C C . VAL B 1 330 ? -2.934 -5.418 0.058 1 97.19 330 VAL B C 1
ATOM 5922 O O . VAL B 1 330 ? -2.893 -4.238 0.422 1 97.19 330 VAL B O 1
ATOM 5925 N N . MET B 1 331 ? -3.002 -5.723 -1.229 1 96.62 331 MET B N 1
ATOM 5926 C CA . MET B 1 331 ? -2.889 -4.715 -2.279 1 96.62 331 MET B CA 1
ATOM 5927 C C . MET B 1 331 ? -4.172 -3.9 -2.393 1 96.62 331 MET B C 1
ATOM 5929 O O . MET B 1 331 ? -4.223 -2.914 -3.129 1 96.62 331 MET B O 1
ATOM 5933 N N . CYS B 1 332 ? -5.203 -4.27 -1.552 1 96.38 332 CYS B N 1
ATOM 5934 C CA . CYS B 1 332 ? -6.43 -3.479 -1.543 1 96.38 332 CYS B CA 1
ATOM 5935 C C . CYS B 1 332 ? -6.777 -3.029 -0.129 1 96.38 332 CYS B C 1
ATOM 5937 O O . CYS B 1 332 ? -7.418 -1.993 0.057 1 96.38 332 CYS B O 1
ATOM 5939 N N . LEU B 1 333 ? -6.391 -3.797 0.872 1 97.56 333 LEU B N 1
ATOM 5940 C CA . LEU B 1 333 ? -6.824 -3.506 2.234 1 97.56 333 LEU B CA 1
ATOM 5941 C C . LEU B 1 333 ? -5.656 -3.018 3.084 1 97.56 333 LEU B C 1
ATOM 5943 O O . LEU B 1 333 ? -5.859 -2.414 4.141 1 97.56 333 LEU B O 1
ATOM 5947 N N . THR B 1 334 ? -4.434 -3.373 2.695 1 96.5 334 THR B N 1
ATOM 5948 C CA . THR B 1 334 ? -3.213 -3.047 3.428 1 96.5 334 THR B CA 1
ATOM 5949 C C . THR B 1 334 ? -3.123 -3.861 4.715 1 96.5 334 THR B C 1
ATOM 5951 O O . THR B 1 334 ? -3.877 -4.816 4.906 1 96.5 334 THR B O 1
ATOM 5954 N N . ARG B 1 335 ? -2.146 -3.586 5.594 1 96.94 335 ARG B N 1
ATOM 5955 C CA . ARG B 1 335 ? -1.927 -4.391 6.793 1 96.94 335 ARG B CA 1
ATOM 5956 C C . ARG B 1 335 ? -2.113 -3.555 8.055 1 96.94 335 ARG B C 1
ATOM 5958 O O . ARG B 1 335 ? -1.582 -3.893 9.117 1 96.94 335 ARG B O 1
ATOM 5965 N N . GLU B 1 336 ? -2.818 -2.432 7.875 1 95.12 336 GLU B N 1
ATOM 5966 C CA . GLU B 1 336 ? -3.123 -1.614 9.047 1 95.12 336 GLU B CA 1
ATOM 5967 C C . GLU B 1 336 ? -4.031 -2.361 10.016 1 95.12 336 GLU B C 1
ATOM 5969 O O . GLU B 1 336 ? -4.84 -3.197 9.609 1 95.12 336 GLU B O 1
ATOM 5974 N N . ALA B 1 337 ? -3.891 -2.047 11.281 1 91.94 337 ALA B N 1
ATOM 5975 C CA . ALA B 1 337 ? -4.656 -2.744 12.312 1 91.94 337 ALA B CA 1
ATOM 5976 C C . ALA B 1 337 ? -5.191 -1.767 13.352 1 91.94 337 ALA B C 1
ATOM 5978 O O . ALA B 1 337 ? -4.77 -0.609 13.398 1 91.94 337 ALA B O 1
ATOM 5979 N N . SER B 1 338 ? -6.109 -2.113 14.055 1 93.88 338 SER B N 1
ATOM 5980 C CA . SER B 1 338 ? -6.648 -1.47 15.242 1 93.88 338 SER B CA 1
ATOM 5981 C C . SER B 1 338 ? -7.078 -2.5 16.281 1 93.88 338 SER B C 1
ATOM 5983 O O . SER B 1 338 ? -6.672 -3.662 16.219 1 93.88 338 SER B O 1
ATOM 5985 N N . SER B 1 339 ? -7.785 -2.016 17.344 1 93.88 339 SER B N 1
ATOM 5986 C CA . SER B 1 339 ? -8.305 -2.957 18.328 1 93.88 339 SER B CA 1
ATOM 5987 C C . SER B 1 339 ? -9.422 -3.811 17.75 1 93.88 339 SER B C 1
ATOM 5989 O O . SER B 1 339 ? -9.805 -4.828 18.328 1 93.88 339 SER B O 1
ATOM 5991 N N . ILE B 1 340 ? -9.961 -3.389 16.625 1 94.62 340 ILE B N 1
ATOM 5992 C CA . ILE B 1 340 ? -10.945 -4.199 15.922 1 94.62 340 ILE B CA 1
ATOM 5993 C C . ILE B 1 340 ? -10.234 -5.297 15.133 1 94.62 340 ILE B C 1
ATOM 5995 O O . ILE B 1 340 ? -9.352 -5.016 14.328 1 94.62 340 ILE B O 1
ATOM 5999 N N . LYS B 1 341 ? -10.656 -6.441 15.336 1 94.94 341 LYS B N 1
ATOM 6000 C CA . LYS B 1 341 ? -9.984 -7.629 14.82 1 94.94 341 LYS B CA 1
ATOM 6001 C C . LYS B 1 341 ? -10.016 -7.66 13.297 1 94.94 341 LYS B C 1
ATOM 6003 O O . LYS B 1 341 ? -11.039 -7.332 12.688 1 94.94 341 LYS B O 1
ATOM 6008 N N . GLY B 1 342 ? -8.836 -8.172 12.711 1 97.12 342 GLY B N 1
ATOM 6009 C CA . GLY B 1 342 ? -8.789 -8.43 11.281 1 97.12 342 GLY B CA 1
ATOM 6010 C C . GLY B 1 342 ? -8.25 -7.254 10.484 1 97.12 342 GLY B C 1
ATOM 6011 O O . GLY B 1 342 ? -7.863 -6.234 11.055 1 97.12 342 GLY B O 1
ATOM 6012 N N . PHE B 1 343 ? -8.211 -7.398 9.18 1 98.19 343 PHE B N 1
ATOM 6013 C CA . PHE B 1 343 ? -7.68 -6.391 8.273 1 98.19 343 PHE B CA 1
ATOM 6014 C C . PHE B 1 343 ? -8.805 -5.613 7.605 1 98.19 343 PHE B C 1
ATOM 6016 O O . PHE B 1 343 ? -8.562 -4.766 6.742 1 98.19 343 PHE B O 1
ATOM 6023 N N . GLY B 1 344 ? -10.039 -5.879 8 1 98.06 344 GLY B N 1
ATOM 6024 C CA . GLY B 1 344 ? -11.273 -5.254 7.555 1 98.06 344 GLY B CA 1
ATOM 6025 C C . GLY B 1 344 ? -12.516 -5.98 8.031 1 98.06 344 GLY B C 1
ATOM 6026 O O . GLY B 1 344 ? -12.461 -7.168 8.352 1 98.06 344 GLY B O 1
ATOM 6027 N N . ILE B 1 345 ? -13.617 -5.305 8.094 1 97.88 345 ILE B N 1
ATOM 6028 C CA . ILE B 1 345 ? -14.906 -5.875 8.477 1 97.88 345 ILE B CA 1
ATOM 6029 C C . ILE B 1 345 ? -15.836 -5.887 7.266 1 97.88 345 ILE B C 1
ATOM 6031 O O . ILE B 1 345 ? -15.945 -4.891 6.547 1 97.88 345 ILE B O 1
ATOM 6035 N N . CYS B 1 346 ? -16.453 -7.004 7.082 1 96.38 346 CYS B N 1
ATOM 6036 C CA . CYS B 1 346 ? -17.375 -7.145 5.953 1 96.38 346 CYS B CA 1
ATOM 6037 C C . CYS B 1 346 ? -18.781 -6.727 6.344 1 96.38 346 CYS B C 1
ATOM 6039 O O . CYS B 1 346 ? -19.266 -7.082 7.422 1 96.38 346 CYS B O 1
ATOM 6041 N N . ALA B 1 347 ? -19.375 -5.949 5.484 1 94.31 347 ALA B N 1
ATOM 6042 C CA . ALA B 1 347 ? -20.766 -5.535 5.645 1 94.31 347 ALA B CA 1
ATOM 6043 C C . ALA B 1 347 ? -21.562 -5.793 4.367 1 94.31 347 ALA B C 1
ATOM 6045 O O . ALA B 1 347 ? -20.984 -5.848 3.273 1 94.31 347 ALA B O 1
ATOM 6046 N N . ASP B 1 348 ? -22.844 -5.973 4.59 1 93.12 348 ASP B N 1
ATOM 6047 C CA . ASP B 1 348 ? -23.75 -6.09 3.453 1 93.12 348 ASP B CA 1
ATOM 6048 C C . ASP B 1 348 ? -23.812 -4.777 2.67 1 93.12 348 ASP B C 1
ATOM 6050 O O . ASP B 1 348 ? -23.875 -3.697 3.26 1 93.12 348 ASP B O 1
ATOM 6054 N N . LEU B 1 349 ? -23.891 -4.863 1.371 1 92.19 349 LEU B N 1
ATOM 6055 C CA . LEU B 1 349 ? -23.844 -3.689 0.503 1 92.19 349 LEU B CA 1
ATOM 6056 C C . LEU B 1 349 ? -25.062 -2.793 0.737 1 92.19 349 LEU B C 1
ATOM 6058 O O . LEU B 1 349 ? -24.953 -1.566 0.679 1 92.19 349 LEU B O 1
ATOM 6062 N N . GLU B 1 350 ? -26.172 -3.41 1.043 1 89.5 350 GLU B N 1
ATOM 6063 C CA . GLU B 1 350 ? -27.391 -2.631 1.268 1 89.5 350 GLU B CA 1
ATOM 6064 C C . GLU B 1 350 ? -27.328 -1.888 2.6 1 89.5 350 GLU B C 1
ATOM 6066 O O . GLU B 1 350 ? -27.828 -0.764 2.711 1 89.5 350 GLU B O 1
ATOM 6071 N N . HIS B 1 351 ? -26.672 -2.48 3.488 1 92.31 351 HIS B N 1
ATOM 6072 C CA . HIS B 1 351 ? -26.625 -1.913 4.828 1 92.31 351 HIS B CA 1
ATOM 6073 C C . HIS B 1 351 ? -25.562 -0.82 4.93 1 92.31 351 HIS B C 1
ATOM 6075 O O . HIS B 1 351 ? -25.797 0.219 5.551 1 92.31 351 HIS B O 1
ATOM 6081 N N . VAL B 1 352 ? -24.469 -1.044 4.289 1 93.94 352 VAL B N 1
ATOM 6082 C CA . VAL B 1 352 ? -23.328 -0.138 4.445 1 93.94 352 VAL B CA 1
ATOM 6083 C C . VAL B 1 352 ? -23.656 1.213 3.811 1 93.94 352 VAL B C 1
ATOM 6085 O O . VAL B 1 352 ? -23.094 2.238 4.191 1 93.94 352 VAL B O 1
ATOM 6088 N N . LEU B 1 353 ? -24.578 1.247 2.879 1 94.12 353 LEU B N 1
ATOM 6089 C CA . LEU B 1 353 ? -24.922 2.471 2.168 1 94.12 353 LEU B CA 1
ATOM 6090 C C . LEU B 1 353 ? -25.875 3.328 2.996 1 94.12 353 LEU B C 1
ATOM 6092 O O . LEU B 1 353 ? -26.078 4.512 2.705 1 94.12 353 LEU B O 1
ATOM 6096 N N . LYS B 1 354 ? -26.469 2.723 4.004 1 91.81 354 LYS B N 1
ATOM 6097 C CA . LYS B 1 354 ? -27.391 3.436 4.867 1 91.81 354 LYS B CA 1
ATOM 6098 C C . LYS B 1 354 ? -26.688 4.02 6.086 1 91.81 354 LYS B C 1
ATOM 6100 O O . LYS B 1 354 ? -25.609 3.561 6.457 1 91.81 354 LYS B O 1
ATOM 6105 N N . SER B 1 355 ? -27.188 5.039 6.586 1 90.5 355 SER B N 1
ATOM 6106 C CA . SER B 1 355 ? -26.625 5.691 7.766 1 90.5 355 SER B CA 1
ATOM 6107 C C . SER B 1 355 ? -27.234 5.129 9.047 1 90.5 355 SER B C 1
ATOM 6109 O O . SER B 1 355 ? -27.703 5.887 9.906 1 90.5 355 SER B O 1
ATOM 6111 N N . GLU B 1 356 ? -27.281 3.84 9.086 1 92.31 356 GLU B N 1
ATOM 6112 C CA . GLU B 1 356 ? -27.797 3.127 10.25 1 92.31 356 GLU B CA 1
ATOM 6113 C C . GLU B 1 356 ? -26.875 1.98 10.648 1 92.31 356 GLU B C 1
ATOM 6115 O O . GLU B 1 356 ? -26.078 1.504 9.844 1 92.31 356 GLU B O 1
ATOM 6120 N N . SER B 1 357 ? -27.016 1.618 11.844 1 90.69 357 SER B N 1
ATOM 6121 C CA . SER B 1 357 ? -26.203 0.52 12.352 1 90.69 357 SER B CA 1
ATOM 6122 C C . SER B 1 357 ? -26.484 -0.771 11.586 1 90.69 357 SER B C 1
ATOM 6124 O O . SER B 1 357 ? -27.609 -1.012 11.148 1 90.69 357 SER B O 1
ATOM 6126 N N . PHE B 1 358 ? -25.453 -1.535 11.398 1 90.44 358 PHE B N 1
ATOM 6127 C CA . PHE B 1 358 ? -25.594 -2.824 10.734 1 90.44 358 PHE B CA 1
ATOM 6128 C C . PHE B 1 358 ? -24.75 -3.885 11.422 1 90.44 358 PHE B C 1
ATOM 6130 O O . PHE B 1 358 ? -23.906 -3.562 12.258 1 90.44 358 PHE B O 1
ATOM 6137 N N . SER B 1 359 ? -25.031 -5.113 11.023 1 86.06 359 SER B N 1
ATOM 6138 C CA . SER B 1 359 ? -24.312 -6.238 11.617 1 86.06 359 SER B CA 1
ATOM 6139 C C . SER B 1 359 ? -22.953 -6.445 10.961 1 86.06 359 SER B C 1
ATOM 6141 O O . SER B 1 359 ? -22.828 -6.32 9.742 1 86.06 359 SER B O 1
ATOM 6143 N N . ARG B 1 360 ? -22.016 -6.738 11.852 1 88.81 360 ARG B N 1
ATOM 6144 C CA . ARG B 1 360 ? -20.688 -7.18 11.438 1 88.81 360 ARG B CA 1
ATOM 6145 C C . ARG B 1 360 ? -20.578 -8.695 11.492 1 88.81 360 ARG B C 1
ATOM 6147 O O . ARG B 1 360 ? -20.5 -9.281 12.57 1 88.81 360 ARG B O 1
ATOM 6154 N N . GLU B 1 361 ? -20.578 -9.375 10.367 1 89.75 361 GLU B N 1
ATOM 6155 C CA . GLU B 1 361 ? -20.672 -10.836 10.43 1 89.75 361 GLU B CA 1
ATOM 6156 C C . GLU B 1 361 ? -19.359 -11.484 10.016 1 89.75 361 GLU B C 1
ATOM 6158 O O . GLU B 1 361 ? -19.047 -12.594 10.461 1 89.75 361 GLU B O 1
ATOM 6163 N N . TRP B 1 362 ? -18.672 -10.914 9.156 1 96.56 362 TRP B N 1
ATOM 6164 C CA . TRP B 1 362 ? -17.406 -11.461 8.656 1 96.56 362 TRP B CA 1
ATOM 6165 C C . TRP B 1 362 ? -16.281 -10.453 8.812 1 96.56 362 TRP B C 1
ATOM 6167 O O . TRP B 1 362 ? -16.516 -9.242 8.906 1 96.56 362 TRP B O 1
ATOM 6177 N N . TYR B 1 363 ? -15.07 -10.852 8.992 1 97.56 363 TYR B N 1
ATOM 6178 C CA . TYR B 1 363 ? -13.883 -10.008 8.953 1 97.56 363 TYR B CA 1
ATOM 6179 C C . TYR B 1 363 ? -12.781 -10.656 8.117 1 97.56 363 TYR B C 1
ATOM 6181 O O . TYR B 1 363 ? -12.812 -11.867 7.871 1 97.56 363 TYR B O 1
ATOM 6189 N N . VAL B 1 364 ? -11.922 -9.898 7.598 1 98.25 364 VAL B N 1
ATOM 6190 C CA . VAL B 1 364 ? -10.773 -10.406 6.859 1 98.25 364 VAL B CA 1
ATOM 6191 C C . VAL B 1 364 ? -9.688 -10.844 7.836 1 98.25 364 VAL B C 1
ATOM 6193 O O . VAL B 1 364 ? -8.977 -10.008 8.406 1 98.25 364 VAL B O 1
ATOM 6196 N N . ALA B 1 365 ? -9.453 -12.094 7.93 1 97.44 365 ALA B N 1
ATOM 6197 C CA . ALA B 1 365 ? -8.602 -12.672 8.961 1 97.44 365 ALA B CA 1
ATOM 6198 C C . ALA B 1 365 ? -7.137 -12.656 8.539 1 97.44 365 ALA B C 1
ATOM 6200 O O . ALA B 1 365 ? -6.242 -12.508 9.375 1 97.44 365 ALA B O 1
ATOM 6201 N N . ARG B 1 366 ? -6.91 -12.906 7.309 1 96.44 366 ARG B N 1
ATOM 6202 C CA . ARG B 1 366 ? -5.57 -12.945 6.734 1 96.44 366 ARG B CA 1
ATOM 6203 C C . ARG B 1 366 ? -5.551 -12.32 5.344 1 96.44 366 ARG B C 1
ATOM 6205 O O . ARG B 1 366 ? -6.562 -12.344 4.637 1 96.44 366 ARG B O 1
ATOM 6212 N N . VAL B 1 367 ? -4.426 -11.805 5.074 1 96.31 367 VAL B N 1
ATOM 6213 C CA . VAL B 1 367 ? -4.285 -11.219 3.742 1 96.31 367 VAL B CA 1
ATOM 6214 C C . VAL B 1 367 ? -3.01 -11.742 3.082 1 96.31 367 VAL B C 1
ATOM 6216 O O . VAL B 1 367 ? -1.983 -11.906 3.744 1 96.31 367 VAL B O 1
ATOM 6219 N N . SER B 1 368 ? -3.092 -12.148 1.823 1 94.94 368 SER B N 1
ATOM 6220 C CA . SER B 1 368 ? -1.993 -12.305 0.876 1 94.94 368 SER B CA 1
ATOM 6221 C C . SER B 1 368 ? -1.933 -11.133 -0.097 1 94.94 368 SER B C 1
ATOM 6223 O O . SER B 1 368 ? -2.521 -10.078 0.155 1 94.94 368 SER B O 1
ATOM 6225 N N . GLN B 1 369 ? -1.185 -11.25 -1.109 1 95 369 GLN B N 1
ATOM 6226 C CA . GLN B 1 369 ? -0.982 -10.117 -2 1 95 369 GLN B CA 1
ATOM 6227 C C . GLN B 1 369 ? -2.293 -9.695 -2.66 1 95 369 GLN B C 1
ATOM 6229 O O . GLN B 1 369 ? -2.713 -8.539 -2.535 1 95 369 GLN B O 1
ATOM 6234 N N . GLU B 1 370 ? -3.062 -10.695 -3.305 1 96.25 370 GLU B N 1
ATOM 6235 C CA . GLU B 1 370 ? -4.258 -10.32 -4.059 1 96.25 370 GLU B CA 1
ATOM 6236 C C . GLU B 1 370 ? -5.52 -10.844 -3.379 1 96.25 370 GLU B C 1
ATOM 6238 O O . GLU B 1 370 ? -6.629 -10.43 -3.721 1 96.25 370 GLU B O 1
ATOM 6243 N N . HIS B 1 371 ? -5.41 -11.719 -2.436 1 96.5 371 HIS B N 1
ATOM 6244 C CA . HIS B 1 371 ? -6.629 -12.297 -1.879 1 96.5 371 HIS B CA 1
ATOM 6245 C C . HIS B 1 371 ? -6.633 -12.211 -0.356 1 96.5 371 HIS B C 1
ATOM 6247 O O . HIS B 1 371 ? -5.574 -12.07 0.264 1 96.5 371 HIS B O 1
ATOM 6253 N N . GLY B 1 372 ? -7.82 -12.195 0.177 1 97.12 372 GLY B N 1
ATOM 6254 C CA . GLY B 1 372 ? -8.07 -12.219 1.609 1 97.12 372 GLY B CA 1
ATOM 6255 C C . GLY B 1 372 ? -8.859 -13.438 2.057 1 97.12 372 GLY B C 1
ATOM 6256 O O . GLY B 1 372 ? -9.641 -13.992 1.283 1 97.12 372 GLY B O 1
ATOM 6257 N N . ILE B 1 373 ? -8.617 -13.906 3.264 1 97.81 373 ILE B N 1
ATOM 6258 C CA . ILE B 1 373 ? -9.375 -14.977 3.895 1 97.81 373 ILE B CA 1
ATOM 6259 C C . ILE B 1 373 ? -10.375 -14.391 4.887 1 97.81 373 ILE B C 1
ATOM 6261 O O . ILE B 1 373 ? -9.992 -13.672 5.812 1 97.81 373 ILE B O 1
ATOM 6265 N N . LEU B 1 374 ? -11.617 -14.672 4.676 1 97.69 374 LEU B N 1
ATOM 6266 C CA . LEU B 1 374 ? -12.688 -14.211 5.555 1 97.69 374 LEU B CA 1
ATOM 6267 C C . LEU B 1 374 ? -13.039 -15.273 6.586 1 97.69 374 LEU B C 1
ATOM 6269 O O . LEU B 1 374 ? -13.086 -16.469 6.27 1 97.69 374 LEU B O 1
ATOM 6273 N N . ARG B 1 375 ? -13.328 -14.852 7.75 1 97.38 375 ARG B N 1
ATOM 6274 C CA . ARG B 1 375 ? -13.875 -15.68 8.812 1 97.38 375 ARG B CA 1
ATOM 6275 C C . ARG B 1 375 ? -15.094 -15.023 9.453 1 97.38 375 ARG B C 1
ATOM 6277 O O . ARG B 1 375 ? -15.172 -13.789 9.531 1 97.38 375 ARG B O 1
ATOM 6284 N N . PRO B 1 376 ? -16 -15.836 9.828 1 96.38 376 PRO B N 1
ATOM 6285 C CA . PRO B 1 376 ? -17.125 -15.258 10.555 1 96.38 376 PRO B CA 1
ATOM 6286 C C . PRO B 1 376 ? -16.766 -14.797 11.961 1 96.38 376 PRO B C 1
ATOM 6288 O O . PRO B 1 376 ? -15.883 -15.391 12.594 1 96.38 376 PRO B O 1
ATOM 6291 N N . ILE B 1 377 ? -17.391 -13.734 12.312 1 93.38 377 ILE B N 1
ATOM 6292 C CA . ILE B 1 377 ? -17.203 -13.273 13.688 1 93.38 377 ILE B CA 1
ATOM 6293 C C . ILE B 1 377 ? -17.766 -14.305 14.664 1 93.38 377 ILE B C 1
ATOM 6295 O O . ILE B 1 377 ? -17.156 -14.609 15.68 1 93.38 377 ILE B O 1
ATOM 6299 N N . ARG B 1 378 ? -18.969 -14.852 14.32 1 90.75 378 ARG B N 1
ATOM 6300 C CA . ARG B 1 378 ? -19.547 -15.961 15.07 1 90.75 378 ARG B CA 1
ATOM 6301 C C . ARG B 1 378 ? -19.031 -17.297 14.547 1 90.75 378 ARG B C 1
ATOM 6303 O O . ARG B 1 378 ? -18.25 -17.344 13.594 1 90.75 378 ARG B O 1
ATOM 6310 N N . ASN B 1 379 ? -19.469 -18.359 15.102 1 91.75 379 ASN B N 1
ATOM 6311 C CA . ASN B 1 379 ? -19.094 -19.688 14.633 1 91.75 379 ASN B CA 1
ATOM 6312 C C . ASN B 1 379 ? -19.609 -19.953 13.227 1 91.75 379 ASN B C 1
ATOM 6314 O O . ASN B 1 379 ? -20.703 -19.516 12.867 1 91.75 379 ASN B O 1
ATOM 6318 N N . TRP B 1 380 ? -18.797 -20.719 12.477 1 92.19 380 TRP B N 1
ATOM 6319 C CA . TRP B 1 380 ? -19.141 -21.062 11.102 1 92.19 380 TRP B CA 1
ATOM 6320 C C . TRP B 1 380 ? -20.531 -21.688 11.023 1 92.19 380 TRP B C 1
ATOM 6322 O O . TRP B 1 380 ? -21.328 -21.328 10.148 1 92.19 380 TRP B O 1
ATOM 6332 N N . ASN B 1 381 ? -20.844 -22.531 11.969 1 91.31 381 ASN B N 1
ATOM 6333 C CA . ASN B 1 381 ? -22.094 -23.266 11.953 1 91.31 381 ASN B CA 1
ATOM 6334 C C . ASN B 1 381 ? -23.297 -22.359 12.242 1 91.31 381 ASN B C 1
ATOM 6336 O O . ASN B 1 381 ? -24.438 -22.75 11.977 1 91.31 381 ASN B O 1
ATOM 6340 N N . GLU B 1 382 ? -23.016 -21.219 12.758 1 91.19 382 GLU B N 1
ATOM 6341 C CA . GLU B 1 382 ? -24.078 -20.281 13.117 1 91.19 382 GLU B CA 1
ATOM 6342 C C . GLU B 1 382 ? -24.203 -19.172 12.094 1 91.19 382 GLU B C 1
ATOM 6344 O O . GLU B 1 382 ? -25 -18.25 12.258 1 91.19 382 GLU B O 1
ATOM 6349 N N . THR B 1 383 ? -23.391 -19.25 11.109 1 91.12 383 THR B N 1
ATOM 6350 C CA . THR B 1 383 ? -23.328 -18.172 10.125 1 91.12 383 THR B CA 1
ATOM 6351 C C . THR B 1 383 ? -23.672 -18.703 8.734 1 91.12 383 THR B C 1
ATOM 6353 O O . THR B 1 383 ? -23.281 -19.812 8.367 1 91.12 383 THR B O 1
ATOM 6356 N N . THR B 1 384 ? -24.5 -18 8.07 1 88.94 384 THR B N 1
ATOM 6357 C CA . THR B 1 384 ? -24.75 -18.328 6.676 1 88.94 384 THR B CA 1
ATOM 6358 C C . THR B 1 384 ? -23.594 -17.859 5.793 1 88.94 384 THR B C 1
ATOM 6360 O O . THR B 1 384 ? -23.281 -16.672 5.738 1 88.94 384 THR B O 1
ATOM 6363 N N . PRO B 1 385 ? -22.953 -18.844 5.145 1 89.44 385 PRO B N 1
ATOM 6364 C CA . PRO B 1 385 ? -21.844 -18.406 4.297 1 89.44 385 PRO B CA 1
ATOM 6365 C C . PRO B 1 385 ? -22.297 -17.547 3.119 1 89.44 385 PRO B C 1
ATOM 6367 O O . PRO B 1 385 ? -23.391 -17.734 2.6 1 89.44 385 PRO B O 1
ATOM 6370 N N . LEU B 1 386 ? -21.438 -16.672 2.77 1 93.12 386 LEU B N 1
ATOM 6371 C CA . LEU B 1 386 ? -21.672 -15.875 1.574 1 93.12 386 LEU B CA 1
ATOM 6372 C C . LEU B 1 386 ? -21.516 -16.719 0.313 1 93.12 386 LEU B C 1
ATOM 6374 O O . LEU B 1 386 ? -20.641 -17.594 0.245 1 93.12 386 LEU B O 1
ATOM 6378 N N . LYS B 1 387 ? -22.328 -16.453 -0.617 1 94.56 387 LYS B N 1
ATOM 6379 C CA . LYS B 1 387 ? -22.297 -17.219 -1.865 1 94.56 387 LYS B CA 1
ATOM 6380 C C . LYS B 1 387 ? -21.094 -16.828 -2.713 1 94.56 387 LYS B C 1
ATOM 6382 O O . LYS B 1 387 ? -20.688 -15.664 -2.734 1 94.56 387 LYS B O 1
ATOM 6387 N N . LEU B 1 388 ? -20.516 -17.844 -3.461 1 97.38 388 LEU B N 1
ATOM 6388 C CA . LEU B 1 388 ? -19.469 -17.516 -4.43 1 97.38 388 LEU B CA 1
ATOM 6389 C C . LEU B 1 388 ? -19.969 -16.516 -5.465 1 97.38 388 LEU B C 1
ATOM 6391 O O . LEU B 1 388 ? -21.094 -16.656 -5.969 1 97.38 388 LEU B O 1
ATOM 6395 N N . GLY B 1 389 ? -19.141 -15.461 -5.676 1 97.38 389 GLY B N 1
ATOM 6396 C CA . GLY B 1 389 ? -19.516 -14.453 -6.648 1 97.38 389 GLY B CA 1
ATOM 6397 C C . GLY B 1 389 ? -20.219 -13.258 -6.027 1 97.38 389 GLY B C 1
ATOM 6398 O O . GLY B 1 389 ? -20.375 -12.219 -6.668 1 97.38 389 GLY B O 1
ATOM 6399 N N . SER B 1 390 ? -20.656 -13.445 -4.793 1 96.06 390 SER B N 1
ATOM 6400 C CA . SER B 1 390 ? -21.312 -12.312 -4.145 1 96.06 390 SER B CA 1
ATOM 6401 C C . SER B 1 390 ? -20.312 -11.195 -3.85 1 96.06 390 SER B C 1
ATOM 6403 O O . SER B 1 390 ? -19.141 -11.461 -3.578 1 96.06 390 SER B O 1
ATOM 6405 N N . LYS B 1 391 ? -20.859 -10.008 -3.938 1 97 391 LYS B N 1
ATOM 6406 C CA . LYS B 1 391 ? -20.047 -8.844 -3.607 1 97 391 LYS B CA 1
ATOM 6407 C C . LYS B 1 391 ? -20.203 -8.461 -2.137 1 97 391 LYS B C 1
ATOM 6409 O O . LYS B 1 391 ? -21.266 -8.641 -1.555 1 97 391 LYS B O 1
ATOM 6414 N N . ILE B 1 392 ? -19.125 -7.961 -1.603 1 96.5 392 ILE B N 1
ATOM 6415 C CA . ILE B 1 392 ? -19.109 -7.566 -0.199 1 96.5 392 ILE B CA 1
ATOM 6416 C C . ILE B 1 392 ? -18.469 -6.195 -0.054 1 96.5 392 ILE B C 1
ATOM 6418 O O . ILE B 1 392 ? -17.594 -5.828 -0.847 1 96.5 392 ILE B O 1
ATOM 6422 N N . ALA B 1 393 ? -18.938 -5.418 0.898 1 97.88 393 ALA B N 1
ATOM 6423 C CA . ALA B 1 393 ? -18.266 -4.188 1.318 1 97.88 393 ALA B CA 1
ATOM 6424 C C . ALA B 1 393 ? -17.312 -4.453 2.475 1 97.88 393 ALA B C 1
ATOM 6426 O O . ALA B 1 393 ? -17.719 -4.957 3.523 1 97.88 393 ALA B O 1
ATOM 6427 N N . VAL B 1 394 ? -16.078 -4.164 2.277 1 98.44 394 VAL B N 1
ATOM 6428 C CA . VAL B 1 394 ? -15.094 -4.34 3.338 1 98.44 394 VAL B CA 1
ATOM 6429 C C . VAL B 1 394 ? -14.695 -2.98 3.898 1 98.44 394 VAL B C 1
ATOM 6431 O O . VAL B 1 394 ? -14.07 -2.176 3.203 1 98.44 394 VAL B O 1
ATOM 6434 N N . LEU B 1 395 ? -15.07 -2.713 5.18 1 98.5 395 LEU B N 1
ATOM 6435 C CA . LEU B 1 395 ? -14.641 -1.512 5.887 1 98.5 395 LEU B CA 1
ATOM 6436 C C . LEU B 1 395 ? -13.156 -1.584 6.23 1 98.5 395 LEU B C 1
ATOM 6438 O O . LEU B 1 395 ? -12.719 -2.518 6.902 1 98.5 395 LEU B O 1
ATOM 6442 N N . PRO B 1 396 ? -12.414 -0.658 5.77 1 98.44 396 PRO B N 1
ATOM 6443 C CA . PRO B 1 396 ? -10.969 -0.768 5.965 1 98.44 396 PRO B CA 1
ATOM 6444 C C . PRO B 1 396 ? -10.531 -0.36 7.367 1 98.44 396 PRO B C 1
ATOM 6446 O O . PRO B 1 396 ? -11.203 0.444 8.023 1 98.44 396 PRO B O 1
ATOM 6449 N N . GLN B 1 397 ? -9.375 -0.901 7.824 1 98.12 397 GLN B N 1
ATOM 6450 C CA . GLN B 1 397 ? -8.766 -0.515 9.094 1 98.12 397 GLN B CA 1
ATOM 6451 C C . GLN B 1 397 ? -8.258 0.925 9.047 1 98.12 397 GLN B C 1
ATOM 6453 O O . GLN B 1 397 ? -8.398 1.669 10.016 1 98.12 397 GLN B O 1
ATOM 6458 N N . HIS B 1 398 ? -7.734 1.318 7.945 1 98.06 398 HIS B N 1
ATOM 6459 C CA . HIS B 1 398 ? -7.168 2.65 7.762 1 98.06 398 HIS B CA 1
ATOM 6460 C C . HIS B 1 398 ? -7.434 3.17 6.352 1 98.06 398 HIS B C 1
ATOM 6462 O O . HIS B 1 398 ? -6.719 2.814 5.41 1 98.06 398 HIS B O 1
ATOM 6468 N N . ALA B 1 399 ? -8.266 4.098 6.254 1 98.12 399 ALA B N 1
ATOM 6469 C CA . ALA B 1 399 ? -8.758 4.582 4.965 1 98.12 399 ALA B CA 1
ATOM 6470 C C . ALA B 1 399 ? -7.645 5.246 4.168 1 98.12 399 ALA B C 1
ATOM 6472 O O . ALA B 1 399 ? -7.516 5.023 2.961 1 98.12 399 ALA B O 1
ATOM 6473 N N . CYS B 1 400 ? -6.789 6.055 4.836 1 97.25 400 CYS B N 1
ATOM 6474 C CA . CYS B 1 400 ? -5.754 6.812 4.141 1 97.25 400 CYS B CA 1
ATOM 6475 C C . CYS B 1 400 ? -4.824 5.887 3.367 1 97.25 400 CYS B C 1
ATOM 6477 O O . CYS B 1 400 ? -4.469 6.172 2.223 1 97.25 400 CYS B O 1
ATOM 6479 N N . ILE B 1 401 ? -4.406 4.805 3.988 1 97.5 401 ILE B N 1
ATOM 6480 C CA . ILE B 1 401 ? -3.451 3.883 3.381 1 97.5 401 ILE B CA 1
ATOM 6481 C C . ILE B 1 401 ? -4.156 3.025 2.334 1 97.5 401 ILE B C 1
ATOM 6483 O O . ILE B 1 401 ? -3.627 2.812 1.238 1 97.5 401 ILE B O 1
ATOM 6487 N N . THR B 1 402 ? -5.359 2.568 2.654 1 97.94 402 THR B N 1
ATOM 6488 C CA . THR B 1 402 ? -6.141 1.732 1.749 1 97.94 402 THR B CA 1
ATOM 6489 C C . THR B 1 402 ? -6.441 2.477 0.45 1 97.94 402 THR B C 1
ATOM 6491 O O . THR B 1 402 ? -6.285 1.921 -0.64 1 97.94 402 THR B O 1
ATOM 6494 N N . MET B 1 403 ? -6.855 3.713 0.537 1 97.75 403 MET B N 1
ATOM 6495 C CA . MET B 1 403 ? -7.227 4.492 -0.642 1 97.75 403 MET B CA 1
ATOM 6496 C C . MET B 1 403 ? -6.027 4.68 -1.567 1 97.75 403 MET B C 1
ATOM 6498 O O . MET B 1 403 ? -6.191 4.797 -2.783 1 97.75 403 MET B O 1
ATOM 6502 N N . GLY B 1 404 ? -4.812 4.652 -0.999 1 96 404 GLY B N 1
ATOM 6503 C CA . GLY B 1 404 ? -3.602 4.762 -1.798 1 96 404 GLY B CA 1
ATOM 6504 C C . GLY B 1 404 ? -3.391 3.584 -2.73 1 96 404 GLY B C 1
ATOM 6505 O O . GLY B 1 404 ? -2.559 3.645 -3.637 1 96 404 GLY B O 1
ATOM 6506 N N . GLN B 1 405 ? -4.207 2.535 -2.604 1 96.31 405 GLN B N 1
ATOM 6507 C CA . GLN B 1 405 ? -4.047 1.315 -3.387 1 96.31 405 GLN B CA 1
ATOM 6508 C C . GLN B 1 405 ? -4.891 1.361 -4.656 1 96.31 405 GLN B C 1
ATOM 6510 O O . GLN B 1 405 ? -4.84 0.442 -5.477 1 96.31 405 GLN B O 1
ATOM 6515 N N . PHE B 1 406 ? -5.672 2.41 -4.906 1 96.38 406 PHE B N 1
ATOM 6516 C CA . PHE B 1 406 ? -6.598 2.467 -6.027 1 96.38 406 PHE B CA 1
ATOM 6517 C C . PHE B 1 406 ? -6.316 3.684 -6.902 1 96.38 406 PHE B C 1
ATOM 6519 O O . PHE B 1 406 ? -6.008 4.762 -6.395 1 96.38 406 PHE B O 1
ATOM 6526 N N . PRO B 1 407 ? -6.453 3.525 -8.211 1 94.12 407 PRO B N 1
ATOM 6527 C CA . PRO B 1 407 ? -6.172 4.637 -9.125 1 94.12 407 PRO B CA 1
ATOM 6528 C C . PRO B 1 407 ? -7.309 5.656 -9.188 1 94.12 407 PRO B C 1
ATOM 6530 O O . PRO B 1 407 ? -7.117 6.77 -9.68 1 94.12 407 PRO B O 1
ATOM 6533 N N . TYR B 1 408 ? -8.461 5.27 -8.758 1 96.38 408 TYR B N 1
ATOM 6534 C CA . TYR B 1 408 ? -9.641 6.125 -8.703 1 96.38 408 TYR B CA 1
ATOM 6535 C C . TYR B 1 408 ? -10.648 5.598 -7.695 1 96.38 408 TYR B C 1
ATOM 6537 O O . TYR B 1 408 ? -10.531 4.469 -7.219 1 96.38 408 TYR B O 1
ATOM 6545 N N . TYR B 1 409 ? -11.617 6.383 -7.348 1 98.12 409 TYR B N 1
ATOM 6546 C CA . TYR B 1 409 ? -12.688 6.027 -6.422 1 98.12 409 TYR B CA 1
ATOM 6547 C C . TYR B 1 409 ? -14.055 6.211 -7.07 1 98.12 409 TYR B C 1
ATOM 6549 O O . TYR B 1 409 ? -14.352 7.281 -7.602 1 98.12 409 TYR B O 1
ATOM 6557 N N . PHE B 1 410 ? -14.859 5.207 -7.047 1 98.69 410 PHE B N 1
ATOM 6558 C CA . PHE B 1 410 ? -16.25 5.406 -7.43 1 98.69 410 PHE B CA 1
ATOM 6559 C C . PHE B 1 410 ? -17 6.16 -6.344 1 98.69 410 PHE B C 1
ATOM 6561 O O . PHE B 1 410 ? -16.906 5.824 -5.16 1 98.69 410 PHE B O 1
ATOM 6568 N N . VAL B 1 411 ? -17.703 7.195 -6.711 1 98.69 411 VAL B N 1
ATOM 6569 C CA . VAL B 1 411 ? -18.562 7.945 -5.801 1 98.69 411 VAL B CA 1
ATOM 6570 C C . VAL B 1 411 ? -20.016 7.605 -6.074 1 98.69 411 VAL B C 1
ATOM 6572 O O . VAL B 1 411 ? -20.5 7.742 -7.203 1 98.69 411 VAL B O 1
ATOM 6575 N N . VAL B 1 412 ? -20.703 7.16 -5.027 1 98.5 412 VAL B N 1
ATOM 6576 C CA . VAL B 1 412 ? -22.078 6.727 -5.227 1 98.5 412 VAL B CA 1
ATOM 6577 C C . VAL B 1 412 ? -23.016 7.574 -4.371 1 98.5 412 VAL B C 1
ATOM 6579 O O . VAL B 1 412 ? -22.609 8.125 -3.346 1 98.5 412 VAL B O 1
ATOM 6582 N N . ASN B 1 413 ? -24.281 7.691 -4.789 1 96.81 413 ASN B N 1
ATOM 6583 C CA . ASN B 1 413 ? -25.297 8.328 -3.975 1 96.81 413 ASN B CA 1
ATOM 6584 C C . ASN B 1 413 ? -25.891 7.367 -2.947 1 96.81 413 ASN B C 1
ATOM 6586 O O . ASN B 1 413 ? -25.391 6.25 -2.781 1 96.81 413 ASN B O 1
ATOM 6590 N N . SER B 1 414 ? -26.906 7.754 -2.219 1 92.38 414 SER B N 1
ATOM 6591 C CA . SER B 1 414 ? -27.453 6.98 -1.113 1 92.38 414 SER B CA 1
ATOM 6592 C C . SER B 1 414 ? -28.109 5.695 -1.608 1 92.38 414 SER B C 1
ATOM 6594 O O . SER B 1 414 ? -28.312 4.758 -0.833 1 92.38 414 SER B O 1
ATOM 6596 N N . GLU B 1 415 ? -28.406 5.684 -2.932 1 95.12 415 GLU B N 1
ATOM 6597 C CA . GLU B 1 415 ? -29.031 4.5 -3.508 1 95.12 415 GLU B CA 1
ATOM 6598 C C . GLU B 1 415 ? -28 3.539 -4.07 1 95.12 415 GLU B C 1
ATOM 6600 O O . GLU B 1 415 ? -28.344 2.475 -4.59 1 95.12 415 GLU B O 1
ATOM 6605 N N . GLY B 1 416 ? -26.766 3.881 -3.986 1 97.31 416 GLY B N 1
ATOM 6606 C CA . GLY B 1 416 ? -25.703 3.021 -4.484 1 97.31 416 GLY B CA 1
ATOM 6607 C C . GLY B 1 416 ? -25.484 3.154 -5.977 1 97.31 416 GLY B C 1
ATOM 6608 O O . GLY B 1 416 ? -25 2.223 -6.621 1 97.31 416 GLY B O 1
ATOM 6609 N N . ILE B 1 417 ? -25.922 4.301 -6.535 1 98.31 417 ILE B N 1
ATOM 6610 C CA . ILE B 1 417 ? -25.75 4.555 -7.961 1 98.31 417 ILE B CA 1
ATOM 6611 C C . ILE B 1 417 ? -24.562 5.477 -8.188 1 98.31 417 ILE B C 1
ATOM 6613 O O . ILE B 1 417 ? -24.438 6.52 -7.543 1 98.31 417 ILE B O 1
ATOM 6617 N N . VAL B 1 418 ? -23.688 5.098 -9.117 1 98.5 418 VAL B N 1
ATOM 6618 C CA . VAL B 1 418 ? -22.484 5.871 -9.406 1 98.5 418 VAL B CA 1
ATOM 6619 C C . VAL B 1 418 ? -22.875 7.223 -10 1 98.5 418 VAL B C 1
ATOM 6621 O O . VAL B 1 418 ? -23.562 7.293 -11.023 1 98.5 418 VAL B O 1
ATOM 6624 N N . ASN B 1 419 ? -22.453 8.273 -9.43 1 97.5 419 ASN B N 1
ATOM 6625 C CA . ASN B 1 419 ? -22.719 9.602 -9.969 1 97.5 419 ASN B CA 1
ATOM 6626 C C . ASN B 1 419 ? -21.438 10.328 -10.328 1 97.5 419 ASN B C 1
ATOM 6628 O O . ASN B 1 419 ? -21.469 11.344 -11.031 1 97.5 419 ASN B O 1
ATOM 6632 N N . ASP B 1 420 ? -20.281 9.82 -9.766 1 98 420 ASP B N 1
ATOM 6633 C CA . ASP B 1 420 ? -19.016 10.469 -10.078 1 98 420 ASP B CA 1
ATOM 6634 C C . ASP B 1 420 ? -17.844 9.5 -9.898 1 98 420 ASP B C 1
ATOM 6636 O O . ASP B 1 420 ? -18.031 8.375 -9.43 1 98 420 ASP B O 1
ATOM 6640 N N . VAL B 1 421 ? -16.672 9.836 -10.375 1 98.19 421 VAL B N 1
ATOM 6641 C CA . VAL B 1 421 ? -15.391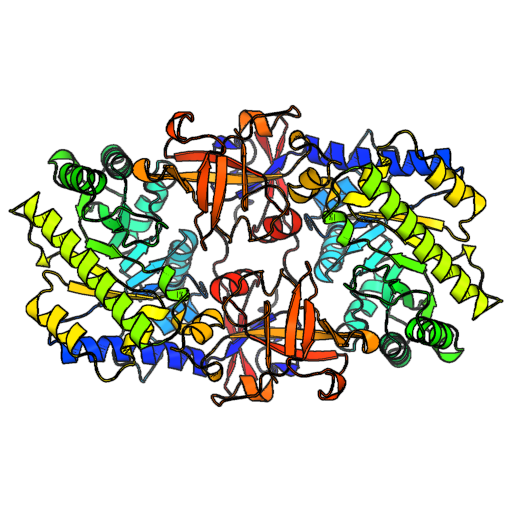 9.18 -10.164 1 98.19 421 VAL B CA 1
ATOM 6642 C C . VAL B 1 421 ? -14.344 10.211 -9.758 1 98.19 421 VAL B C 1
ATOM 6644 O O . VAL B 1 421 ? -14.188 11.234 -10.43 1 98.19 421 VAL B O 1
ATOM 6647 N N . TRP B 1 422 ? -13.75 9.992 -8.562 1 98.25 422 TRP B N 1
ATOM 6648 C CA . TRP B 1 422 ? -12.695 10.898 -8.109 1 98.25 422 TRP B CA 1
ATOM 6649 C C . TRP B 1 422 ? -11.32 10.32 -8.422 1 98.25 422 TRP B C 1
ATOM 6651 O O . TRP B 1 422 ? -11.07 9.141 -8.203 1 98.25 422 TRP B O 1
ATOM 6661 N N . LEU B 1 423 ? -10.461 11.125 -8.992 1 96.44 423 LEU B N 1
ATOM 6662 C CA . LEU B 1 423 ? -9.086 10.75 -9.305 1 96.44 423 LEU B CA 1
ATOM 6663 C C . LEU B 1 423 ? -8.117 11.312 -8.273 1 96.44 423 LEU B C 1
ATOM 6665 O O . LEU B 1 423 ? -8.008 12.531 -8.109 1 96.44 423 LEU B O 1
ATOM 6669 N N . PRO B 1 424 ? -7.402 10.461 -7.57 1 96.56 424 PRO B N 1
ATOM 6670 C CA . PRO B 1 424 ? -6.48 10.945 -6.539 1 96.56 424 PRO B CA 1
ATOM 6671 C C . PRO B 1 424 ? -5.117 11.336 -7.105 1 96.56 424 PRO B C 1
ATOM 6673 O O . PRO B 1 424 ? -4.703 10.812 -8.148 1 96.56 424 PRO B O 1
ATOM 6676 N N . PHE B 1 425 ? -4.48 12.258 -6.434 1 93.81 425 PHE B N 1
ATOM 6677 C CA . PHE B 1 425 ? -3.076 12.586 -6.648 1 93.81 425 PHE B CA 1
ATOM 6678 C C . PHE B 1 425 ? -2.176 11.703 -5.789 1 93.81 425 PHE B C 1
ATOM 6680 O O . PHE B 1 425 ? -1.671 12.148 -4.754 1 93.81 425 PHE B O 1
ATOM 6687 N N . GLN B 1 426 ? -1.961 10.492 -6.316 1 85.19 426 GLN B N 1
ATOM 6688 C CA . GLN B 1 426 ? -1.345 9.469 -5.477 1 85.19 426 GLN B CA 1
ATOM 6689 C C . GLN B 1 426 ? 0.174 9.477 -5.625 1 85.19 426 GLN B C 1
ATOM 6691 O O . GLN B 1 426 ? 0.702 9.961 -6.625 1 85.19 426 GLN B O 1
ATOM 6696 N N . LYS B 1 427 ? 0.755 8.938 -4.613 1 81.06 427 LYS B N 1
ATOM 6697 C CA . LYS B 1 427 ? 2.191 8.68 -4.57 1 81.06 427 LYS B CA 1
ATOM 6698 C C . LYS B 1 427 ? 2.982 9.977 -4.512 1 81.06 427 LYS B C 1
ATOM 6700 O O . LYS B 1 427 ? 2.469 11.008 -4.059 1 81.06 427 LYS B O 1
ATOM 6705 N N . TRP B 1 428 ? 4.184 9.961 -4.496 1 79.81 428 TRP B N 1
ATOM 6706 C CA . TRP B 1 428 ? 5.062 11.102 -4.25 1 79.81 428 TRP B CA 1
ATOM 6707 C C . TRP B 1 428 ? 5.387 11.828 -5.551 1 79.81 428 TRP B C 1
ATOM 6709 O O . TRP B 1 428 ? 5.406 11.219 -6.621 1 79.81 428 TRP B O 1
#

Organism: Saccharomyces cerevisiae (strain ATCC 204508 / S288c) (NCBI:txid559292)

pLDDT: mean 95.35, std 5.02, range [40.0, 98.81]